Protein AF-0000000080393305 (afdb_homodimer)

Radius of gyration: 31.27 Å; Cα contacts (8 Å, |Δi|>4): 1410; chains: 2; bounding box: 86×91×83 Å

Organism: NCBI:txid72520

Structure (mmCIF, N/CA/C/O backbone):
data_AF-0000000080393305-model_v1
#
loop_
_entity.id
_entity.type
_entity.pdbx_description
1 polymer 'NAD(P)(+) transhydrogenase (Si-specific)'
#
loop_
_atom_site.group_PDB
_atom_site.id
_atom_site.type_symbol
_atom_site.label_atom_id
_atom_site.label_alt_id
_atom_site.label_comp_id
_atom_site.label_asym_id
_atom_site.label_entity_id
_atom_site.label_seq_id
_atom_site.pdbx_PDB_ins_code
_atom_site.Cartn_x
_atom_site.Cartn_y
_atom_site.Cartn_z
_atom_site.occupancy
_atom_site.B_iso_or_equiv
_atom_site.auth_seq_id
_atom_site.auth_comp_id
_atom_site.auth_asym_id
_atom_site.auth_atom_id
_atom_site.pdbx_PDB_model_num
ATOM 1 N N . ALA A 1 1 ? -21.625 20.344 15.219 1 94.81 1 ALA A N 1
ATOM 2 C CA . ALA A 1 1 ? -20.609 21.328 14.844 1 94.81 1 ALA A CA 1
ATOM 3 C C . ALA A 1 1 ? -19.25 20.938 15.398 1 94.81 1 ALA A C 1
ATOM 5 O O . ALA A 1 1 ? -19.141 20.5 16.547 1 94.81 1 ALA A O 1
ATOM 6 N N . VAL A 1 2 ? -18.297 20.906 14.539 1 96.25 2 VAL A N 1
ATOM 7 C CA . VAL A 1 2 ? -16.906 20.688 14.945 1 96.25 2 VAL A CA 1
ATOM 8 C C . VAL A 1 2 ? -16.156 22.016 14.938 1 96.25 2 VAL A C 1
ATOM 10 O O . VAL A 1 2 ? -16.203 22.766 13.953 1 96.25 2 VAL A O 1
ATOM 13 N N . ILE A 1 3 ? -15.523 22.312 16.078 1 93 3 ILE A N 1
ATOM 14 C CA . ILE A 1 3 ? -14.781 23.562 16.203 1 93 3 ILE A CA 1
ATOM 15 C C . ILE A 1 3 ? -13.289 23.281 16.109 1 93 3 ILE A C 1
ATOM 17 O O . ILE A 1 3 ? -12.75 22.469 16.859 1 93 3 ILE A O 1
ATOM 21 N N . GLY A 1 4 ? -12.641 23.969 15.156 1 92.56 4 GLY A N 1
ATOM 22 C CA . GLY A 1 4 ? -11.219 23.797 14.898 1 92.56 4 GLY A CA 1
ATOM 23 C C . GLY A 1 4 ? -10.906 23.5 13.445 1 92.56 4 GLY A C 1
ATOM 24 O O . GLY A 1 4 ? -11.797 23.141 12.672 1 92.56 4 GLY A O 1
ATOM 25 N N . GLY A 1 5 ? -9.703 23.641 13.031 1 92.38 5 GLY A N 1
ATOM 26 C CA . GLY A 1 5 ? -9.328 23.453 11.641 1 92.38 5 GLY A CA 1
ATOM 27 C C . GLY A 1 5 ? -8.172 22.484 11.461 1 92.38 5 GLY A C 1
ATOM 28 O O . GLY A 1 5 ? -7.715 22.25 10.344 1 92.38 5 GLY A O 1
ATOM 29 N N . GLY A 1 6 ? -7.734 21.812 12.531 1 90.69 6 GLY A N 1
ATOM 30 C CA . GLY A 1 6 ? -6.609 20.891 12.477 1 90.69 6 GLY A CA 1
ATOM 31 C C . GLY A 1 6 ? -7.004 19.5 12.047 1 90.69 6 GLY A C 1
ATOM 32 O O . GLY A 1 6 ? -8.109 19.281 11.547 1 90.69 6 GLY A O 1
ATOM 33 N N . VAL A 1 7 ? -6.125 18.547 12.18 1 90.19 7 VAL A N 1
ATOM 34 C CA . VAL A 1 7 ? -6.285 17.172 11.711 1 90.19 7 VAL A CA 1
ATOM 35 C C . VAL A 1 7 ? -7.477 16.516 12.406 1 90.19 7 VAL A C 1
ATOM 37 O O . VAL A 1 7 ? -8.359 15.953 11.75 1 90.19 7 VAL A O 1
ATOM 40 N N . ILE A 1 8 ? -7.527 16.656 13.664 1 91.44 8 ILE A N 1
ATOM 41 C CA . ILE A 1 8 ? -8.586 16.016 14.453 1 91.44 8 ILE A CA 1
ATOM 42 C C . ILE A 1 8 ? -9.945 16.547 14.008 1 91.44 8 ILE A C 1
ATOM 44 O O . ILE A 1 8 ? -10.891 15.781 13.812 1 91.44 8 ILE A O 1
ATOM 48 N N . SER A 1 9 ? -10.039 17.875 13.836 1 95.31 9 SER A N 1
ATOM 49 C CA . SER A 1 9 ? -11.289 18.516 13.453 1 95.31 9 SER A CA 1
ATOM 50 C C . SER A 1 9 ? -11.797 17.984 12.117 1 95.31 9 SER A C 1
ATOM 52 O O . SER A 1 9 ? -12.961 17.578 12.008 1 95.31 9 SER A O 1
ATOM 54 N N . VAL A 1 10 ? -10.945 17.969 11.219 1 96.88 10 VAL A N 1
ATOM 55 C CA . VAL A 1 10 ? -11.359 17.609 9.867 1 96.88 10 VAL A CA 1
ATOM 56 C C . VAL A 1 10 ? -11.625 16.109 9.789 1 96.88 10 VAL A C 1
ATOM 58 O O . VAL A 1 10 ? -12.57 15.68 9.117 1 96.88 10 VAL A O 1
ATOM 61 N N . GLU A 1 11 ? -10.812 15.289 10.438 1 96.19 11 GLU A N 1
ATOM 62 C CA . GLU A 1 11 ? -11.078 13.859 10.492 1 96.19 11 GLU A CA 1
ATOM 63 C C . GLU A 1 11 ? -12.469 13.57 11.055 1 96.19 11 GLU A C 1
ATOM 65 O O . GLU A 1 11 ? -13.258 12.844 10.445 1 96.19 11 GLU A O 1
ATOM 70 N N . TYR A 1 12 ? -12.812 14.188 12.117 1 96.94 12 TYR A N 1
ATOM 71 C CA . TYR A 1 12 ? -14.094 13.906 12.75 1 96.94 12 TYR A CA 1
ATOM 72 C C . TYR A 1 12 ? -15.25 14.484 11.938 1 96.94 12 TYR A C 1
ATOM 74 O O . TYR A 1 12 ? -16.312 13.859 11.828 1 96.94 12 TYR A O 1
ATOM 82 N N . ALA A 1 13 ? -15.039 15.688 11.398 1 97.75 13 ALA A N 1
ATOM 83 C CA . ALA A 1 13 ? -16.078 16.266 10.547 1 97.75 13 ALA A CA 1
ATOM 84 C C . ALA A 1 13 ? -16.422 15.312 9.391 1 97.75 13 ALA A C 1
ATOM 86 O O . ALA A 1 13 ? -17.594 15.055 9.125 1 97.75 13 ALA A O 1
ATOM 87 N N . THR A 1 14 ? -15.43 14.766 8.797 1 97.44 14 THR A N 1
ATOM 88 C CA . THR A 1 14 ? -15.664 13.906 7.637 1 97.44 14 THR A CA 1
ATOM 89 C C . THR A 1 14 ? -16.234 12.555 8.07 1 97.44 14 THR A C 1
ATOM 91 O O . THR A 1 14 ? -17.047 11.969 7.363 1 97.44 14 THR A O 1
ATOM 94 N N . VAL A 1 15 ? -15.82 12.031 9.195 1 96 15 VAL A N 1
ATOM 95 C CA . VAL A 1 15 ? -16.344 10.766 9.711 1 96 15 VAL A CA 1
ATOM 96 C C . VAL A 1 15 ? -17.812 10.922 10.062 1 96 15 VAL A C 1
ATOM 98 O O . VAL A 1 15 ? -18.625 10.062 9.719 1 96 15 VAL A O 1
ATOM 101 N N . PHE A 1 16 ? -18.156 12.047 10.711 1 96.81 16 PHE A N 1
ATOM 102 C CA . PHE A 1 16 ? -19.547 12.297 11.07 1 96.81 16 PHE A CA 1
ATOM 103 C C . PHE A 1 16 ? -20.422 12.391 9.82 1 96.81 16 PHE A C 1
ATOM 105 O O . PHE A 1 16 ? -21.5 11.805 9.773 1 96.81 16 PHE A O 1
ATOM 112 N N . ALA A 1 17 ? -19.953 13.07 8.852 1 96.62 17 ALA A N 1
ATOM 113 C CA . ALA A 1 17 ? -20.703 13.18 7.605 1 96.62 17 ALA A CA 1
ATOM 114 C C . ALA A 1 17 ? -20.875 11.82 6.945 1 96.62 17 ALA A C 1
ATOM 116 O O . ALA A 1 17 ? -21.953 11.492 6.441 1 96.62 17 ALA A O 1
ATOM 117 N N . ALA A 1 18 ? -19.859 11.047 6.945 1 94.06 18 ALA A N 1
ATOM 118 C CA . ALA A 1 18 ? -19.906 9.719 6.348 1 94.06 18 ALA A CA 1
ATOM 119 C C . ALA A 1 18 ? -20.922 8.828 7.062 1 94.06 18 ALA A C 1
ATOM 121 O O . ALA A 1 18 ? -21.484 7.914 6.461 1 94.06 18 ALA A O 1
ATOM 122 N N . MET A 1 19 ? -21.141 9.164 8.289 1 95.25 19 MET A N 1
ATOM 123 C CA . MET A 1 19 ? -22.125 8.422 9.078 1 95.25 19 MET A CA 1
ATOM 124 C C . MET A 1 19 ? -23.531 8.969 8.836 1 95.25 19 MET A C 1
ATOM 126 O O . MET A 1 19 ? -24.5 8.469 9.406 1 95.25 19 MET A O 1
ATOM 130 N N . GLY A 1 20 ? -23.578 10.016 8.086 1 94.88 20 GLY A N 1
ATOM 131 C CA . GLY A 1 20 ? -24.859 10.562 7.703 1 94.88 20 GLY A CA 1
ATOM 132 C C . GLY A 1 20 ? -25.328 11.703 8.594 1 94.88 20 GLY A C 1
ATOM 133 O O . GLY A 1 20 ? -26.484 12.109 8.539 1 94.88 20 GLY A O 1
ATOM 134 N N . LEU A 1 21 ? -24.469 12.266 9.367 1 95.25 21 LEU A N 1
ATOM 135 C CA . LEU A 1 21 ? -24.828 13.359 10.266 1 95.25 21 LEU A CA 1
ATOM 136 C C . LEU A 1 21 ? -24.594 14.711 9.594 1 95.25 21 LEU A C 1
ATOM 138 O O . LEU A 1 21 ? -23.531 14.945 9.016 1 95.25 21 LEU A O 1
ATOM 142 N N . PRO A 1 22 ? -25.609 15.477 9.656 1 94.69 22 PRO A N 1
ATOM 143 C CA . PRO A 1 22 ? -25.312 16.844 9.234 1 94.69 22 PRO A CA 1
ATOM 144 C C . PRO A 1 22 ? -24.188 17.484 10.039 1 94.69 22 PRO A C 1
ATOM 146 O O . PRO A 1 22 ? -24.234 17.484 11.273 1 94.69 22 PRO A O 1
ATOM 149 N N . THR A 1 23 ? -23.172 17.938 9.367 1 96.94 23 THR A N 1
ATOM 150 C CA . THR A 1 23 ? -21.969 18.359 10.062 1 96.94 23 THR A CA 1
ATOM 151 C C . THR A 1 23 ? -21.5 19.719 9.555 1 96.94 23 THR A C 1
ATOM 153 O O . THR A 1 23 ? -21.5 19.969 8.344 1 96.94 23 THR A O 1
ATOM 156 N N . SER A 1 24 ? -21.203 20.656 10.5 1 96.06 24 SER A N 1
ATOM 157 C CA . SER A 1 24 ? -20.562 21.938 10.211 1 96.06 24 SER A CA 1
ATOM 158 C C . SER A 1 24 ? -19.188 22.016 10.859 1 96.06 24 SER A C 1
ATOM 160 O O . SER A 1 24 ? -19 21.594 11.992 1 96.06 24 SER A O 1
ATOM 162 N N . LEU A 1 25 ? -18.281 22.5 10.102 1 96.75 25 LEU A N 1
ATOM 163 C CA . LEU A 1 25 ? -16.938 22.766 10.625 1 96.75 25 LEU A CA 1
ATOM 164 C C . LEU A 1 25 ? -16.703 24.266 10.797 1 96.75 25 LEU A C 1
ATOM 166 O O . LEU A 1 25 ? -16.812 25.031 9.844 1 96.75 25 LEU A O 1
ATOM 170 N N . LEU A 1 26 ? -16.453 24.656 12 1 93.38 26 LEU A N 1
ATOM 171 C CA . LEU A 1 26 ? -16.188 26.062 12.32 1 93.38 26 LEU A CA 1
ATOM 172 C C . LEU A 1 26 ? -14.688 26.312 12.469 1 93.38 26 LEU A C 1
ATOM 174 O O . LEU A 1 26 ? -14.062 25.844 13.43 1 93.38 26 LEU A O 1
ATOM 178 N N . CYS A 1 27 ? -14.117 26.984 11.469 1 91.12 27 CYS A N 1
ATOM 179 C CA . CYS A 1 27 ? -12.688 27.297 11.547 1 91.12 27 CYS A CA 1
ATOM 180 C C . CYS A 1 27 ? -12.352 28.516 10.688 1 91.12 27 CYS A C 1
ATOM 182 O O . CYS A 1 27 ? -12.914 28.688 9.609 1 91.12 27 CYS A O 1
ATOM 184 N N . ARG A 1 28 ? -11.414 29.281 11.242 1 85.69 28 ARG A N 1
ATOM 185 C CA . ARG A 1 28 ? -10.898 30.375 10.422 1 85.69 28 ARG A CA 1
ATOM 186 C C . ARG A 1 28 ? -10.227 29.828 9.156 1 85.69 28 ARG A C 1
ATOM 188 O O . ARG A 1 28 ? -9.68 28.734 9.156 1 85.69 28 ARG A O 1
ATOM 195 N N . GLU A 1 29 ? -10.227 30.594 8.125 1 85.25 29 GLU A N 1
ATOM 196 C CA . GLU A 1 29 ? -9.688 30.156 6.84 1 85.25 29 GLU A CA 1
ATOM 197 C C . GLU A 1 29 ? -8.219 29.781 6.957 1 85.25 29 GLU A C 1
ATOM 199 O O . GLU A 1 29 ? -7.805 28.734 6.461 1 85.25 29 GLU A O 1
ATOM 204 N N . GLU A 1 30 ? -7.469 30.547 7.66 1 84.19 30 GLU A N 1
ATOM 205 C CA . GLU A 1 30 ? -6.027 30.328 7.77 1 84.19 30 GLU A CA 1
ATOM 206 C C . GLU A 1 30 ? -5.707 29.125 8.656 1 84.19 30 GLU A C 1
ATOM 208 O O . GLU A 1 30 ? -4.59 28.609 8.633 1 84.19 30 GLU A O 1
ATOM 213 N N . ALA A 1 31 ? -6.711 28.719 9.383 1 84.5 31 ALA A N 1
ATOM 214 C CA . ALA A 1 31 ? -6.48 27.641 10.352 1 84.5 31 ALA A CA 1
ATOM 215 C C . ALA A 1 31 ? -6.82 26.281 9.758 1 84.5 31 ALA A C 1
ATOM 217 O O . ALA A 1 31 ? -6.52 25.25 10.352 1 84.5 31 ALA A O 1
ATOM 218 N N . PHE A 1 32 ? -7.418 26.359 8.539 1 92.12 32 PHE A N 1
ATOM 219 C CA . PHE A 1 32 ? -7.84 25.109 7.93 1 92.12 32 PHE A CA 1
ATOM 220 C C . PHE A 1 32 ? -6.637 24.328 7.41 1 92.12 32 PHE A C 1
ATOM 222 O O . PHE A 1 32 ? -6.07 24.672 6.371 1 92.12 32 PHE A O 1
ATOM 229 N N . LEU A 1 33 ? -6.254 23.266 8.039 1 91.19 33 LEU A N 1
ATOM 230 C CA . LEU A 1 33 ? -5.145 22.375 7.715 1 91.19 33 LEU A CA 1
ATOM 231 C C . LEU A 1 33 ? -3.969 23.156 7.133 1 91.19 33 LEU A C 1
ATOM 233 O O . LEU A 1 33 ? -3.512 22.859 6.027 1 91.19 33 LEU A O 1
ATOM 237 N N . PRO A 1 34 ? -3.408 24.047 7.914 1 83.56 34 PRO A N 1
ATOM 238 C CA . PRO A 1 34 ? -2.434 25 7.391 1 83.56 34 PRO A CA 1
ATOM 239 C C . PRO A 1 34 ? -1.123 24.344 6.969 1 83.56 34 PRO A C 1
ATOM 241 O O . PRO A 1 34 ? -0.329 24.953 6.242 1 83.56 34 PRO A O 1
ATOM 244 N N . PHE A 1 35 ? -0.877 23.141 7.34 1 80.44 35 PHE A N 1
ATOM 245 C CA . PHE A 1 35 ? 0.386 22.469 7.047 1 80.44 35 PHE A CA 1
ATOM 246 C C . PHE A 1 35 ? 0.307 21.719 5.723 1 80.44 35 PHE A C 1
ATOM 248 O O . PHE A 1 35 ? 1.325 21.25 5.207 1 80.44 35 PHE A O 1
ATOM 255 N N . LEU A 1 36 ? -0.852 21.562 5.18 1 89.62 36 LEU A N 1
ATOM 256 C CA . LEU A 1 36 ? -1.011 20.859 3.914 1 89.62 36 LEU A CA 1
ATOM 257 C C . LEU A 1 36 ? -0.785 21.797 2.732 1 89.62 36 LEU A C 1
ATOM 259 O O . LEU A 1 36 ? -1.15 22.969 2.791 1 89.62 36 LEU A O 1
ATOM 263 N N . PRO A 1 37 ? -0.258 21.203 1.65 1 89.19 37 PRO A N 1
ATOM 264 C CA . PRO A 1 37 ? -0.242 21.984 0.412 1 89.19 37 PRO A CA 1
ATOM 265 C C . PRO A 1 37 ? -1.63 22.469 0.005 1 89.19 37 PRO A C 1
ATOM 267 O O . PRO A 1 37 ? -2.623 21.766 0.217 1 89.19 37 PRO A O 1
ATOM 270 N N . THR A 1 38 ? -1.628 23.609 -0.646 1 93.12 38 THR A N 1
ATOM 271 C CA . THR A 1 38 ? -2.879 24.25 -1.021 1 93.12 38 THR A CA 1
ATOM 272 C C . THR A 1 38 ? -3.732 23.328 -1.884 1 93.12 38 THR A C 1
ATOM 274 O O . THR A 1 38 ? -4.957 23.297 -1.746 1 93.12 38 THR A O 1
ATOM 277 N N . GLU A 1 39 ? -3.104 22.656 -2.713 1 94.12 39 GLU A N 1
ATOM 278 C CA . GLU A 1 39 ? -3.832 21.75 -3.598 1 94.12 39 GLU A CA 1
ATOM 279 C C . GLU A 1 39 ? -4.578 20.688 -2.803 1 94.12 39 GLU A C 1
ATOM 281 O O . GLU A 1 39 ? -5.695 20.297 -3.158 1 94.12 39 GLU A O 1
ATOM 286 N N . LEU A 1 40 ? -4.023 20.188 -1.8 1 95.88 40 LEU A N 1
ATOM 287 C CA . LEU A 1 40 ? -4.66 19.172 -0.965 1 95.88 40 LEU A CA 1
ATOM 288 C C . LEU A 1 40 ? -5.773 19.781 -0.122 1 95.88 40 LEU A C 1
ATOM 290 O O . LEU A 1 40 ? -6.82 19.156 0.079 1 95.88 40 LEU A O 1
ATOM 294 N N . GLN A 1 41 ? -5.539 21 0.384 1 94.88 41 GLN A N 1
ATOM 295 C CA . GLN A 1 41 ? -6.586 21.734 1.096 1 94.88 41 GLN A CA 1
ATOM 296 C C . GLN A 1 41 ? -7.828 21.891 0.228 1 94.88 41 GLN A C 1
ATOM 298 O O . GLN A 1 41 ? -8.945 21.609 0.672 1 94.88 41 GLN A O 1
ATOM 303 N N . THR A 1 42 ? -7.562 22.312 -0.957 1 95.19 42 THR A N 1
ATOM 304 C CA . THR A 1 42 ? -8.648 22.547 -1.898 1 95.19 42 THR A CA 1
ATOM 305 C C . THR A 1 42 ? -9.391 21.25 -2.213 1 95.19 42 THR A C 1
ATOM 307 O O . THR A 1 42 ? -10.625 21.234 -2.254 1 95.19 42 THR A O 1
ATOM 310 N N . ALA A 1 43 ? -8.641 20.203 -2.406 1 95 43 ALA A N 1
ATOM 311 C CA . ALA A 1 43 ? -9.234 18.922 -2.746 1 95 43 ALA A CA 1
ATOM 312 C C . ALA A 1 43 ? -10.133 18.422 -1.62 1 95 43 ALA A C 1
ATOM 314 O O . ALA A 1 43 ? -11.258 17.969 -1.866 1 95 43 ALA A O 1
ATOM 315 N N . ILE A 1 44 ? -9.688 18.5 -0.404 1 95.69 44 ILE A N 1
ATOM 316 C CA . ILE A 1 44 ? -10.461 17.953 0.708 1 95.69 44 ILE A CA 1
ATOM 317 C C . ILE A 1 44 ? -11.672 18.859 0.968 1 95.69 44 ILE A C 1
ATOM 319 O O . ILE A 1 44 ? -12.75 18.359 1.331 1 95.69 44 ILE A O 1
ATOM 323 N N . LYS A 1 45 ? -11.539 20.172 0.815 1 94.75 45 LYS A N 1
ATOM 324 C CA . LYS A 1 45 ? -12.68 21.062 0.959 1 94.75 45 LYS A CA 1
ATOM 325 C C . LYS A 1 45 ? -13.773 20.734 -0.053 1 94.75 45 LYS A C 1
ATOM 327 O O . LYS A 1 45 ? -14.961 20.734 0.285 1 94.75 45 LYS A O 1
ATOM 332 N N . ALA A 1 46 ? -13.336 20.516 -1.271 1 94.69 46 ALA A N 1
ATOM 333 C CA . ALA A 1 46 ? -14.289 20.156 -2.316 1 94.69 46 ALA A CA 1
ATOM 334 C C . ALA A 1 46 ? -15.023 18.859 -1.965 1 94.69 46 ALA A C 1
ATOM 336 O O . ALA A 1 46 ? -16.234 18.75 -2.156 1 94.69 46 ALA A O 1
ATOM 337 N N . ASP A 1 47 ? -14.281 17.922 -1.501 1 94.12 47 ASP A N 1
ATOM 338 C CA . ASP A 1 47 ? -14.883 16.656 -1.1 1 94.12 47 ASP A CA 1
ATOM 339 C C . ASP A 1 47 ? -15.852 16.859 0.07 1 94.12 47 ASP A C 1
ATOM 341 O O . ASP A 1 47 ? -16.906 16.234 0.115 1 94.12 47 ASP A O 1
ATOM 345 N N . MET A 1 48 ? -15.461 17.641 1.034 1 95.81 48 MET A N 1
ATOM 346 C CA . MET A 1 48 ? -16.312 17.953 2.176 1 95.81 48 MET A CA 1
ATOM 347 C C . MET A 1 48 ? -17.625 18.594 1.719 1 95.81 48 MET A C 1
ATOM 349 O O . MET A 1 48 ? -18.703 18.203 2.168 1 95.81 48 MET A O 1
ATOM 353 N N . ALA A 1 49 ? -17.516 19.484 0.798 1 94.06 49 ALA A N 1
ATOM 354 C CA . ALA A 1 49 ? -18.703 20.125 0.25 1 94.06 49 ALA A CA 1
ATOM 355 C C . ALA A 1 49 ? -19.609 19.109 -0.44 1 94.06 49 ALA A C 1
ATOM 357 O O . ALA A 1 49 ? -20.828 19.109 -0.23 1 94.06 49 ALA A O 1
ATOM 358 N N . ARG A 1 50 ? -19.047 18.234 -1.171 1 92.31 50 ARG A N 1
ATOM 359 C CA . ARG A 1 50 ? -19.797 17.203 -1.891 1 92.31 50 ARG A CA 1
ATOM 360 C C . ARG A 1 50 ? -20.5 16.266 -0.922 1 92.31 50 ARG A C 1
ATOM 362 O O . ARG A 1 50 ? -21.562 15.727 -1.236 1 92.31 50 ARG A O 1
ATOM 369 N N . ASN A 1 51 ? -19.922 16.156 0.237 1 92.38 51 ASN A N 1
ATOM 370 C CA . ASN A 1 51 ? -20.484 15.234 1.225 1 92.38 51 ASN A CA 1
ATOM 371 C C . ASN A 1 51 ? -21.344 15.969 2.25 1 92.38 51 ASN A C 1
ATOM 373 O O . ASN A 1 51 ? -21.656 15.414 3.309 1 92.38 51 ASN A O 1
ATOM 377 N N . GLY A 1 52 ? -21.531 17.234 1.986 1 92.5 52 GLY A N 1
ATOM 378 C CA . GLY A 1 52 ? -22.516 17.984 2.754 1 92.5 52 GLY A CA 1
ATOM 379 C C . GLY A 1 52 ? -21.938 18.656 3.979 1 92.5 52 GLY A C 1
ATOM 380 O O . GLY A 1 52 ? -22.672 19.078 4.875 1 92.5 52 GLY A O 1
ATOM 381 N N . ILE A 1 53 ? -20.703 18.703 4.145 1 96.31 53 ILE A N 1
ATOM 382 C CA . ILE A 1 53 ? -20.078 19.406 5.262 1 96.31 53 ILE A CA 1
ATOM 383 C C . ILE A 1 53 ? -19.969 20.891 4.941 1 96.31 53 ILE A C 1
ATOM 385 O O . ILE A 1 53 ? -19.406 21.266 3.912 1 96.31 53 ILE A O 1
ATOM 389 N N . GLU A 1 54 ? -20.469 21.672 5.773 1 92.25 54 GLU A N 1
ATOM 390 C CA . GLU A 1 54 ? -20.312 23.109 5.621 1 92.25 54 GLU A CA 1
ATOM 391 C C . GLU A 1 54 ? -19.141 23.641 6.438 1 92.25 54 GLU A C 1
ATOM 393 O O . GLU A 1 54 ? -19.094 23.438 7.656 1 92.25 54 GLU A O 1
ATOM 398 N N . VAL A 1 55 ? -18.281 24.266 5.766 1 93.69 55 VAL A N 1
ATOM 399 C CA . VAL A 1 55 ? -17.172 24.906 6.449 1 93.69 55 VAL A CA 1
ATOM 400 C C . VAL A 1 55 ? -17.453 26.391 6.629 1 93.69 55 VAL A C 1
ATOM 402 O O . VAL A 1 55 ? -17.609 27.125 5.652 1 93.69 55 VAL A O 1
ATOM 405 N N . ILE A 1 56 ? -17.484 26.812 7.859 1 90.81 56 ILE A N 1
ATOM 406 C CA . ILE A 1 56 ? -17.781 28.203 8.188 1 90.81 56 ILE A CA 1
ATOM 407 C C . ILE A 1 56 ? -16.516 28.906 8.688 1 90.81 56 ILE A C 1
ATOM 409 O O . ILE A 1 56 ? -16 28.562 9.758 1 90.81 56 ILE A O 1
ATOM 413 N N . HIS A 1 57 ? -16.078 29.844 7.938 1 89.69 57 HIS A N 1
ATOM 414 C CA . HIS A 1 57 ? -14.836 30.516 8.25 1 89.69 57 HIS A CA 1
ATOM 415 C C . HIS A 1 57 ? -15.094 31.797 9.062 1 89.69 57 HIS A C 1
ATOM 417 O O . HIS A 1 57 ? -14.164 32.375 9.641 1 89.69 57 HIS A O 1
ATOM 423 N N . ASN A 1 58 ? -16.312 32.188 9.125 1 83.31 58 ASN A N 1
ATOM 424 C CA . ASN A 1 58 ? -16.656 33.406 9.867 1 83.31 58 ASN A CA 1
ATOM 425 C C . ASN A 1 58 ? -16.438 33.219 11.367 1 83.31 58 ASN A C 1
ATOM 427 O O . ASN A 1 58 ? -16.734 32.156 11.922 1 83.31 58 ASN A O 1
ATOM 431 N N . PRO A 1 59 ? -16 34.25 11.953 1 82.69 59 PRO A N 1
ATOM 432 C CA . PRO A 1 59 ? -15.789 34.156 13.398 1 82.69 59 PRO A CA 1
ATOM 433 C C . PRO A 1 59 ? -17.109 34.031 14.172 1 82.69 59 PRO A C 1
ATOM 435 O O . PRO A 1 59 ? -18.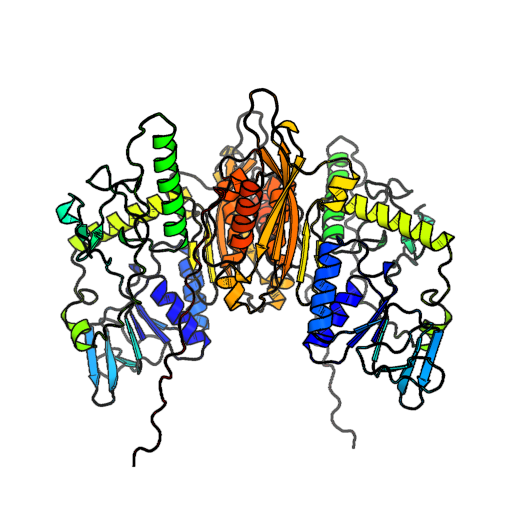094 34.656 13.812 1 82.69 59 PRO A O 1
ATOM 438 N N . VAL A 1 60 ? -17.125 33.281 15.211 1 81.94 60 VAL A N 1
ATOM 439 C CA . VAL A 1 60 ? -18.266 33.156 16.109 1 81.94 60 VAL A CA 1
ATOM 440 C C . VAL A 1 60 ? -18.328 34.406 17.016 1 81.94 60 VAL A C 1
ATOM 442 O O . VAL A 1 60 ? -17.391 34.688 17.75 1 81.94 60 VAL A O 1
ATOM 445 N N . SER A 1 61 ? -19.438 35.094 16.859 1 79.88 61 SER A N 1
ATOM 446 C CA . SER A 1 61 ? -19.609 36.281 17.672 1 79.88 61 SER A CA 1
ATOM 447 C C . SER A 1 61 ? -20.219 35.938 19.031 1 79.88 61 SER A C 1
ATOM 449 O O . SER A 1 61 ? -19.906 36.594 20.031 1 79.88 61 SER A O 1
ATOM 451 N N . ARG A 1 62 ? -21.109 35 19.016 1 81.38 62 ARG A N 1
ATOM 452 C CA . ARG A 1 62 ? -21.797 34.594 20.234 1 81.38 62 ARG A CA 1
ATOM 453 C C . ARG A 1 62 ? -22.266 33.125 20.141 1 81.38 62 ARG A C 1
ATOM 455 O O . ARG A 1 62 ? -22.547 32.625 19.062 1 81.38 62 ARG A O 1
ATOM 462 N N . PHE A 1 63 ? -22.141 32.406 21.25 1 85.56 63 PHE A N 1
ATOM 463 C CA . PHE A 1 63 ? -22.781 31.109 21.312 1 85.56 63 PHE A CA 1
ATOM 464 C C . PHE A 1 63 ? -23.547 30.953 22.625 1 85.56 63 PHE A C 1
ATOM 466 O O . PHE A 1 63 ? -23.203 31.547 23.641 1 85.56 63 PHE A O 1
ATOM 473 N N . GLU A 1 64 ? -24.703 30.266 22.609 1 86.38 64 GLU A N 1
ATOM 474 C CA . GLU A 1 64 ? -25.531 30.016 23.781 1 86.38 64 GLU A CA 1
ATOM 475 C C . GLU A 1 64 ? -26.094 28.609 23.766 1 86.38 64 GLU A C 1
ATOM 477 O O . GLU A 1 64 ? -26.328 28.031 22.688 1 86.38 64 GLU A O 1
ATOM 482 N N . VAL A 1 65 ? -26.094 28.031 24.922 1 87.75 65 VAL A N 1
ATOM 483 C CA . VAL A 1 65 ? -26.781 26.75 25.078 1 87.75 65 VAL A CA 1
ATOM 484 C C . VAL A 1 65 ? -28.219 27 25.516 1 87.75 65 VAL A C 1
ATOM 486 O O . VAL A 1 65 ? -28.469 27.516 26.609 1 87.75 65 VAL A O 1
ATOM 489 N N . GLY A 1 66 ? -29.078 26.531 24.703 1 85.94 66 GLY A N 1
ATOM 490 C CA . GLY A 1 66 ? -30.484 26.719 25 1 85.94 66 GLY A CA 1
ATOM 491 C C . GLY A 1 66 ? -31.016 25.734 26.031 1 85.94 66 GLY A C 1
ATOM 492 O O . GLY A 1 66 ? -30.359 24.734 26.328 1 85.94 66 GLY A O 1
ATOM 493 N N . GLU A 1 67 ? -32.219 26.047 26.5 1 89.5 67 GLU A N 1
ATOM 494 C CA . GLU A 1 67 ? -32.906 25.141 27.422 1 89.5 67 GLU A CA 1
ATOM 495 C C . GLU A 1 67 ? -33.188 23.797 26.781 1 89.5 67 GLU A C 1
ATOM 497 O O . GLU A 1 67 ? -33.25 22.766 27.469 1 89.5 67 GLU A O 1
ATOM 502 N N . ASP A 1 68 ? -33.25 23.859 25.531 1 90.12 68 ASP A N 1
ATOM 503 C CA . ASP A 1 68 ? -33.5 22.641 24.766 1 90.12 68 ASP A CA 1
ATOM 504 C C . ASP A 1 68 ? -32.219 21.828 24.562 1 90.12 68 ASP A C 1
ATOM 506 O O . ASP A 1 68 ? -32.219 20.828 23.859 1 90.12 68 ASP A O 1
ATOM 510 N N . LYS A 1 69 ? -31.172 22.203 25.109 1 90.19 69 LYS A N 1
ATOM 511 C CA . LYS A 1 69 ? -29.875 21.547 25.062 1 90.19 69 LYS A CA 1
ATOM 512 C C . LYS A 1 69 ? -29.234 21.703 23.688 1 90.19 69 LYS A C 1
ATOM 514 O O . LYS A 1 69 ? -28.234 21.031 23.375 1 90.19 69 LYS A O 1
ATOM 519 N N . MET A 1 70 ? -29.891 22.609 22.969 1 91.94 70 MET A N 1
ATOM 520 C CA . MET A 1 70 ? -29.281 22.938 21.672 1 91.94 70 MET A CA 1
ATOM 521 C C . MET A 1 70 ? -28.281 24.078 21.828 1 91.94 70 MET A C 1
ATOM 523 O O . MET A 1 70 ? -28.469 24.969 22.656 1 91.94 70 MET A O 1
ATOM 527 N N . VAL A 1 71 ? -27.234 23.969 21.047 1 91.81 71 VAL A N 1
ATOM 528 C CA . VAL A 1 71 ? -26.234 25.047 21.016 1 91.81 71 VAL A CA 1
ATOM 529 C C . VAL A 1 71 ? -26.484 25.953 19.812 1 91.81 71 VAL A C 1
ATOM 531 O O . VAL A 1 71 ? -26.656 25.469 18.688 1 91.81 71 VAL A O 1
ATOM 534 N N . ARG A 1 72 ? -26.531 27.25 20.125 1 90.31 72 ARG A N 1
ATOM 535 C CA . ARG A 1 72 ? -26.766 28.234 19.062 1 90.31 72 ARG A CA 1
ATOM 536 C C . ARG A 1 72 ? -25.547 29.125 18.875 1 90.31 72 ARG A C 1
ATOM 538 O O . ARG A 1 72 ? -25.016 29.688 19.844 1 90.31 72 ARG A O 1
ATOM 545 N N . PHE A 1 73 ? -25.094 29.156 17.594 1 88.94 73 PHE A N 1
ATOM 546 C CA . PHE A 1 73 ? -23.969 30 17.234 1 88.94 73 PHE A CA 1
ATOM 547 C C . PHE A 1 73 ? -24.422 31.188 16.391 1 88.94 73 PHE A C 1
ATOM 549 O O . PHE A 1 73 ? -25.281 31.047 15.523 1 88.94 73 PHE A O 1
ATOM 556 N N . GLU A 1 74 ? -23.812 32.344 16.766 1 85.12 74 GLU A N 1
ATOM 557 C CA . GLU A 1 74 ? -23.953 33.531 15.93 1 85.12 74 GLU A CA 1
ATOM 558 C C . GLU A 1 74 ? -22.625 33.938 15.305 1 85.12 74 GLU A C 1
ATOM 560 O O . GLU A 1 74 ? -21.578 33.812 15.953 1 85.12 74 GLU A O 1
ATOM 565 N N . PHE A 1 75 ? -22.672 34.344 14 1 85.69 75 PHE A N 1
ATOM 566 C CA . PHE A 1 75 ? -21.438 34.625 13.273 1 85.69 75 PHE A CA 1
ATOM 567 C C . PHE A 1 75 ? -21.391 36.094 12.867 1 85.69 75 PHE A C 1
ATOM 569 O O . PHE A 1 75 ? -22.422 36.719 12.625 1 85.69 75 PHE A O 1
ATOM 576 N N . GLU A 1 76 ? -20.094 36.562 12.867 1 76.88 76 GLU A N 1
ATOM 577 C CA . GLU A 1 76 ? -19.875 37.906 12.344 1 76.88 76 GLU A CA 1
ATOM 578 C C . GLU A 1 76 ? -19.906 37.906 10.82 1 76.88 76 GLU A C 1
ATOM 580 O O . GLU A 1 76 ? -19.344 37 10.18 1 76.88 76 GLU A O 1
ATOM 585 N N . GLY A 1 77 ? -20.375 39 10.109 1 64 77 GLY A N 1
ATOM 586 C CA . GLY A 1 77 ? -20.25 39.25 8.688 1 64 77 GLY A CA 1
ATOM 587 C C . GLY A 1 77 ? -20.938 38.219 7.824 1 64 77 GLY A C 1
ATOM 588 O O . GLY A 1 77 ? -20.719 38.156 6.613 1 64 77 GLY A O 1
ATOM 589 N N . LEU A 1 78 ? -21.156 37.094 8.25 1 55 78 LEU A N 1
ATOM 590 C CA . LEU A 1 78 ? -21.703 36.062 7.355 1 55 78 LEU A CA 1
ATOM 591 C C . LEU A 1 78 ? -22.969 36.562 6.668 1 55 78 LEU A C 1
ATOM 593 O O . LEU A 1 78 ? -23.953 36.938 7.332 1 55 78 LEU A O 1
ATOM 597 N N . ARG A 1 79 ? -22.766 37.5 5.723 1 42.88 79 ARG A N 1
ATOM 598 C CA . ARG A 1 79 ? -23.938 37.844 4.91 1 42.88 79 ARG A CA 1
ATOM 599 C C . ARG A 1 79 ? -24.562 36.594 4.301 1 42.88 79 ARG A C 1
ATOM 601 O O . ARG A 1 79 ? -23.875 35.562 4.133 1 42.88 79 ARG A O 1
ATOM 608 N N . GLY A 1 80 ? -25.891 36.406 4.254 1 40.84 80 GLY A N 1
ATOM 609 C CA . GLY A 1 80 ? -26.797 35.344 3.838 1 40.84 80 GLY A CA 1
ATOM 610 C C . GLY A 1 80 ? -26.375 34.688 2.537 1 40.84 80 GLY A C 1
ATOM 611 O O . GLY A 1 80 ? -27.188 34.062 1.858 1 40.84 80 GLY A O 1
ATOM 612 N N . GLY A 1 81 ? -25.328 34.844 1.965 1 36 81 GLY A N 1
ATOM 613 C CA . GLY A 1 81 ? -25.469 34.25 0.645 1 36 81 GLY A CA 1
ATOM 614 C C . GLY A 1 81 ? -25.938 32.812 0.686 1 36 81 GLY A C 1
ATOM 615 O O . GLY A 1 81 ? -26.25 32.281 1.755 1 36 81 GLY A O 1
ATOM 616 N N . GLU A 1 82 ? -25.375 31.906 -0.246 1 36.5 82 GLU A N 1
ATOM 617 C CA . GLU A 1 82 ? -25.906 30.719 -0.916 1 36.5 82 GLU A CA 1
ATOM 618 C C . GLU A 1 82 ? -26.203 29.609 0.083 1 36.5 82 GLU A C 1
ATOM 620 O O . GLU A 1 82 ? -27.109 28.797 -0.124 1 36.5 82 GLU A O 1
ATOM 625 N N . GLY A 1 83 ? -25.188 28.859 0.575 1 37.56 83 GLY A N 1
ATOM 626 C CA . GLY A 1 83 ? -25.344 27.438 0.768 1 37.56 83 GLY A CA 1
ATOM 627 C C . GLY A 1 83 ? -26.234 27.094 1.951 1 37.56 83 GLY A C 1
ATOM 628 O O . GLY A 1 83 ? -27.453 27.219 1.881 1 37.56 83 GLY A O 1
ATOM 629 N N . GLY A 1 84 ? -25.734 26.406 3.078 1 42.31 84 GLY A N 1
ATOM 630 C CA . GLY A 1 84 ? -26.484 25.547 3.967 1 42.31 84 GLY A CA 1
ATOM 631 C C . GLY A 1 84 ? -27.516 26.281 4.797 1 42.31 84 GLY A C 1
ATOM 632 O O . GLY A 1 84 ? -27.609 27.516 4.73 1 42.31 84 GLY A O 1
ATOM 633 N N . PRO A 1 85 ? -28.469 25.562 5.516 1 42.53 85 PRO A N 1
ATOM 634 C CA . PRO A 1 85 ? -29.656 26.062 6.211 1 42.53 85 PRO A CA 1
ATOM 635 C C . PRO A 1 85 ? -29.344 27.219 7.16 1 42.53 85 PRO A C 1
ATOM 637 O O . PRO A 1 85 ? -29.953 27.344 8.219 1 42.53 85 PRO A O 1
ATOM 640 N N . VAL A 1 86 ? -28.359 28 6.84 1 46.44 86 VAL A N 1
ATOM 641 C CA . VAL A 1 86 ? -28.219 29.156 7.73 1 46.44 86 VAL A CA 1
ATOM 642 C C . VAL A 1 86 ? -29.406 30.078 7.566 1 46.44 86 VAL A C 1
ATOM 644 O O . VAL A 1 86 ? -29.734 30.484 6.449 1 46.44 86 VAL A O 1
ATOM 647 N N . GLU A 1 87 ? -30.453 29.828 8.359 1 46.41 87 GLU A N 1
ATOM 648 C CA . GLU A 1 87 ? -31.594 30.75 8.352 1 46.41 87 GLU A CA 1
ATOM 649 C C . GLU A 1 87 ? -31.141 32.188 8.609 1 46.41 87 GLU A C 1
ATOM 651 O O . GLU A 1 87 ? -30.297 32.438 9.469 1 46.41 87 GLU A O 1
ATOM 656 N N . GLU A 1 88 ? -31.125 32.938 7.582 1 45.19 88 GLU A N 1
ATOM 657 C CA . GLU A 1 88 ? -30.938 34.375 7.766 1 45.19 88 GLU A CA 1
ATOM 658 C C . GLU A 1 88 ? -31.969 34.938 8.727 1 45.19 88 GLU A C 1
ATOM 660 O O . GLU A 1 88 ? -33.156 34.688 8.594 1 45.19 88 GLU A O 1
ATOM 665 N N . ASP A 1 89 ? -31.688 34.906 9.945 1 43.19 89 ASP A N 1
ATOM 666 C CA . ASP A 1 89 ? -32.688 35.688 10.68 1 43.19 89 ASP A CA 1
ATOM 667 C C . ASP A 1 89 ? -32.75 37.125 10.164 1 43.19 89 ASP A C 1
ATOM 669 O O . ASP A 1 89 ? -31.891 37.531 9.383 1 43.19 89 ASP A O 1
ATOM 673 N N . ASP A 1 90 ? -33.719 37.875 10.594 1 44.28 90 ASP A N 1
ATOM 674 C CA . ASP A 1 90 ? -34.031 39.25 10.203 1 44.28 90 ASP A CA 1
ATOM 675 C C . ASP A 1 90 ? -32.75 40.062 10.078 1 44.28 90 ASP A C 1
ATOM 677 O O . ASP A 1 90 ? -32.625 40.938 9.195 1 44.28 90 ASP A O 1
ATOM 681 N N . GLY A 1 91 ? -31.859 40.312 11.102 1 45 91 GLY A N 1
ATOM 682 C CA . GLY A 1 91 ? -30.797 41.281 11.141 1 45 91 GLY A CA 1
ATOM 683 C C . GLY A 1 91 ? -29.531 40.844 10.438 1 45 91 GLY A C 1
ATOM 684 O O . GLY A 1 91 ? -28.484 41.469 10.594 1 45 91 GLY A O 1
ATOM 685 N N . GLY A 1 92 ? -29.5 39.875 9.555 1 47.28 92 GLY A N 1
ATOM 686 C CA . GLY A 1 92 ? -28.391 39.438 8.727 1 47.28 92 GLY A CA 1
ATOM 687 C C . GLY A 1 92 ? -27.484 38.438 9.406 1 47.28 92 GLY A C 1
ATOM 688 O O . GLY A 1 92 ? -26.391 38.125 8.906 1 47.28 92 GLY A O 1
ATOM 689 N N . ARG A 1 93 ? -27.656 38.219 10.656 1 53 93 ARG A N 1
ATOM 690 C CA . ARG A 1 93 ? -26.766 37.312 11.391 1 53 93 ARG A CA 1
ATOM 691 C C . ARG A 1 93 ? -27.141 35.844 11.148 1 53 93 ARG A C 1
ATOM 693 O O . ARG A 1 93 ? -28.328 35.5 11.211 1 53 93 ARG A O 1
ATOM 700 N N . ARG A 1 94 ? -26.266 35.031 10.562 1 64.44 94 ARG A N 1
ATOM 701 C CA . ARG A 1 94 ? -26.453 33.594 10.375 1 64.44 94 ARG A CA 1
ATOM 702 C C . ARG A 1 94 ? -26.297 32.844 11.695 1 64.44 94 ARG A C 1
ATOM 704 O O . ARG A 1 94 ? -25.406 33.156 12.484 1 64.44 94 ARG A O 1
ATOM 711 N N . GLN A 1 95 ? -27.406 32.25 12.039 1 79.62 95 GLN A N 1
ATOM 712 C CA . GLN A 1 95 ? -27.391 31.406 13.242 1 79.62 95 GLN A CA 1
ATOM 713 C C . GLN A 1 95 ? -27.281 29.922 12.883 1 79.62 95 GLN A C 1
ATOM 715 O O . GLN A 1 95 ? -27.766 29.5 11.836 1 79.62 95 GLN A O 1
ATOM 720 N N . LEU A 1 96 ? -26.453 29.25 13.609 1 88.5 96 LEU A N 1
ATOM 721 C CA . LEU A 1 96 ? -26.328 27.797 13.523 1 88.5 96 LEU A CA 1
ATOM 722 C C . LEU A 1 96 ? -26.781 27.141 14.828 1 88.5 96 LEU A C 1
ATOM 724 O O . LEU A 1 96 ? -26.328 27.531 15.906 1 88.5 96 LEU A O 1
ATOM 728 N N . GLU A 1 97 ? -27.797 26.25 14.688 1 90.94 97 GLU A N 1
ATOM 729 C CA . GLU A 1 97 ? -28.25 25.469 15.836 1 90.94 97 GLU A CA 1
ATOM 730 C C . GLU A 1 97 ? -27.844 24.016 15.711 1 90.94 97 GLU A C 1
ATOM 732 O O . GLU A 1 97 ? -28.062 23.375 14.672 1 90.94 97 GLU A O 1
ATOM 737 N N . VAL A 1 98 ? -27.188 23.531 16.719 1 93.75 98 VAL A N 1
ATOM 738 C CA . VAL A 1 98 ? -26.688 22.156 16.641 1 93.75 98 VAL A CA 1
ATOM 739 C C . VAL A 1 98 ? -26.984 21.422 17.938 1 93.75 98 VAL A C 1
ATOM 741 O O . VAL A 1 98 ? -27.156 22.047 18.984 1 93.75 98 VAL A O 1
ATOM 744 N N . GLY A 1 99 ? -26.984 20.109 17.797 1 92.62 99 GLY A N 1
ATOM 745 C CA . GLY A 1 99 ? -27.234 19.266 18.953 1 92.62 99 GLY A CA 1
ATOM 746 C C . GLY A 1 99 ? -25.969 18.766 19.609 1 92.62 99 GLY A C 1
ATOM 747 O O . GLY A 1 99 ? -26 18.312 20.766 1 92.62 99 GLY A O 1
ATOM 748 N N . LEU A 1 100 ? -24.906 18.734 18.969 1 93.62 100 LEU A N 1
ATOM 749 C CA . LEU A 1 100 ? -23.609 18.266 19.469 1 93.62 100 LEU A CA 1
ATOM 750 C C . LEU A 1 100 ? -22.484 19.188 19 1 93.62 100 LEU A C 1
ATOM 752 O O . LEU A 1 100 ? -22.469 19.609 17.844 1 93.62 100 LEU A O 1
ATOM 756 N N . VAL A 1 101 ? -21.641 19.547 20 1 93 101 VAL A N 1
ATOM 757 C CA . VAL A 1 101 ? -20.469 20.328 19.672 1 93 101 VAL A CA 1
ATOM 758 C C . VAL A 1 101 ? -19.203 19.562 20.062 1 93 101 VAL A C 1
ATOM 760 O O . VAL A 1 101 ? -19.078 19.109 21.203 1 93 101 VAL A O 1
ATOM 763 N N . LEU A 1 102 ? -18.344 19.281 19.047 1 93.38 102 LEU A N 1
ATOM 764 C CA . LEU A 1 102 ? -17 18.766 19.312 1 93.38 102 LEU A CA 1
ATOM 765 C C . LEU A 1 102 ? -15.969 19.891 19.25 1 93.38 102 LEU A C 1
ATOM 767 O O . LEU A 1 102 ? -15.75 20.484 18.203 1 93.38 102 LEU A O 1
ATOM 771 N N . TYR A 1 103 ? -15.375 20.156 20.391 1 90.31 103 TYR A N 1
ATOM 772 C CA . TYR A 1 103 ? -14.312 21.156 20.453 1 90.31 103 TYR A CA 1
ATOM 773 C C . TYR A 1 103 ? -12.945 20.5 20.25 1 90.31 103 TYR A C 1
ATOM 775 O O . TYR A 1 103 ? -12.531 19.656 21.062 1 90.31 103 TYR A O 1
ATOM 783 N N . SER A 1 104 ? -12.281 20.859 19.141 1 89.44 104 SER A N 1
ATOM 784 C CA . SER A 1 104 ? -10.961 20.344 18.812 1 89.44 104 SER A CA 1
ATOM 785 C C . SER A 1 104 ? -9.992 21.469 18.469 1 89.44 104 SER A C 1
ATOM 787 O O . SER A 1 104 ? -9.32 21.422 17.438 1 89.44 104 SER A O 1
ATOM 789 N N . GLY A 1 105 ? -9.836 22.469 19.359 1 79.31 105 GLY A N 1
ATOM 790 C CA . GLY A 1 105 ? -9.047 23.656 19.125 1 79.31 105 GLY A CA 1
ATOM 791 C C . GLY A 1 105 ? -7.586 23.5 19.484 1 79.31 105 GLY A C 1
ATOM 792 O O . GLY A 1 105 ? -6.82 24.469 19.438 1 79.31 105 GLY A O 1
ATOM 793 N N . GLY A 1 106 ? -7.168 22.359 19.891 1 76.44 106 GLY A N 1
ATOM 794 C CA . GLY A 1 106 ? -5.766 22.172 20.234 1 76.44 106 GLY A CA 1
ATOM 795 C C . GLY A 1 106 ? -5.559 21.234 21.406 1 76.44 106 GLY A C 1
ATOM 796 O O . GLY A 1 106 ? -6.527 20.766 22 1 76.44 106 GLY A O 1
ATOM 797 N N . ARG A 1 107 ? -4.266 20.844 21.609 1 77.25 107 ARG A N 1
ATOM 798 C CA . ARG A 1 107 ? -3.881 19.953 22.703 1 77.25 107 ARG A CA 1
ATOM 799 C C . ARG A 1 107 ? -2.82 20.609 23.578 1 77.25 107 ARG A C 1
ATOM 801 O O . ARG A 1 107 ? -1.922 21.281 23.094 1 77.25 107 ARG A O 1
ATOM 808 N N . ASP A 1 108 ? -3.07 20.516 24.844 1 81.81 108 ASP A N 1
ATOM 809 C CA . ASP A 1 108 ? -2.037 20.891 25.812 1 81.81 108 ASP A CA 1
ATOM 810 C C . ASP A 1 108 ? -1.196 19.672 26.219 1 81.81 108 ASP A C 1
ATOM 812 O O . ASP A 1 108 ? -1.723 18.578 26.375 1 81.81 108 ASP A O 1
ATOM 816 N N . ALA A 1 109 ? 0.107 19.938 26.281 1 86.06 109 ALA A N 1
ATOM 817 C CA . ALA A 1 109 ? 0.973 18.844 26.719 1 86.06 109 ALA A CA 1
ATOM 818 C C . ALA A 1 109 ? 0.743 18.516 28.203 1 86.06 109 ALA A C 1
ATOM 820 O O . ALA A 1 109 ? 0.497 19.422 29.016 1 86.06 109 ALA A O 1
ATOM 821 N N . ASN A 1 110 ? 0.825 17.234 28.531 1 84.31 110 ASN A N 1
ATOM 822 C CA . ASN A 1 110 ? 0.661 16.766 29.906 1 84.31 110 ASN A CA 1
ATOM 823 C C . ASN A 1 110 ? 1.991 16.75 30.656 1 84.31 110 ASN A C 1
ATOM 825 O O . ASN A 1 110 ? 2.461 15.695 31.078 1 84.31 110 ASN A O 1
ATOM 829 N N . SER A 1 111 ? 2.539 17.875 30.875 1 87.19 111 SER A N 1
ATOM 830 C CA . SER A 1 111 ? 3.859 17.953 31.484 1 87.19 111 SER A CA 1
ATOM 831 C C . SER A 1 111 ? 3.766 18.391 32.938 1 87.19 111 SER A C 1
ATOM 833 O O . SER A 1 111 ? 4.781 18.5 33.625 1 87.19 111 SER A O 1
ATOM 835 N N . GLU A 1 112 ? 2.561 18.406 33.375 1 82.62 112 GLU A N 1
ATOM 836 C CA . GLU A 1 112 ? 2.408 18.859 34.75 1 82.62 112 GLU A CA 1
ATOM 837 C C . GLU A 1 112 ? 2.754 17.734 35.719 1 82.62 112 GLU A C 1
ATOM 839 O O . GLU A 1 112 ? 2.48 16.562 35.469 1 82.62 112 GLU A O 1
ATOM 844 N N . LYS A 1 113 ? 3.475 17.953 36.719 1 80.94 113 LYS A N 1
ATOM 845 C CA . LYS A 1 113 ? 3.727 17.109 37.875 1 80.94 113 LYS A CA 1
ATOM 846 C C . LYS A 1 113 ? 4.773 16.031 37.562 1 80.94 113 LYS A C 1
ATOM 848 O O . LYS A 1 113 ? 4.844 15.008 38.219 1 80.94 113 LYS A O 1
ATOM 853 N N . ILE A 1 114 ? 5.48 16.203 36.438 1 83.62 114 ILE A N 1
ATOM 854 C CA . ILE A 1 114 ? 6.484 15.188 36.156 1 83.62 114 ILE A CA 1
ATOM 855 C C . ILE A 1 114 ? 7.855 15.68 36.625 1 83.62 114 ILE A C 1
ATOM 857 O O . ILE A 1 114 ? 8.859 14.969 36.469 1 83.62 114 ILE A O 1
ATOM 861 N N . GLY A 1 115 ? 7.918 16.859 37.281 1 86.19 115 GLY A N 1
ATOM 862 C CA . GLY A 1 115 ? 9.133 17.328 37.906 1 86.19 115 GLY A CA 1
ATOM 863 C C . GLY A 1 115 ? 10.117 17.953 36.938 1 86.19 115 GLY A C 1
ATOM 864 O O . GLY A 1 115 ? 11.336 17.859 37.156 1 86.19 115 GLY A O 1
ATOM 865 N N . CYS A 1 116 ? 9.602 18.516 35.938 1 90.44 116 CYS A N 1
ATOM 866 C CA . CYS A 1 116 ? 10.477 19.109 34.938 1 90.44 116 CYS A CA 1
ATOM 867 C C . CYS A 1 116 ? 11.328 20.219 35.531 1 90.44 116 CYS A C 1
ATOM 869 O O . CYS A 1 116 ? 12.539 20.266 35.312 1 90.44 116 CYS A O 1
ATOM 871 N N . GLU A 1 117 ? 10.75 20.984 36.375 1 87.62 117 GLU A N 1
ATOM 872 C CA . GLU A 1 117 ? 11.453 22.094 37 1 87.62 117 GLU A CA 1
ATOM 873 C C . GLU A 1 117 ? 12.555 21.609 37.938 1 87.62 117 GLU A C 1
ATOM 875 O O . GLU A 1 117 ? 13.633 22.219 38 1 87.62 117 GLU A O 1
ATOM 880 N N . GLU A 1 118 ? 12.297 20.531 38.5 1 91.62 118 GLU A N 1
ATOM 881 C CA . GLU A 1 118 ? 13.234 19.984 39.469 1 91.62 118 GLU A CA 1
ATOM 882 C C . GLU A 1 118 ? 14.523 19.516 38.812 1 91.62 118 GLU A C 1
ATOM 884 O O . GLU A 1 118 ? 15.57 19.438 39.438 1 91.62 118 GLU A O 1
ATOM 889 N N . VAL A 1 119 ? 14.398 19.234 37.625 1 92.62 119 VAL A N 1
ATOM 890 C CA . VAL A 1 119 ? 15.586 18.672 36.969 1 92.62 119 VAL A CA 1
ATOM 891 C C . VAL A 1 119 ? 16.094 19.625 35.906 1 92.62 119 VAL A C 1
ATOM 893 O O . VAL A 1 119 ? 16.875 19.234 35.031 1 92.62 119 VAL A O 1
ATOM 896 N N . GLY A 1 120 ? 15.578 20.859 35.875 1 92.5 120 GLY A N 1
ATOM 897 C CA . GLY A 1 120 ? 16.109 21.859 34.969 1 92.5 120 GLY A CA 1
ATOM 898 C C . GLY A 1 120 ? 15.562 21.734 33.562 1 92.5 120 GLY A C 1
ATOM 899 O O . GLY A 1 120 ? 16.25 22.062 32.594 1 92.5 120 GLY A O 1
ATOM 900 N N . VAL A 1 121 ? 14.359 21.188 33.375 1 93.75 121 VAL A N 1
ATOM 901 C CA . VAL A 1 121 ? 13.695 21.062 32.094 1 93.75 121 VAL A CA 1
ATOM 902 C C . VAL A 1 121 ? 12.68 22.203 31.906 1 93.75 121 VAL A C 1
ATOM 904 O O . VAL A 1 121 ? 11.789 22.375 32.75 1 93.75 121 VAL A O 1
ATOM 907 N N . GLU A 1 122 ? 12.883 22.92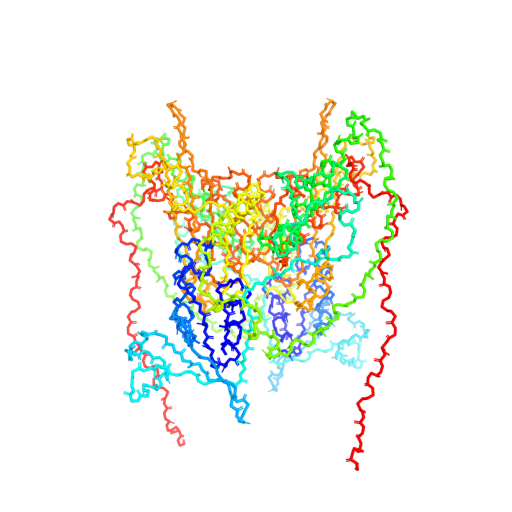2 30.891 1 92.31 122 GLU A N 1
ATOM 908 C CA . GLU A 1 122 ? 12.008 24.062 30.625 1 92.31 122 GLU A CA 1
ATOM 909 C C . GLU A 1 122 ? 10.695 23.609 29.984 1 92.31 122 GLU A C 1
ATOM 911 O O . GLU A 1 122 ? 10.695 22.812 29.047 1 92.31 122 GLU A O 1
ATOM 916 N N . VAL A 1 123 ? 9.602 24.125 30.547 1 91.12 123 VAL A N 1
ATOM 917 C CA . VAL A 1 123 ? 8.266 23.875 30 1 91.12 123 VAL A CA 1
ATOM 918 C C . VAL A 1 123 ? 7.711 25.188 29.422 1 91.12 123 VAL A C 1
ATOM 920 O O . VAL A 1 123 ? 7.625 26.188 30.125 1 91.12 123 VAL A O 1
ATOM 923 N N . GLY A 1 124 ? 7.387 25.141 28.188 1 84.12 124 GLY A N 1
ATOM 924 C CA . GLY A 1 124 ? 6.906 26.328 27.5 1 84.12 124 GLY A CA 1
ATOM 925 C C . GLY A 1 124 ? 5.398 26.469 27.547 1 84.12 124 GLY A C 1
ATOM 926 O O . GLY A 1 124 ? 4.746 25.953 28.453 1 84.12 124 GLY A O 1
ATOM 927 N N . LYS A 1 125 ? 4.938 27.219 26.594 1 80.44 125 LYS A N 1
ATOM 928 C CA . LYS A 1 125 ? 3.502 27.469 26.5 1 80.44 125 LYS A CA 1
ATOM 929 C C . LYS A 1 125 ? 2.734 26.172 26.281 1 80.44 125 LYS A C 1
ATOM 931 O O . LYS A 1 125 ? 3.234 25.25 25.625 1 80.44 125 LYS A O 1
ATOM 936 N N . TYR A 1 126 ? 1.528 26.125 26.859 1 83.94 126 TYR A N 1
ATOM 937 C CA . TYR A 1 126 ? 0.612 24.984 26.719 1 83.94 126 TYR A CA 1
ATOM 938 C C . TYR A 1 126 ? 1.22 23.719 27.312 1 83.94 126 TYR A C 1
ATOM 940 O O . TYR A 1 126 ? 0.89 22.609 26.891 1 83.94 126 TYR A O 1
ATOM 948 N N . GLY A 1 127 ? 2.32 23.953 28.078 1 87.56 127 GLY A N 1
ATOM 949 C CA . GLY A 1 127 ? 2.908 22.812 28.781 1 87.56 127 GLY A CA 1
ATOM 950 C C . GLY A 1 127 ? 3.92 22.062 27.938 1 87.56 127 GLY A C 1
ATOM 951 O O . GLY A 1 127 ? 4.355 20.969 28.328 1 87.56 127 GLY A O 1
ATOM 952 N N . ARG A 1 128 ? 4.273 22.594 26.875 1 88.62 128 ARG A N 1
ATOM 953 C CA . ARG A 1 128 ? 5.16 21.891 25.953 1 88.62 128 ARG A CA 1
ATOM 954 C C . ARG A 1 128 ? 6.609 21.969 26.422 1 88.62 128 ARG A C 1
ATOM 956 O O . ARG A 1 128 ? 7.102 23.047 26.766 1 88.62 128 ARG A O 1
ATOM 963 N N . ILE A 1 129 ? 7.254 20.828 26.406 1 90.94 129 ILE A N 1
ATOM 964 C CA . ILE A 1 129 ? 8.656 20.797 26.812 1 90.94 129 ILE A CA 1
ATOM 965 C C . ILE A 1 129 ? 9.531 21.359 25.703 1 90.94 129 ILE A C 1
ATOM 967 O O . ILE A 1 129 ? 9.391 20.953 24.531 1 90.94 129 ILE A O 1
ATOM 971 N N . VAL A 1 130 ? 10.383 22.266 26.078 1 88.69 130 VAL A N 1
ATOM 972 C CA . VAL A 1 130 ? 11.266 22.891 25.094 1 88.69 130 VAL A CA 1
ATOM 973 C C . VAL A 1 130 ? 12.453 21.984 24.812 1 88.69 130 VAL A C 1
ATOM 975 O O . VAL A 1 130 ? 13.141 21.547 25.734 1 88.69 130 VAL A O 1
ATOM 978 N N . VAL A 1 131 ? 12.656 21.688 23.5 1 88.88 131 VAL A N 1
ATOM 979 C CA . VAL A 1 131 ? 13.766 20.828 23.094 1 88.88 131 VAL A CA 1
ATOM 980 C C . VAL A 1 131 ? 14.523 21.469 21.938 1 88.88 131 VAL A C 1
ATOM 982 O O . VAL A 1 131 ? 14.008 22.391 21.281 1 88.88 131 VAL A O 1
ATOM 985 N N . ASP A 1 132 ? 15.719 21.062 21.734 1 82.38 132 ASP A N 1
ATOM 986 C CA . ASP A 1 132 ? 16.484 21.5 20.578 1 82.38 132 ASP A CA 1
ATOM 987 C C . ASP A 1 132 ? 16.234 20.594 19.375 1 82.38 132 ASP A C 1
ATOM 989 O O . ASP A 1 132 ? 15.305 19.781 19.375 1 82.38 132 ASP A O 1
ATOM 993 N N . LYS A 1 133 ? 17.016 20.703 18.312 1 77 133 LYS A N 1
ATOM 994 C CA . LYS A 1 133 ? 16.828 19.969 17.047 1 77 133 LYS A CA 1
ATOM 995 C C . LYS A 1 133 ? 17.062 18.484 17.234 1 77 133 LYS A C 1
ATOM 997 O O . LYS A 1 133 ? 16.641 17.672 16.406 1 77 133 LYS A O 1
ATOM 1002 N N . ASP A 1 134 ? 17.734 18.156 18.297 1 80.38 134 ASP A N 1
ATOM 1003 C CA . ASP A 1 134 ? 18.016 16.766 18.578 1 80.38 134 ASP A CA 1
ATOM 1004 C C . ASP A 1 134 ? 17.156 16.219 19.703 1 80.38 134 ASP A C 1
ATOM 1006 O O . ASP A 1 134 ? 17.453 15.172 20.281 1 80.38 134 ASP A O 1
ATOM 1010 N N . PHE A 1 135 ? 16.141 17 20.125 1 88.19 135 PHE A N 1
ATOM 1011 C CA . PHE A 1 135 ? 15.141 16.609 21.109 1 88.19 135 PHE A CA 1
ATOM 1012 C C . PHE A 1 135 ? 15.711 16.641 22.516 1 88.19 135 PHE A C 1
ATOM 1014 O O . PHE A 1 135 ? 15.195 15.961 23.406 1 88.19 135 PHE A O 1
ATOM 1021 N N . ARG A 1 136 ? 16.797 17.328 22.625 1 89.06 136 ARG A N 1
ATOM 1022 C CA . ARG A 1 136 ? 17.406 17.5 23.938 1 89.06 136 ARG A CA 1
ATOM 1023 C C . ARG A 1 136 ? 16.812 18.719 24.656 1 89.06 136 ARG A C 1
ATOM 1025 O O . ARG A 1 136 ? 16.609 19.766 24.047 1 89.06 136 ARG A O 1
ATOM 1032 N N . THR A 1 137 ? 16.609 18.516 26 1 92.62 137 THR A N 1
ATOM 1033 C CA . THR A 1 137 ? 16.094 19.609 26.797 1 92.62 137 THR A CA 1
ATOM 1034 C C . THR A 1 137 ? 17.234 20.484 27.312 1 92.62 137 THR A C 1
ATOM 1036 O O . THR A 1 137 ? 18.391 20.281 26.953 1 92.62 137 THR A O 1
ATOM 1039 N N . GLY A 1 138 ? 16.812 21.516 28.125 1 90.62 138 GLY A N 1
ATOM 1040 C CA . GLY A 1 138 ? 17.812 22.328 28.781 1 90.62 138 GLY A CA 1
ATOM 1041 C C . GLY A 1 138 ? 18.719 21.531 29.703 1 90.62 138 GLY A C 1
ATOM 1042 O O . GLY A 1 138 ? 19.844 21.938 29.984 1 90.62 138 GLY A O 1
ATOM 1043 N N . ASN A 1 139 ? 18.234 20.438 30.234 1 93.62 139 ASN A N 1
ATOM 1044 C CA . ASN A 1 139 ? 19.047 19.453 30.922 1 93.62 139 ASN A CA 1
ATOM 1045 C C . ASN A 1 139 ? 19.688 18.469 29.938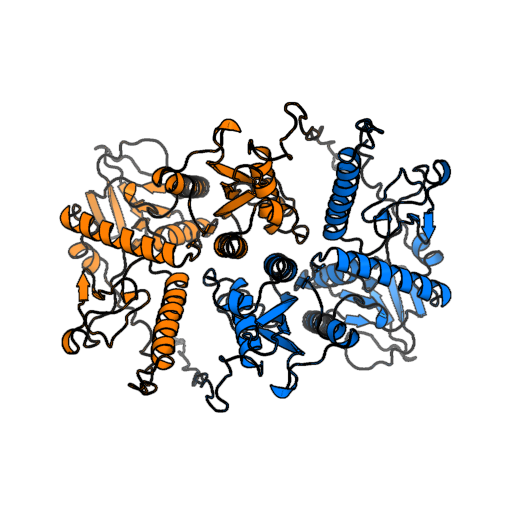 1 93.62 139 ASN A C 1
ATOM 1047 O O . ASN A 1 139 ? 18.984 17.656 29.328 1 93.62 139 ASN A O 1
ATOM 1051 N N . PRO A 1 140 ? 20.922 18.453 29.828 1 89.81 140 PRO A N 1
ATOM 1052 C CA . PRO A 1 140 ? 21.594 17.641 28.812 1 89.81 140 PRO A CA 1
ATOM 1053 C C . PRO A 1 140 ? 21.375 16.156 29 1 89.81 140 PRO A C 1
ATOM 1055 O O . PRO A 1 140 ? 21.609 15.367 28.078 1 89.81 140 PRO A O 1
ATOM 1058 N N . ARG A 1 141 ? 20.859 15.781 30.094 1 90 141 ARG A N 1
ATOM 1059 C CA . ARG A 1 141 ? 20.656 14.359 30.375 1 90 141 ARG A CA 1
ATOM 1060 C C . ARG A 1 141 ? 19.219 13.945 30.078 1 90 141 ARG A C 1
ATOM 1062 O O . ARG A 1 141 ? 18.875 12.758 30.172 1 90 141 ARG A O 1
ATOM 1069 N N . VAL A 1 142 ? 18.406 14.914 29.703 1 92.31 142 VAL A N 1
ATOM 1070 C CA . VAL A 1 142 ? 16.984 14.617 29.531 1 92.31 142 VAL A CA 1
ATOM 1071 C C . VAL A 1 142 ? 16.562 14.945 28.109 1 92.31 142 VAL A C 1
ATOM 1073 O O . VAL A 1 142 ? 16.844 16.031 27.594 1 92.31 142 VAL A O 1
ATOM 1076 N N . PHE A 1 143 ? 15.922 13.938 27.469 1 91.5 143 PHE A N 1
ATOM 1077 C CA . PHE A 1 143 ? 15.305 14.109 26.156 1 91.5 143 PHE A CA 1
ATOM 1078 C C . PHE A 1 143 ? 13.789 14.086 26.266 1 91.5 143 PHE A C 1
ATOM 1080 O O . PHE A 1 143 ? 13.234 13.531 27.219 1 91.5 143 PHE A O 1
ATOM 1087 N N . ALA A 1 144 ? 13.18 14.812 25.422 1 91.06 144 ALA A N 1
ATOM 1088 C CA . ALA A 1 144 ? 11.727 14.727 25.281 1 91.06 144 ALA A CA 1
ATOM 1089 C C . ALA A 1 144 ? 11.312 14.523 23.828 1 91.06 144 ALA A C 1
ATOM 1091 O O . ALA A 1 144 ? 11.898 15.117 22.922 1 91.06 144 ALA A O 1
ATOM 1092 N N . ILE A 1 145 ? 10.312 13.602 23.609 1 87 145 ILE A N 1
ATOM 1093 C CA . ILE A 1 145 ? 9.859 13.258 22.266 1 87 145 ILE A CA 1
ATOM 1094 C C . ILE A 1 145 ? 8.344 13.133 22.25 1 87 145 ILE A C 1
ATOM 1096 O O . ILE A 1 145 ? 7.703 13.039 23.297 1 87 145 ILE A O 1
ATOM 1100 N N . GLY A 1 146 ? 7.758 13.195 21 1 84.12 146 GLY A N 1
ATOM 1101 C CA . GLY A 1 146 ? 6.332 12.984 20.828 1 84.12 146 GLY A CA 1
ATOM 1102 C C . GLY A 1 146 ? 5.5 14.219 21.094 1 84.12 146 GLY A C 1
ATOM 1103 O O . GLY A 1 146 ? 5.938 15.344 20.828 1 84.12 146 GLY A O 1
ATOM 1104 N N . ASP A 1 147 ? 4.402 14 21.656 1 83.75 147 ASP A N 1
ATOM 1105 C CA . ASP A 1 147 ? 3.4 15.055 21.734 1 83.75 147 ASP A CA 1
ATOM 1106 C C . ASP A 1 147 ? 3.756 16.062 22.828 1 83.75 147 ASP A C 1
ATOM 1108 O O . ASP A 1 147 ? 3.27 17.188 22.812 1 83.75 147 ASP A O 1
ATOM 1112 N N . VAL A 1 148 ? 4.574 15.68 23.688 1 88.88 148 VAL A N 1
ATOM 1113 C CA . VAL A 1 148 ? 4.871 16.547 24.828 1 88.88 148 VAL A CA 1
ATOM 1114 C C . VAL A 1 148 ? 5.676 17.75 24.359 1 88.88 148 VAL A C 1
ATOM 1116 O O . VAL A 1 148 ? 5.734 18.781 25.047 1 88.88 148 VAL A O 1
ATOM 1119 N N . ILE A 1 149 ? 6.285 17.656 23.203 1 86.38 149 ILE A N 1
ATOM 1120 C CA . ILE A 1 149 ? 7.098 18.766 22.734 1 86.38 149 ILE A CA 1
ATOM 1121 C C . ILE A 1 149 ? 6.277 19.641 21.797 1 86.38 149 ILE A C 1
ATOM 1123 O O . ILE A 1 149 ? 6.77 20.656 21.281 1 86.38 149 ILE A O 1
ATOM 1127 N N . GLY A 1 150 ? 4.984 19.219 21.578 1 78.12 150 GLY A N 1
ATOM 1128 C CA . GLY A 1 150 ? 4.125 20.047 20.734 1 78.12 150 GLY A CA 1
ATOM 1129 C C . GLY A 1 150 ? 3.9 19.438 19.359 1 78.12 150 GLY A C 1
ATOM 1130 O O . GLY A 1 150 ? 3.969 18.219 19.188 1 78.12 150 GLY A O 1
ATOM 1131 N N . PRO A 1 151 ? 3.492 20.375 18.359 1 73.69 151 PRO A N 1
ATOM 1132 C CA . PRO A 1 151 ? 3.244 19.891 17 1 73.69 151 PRO A CA 1
ATOM 1133 C C . PRO A 1 151 ? 4.473 19.25 16.375 1 73.69 151 PRO A C 1
ATOM 1135 O O . PRO A 1 151 ? 5.605 19.547 16.766 1 73.69 151 PRO A O 1
ATOM 1138 N N . PRO A 1 152 ? 4.16 18.188 15.523 1 71.31 152 PRO A N 1
ATOM 1139 C CA . PRO A 1 152 ? 2.908 18 14.789 1 71.31 152 PRO A CA 1
ATOM 1140 C C . PRO A 1 152 ? 1.941 17.062 15.5 1 71.31 152 PRO A C 1
ATOM 1142 O O . PRO A 1 152 ? 0.78 16.938 15.102 1 71.31 152 PRO A O 1
ATOM 1145 N N . GLY A 1 153 ? 2.395 16.484 16.578 1 76.12 153 GLY A N 1
ATOM 1146 C CA . GLY A 1 153 ? 1.498 15.625 17.344 1 76.12 153 GLY A CA 1
ATOM 1147 C C . GLY A 1 153 ? 1.036 14.406 16.578 1 76.12 153 GLY A C 1
ATOM 1148 O O . GLY A 1 153 ? -0.145 14.055 16.609 1 76.12 153 GLY A O 1
ATOM 1149 N N . LEU A 1 154 ? 1.827 13.875 15.773 1 74.19 154 LEU A N 1
ATOM 1150 C CA . LEU A 1 154 ? 1.535 12.695 14.969 1 74.19 154 LEU A CA 1
ATOM 1151 C C . LEU A 1 154 ? 2.297 11.477 15.484 1 74.19 154 LEU A C 1
ATOM 1153 O O . LEU A 1 154 ? 3.449 11.594 15.906 1 74.19 154 LEU A O 1
ATOM 1157 N N . ALA A 1 155 ? 1.597 10.375 15.398 1 75.19 155 ALA A N 1
ATOM 1158 C CA . ALA A 1 155 ? 2.213 9.133 15.852 1 75.19 155 ALA A CA 1
ATOM 1159 C C . ALA A 1 155 ? 3.486 8.828 15.07 1 75.19 155 ALA A C 1
ATOM 1161 O O . ALA A 1 155 ? 4.473 8.344 15.633 1 75.19 155 ALA A O 1
ATOM 1162 N N . SER A 1 156 ? 3.438 9.086 13.758 1 72.81 156 SER A N 1
ATOM 1163 C CA . SER A 1 156 ? 4.613 8.844 12.922 1 72.81 156 SER A CA 1
ATOM 1164 C C . SER A 1 156 ? 5.801 9.68 13.391 1 72.81 156 SER A C 1
ATOM 1166 O O . SER A 1 156 ? 6.934 9.195 13.414 1 72.81 156 SER A O 1
ATOM 1168 N N . PHE A 1 157 ? 5.59 10.883 13.836 1 76.31 157 PHE A N 1
ATOM 1169 C CA . PHE A 1 157 ? 6.633 11.766 14.359 1 76.31 157 PHE A CA 1
ATOM 1170 C C . PHE A 1 157 ? 7.168 11.242 15.688 1 76.31 157 PHE A C 1
ATOM 1172 O O . PHE A 1 157 ? 8.375 11.266 15.922 1 76.31 157 PHE A O 1
ATOM 1179 N N . ALA A 1 158 ? 6.238 10.891 16.5 1 79.75 158 ALA A N 1
ATOM 1180 C CA . ALA A 1 158 ? 6.652 10.367 17.797 1 79.75 158 ALA A CA 1
ATOM 1181 C C . ALA A 1 158 ? 7.543 9.141 17.641 1 79.75 158 ALA A C 1
ATOM 1183 O O . ALA A 1 158 ? 8.578 9.023 18.297 1 79.75 158 ALA A O 1
ATOM 1184 N N . GLN A 1 159 ? 7.148 8.32 16.734 1 74.75 159 GLN A N 1
ATOM 1185 C CA . GLN A 1 159 ? 7.93 7.117 16.469 1 74.75 159 GLN A CA 1
ATOM 1186 C C . GLN A 1 159 ? 9.312 7.457 15.922 1 74.75 159 GLN A C 1
ATOM 1188 O O . GLN A 1 159 ? 10.312 6.887 16.359 1 74.75 159 GLN A O 1
ATOM 1193 N N . GLN A 1 160 ? 9.336 8.32 15.031 1 74.69 160 GLN A N 1
ATOM 1194 C CA . GLN A 1 160 ? 10.609 8.688 14.414 1 74.69 160 GLN A CA 1
ATOM 1195 C C . GLN A 1 160 ? 11.508 9.422 15.406 1 74.69 160 GLN A C 1
ATOM 1197 O O . GLN A 1 160 ? 12.727 9.227 15.406 1 74.69 160 GLN A O 1
ATOM 1202 N N . SER A 1 161 ? 10.922 10.289 16.172 1 79.69 161 SER A N 1
ATOM 1203 C CA . SER A 1 161 ? 11.711 10.992 17.188 1 79.69 161 SER A CA 1
ATOM 1204 C C . SER A 1 161 ? 12.336 10.008 18.172 1 79.69 161 SER A C 1
ATOM 1206 O O . SER A 1 161 ? 13.469 10.211 18.625 1 79.69 161 SER A O 1
ATOM 1208 N N . ALA A 1 162 ? 11.594 8.961 18.469 1 80.69 162 ALA A N 1
ATOM 1209 C CA . ALA A 1 162 ? 12.117 7.926 19.359 1 80.69 162 ALA A CA 1
ATOM 1210 C C . ALA A 1 162 ? 13.328 7.238 18.734 1 80.69 162 ALA A C 1
ATOM 1212 O O . ALA A 1 162 ? 14.32 6.98 19.422 1 80.69 162 ALA A O 1
ATOM 1213 N N . ARG A 1 163 ? 13.203 7.012 17.531 1 72.38 163 ARG A N 1
ATOM 1214 C CA . ARG A 1 163 ? 14.312 6.379 16.828 1 72.38 163 ARG A CA 1
ATOM 1215 C C . ARG A 1 163 ? 15.547 7.273 16.844 1 72.38 163 ARG A C 1
ATOM 1217 O O . ARG A 1 163 ? 16.656 6.801 17.094 1 72.38 163 ARG A O 1
ATOM 1224 N N . VAL A 1 164 ? 15.367 8.516 16.547 1 74.38 164 VAL A N 1
ATOM 1225 C CA . VAL A 1 164 ? 16.469 9.477 16.484 1 74.38 164 VAL A CA 1
ATOM 1226 C C . VAL A 1 164 ? 17.141 9.555 17.859 1 74.38 164 VAL A C 1
ATOM 1228 O O . VAL A 1 164 ? 18.375 9.484 17.953 1 74.38 164 VAL A O 1
ATOM 1231 N N . VAL A 1 165 ? 16.375 9.664 18.844 1 82.25 165 VAL A N 1
ATOM 1232 C CA . VAL A 1 165 ? 16.922 9.836 20.188 1 82.25 165 VAL A CA 1
ATOM 1233 C C . VAL A 1 165 ? 17.625 8.547 20.625 1 82.25 165 VAL A C 1
ATOM 1235 O O . VAL A 1 165 ? 18.672 8.586 21.266 1 82.25 165 VAL A O 1
ATOM 1238 N N . THR A 1 166 ? 17.016 7.391 20.281 1 78.31 166 THR A N 1
ATOM 1239 C CA . THR A 1 166 ? 17.641 6.109 20.609 1 78.31 166 THR A CA 1
ATOM 1240 C C . THR A 1 166 ? 19 5.984 19.938 1 78.31 166 THR A C 1
ATOM 1242 O O . THR A 1 166 ? 19.969 5.527 20.562 1 78.31 166 THR A O 1
ATOM 1245 N N . ASP A 1 167 ? 19.078 6.387 18.734 1 71.81 167 ASP A N 1
ATOM 1246 C CA . ASP A 1 167 ? 20.344 6.352 18.016 1 71.81 167 ASP A CA 1
ATOM 1247 C C . ASP A 1 167 ? 21.375 7.254 18.688 1 71.81 167 ASP A C 1
ATOM 1249 O O . ASP A 1 167 ? 22.562 6.891 18.781 1 71.81 167 ASP A O 1
ATOM 1253 N N . LEU A 1 168 ? 20.938 8.414 19.047 1 74.88 168 LEU A N 1
ATOM 1254 C CA . LEU A 1 168 ? 21.828 9.359 19.703 1 74.88 168 LEU A CA 1
ATOM 1255 C C . LEU A 1 168 ? 22.344 8.797 21.031 1 74.88 168 LEU A C 1
ATOM 1257 O O . LEU A 1 168 ? 23.516 8.938 21.344 1 74.88 168 LEU A O 1
ATOM 1261 N N . LEU A 1 169 ? 21.469 8.141 21.703 1 77.5 169 LEU A N 1
ATOM 1262 C CA . LEU A 1 169 ? 21.812 7.586 23 1 77.5 169 LEU A CA 1
ATOM 1263 C C . LEU A 1 169 ? 22.797 6.426 22.859 1 77.5 169 LEU A C 1
ATOM 1265 O O . LEU A 1 169 ? 23.734 6.297 23.656 1 77.5 169 LEU A O 1
ATOM 1269 N N . PHE A 1 170 ? 22.609 5.656 21.828 1 71.25 170 PHE A N 1
ATOM 1270 C CA . PHE A 1 170 ? 23.469 4.496 21.641 1 71.25 170 PHE A CA 1
ATOM 1271 C C . PHE A 1 170 ? 24.781 4.898 21 1 71.25 170 PHE A C 1
ATOM 1273 O O . PHE A 1 170 ? 25.812 4.273 21.25 1 71.25 170 PHE A O 1
ATOM 1280 N N . ARG A 1 171 ? 24.75 5.727 20.078 1 60.78 171 ARG A N 1
ATOM 1281 C CA . ARG A 1 171 ? 26 6.219 19.5 1 60.78 171 ARG A CA 1
ATOM 1282 C C . ARG A 1 171 ? 26.875 6.859 20.578 1 60.78 171 ARG A C 1
ATOM 1284 O O . ARG A 1 171 ? 28.094 6.68 20.578 1 60.78 171 ARG A O 1
ATOM 1291 N N . GLU A 1 172 ? 26.281 7.574 21.328 1 55.88 172 GLU A N 1
ATOM 1292 C CA . GLU A 1 172 ? 27.016 8.195 22.422 1 55.88 172 GLU A CA 1
ATOM 1293 C C . GLU A 1 172 ? 27.594 7.148 23.359 1 55.88 172 GLU A C 1
ATOM 1295 O O . GLU A 1 172 ? 28.688 7.32 23.891 1 55.88 172 GLU A O 1
ATOM 1300 N N . GLU A 1 173 ? 26.906 6.035 23.469 1 50.84 173 GLU A N 1
ATOM 1301 C CA . GLU A 1 173 ? 27.422 4.938 24.297 1 50.84 173 GLU A CA 1
ATOM 1302 C C . GLU A 1 173 ? 28.594 4.254 23.609 1 50.84 173 GLU A C 1
ATOM 1304 O O . GLU A 1 173 ? 29.562 3.877 24.281 1 50.84 173 GLU A O 1
ATOM 1309 N N . ARG A 1 174 ? 28.422 4.035 22.297 1 47.59 174 ARG A N 1
ATOM 1310 C CA . ARG A 1 174 ? 29.531 3.402 21.594 1 47.59 174 ARG A CA 1
ATOM 1311 C C . ARG A 1 174 ? 30.781 4.285 21.625 1 47.59 174 ARG A C 1
ATOM 1313 O O . ARG A 1 174 ? 31.906 3.781 21.672 1 47.59 174 ARG A O 1
ATOM 1320 N N . GLU A 1 175 ? 30.625 5.484 21.219 1 47.19 175 GLU A N 1
ATOM 1321 C CA . GLU A 1 175 ? 31.812 6.344 21.203 1 47.19 175 GLU A CA 1
ATOM 1322 C C . GLU A 1 175 ? 32.344 6.566 22.609 1 47.19 175 GLU A C 1
ATOM 1324 O O . GLU A 1 175 ? 33.406 7.172 22.781 1 47.19 175 GLU A O 1
ATOM 1329 N N . GLY A 1 176 ? 32.375 5.836 23.594 1 41.25 176 GLY A N 1
ATOM 1330 C CA . GLY A 1 176 ? 33.031 5.809 24.891 1 41.25 176 GLY A CA 1
ATOM 1331 C C . GLY A 1 176 ? 32.156 6.379 26.016 1 41.25 176 GLY A C 1
ATOM 1332 O O . GLY A 1 176 ? 32.625 6.543 27.141 1 41.25 176 GLY A O 1
ATOM 1333 N N . ARG A 1 177 ? 31.297 7.391 25.828 1 33.53 177 ARG A N 1
ATOM 1334 C CA . ARG A 1 177 ? 30.828 7.938 27.094 1 33.53 177 ARG A CA 1
ATOM 1335 C C . ARG A 1 177 ? 30 6.914 27.859 1 33.53 177 ARG A C 1
ATOM 1337 O O . ARG A 1 177 ? 28.984 6.43 27.359 1 33.53 177 ARG A O 1
ATOM 1344 N N . GLY A 1 178 ? 30.562 5.945 28.484 1 34.72 178 GLY A N 1
ATOM 1345 C CA . GLY A 1 178 ? 30.234 4.875 29.406 1 34.72 178 GLY A CA 1
ATOM 1346 C C . GLY A 1 178 ? 29 5.152 30.234 1 34.72 178 GLY A C 1
ATOM 1347 O O . GLY A 1 178 ? 28.75 4.461 31.219 1 34.72 178 GLY A O 1
ATOM 1348 N N . ARG A 1 179 ? 28.609 6.488 30.391 1 32.5 179 ARG A N 1
ATOM 1349 C CA . ARG A 1 179 ? 28 6.641 31.703 1 32.5 179 ARG A CA 1
ATOM 1350 C C . ARG A 1 179 ? 26.812 5.703 31.875 1 32.5 179 ARG A C 1
ATOM 1352 O O . ARG A 1 179 ? 26.719 4.957 32.844 1 32.5 179 ARG A O 1
ATOM 1359 N N . GLY A 1 180 ? 25.547 6.285 31.688 1 30.7 180 GLY A N 1
ATOM 1360 C CA . GLY A 1 180 ? 24.391 6.039 32.531 1 30.7 180 GLY A CA 1
ATOM 1361 C C . GLY A 1 180 ? 23.609 4.801 32.125 1 30.7 180 GLY A C 1
ATOM 1362 O O . GLY A 1 180 ? 23.312 4.602 30.953 1 30.7 180 GLY A O 1
ATOM 1363 N N . GLY A 1 181 ? 24.094 3.604 32.562 1 33.88 181 GLY A N 1
ATOM 1364 C CA . GLY A 1 181 ? 23.234 2.449 32.75 1 33.88 181 GLY A CA 1
ATOM 1365 C C . GLY A 1 181 ? 21.812 2.822 33.094 1 33.88 181 GLY A C 1
ATOM 1366 O O . GLY A 1 181 ? 21.531 3.256 34.219 1 33.88 181 GLY A O 1
ATOM 1367 N N . GLY A 1 182 ? 21.172 3.598 32.406 1 31.81 182 GLY A N 1
ATOM 1368 C CA . GLY A 1 182 ? 19.844 3.992 32.844 1 31.81 182 GLY A CA 1
ATOM 1369 C C . GLY A 1 182 ? 18.984 2.816 33.281 1 31.81 182 GLY A C 1
ATOM 1370 O O . GLY A 1 182 ? 19.031 1.755 32.656 1 31.81 182 GLY A O 1
ATOM 1371 N N . GLU A 1 183 ? 18.781 2.689 34.562 1 29.5 183 GLU A N 1
ATOM 1372 C CA . GLU A 1 183 ? 17.828 1.791 35.219 1 29.5 183 GLU A CA 1
ATOM 1373 C C . GLU A 1 183 ? 16.531 1.684 34.406 1 29.5 183 GLU A C 1
ATOM 1375 O O . GLU A 1 183 ? 16.094 2.66 33.812 1 29.5 183 GLU A O 1
ATOM 1380 N N . LYS A 1 184 ? 16.266 0.539 34 1 33 184 LYS A N 1
ATOM 1381 C CA . LYS A 1 184 ? 14.961 0.208 33.469 1 33 184 LYS A CA 1
ATOM 1382 C C . LYS A 1 184 ? 13.844 0.918 34.219 1 33 184 LYS A C 1
ATOM 1384 O O . LYS A 1 184 ? 13.633 0.647 35.406 1 33 184 LYS A O 1
ATOM 1389 N N . GLY A 1 185 ? 13.812 2.158 34.156 1 29.45 185 GLY A N 1
ATOM 1390 C CA . GLY A 1 185 ? 12.656 2.734 34.844 1 29.45 185 GLY A CA 1
ATOM 1391 C C . GLY A 1 185 ? 11.375 1.968 34.594 1 29.45 185 GLY A C 1
ATOM 1392 O O . GLY A 1 185 ? 11.211 1.345 33.531 1 29.45 185 GLY A O 1
ATOM 1393 N N . GLU A 1 186 ? 10.867 1.429 35.688 1 29.52 186 GLU A N 1
ATOM 1394 C CA . GLU A 1 186 ? 9.523 0.864 35.688 1 29.52 186 GLU A CA 1
ATOM 1395 C C . GLU A 1 186 ? 8.531 1.788 34.969 1 29.52 186 GLU A C 1
ATOM 1397 O O . GLU A 1 186 ? 8.336 2.932 35.375 1 29.52 186 GLU A O 1
ATOM 1402 N N . GLY A 1 187 ? 8.703 1.805 33.781 1 28.72 187 GLY A N 1
ATOM 1403 C CA . GLY A 1 187 ? 7.633 2.553 33.156 1 28.72 187 GLY A CA 1
ATOM 1404 C C . GLY A 1 187 ? 6.27 2.273 33.75 1 28.72 187 GLY A C 1
ATOM 1405 O O . GLY A 1 187 ? 5.84 1.12 33.812 1 28.72 187 GLY A O 1
ATOM 1406 N N . ARG A 1 188 ? 6.012 2.891 34.875 1 26.83 188 ARG A N 1
ATOM 1407 C CA . ARG A 1 188 ? 4.656 2.768 35.406 1 26.83 188 ARG A CA 1
ATOM 1408 C C . ARG A 1 188 ? 3.623 3.062 34.312 1 26.83 188 ARG A C 1
ATOM 1410 O O . ARG A 1 188 ? 3.715 4.078 33.625 1 26.83 188 ARG A O 1
ATOM 1417 N N . ARG A 1 189 ? 3.035 2.174 33.938 1 29.28 189 ARG A N 1
ATOM 1418 C CA . ARG A 1 189 ? 1.851 2.354 33.125 1 29.28 189 ARG A CA 1
ATOM 1419 C C . ARG A 1 189 ? 0.851 3.295 33.781 1 29.28 189 ARG A C 1
ATOM 1421 O O . ARG A 1 189 ? 0.311 2.986 34.844 1 29.28 189 ARG A O 1
ATOM 1428 N N . GLY A 1 190 ? 1.141 4.52 33.844 1 27.17 190 GLY A N 1
ATOM 1429 C CA . GLY A 1 190 ? 0.102 5.355 34.438 1 27.17 190 GLY A CA 1
ATOM 1430 C C . GLY A 1 190 ? -1.283 5.043 33.906 1 27.17 190 GLY A C 1
ATOM 1431 O O . GLY A 1 190 ? -1.423 4.445 32.812 1 27.17 190 GLY A O 1
ATOM 1432 N N . GLY A 1 191 ? -2.213 4.992 34.844 1 26.84 191 GLY A N 1
ATOM 1433 C CA . GLY A 1 191 ? -3.641 4.793 34.656 1 26.84 191 GLY A CA 1
ATOM 1434 C C . GLY A 1 191 ? -4.195 5.547 33.438 1 26.84 191 GLY A C 1
ATOM 1435 O O . GLY A 1 191 ? -3.59 6.516 33 1 26.84 191 GLY A O 1
ATOM 1436 N N . LEU A 1 192 ? -5.027 4.836 32.781 1 29.27 192 LEU A N 1
ATOM 1437 C CA . LEU A 1 192 ? -5.852 5.34 31.688 1 29.27 192 LEU A CA 1
ATOM 1438 C C . LEU A 1 192 ? -6.297 6.773 31.953 1 29.27 192 LEU A C 1
ATOM 1440 O O . LEU A 1 192 ? -6.352 7.203 33.094 1 29.27 192 LEU A O 1
ATOM 1444 N N . MET A 1 193 ? -6.375 7.5 30.922 1 31.95 193 MET A N 1
ATOM 1445 C CA . MET A 1 193 ? -6.859 8.867 30.781 1 31.95 193 MET A CA 1
ATOM 1446 C C . MET A 1 193 ? -8.102 9.102 31.625 1 31.95 193 MET A C 1
ATOM 1448 O O . MET A 1 193 ? -9.062 8.328 31.547 1 31.95 193 MET A O 1
ATOM 1452 N N . GLY A 1 194 ? -7.902 9.461 32.812 1 28.42 194 GLY A N 1
ATOM 1453 C CA . GLY A 1 194 ? -9.055 10.031 33.469 1 28.42 194 GLY A CA 1
ATOM 1454 C C . GLY A 1 194 ? -9.852 10.977 32.594 1 28.42 194 GLY A C 1
ATOM 1455 O O . GLY A 1 194 ? -9.281 11.742 31.812 1 28.42 194 GLY A O 1
ATOM 1456 N N . GLN A 1 195 ? -10.969 10.5 32.062 1 30.72 195 GLN A N 1
ATOM 1457 C CA . GLN A 1 195 ? -11.922 11.336 31.344 1 30.72 195 GLN A CA 1
ATOM 1458 C C . GLN A 1 195 ? -12.344 12.531 32.188 1 30.72 195 GLN A C 1
ATOM 1460 O O . GLN A 1 195 ? -13 12.367 33.219 1 30.72 195 GLN A O 1
ATOM 1465 N N . ALA A 1 196 ? -11.516 13.422 32.438 1 32.31 196 ALA A N 1
ATOM 1466 C CA . ALA A 1 196 ? -12.086 14.617 33.062 1 32.31 196 ALA A CA 1
ATOM 1467 C C . ALA A 1 196 ? -13.219 15.188 32.219 1 32.31 196 ALA A C 1
ATOM 1469 O O . ALA A 1 196 ? -13.07 15.359 31 1 32.31 196 ALA A O 1
ATOM 1470 N N . GLU A 1 197 ? -14.422 14.953 32.625 1 32.94 197 GLU A N 1
ATOM 1471 C CA . GLU A 1 197 ? -15.586 15.609 32.062 1 32.94 197 GLU A CA 1
ATOM 1472 C C . GLU A 1 197 ? -15.414 17.125 32.062 1 32.94 197 GLU A C 1
ATOM 1474 O O . GLU A 1 197 ? -15.172 17.734 33.094 1 32.94 197 GLU A O 1
ATOM 1479 N N . VAL A 1 198 ? -14.867 17.719 31.172 1 35.94 198 VAL A N 1
ATOM 1480 C CA . VAL A 1 198 ? -14.852 19.172 31.031 1 35.94 198 VAL A CA 1
ATOM 1481 C C . VAL A 1 198 ? -16.234 19.672 30.625 1 35.94 198 VAL A C 1
ATOM 1483 O O . VAL A 1 198 ? -16.859 19.109 29.719 1 35.94 198 VAL A O 1
ATOM 1486 N N . THR A 1 199 ? -16.891 20.281 31.562 1 36.25 199 THR A N 1
ATOM 1487 C CA . THR A 1 199 ? -18.188 20.875 31.25 1 36.25 199 THR A CA 1
ATOM 1488 C C . THR A 1 199 ? -18.047 21.984 30.219 1 36.25 199 THR A C 1
ATOM 1490 O O . THR A 1 199 ? -16.953 22.516 30.016 1 36.25 199 THR A O 1
ATOM 1493 N N . LEU A 1 200 ? -19.062 22.172 29.453 1 38 200 LEU A N 1
ATOM 1494 C CA . LEU A 1 200 ? -19.125 23.234 28.469 1 38 200 LEU A CA 1
ATOM 1495 C C . LEU A 1 200 ? -18.75 24.578 29.094 1 38 200 LEU A C 1
ATOM 1497 O O . LEU A 1 200 ? -18.109 25.422 28.453 1 38 200 LEU A O 1
ATOM 1501 N N . GLU A 1 201 ? -19.297 24.828 30.266 1 39.69 201 GLU A N 1
ATOM 1502 C CA . GLU A 1 201 ? -19.031 26.078 30.984 1 39.69 201 GLU A CA 1
ATOM 1503 C C . GLU A 1 201 ? -17.531 26.25 31.234 1 39.69 201 GLU A C 1
ATOM 1505 O O . GLU A 1 201 ? -17.016 27.359 31.172 1 39.69 201 GLU A O 1
ATOM 1510 N N . ASP A 1 202 ? -16.953 25.234 31.609 1 40.28 202 ASP A N 1
ATOM 1511 C CA . ASP A 1 202 ? -15.516 25.281 31.859 1 40.28 202 ASP A CA 1
ATOM 1512 C C . ASP A 1 202 ? -14.734 25.609 30.594 1 40.28 202 ASP A C 1
ATOM 1514 O O . ASP A 1 202 ? -13.703 26.281 30.641 1 40.28 202 ASP A O 1
ATOM 1518 N N . TRP A 1 203 ? -15.266 25.156 29.562 1 39.31 203 TRP A N 1
ATOM 1519 C CA . TRP A 1 203 ? -14.656 25.328 28.25 1 39.31 203 TRP A CA 1
ATOM 1520 C C . TRP A 1 203 ? -14.836 26.766 27.75 1 39.31 203 TRP A C 1
ATOM 1522 O O . TRP A 1 203 ? -13.898 27.359 27.203 1 39.31 203 TRP A O 1
ATOM 1532 N N . ALA A 1 204 ? -16.047 27.312 27.812 1 37.97 204 ALA A N 1
ATOM 1533 C CA . ALA A 1 204 ? -16.375 28.625 27.281 1 37.97 204 ALA A CA 1
ATOM 1534 C C . ALA A 1 204 ? -15.516 29.719 27.906 1 37.97 204 ALA A C 1
ATOM 1536 O O . ALA A 1 204 ? -15.203 30.719 27.25 1 37.97 204 ALA A O 1
ATOM 1537 N N . GLY A 1 205 ? -15.336 29.688 29.172 1 35.94 205 GLY A N 1
ATOM 1538 C CA . GLY A 1 205 ? -14.688 30.797 29.844 1 35.94 205 GLY A CA 1
ATOM 1539 C C . GLY A 1 205 ? -13.203 30.875 29.562 1 35.94 205 GLY A C 1
ATOM 1540 O O . GLY A 1 205 ? -12.594 31.953 29.703 1 35.94 205 GLY A O 1
ATOM 1541 N N . GLY A 1 206 ? -12.422 29.797 29.594 1 35.62 206 GLY A N 1
ATOM 1542 C CA . GLY A 1 206 ? -10.969 29.906 29.641 1 35.62 206 GLY A CA 1
ATOM 1543 C C . GLY A 1 206 ? -10.32 29.859 28.266 1 35.62 206 GLY A C 1
ATOM 1544 O O . GLY A 1 206 ? -9.133 30.156 28.125 1 35.62 206 GLY A O 1
ATOM 1545 N N . ASP A 1 207 ? -10.836 29.078 27.359 1 41.19 207 ASP A N 1
ATOM 1546 C CA . ASP A 1 207 ? -10.031 28.812 26.172 1 41.19 207 ASP A CA 1
ATOM 1547 C C . ASP A 1 207 ? -10.141 29.938 25.156 1 41.19 207 ASP A C 1
ATOM 1549 O O . ASP A 1 207 ? -11.234 30.453 24.906 1 41.19 207 ASP A O 1
ATOM 1553 N N . ASP A 1 208 ? -9.109 30.688 24.906 1 43.19 208 ASP A N 1
ATOM 1554 C CA . ASP A 1 208 ? -8.766 31.75 23.984 1 43.19 208 ASP A CA 1
ATOM 1555 C C . ASP A 1 208 ? -9.164 31.391 22.547 1 43.19 208 ASP A C 1
ATOM 1557 O O . ASP A 1 208 ? -8.789 32.094 21.609 1 43.19 208 ASP A O 1
ATOM 1561 N N . PHE A 1 209 ? -9.773 30.312 22.375 1 42.66 209 PHE A N 1
ATOM 1562 C CA . PHE A 1 209 ? -10.008 29.984 20.984 1 42.66 209 PHE A CA 1
ATOM 1563 C C . PHE A 1 209 ? -10.844 31.062 20.297 1 42.66 209 PHE A C 1
ATOM 1565 O O . PHE A 1 209 ? -10.602 31.391 19.141 1 42.66 209 PHE A O 1
ATOM 1572 N N . PHE A 1 210 ? -11.898 31.562 21.062 1 40.59 210 PHE A N 1
ATOM 1573 C CA . PHE A 1 210 ? -12.773 32.562 20.453 1 40.59 210 PHE A CA 1
ATOM 1574 C C . PHE A 1 210 ? -12.234 33.969 20.688 1 40.59 210 PHE A C 1
ATOM 1576 O O . PHE A 1 210 ? -12.859 34.938 20.281 1 40.59 210 PHE A O 1
ATOM 1583 N N . ALA A 1 211 ? -11.172 33.906 21.547 1 44.31 211 ALA A N 1
ATOM 1584 C CA . ALA A 1 211 ? -10.609 35.25 21.812 1 44.31 211 ALA A CA 1
ATOM 1585 C C . ALA A 1 211 ? -9.844 35.781 20.594 1 44.31 211 ALA A C 1
ATOM 1587 O O . ALA A 1 211 ? -9.375 35 19.766 1 44.31 211 ALA A O 1
ATOM 1588 N N . ALA A 1 212 ? -9.898 36.969 20.422 1 43.78 212 ALA A N 1
ATOM 1589 C CA . ALA A 1 212 ? -9.117 37.656 19.391 1 43.78 212 ALA A CA 1
ATOM 1590 C C . ALA A 1 212 ? -7.656 37.219 19.422 1 43.78 212 ALA A C 1
ATOM 1592 O O . ALA A 1 212 ? -7.082 37.031 20.5 1 43.78 212 ALA A O 1
ATOM 1593 N N . PRO A 1 213 ? -7.211 36.625 18.359 1 48.06 213 PRO A N 1
ATOM 1594 C CA . PRO A 1 213 ? -5.812 36.219 18.297 1 48.06 213 PRO A CA 1
ATOM 1595 C C . PRO A 1 213 ? -4.859 37.25 18.906 1 48.06 213 PRO A C 1
ATOM 1597 O O . PRO A 1 213 ? -4.996 38.438 18.656 1 48.06 213 PRO A O 1
ATOM 1600 N N . ASP A 1 214 ? -4.312 36.969 20.047 1 47.84 214 ASP A N 1
ATOM 1601 C CA . ASP A 1 214 ? -3.18 37.781 20.5 1 47.84 214 ASP A CA 1
ATOM 1602 C C . ASP A 1 214 ? -2.006 37.656 19.531 1 47.84 214 ASP A C 1
ATOM 1604 O O . ASP A 1 214 ? -1.54 36.531 19.234 1 47.84 214 ASP A O 1
ATOM 1608 N N . ALA A 1 215 ? -1.819 38.75 18.781 1 50.91 215 ALA A N 1
ATOM 1609 C CA . ALA A 1 215 ? -0.778 38.812 17.766 1 50.91 215 ALA A CA 1
ATOM 1610 C C . ALA A 1 215 ? 0.503 38.125 18.234 1 50.91 215 ALA A C 1
ATOM 1612 O O . ALA A 1 215 ? 1.169 37.438 17.453 1 50.91 215 ALA A O 1
ATOM 1613 N N . ASN A 1 216 ? 0.828 38.281 19.438 1 52.53 216 ASN A N 1
ATOM 1614 C CA . ASN A 1 216 ? 2.053 37.719 19.969 1 52.53 216 ASN A CA 1
ATOM 1615 C C . ASN A 1 216 ? 1.943 36.188 20.062 1 52.53 216 ASN A C 1
ATOM 1617 O O . ASN A 1 216 ? 2.904 35.469 19.781 1 52.53 216 ASN A O 1
ATOM 1621 N N . ALA A 1 217 ? 0.744 35.781 20.406 1 56.81 217 ALA A N 1
ATOM 1622 C CA . ALA A 1 217 ? 0.506 34.344 20.531 1 56.81 217 ALA A CA 1
ATOM 1623 C C . ALA A 1 217 ? 0.522 33.656 19.156 1 56.81 217 ALA A C 1
ATOM 1625 O O . ALA A 1 217 ? 1.063 32.562 19.016 1 56.81 217 ALA A O 1
ATOM 1626 N N . GLU A 1 218 ? 0.111 34.406 18.234 1 60.66 218 GLU A N 1
ATOM 1627 C CA . GLU A 1 218 ? 0.076 33.875 16.875 1 60.66 218 GLU A CA 1
ATOM 1628 C C . GLU A 1 218 ? 1.485 33.688 16.312 1 60.66 218 GLU A C 1
ATOM 1630 O O . GLU A 1 218 ? 1.768 32.719 15.648 1 60.66 218 GLU A O 1
ATOM 1635 N N . GLU A 1 219 ? 2.338 34.688 16.656 1 63.69 219 GLU A N 1
ATOM 1636 C CA . GLU A 1 219 ? 3.713 34.594 16.172 1 63.69 219 GLU A CA 1
ATOM 1637 C C . GLU A 1 219 ? 4.445 33.406 16.781 1 63.69 219 GLU A C 1
ATOM 1639 O O . GLU A 1 219 ? 5.195 32.719 16.094 1 63.69 219 GLU A O 1
ATOM 1644 N N . GLU A 1 220 ? 4.203 33.281 18.062 1 64.62 220 GLU A N 1
ATOM 1645 C CA . GLU A 1 220 ? 4.859 32.156 18.734 1 64.62 220 GLU A CA 1
ATOM 1646 C C . GLU A 1 220 ? 4.336 30.828 18.234 1 64.62 220 GLU A C 1
ATOM 1648 O O . GLU A 1 220 ? 5.102 29.875 18.078 1 64.62 220 GLU A O 1
ATOM 1653 N N . GLU A 1 221 ? 3.082 30.828 17.953 1 65.25 221 GLU A N 1
ATOM 1654 C CA . GLU A 1 221 ? 2.473 29.609 17.438 1 65.25 221 GLU A CA 1
ATOM 1655 C C . GLU A 1 221 ? 2.984 29.297 16.031 1 65.25 221 GLU A C 1
ATOM 1657 O O . GLU A 1 221 ? 3.215 28.141 15.688 1 65.25 221 GLU A O 1
ATOM 1662 N N . GLU A 1 222 ? 3.141 30.359 15.352 1 66.75 222 GLU A N 1
ATOM 1663 C CA . GLU A 1 222 ? 3.656 30.203 13.992 1 66.75 222 GLU A CA 1
ATOM 1664 C C . GLU A 1 222 ? 5.09 29.672 14.008 1 66.75 222 GLU A C 1
ATOM 1666 O O . GLU A 1 222 ? 5.445 28.797 13.211 1 66.75 222 GLU A O 1
ATOM 1671 N N . LYS A 1 223 ? 5.859 30.234 14.93 1 68.25 223 LYS A N 1
ATOM 1672 C CA . LYS A 1 223 ? 7.246 29.797 15.047 1 68.25 223 LYS A CA 1
ATOM 1673 C C . LYS A 1 223 ? 7.324 28.328 15.461 1 68.25 223 LYS A C 1
ATOM 1675 O O . LYS A 1 223 ? 8.172 27.594 14.961 1 68.25 223 LYS A O 1
ATOM 1680 N N . GLU A 1 224 ? 6.438 28.016 16.312 1 69.19 224 GLU A N 1
ATOM 1681 C CA . GLU A 1 224 ? 6.398 26.625 16.781 1 69.19 224 GLU A CA 1
ATOM 1682 C C . GLU A 1 224 ? 5.973 25.688 15.656 1 69.19 224 GLU A C 1
ATOM 1684 O O . GLU A 1 224 ? 6.523 24.594 15.516 1 69.19 224 GLU A O 1
ATOM 1689 N N . ARG A 1 225 ? 5.066 26.156 14.93 1 65.38 225 ARG A N 1
ATOM 1690 C CA . ARG A 1 225 ? 4.598 25.375 13.789 1 65.38 225 ARG A CA 1
ATOM 1691 C C . ARG A 1 225 ? 5.711 25.188 12.766 1 65.38 225 ARG A C 1
ATOM 1693 O O . ARG A 1 225 ? 5.891 24.078 12.242 1 65.38 225 ARG A O 1
ATOM 1700 N N . GLU A 1 226 ? 6.398 26.188 12.555 1 67.75 226 GLU A N 1
ATOM 1701 C CA . GLU A 1 226 ? 7.496 26.125 11.594 1 67.75 226 GLU A CA 1
ATOM 1702 C C . GLU A 1 226 ? 8.578 25.156 12.062 1 67.75 226 GLU A C 1
ATOM 1704 O O . GLU A 1 226 ? 9.133 24.406 11.266 1 67.75 226 GLU A O 1
ATOM 1709 N N . ARG A 1 227 ? 8.844 25.297 13.297 1 68.75 227 ARG A N 1
ATOM 1710 C CA . ARG A 1 227 ? 9.852 24.391 13.859 1 68.75 227 ARG A CA 1
ATOM 1711 C C . ARG A 1 227 ? 9.414 22.938 13.734 1 68.75 227 ARG A C 1
ATOM 1713 O O . ARG A 1 227 ? 10.211 22.078 13.352 1 68.75 227 ARG A O 1
ATOM 1720 N N . SER A 1 228 ? 8.203 22.719 14.078 1 64.94 228 SER A N 1
ATOM 1721 C CA . SER A 1 228 ? 7.664 21.359 14.008 1 64.94 228 SER A CA 1
ATOM 1722 C C . SER A 1 228 ? 7.695 20.828 12.586 1 64.94 228 SER A C 1
ATOM 1724 O O . SER A 1 228 ? 8.047 19.672 12.359 1 64.94 228 SER A O 1
ATOM 1726 N N . LEU A 1 229 ? 7.305 21.672 11.734 1 64.5 229 LEU A N 1
ATOM 1727 C CA . LEU A 1 229 ? 7.324 21.297 10.32 1 64.5 229 LEU A CA 1
ATOM 1728 C C . LEU A 1 229 ? 8.742 21 9.859 1 64.5 229 LEU A C 1
ATOM 1730 O O . LEU A 1 229 ? 8.969 20.078 9.07 1 64.5 229 LEU A O 1
ATOM 1734 N N . ALA A 1 230 ? 9.641 21.812 10.406 1 66 230 ALA A N 1
ATOM 1735 C CA . ALA A 1 230 ? 11.039 21.609 10.047 1 66 230 ALA A CA 1
ATOM 1736 C C . ALA A 1 230 ? 11.547 20.266 10.547 1 66 230 ALA A C 1
ATOM 1738 O O . ALA A 1 230 ? 12.305 19.578 9.844 1 66 230 ALA A O 1
ATOM 1739 N N . LEU A 1 231 ? 11.086 19.953 11.727 1 67 231 LEU A N 1
ATOM 1740 C CA . LEU A 1 231 ? 11.492 18.672 12.289 1 67 231 LEU A CA 1
ATOM 1741 C C . LEU A 1 231 ? 10.891 17.516 11.508 1 67 231 LEU A C 1
ATOM 1743 O O . LEU A 1 231 ? 11.562 16.5 11.266 1 67 231 LEU A O 1
ATOM 1747 N N . LEU A 1 232 ? 9.625 17.656 11.078 1 64.62 232 LEU A N 1
ATOM 1748 C CA . LEU A 1 232 ? 8.953 16.641 10.273 1 64.62 232 LEU A CA 1
ATOM 1749 C C . LEU A 1 232 ? 9.68 16.422 8.953 1 64.62 232 LEU A C 1
ATOM 1751 O O . LEU A 1 232 ? 9.875 15.289 8.516 1 64.62 232 LEU A O 1
ATOM 1755 N N . LYS A 1 233 ? 9.969 17.516 8.438 1 64.88 233 LYS A N 1
ATOM 1756 C CA . LYS A 1 233 ? 10.656 17.484 7.148 1 64.88 233 LYS A CA 1
ATOM 1757 C C . LYS A 1 233 ? 12.039 16.859 7.285 1 64.88 233 LYS A C 1
ATOM 1759 O O . LYS A 1 233 ? 12.461 16.078 6.422 1 64.88 233 LYS A O 1
ATOM 1764 N N . ARG A 1 234 ? 12.617 17.188 8.383 1 67.88 234 ARG A N 1
ATOM 1765 C CA . ARG A 1 234 ? 13.938 16.625 8.625 1 67.88 234 ARG A CA 1
ATOM 1766 C C . ARG A 1 234 ? 13.859 15.102 8.766 1 67.88 234 ARG A C 1
ATOM 1768 O O . ARG A 1 234 ? 14.742 14.391 8.289 1 67.88 234 ARG A O 1
ATOM 1775 N N . MET A 1 235 ? 12.766 14.742 9.289 1 70.81 235 MET A N 1
ATOM 1776 C CA . MET A 1 235 ? 12.617 13.312 9.531 1 70.81 235 MET A CA 1
ATOM 1777 C C . MET A 1 235 ? 11.992 12.617 8.32 1 70.81 235 MET A C 1
ATOM 1779 O O . MET A 1 235 ? 11.867 11.391 8.305 1 70.81 235 MET A O 1
ATOM 1783 N N . GLU A 1 236 ? 11.617 13.367 7.309 1 75.88 236 GLU A N 1
ATOM 1784 C CA . GLU A 1 236 ? 11.023 12.875 6.07 1 75.88 236 GLU A CA 1
ATOM 1785 C C . GLU A 1 236 ? 9.844 11.961 6.352 1 75.88 236 GLU A C 1
ATOM 1787 O O . GLU A 1 236 ? 9.617 10.984 5.629 1 75.88 236 GLU A O 1
ATOM 1792 N N . ALA A 1 237 ? 9.195 12.219 7.457 1 80.38 237 ALA A N 1
ATOM 1793 C CA . ALA A 1 237 ? 8.055 11.383 7.824 1 80.38 237 ALA A CA 1
ATOM 1794 C C . ALA A 1 237 ? 6.832 11.711 6.969 1 80.38 237 ALA A C 1
ATOM 1796 O O . ALA A 1 237 ? 6.543 12.883 6.715 1 80.38 237 ALA A O 1
ATOM 1797 N N . PRO A 1 238 ? 6.16 10.641 6.504 1 88.81 238 PRO A N 1
ATOM 1798 C CA . PRO A 1 238 ? 4.938 10.922 5.75 1 88.81 238 PRO A CA 1
ATOM 1799 C C . PRO A 1 238 ? 3.814 11.469 6.633 1 88.81 238 PRO A C 1
ATOM 1801 O O . PRO A 1 238 ? 3.721 11.109 7.809 1 88.81 238 PRO A O 1
ATOM 1804 N N . LEU A 1 239 ? 3.029 12.336 6.086 1 87.69 239 LEU A N 1
ATOM 1805 C CA . LEU A 1 239 ? 1.818 12.852 6.715 1 87.69 239 LEU A CA 1
ATOM 1806 C C . LEU A 1 239 ? 0.593 12.062 6.262 1 87.69 239 LEU A C 1
ATOM 1808 O O . LEU A 1 239 ? 0.386 11.859 5.066 1 87.69 239 LEU A O 1
ATOM 1812 N N . THR A 1 240 ? -0.133 11.555 7.25 1 91.81 240 THR A N 1
ATOM 1813 C CA . THR A 1 240 ? -1.335 10.789 6.934 1 91.81 240 THR A CA 1
ATOM 1814 C C . THR A 1 240 ? -2.541 11.344 7.688 1 91.81 240 THR A C 1
ATOM 1816 O O . THR A 1 240 ? -2.479 11.555 8.898 1 91.81 240 THR A O 1
ATOM 1819 N N . LEU A 1 241 ? -3.588 11.688 7.02 1 93.56 241 LEU A N 1
ATOM 1820 C CA . LEU A 1 241 ? -4.867 12.07 7.602 1 93.56 241 LEU A CA 1
ATOM 1821 C C . LEU A 1 241 ? -5.934 11.016 7.316 1 93.56 241 LEU A C 1
ATOM 1823 O O . LEU A 1 241 ? -6.113 10.602 6.168 1 93.56 241 LEU A O 1
ATOM 1827 N N . TRP A 1 242 ? -6.605 10.609 8.297 1 93.94 242 TRP A N 1
ATOM 1828 C CA . TRP A 1 242 ? -7.625 9.57 8.172 1 93.94 242 TRP A CA 1
ATOM 1829 C C . TRP A 1 242 ? -9 10.195 7.914 1 93.94 242 TRP A C 1
ATOM 1831 O O . TRP A 1 242 ? -9.992 9.773 8.5 1 93.94 242 TRP A O 1
ATOM 1841 N N . THR A 1 243 ? -8.984 11.297 7.152 1 96.19 243 THR A N 1
ATOM 1842 C CA . THR A 1 243 ? -10.227 11.883 6.664 1 96.19 243 THR A CA 1
ATOM 1843 C C . THR A 1 243 ? -10.922 10.945 5.684 1 96.19 243 THR A C 1
ATOM 1845 O O . THR A 1 243 ? -10.367 9.906 5.309 1 96.19 243 THR A O 1
ATOM 1848 N N . VAL A 1 244 ? -12.18 11.328 5.32 1 94.19 244 VAL A N 1
ATOM 1849 C CA . VAL A 1 244 ? -12.93 10.625 4.281 1 94.19 244 VAL A CA 1
ATOM 1850 C C . VAL A 1 244 ? -13.203 11.57 3.113 1 94.19 244 VAL A C 1
ATOM 1852 O O . VAL A 1 244 ? -14.07 12.445 3.201 1 94.19 244 VAL A O 1
ATOM 1855 N N . PRO A 1 245 ? -12.453 11.414 2.008 1 94.81 245 PRO A N 1
ATOM 1856 C CA . PRO A 1 245 ? -11.406 10.414 1.759 1 94.81 245 PRO A CA 1
ATOM 1857 C C . PRO A 1 245 ? -10.109 10.734 2.494 1 94.81 245 PRO A C 1
ATOM 1859 O O . PRO A 1 245 ? -9.961 11.812 3.068 1 94.81 245 PRO A O 1
ATOM 1862 N N . GLU A 1 246 ? -9.211 9.773 2.459 1 96 246 GLU A N 1
ATOM 1863 C CA . GLU A 1 246 ? -7.906 9.922 3.104 1 96 246 GLU A CA 1
ATOM 1864 C C . GLU A 1 246 ? -7.008 10.883 2.328 1 96 246 GLU A C 1
ATOM 1866 O O . GLU A 1 246 ? -7.188 11.07 1.123 1 96 246 GLU A O 1
ATOM 1871 N N . ILE A 1 247 ? -6.105 11.484 3.055 1 96.5 247 ILE A N 1
ATOM 1872 C CA . ILE A 1 247 ? -5.074 12.344 2.49 1 96.5 247 ILE A CA 1
ATOM 1873 C C . ILE A 1 247 ? -3.707 11.938 3.031 1 96.5 247 ILE A C 1
ATOM 1875 O O . ILE A 1 247 ? -3.559 11.672 4.227 1 96.5 247 ILE A O 1
ATOM 1879 N N . ALA A 1 248 ? -2.775 11.898 2.105 1 95.88 248 ALA A N 1
ATOM 1880 C CA . ALA A 1 248 ? -1.419 11.578 2.539 1 95.88 248 ALA A CA 1
ATOM 1881 C C . ALA A 1 248 ? -0.381 12.312 1.699 1 95.88 248 ALA A C 1
ATOM 1883 O O . ALA A 1 248 ? -0.625 12.625 0.53 1 95.88 248 ALA A O 1
ATOM 1884 N N . SER A 1 249 ? 0.725 12.594 2.33 1 93.5 249 SER A N 1
ATOM 1885 C CA . SER A 1 249 ? 1.786 13.32 1.646 1 93.5 249 SER A CA 1
ATOM 1886 C C . SER A 1 249 ? 3.16 12.93 2.174 1 93.5 249 SER A C 1
ATOM 1888 O O . SER A 1 249 ? 3.303 12.578 3.348 1 93.5 249 SER A O 1
ATOM 1890 N N . SER A 1 250 ? 4.062 12.93 1.314 1 93.06 250 SER A N 1
ATOM 1891 C CA . SER A 1 250 ? 5.465 12.711 1.659 1 93.06 250 SER A CA 1
ATOM 1892 C C . SER A 1 250 ? 6.387 13.578 0.814 1 93.06 250 SER A C 1
ATOM 1894 O O . SER A 1 250 ? 6.172 13.734 -0.39 1 93.06 250 SER A O 1
ATOM 1896 N N . GLY A 1 251 ? 7.352 14.219 1.521 1 91.38 251 GLY A N 1
ATOM 1897 C CA . GLY A 1 251 ? 8.32 15.023 0.802 1 91.38 251 GLY A CA 1
ATOM 1898 C C . GLY A 1 251 ? 7.848 16.438 0.543 1 91.38 251 GLY A C 1
ATOM 1899 O O . GLY A 1 251 ? 7.031 16.969 1.295 1 91.38 251 GLY A O 1
ATOM 1900 N N . MET A 1 252 ? 8.375 17.047 -0.523 1 91.31 252 MET A N 1
ATOM 1901 C CA . MET A 1 252 ? 8.164 18.469 -0.784 1 91.31 252 MET A CA 1
ATOM 1902 C C . MET A 1 252 ? 6.988 18.688 -1.73 1 91.31 252 MET A C 1
ATOM 1904 O O . MET A 1 252 ? 6.793 17.906 -2.668 1 91.31 252 MET A O 1
ATOM 1908 N N . SER A 1 253 ? 6.285 19.734 -1.465 1 92.94 253 SER A N 1
ATOM 1909 C CA . SER A 1 253 ? 5.273 20.172 -2.418 1 92.94 253 SER A CA 1
ATOM 1910 C C . SER A 1 253 ? 5.879 21.062 -3.496 1 92.94 253 SER A C 1
ATOM 1912 O O . SER A 1 253 ? 7.008 21.547 -3.354 1 92.94 253 SER A O 1
ATOM 1914 N N . THR A 1 254 ? 5.078 21.234 -4.566 1 94.06 254 THR A N 1
ATOM 1915 C CA . THR A 1 254 ? 5.52 22.156 -5.605 1 94.06 254 THR A CA 1
ATOM 1916 C C . THR A 1 254 ? 5.703 23.562 -5.035 1 94.06 254 THR A C 1
ATOM 1918 O O . THR A 1 254 ? 6.688 24.234 -5.344 1 94.06 254 THR A O 1
ATOM 1921 N N . GLU A 1 255 ? 4.816 23.984 -4.18 1 92.88 255 GLU A N 1
ATOM 1922 C CA . GLU A 1 255 ? 4.875 25.297 -3.539 1 92.88 255 GLU A CA 1
ATOM 1923 C C . GLU A 1 255 ? 6.141 25.453 -2.703 1 92.88 255 GLU A C 1
ATOM 1925 O O . GLU A 1 255 ? 6.812 26.484 -2.762 1 92.88 255 GLU A O 1
ATOM 1930 N N . GLU A 1 256 ? 6.441 24.469 -1.995 1 88.19 256 GLU A N 1
ATOM 1931 C CA . GLU A 1 256 ? 7.637 24.484 -1.159 1 88.19 256 GLU A CA 1
ATOM 1932 C C . GLU A 1 256 ? 8.898 24.547 -2.01 1 88.19 256 GLU A C 1
ATOM 1934 O O . GLU A 1 256 ? 9.836 25.281 -1.69 1 88.19 256 GLU A O 1
ATOM 1939 N N . ALA A 1 257 ? 8.922 23.766 -3.074 1 91.5 257 ALA A N 1
ATOM 1940 C CA . ALA A 1 257 ? 10.078 23.75 -3.967 1 91.5 257 ALA A CA 1
ATOM 1941 C C . ALA A 1 257 ? 10.305 25.125 -4.594 1 91.5 257 ALA A C 1
ATOM 1943 O O . ALA A 1 257 ? 11.43 25.625 -4.633 1 91.5 257 ALA A O 1
ATOM 1944 N N . LEU A 1 258 ? 9.281 25.703 -4.996 1 92.25 258 LEU A N 1
ATOM 1945 C CA . LEU A 1 258 ? 9.359 27.031 -5.609 1 92.25 258 LEU A CA 1
ATOM 1946 C C . LEU A 1 258 ? 9.805 28.078 -4.594 1 92.25 258 LEU A C 1
ATOM 1948 O O . LEU A 1 258 ? 10.617 28.938 -4.906 1 92.25 258 LEU A O 1
ATOM 1952 N N . ALA A 1 259 ? 9.305 27.969 -3.43 1 89.75 259 ALA A N 1
ATOM 1953 C CA . ALA A 1 259 ? 9.672 28.891 -2.357 1 89.75 259 ALA A CA 1
ATOM 1954 C C . ALA A 1 259 ? 11.156 28.781 -2.012 1 89.75 259 ALA A C 1
ATOM 1956 O O . ALA A 1 259 ? 11.773 29.734 -1.552 1 89.75 259 ALA A O 1
ATOM 1957 N N . ARG A 1 260 ? 11.695 27.625 -2.305 1 88.62 260 ARG A N 1
ATOM 1958 C CA . ARG A 1 260 ? 13.109 27.391 -2.018 1 88.62 260 ARG A CA 1
ATOM 1959 C C . ARG A 1 260 ? 13.984 27.797 -3.193 1 88.62 260 ARG A C 1
ATOM 1961 O O . ARG A 1 260 ? 15.188 27.516 -3.207 1 88.62 260 ARG A O 1
ATOM 1968 N N . GLY A 1 261 ? 13.391 28.328 -4.238 1 90.12 261 GLY A N 1
ATOM 1969 C CA . GLY A 1 261 ? 14.148 28.906 -5.34 1 90.12 261 GLY A CA 1
ATOM 1970 C C . GLY A 1 261 ? 14.227 28 -6.551 1 90.12 261 GLY A C 1
ATOM 1971 O O . GLY A 1 261 ? 14.898 28.328 -7.531 1 90.12 261 GLY A O 1
ATOM 1972 N N . GLU A 1 262 ? 13.609 26.906 -6.473 1 91.12 262 GLU A N 1
ATOM 1973 C CA . GLU A 1 262 ? 13.594 26.031 -7.641 1 91.12 262 GLU A CA 1
ATOM 1974 C C . GLU A 1 262 ? 12.609 26.531 -8.695 1 91.12 262 GLU A C 1
ATOM 1976 O O . GLU A 1 262 ? 11.695 27.297 -8.383 1 91.12 262 GLU A O 1
ATOM 1981 N N . ARG A 1 263 ? 12.859 26.141 -9.969 1 92.31 263 ARG A N 1
ATOM 1982 C CA . ARG A 1 263 ? 11.984 26.562 -11.062 1 92.31 263 ARG A CA 1
ATOM 1983 C C . ARG A 1 263 ? 11.336 25.359 -11.734 1 92.31 263 ARG A C 1
ATOM 1985 O O . ARG A 1 263 ? 11.836 24.234 -11.625 1 92.31 263 ARG A O 1
ATOM 1992 N N . LEU A 1 264 ? 10.227 25.609 -12.289 1 91.88 264 LEU A N 1
ATOM 1993 C CA . LEU A 1 264 ? 9.609 24.578 -13.109 1 91.88 264 LEU A CA 1
ATOM 1994 C C . LEU A 1 264 ? 10.461 24.266 -14.336 1 91.88 264 LEU A C 1
ATOM 1996 O O . LEU A 1 264 ? 11.031 25.188 -14.938 1 91.88 264 LEU A O 1
ATOM 2000 N N . ALA A 1 265 ? 10.516 23 -14.648 1 88.62 265 ALA A N 1
ATOM 2001 C CA . ALA A 1 265 ? 11.219 22.609 -15.867 1 88.62 265 ALA A CA 1
ATOM 2002 C C . ALA A 1 265 ? 10.359 22.859 -17.094 1 88.62 265 ALA A C 1
ATOM 2004 O O . ALA A 1 265 ? 9.508 22.047 -17.453 1 88.62 265 ALA A O 1
ATOM 2005 N N . GLU A 1 266 ? 10.648 23.938 -17.797 1 80.12 266 GLU A N 1
ATOM 2006 C CA . GLU A 1 266 ? 9.805 24.328 -18.922 1 80.12 266 GLU A CA 1
ATOM 2007 C C . GLU A 1 266 ? 10.516 24.109 -20.25 1 80.12 266 GLU A C 1
ATOM 2009 O O . GLU A 1 266 ? 9.883 23.781 -21.25 1 80.12 266 GLU A O 1
ATOM 2014 N N . THR A 1 267 ? 11.797 24.297 -20.25 1 75.44 267 THR A N 1
ATOM 2015 C CA . THR A 1 267 ? 12.555 24.172 -21.5 1 75.44 267 THR A CA 1
ATOM 2016 C C . THR A 1 267 ? 13.859 23.422 -21.266 1 75.44 267 THR A C 1
ATOM 2018 O O . THR A 1 267 ? 14.336 23.328 -20.125 1 75.44 267 THR A O 1
ATOM 2021 N N . GLU A 1 268 ? 14.336 22.812 -22.328 1 76.06 268 GLU A N 1
ATOM 2022 C CA . GLU A 1 268 ? 15.594 22.078 -22.266 1 76.06 268 GLU A CA 1
ATOM 2023 C C . GLU A 1 268 ? 16.75 23.031 -21.922 1 76.06 268 GLU A C 1
ATOM 2025 O O . GLU A 1 268 ? 17.75 22.609 -21.312 1 76.06 268 GLU A O 1
ATOM 2030 N N . GLU A 1 269 ? 16.578 24.203 -22.25 1 74.88 269 GLU A N 1
ATOM 2031 C CA . GLU A 1 269 ? 17.656 25.188 -22.062 1 74.88 269 GLU A CA 1
ATOM 2032 C C . GLU A 1 269 ? 17.891 25.469 -20.594 1 74.88 269 GLU A C 1
ATOM 2034 O O . GLU A 1 269 ? 18.984 25.906 -20.203 1 74.88 269 GLU A O 1
ATOM 2039 N N . GLN A 1 270 ? 16.969 25.234 -19.734 1 75.19 270 GLN A N 1
ATOM 2040 C CA . GLN A 1 270 ? 17.047 25.531 -18.312 1 75.19 270 GLN A CA 1
ATOM 2041 C C . GLN A 1 270 ? 18.016 24.594 -17.609 1 75.19 270 GLN A C 1
ATOM 2043 O O . GLN A 1 270 ? 18.531 24.922 -16.531 1 75.19 270 GLN A O 1
ATOM 2048 N N . GLY A 1 271 ? 18.453 23.469 -18.141 1 75.69 271 GLY A N 1
ATOM 2049 C CA . GLY A 1 271 ? 19.391 22.516 -17.562 1 75.69 271 GLY A CA 1
ATOM 2050 C C . GLY A 1 271 ? 18.812 21.75 -16.391 1 75.69 271 GLY A C 1
ATOM 2051 O O . GLY A 1 271 ? 19.516 20.969 -15.75 1 75.69 271 GLY A O 1
ATOM 2052 N N . GLY A 1 272 ? 17.594 22.219 -15.953 1 85.62 272 GLY A N 1
ATOM 2053 C CA . GLY A 1 272 ? 16.984 21.5 -14.844 1 85.62 272 GLY A CA 1
ATOM 2054 C C . GLY A 1 272 ? 15.695 22.156 -14.352 1 85.62 272 GLY A C 1
ATOM 2055 O O . GLY A 1 272 ? 15.117 22.984 -15.039 1 85.62 272 GLY A O 1
ATOM 2056 N N . GLY A 1 273 ? 15.18 21.641 -13.227 1 92.75 273 GLY A N 1
ATOM 2057 C CA . GLY A 1 273 ? 13.953 22.172 -12.648 1 92.75 273 GLY A CA 1
ATOM 2058 C C . GLY A 1 273 ? 13.023 21.094 -12.125 1 92.75 273 GLY A C 1
ATOM 2059 O O . GLY A 1 273 ? 13.352 19.922 -12.156 1 92.75 273 GLY A O 1
ATOM 2060 N N . ILE A 1 274 ? 11.828 21.609 -11.703 1 95.44 274 ILE A N 1
ATOM 2061 C CA . ILE A 1 274 ? 10.836 20.719 -11.117 1 95.44 274 ILE A CA 1
ATOM 2062 C C . ILE A 1 274 ? 9.828 20.297 -12.188 1 95.44 274 ILE A C 1
ATOM 2064 O O . ILE A 1 274 ? 9.422 21.109 -13.023 1 95.44 274 ILE A O 1
ATOM 2068 N N . VAL A 1 275 ? 9.531 19.016 -12.188 1 94.94 275 VAL A N 1
ATOM 2069 C CA . VAL A 1 275 ? 8.453 18.469 -13 1 94.94 275 VAL A CA 1
ATOM 2070 C C . VAL A 1 275 ? 7.461 17.734 -12.102 1 94.94 275 VAL A C 1
ATOM 2072 O O . VAL A 1 275 ? 7.809 17.297 -11 1 94.94 275 VAL A O 1
ATOM 2075 N N . PHE A 1 276 ? 6.215 17.688 -12.516 1 96.31 276 PHE A N 1
ATOM 2076 C CA . PHE A 1 276 ? 5.254 16.906 -11.75 1 96.31 276 PHE A CA 1
ATOM 2077 C C . PHE A 1 276 ? 4.266 16.219 -12.68 1 96.31 276 PHE A C 1
ATOM 2079 O O . PHE A 1 276 ? 4.129 16.594 -13.844 1 96.31 276 PHE A O 1
ATOM 2086 N N . GLY A 1 277 ? 3.717 15.07 -12.242 1 96.44 277 GLY A N 1
ATOM 2087 C CA . GLY A 1 277 ? 2.713 14.289 -12.945 1 96.44 277 GLY A CA 1
ATOM 2088 C C . GLY A 1 277 ? 1.558 13.859 -12.062 1 96.44 277 GLY A C 1
ATOM 2089 O O . GLY A 1 277 ? 1.682 13.852 -10.836 1 96.44 277 GLY A O 1
ATOM 2090 N N . TYR A 1 278 ? 0.446 13.562 -12.766 1 96.62 278 TYR A N 1
ATOM 2091 C CA . TYR A 1 278 ? -0.763 13.156 -12.055 1 96.62 278 TYR A CA 1
ATOM 2092 C C . TYR A 1 278 ? -1.235 11.789 -12.531 1 96.62 278 TYR A C 1
ATOM 2094 O O . TYR A 1 278 ? -0.992 11.406 -13.672 1 96.62 278 TYR A O 1
ATOM 2102 N N . ALA A 1 279 ? -1.797 11.055 -11.625 1 96.19 279 ALA A N 1
ATOM 2103 C CA . ALA A 1 279 ? -2.645 9.898 -11.914 1 96.19 279 ALA A CA 1
ATOM 2104 C C . ALA A 1 279 ? -3.971 9.992 -11.172 1 96.19 279 ALA A C 1
ATOM 2106 O O . ALA A 1 279 ? -4 10.312 -9.977 1 96.19 279 ALA A O 1
ATOM 2107 N N . PHE A 1 280 ? -5.012 9.773 -11.859 1 95.38 280 PHE A N 1
ATOM 2108 C CA . PHE A 1 280 ? -6.336 9.812 -11.242 1 95.38 280 PHE A CA 1
ATOM 2109 C C . PHE A 1 280 ? -6.863 8.398 -11.008 1 95.38 280 PHE A C 1
ATOM 2111 O O . PHE A 1 280 ? -6.594 7.492 -11.797 1 95.38 280 PHE A O 1
ATOM 2118 N N . PHE A 1 281 ? -7.586 8.242 -9.906 1 94.12 281 PHE A N 1
ATOM 2119 C CA . PHE A 1 281 ? -8.141 6.938 -9.57 1 94.12 281 PHE A CA 1
ATOM 2120 C C . PHE A 1 281 ? -9.023 6.414 -10.703 1 94.12 281 PHE A C 1
ATOM 2122 O O . PHE A 1 281 ? -8.969 5.227 -11.031 1 94.12 281 PHE A O 1
ATOM 2129 N N . LYS A 1 282 ? -9.742 7.227 -11.336 1 90.44 282 LYS A N 1
ATOM 2130 C CA . LYS A 1 282 ? -10.68 6.848 -12.391 1 90.44 282 LYS A CA 1
ATOM 2131 C C . LYS A 1 282 ? -9.945 6.266 -13.602 1 90.44 282 LYS A C 1
ATOM 2133 O O . LYS A 1 282 ? -10.547 5.609 -14.445 1 90.44 282 LYS A O 1
ATOM 2138 N N . ASP A 1 283 ? -8.641 6.531 -13.656 1 86.12 283 ASP A N 1
ATOM 2139 C CA . ASP A 1 283 ? -7.859 6.062 -14.797 1 86.12 283 ASP A CA 1
ATOM 2140 C C . ASP A 1 283 ? -7.488 4.59 -14.641 1 86.12 283 ASP A C 1
ATOM 2142 O O . ASP A 1 283 ? -7.02 3.955 -15.586 1 86.12 283 ASP A O 1
ATOM 2146 N N . LEU A 1 284 ? -7.656 4.051 -13.461 1 87.19 284 LEU A N 1
ATOM 2147 C CA . LEU A 1 284 ? -7.336 2.658 -13.18 1 87.19 284 LEU A CA 1
ATOM 2148 C C . LEU A 1 284 ? -8.602 1.843 -12.945 1 87.19 284 LEU A C 1
ATOM 2150 O O . LEU A 1 284 ? -9.57 2.338 -12.359 1 87.19 284 LEU A O 1
ATOM 2154 N N . ALA A 1 285 ? -8.508 0.605 -13.367 1 82.38 285 ALA A N 1
ATOM 2155 C CA . ALA A 1 285 ? -9.641 -0.291 -13.125 1 82.38 285 ALA A CA 1
ATOM 2156 C C . ALA A 1 285 ? -9.945 -0.382 -11.633 1 82.38 285 ALA A C 1
ATOM 2158 O O . ALA A 1 285 ? -11.102 -0.276 -11.219 1 82.38 285 ALA A O 1
ATOM 2159 N N . ARG A 1 286 ? -8.992 -0.524 -10.852 1 85.81 286 ARG A N 1
ATOM 2160 C CA . ARG A 1 286 ? -9.172 -0.629 -9.406 1 85.81 286 ARG A CA 1
ATOM 2161 C C . ARG A 1 286 ? -9.773 0.653 -8.836 1 85.81 286 ARG A C 1
ATOM 2163 O O . ARG A 1 286 ? -10.562 0.608 -7.895 1 85.81 286 ARG A O 1
ATOM 2170 N N . GLY A 1 287 ? -9.242 1.729 -9.305 1 86.06 287 GLY A N 1
ATOM 2171 C CA . GLY A 1 287 ? -9.805 3.002 -8.875 1 86.06 287 GLY A CA 1
ATOM 2172 C C . GLY A 1 287 ? -11.281 3.137 -9.18 1 86.06 287 GLY A C 1
ATOM 2173 O O . GLY A 1 287 ? -12.055 3.607 -8.344 1 86.06 287 GLY A O 1
ATOM 2174 N N . ARG A 1 288 ? -11.648 2.668 -10.305 1 82 288 ARG A N 1
ATOM 2175 C CA . ARG A 1 288 ? -13.055 2.717 -10.695 1 82 288 ARG A CA 1
ATOM 2176 C C . ARG A 1 288 ? -13.906 1.805 -9.82 1 82 288 ARG A C 1
ATOM 2178 O O . ARG A 1 288 ? -15.016 2.166 -9.438 1 82 288 ARG A O 1
ATOM 2185 N N . LEU A 1 289 ? -13.375 0.69 -9.477 1 80.94 289 LEU A N 1
ATOM 2186 C CA . LEU A 1 289 ? -14.086 -0.275 -8.641 1 80.94 289 LEU A CA 1
ATOM 2187 C C . LEU A 1 289 ? -14.258 0.252 -7.223 1 80.94 289 LEU A C 1
ATOM 2189 O O . LEU A 1 289 ? -15.211 -0.117 -6.531 1 80.94 289 LEU A O 1
ATOM 2193 N N . SER A 1 290 ? -13.383 1.075 -6.777 1 79.44 290 SER A N 1
ATOM 2194 C CA . SER A 1 290 ? -13.469 1.645 -5.434 1 79.44 290 SER A CA 1
ATOM 2195 C C . SER A 1 290 ? -14.602 2.652 -5.328 1 79.44 290 SER A C 1
ATOM 2197 O O . SER A 1 290 ? -15.047 2.982 -4.227 1 79.44 290 SER A O 1
ATOM 2199 N N . GLY A 1 291 ? -14.961 3.215 -6.461 1 79.62 291 GLY A N 1
ATOM 2200 C CA . GLY A 1 291 ? -16 4.223 -6.477 1 79.62 291 GLY A CA 1
ATOM 2201 C C . GLY A 1 291 ? -15.492 5.625 -6.234 1 79.62 291 GLY A C 1
ATOM 2202 O O . GLY A 1 291 ? -16.25 6.594 -6.301 1 79.62 291 GLY A O 1
ATOM 2203 N N . ASP A 1 292 ? -14.281 5.707 -5.781 1 77.75 292 ASP A N 1
ATOM 2204 C CA . ASP A 1 292 ? -13.68 7.016 -5.547 1 77.75 292 ASP A CA 1
ATOM 2205 C C . ASP A 1 292 ? -13.148 7.621 -6.848 1 77.75 292 ASP A C 1
ATOM 2207 O O . ASP A 1 292 ? -11.945 7.605 -7.102 1 77.75 292 ASP A O 1
ATOM 2211 N N . LEU A 1 293 ? -13.891 8.344 -7.492 1 80.44 293 LEU A N 1
ATOM 2212 C CA . LEU A 1 293 ? -13.547 8.781 -8.844 1 80.44 293 LEU A CA 1
ATOM 2213 C C . LEU A 1 293 ? -12.75 10.086 -8.805 1 80.44 293 LEU A C 1
ATOM 2215 O O . LEU A 1 293 ? -12.102 10.445 -9.789 1 80.44 293 LEU A O 1
ATOM 2219 N N . ASN A 1 294 ? -12.75 10.742 -7.699 1 87.5 294 ASN A N 1
ATOM 2220 C CA . ASN A 1 294 ? -12.094 12.047 -7.641 1 87.5 294 ASN A CA 1
ATOM 2221 C C . ASN A 1 294 ? -10.688 11.938 -7.047 1 87.5 294 ASN A C 1
ATOM 2223 O O . ASN A 1 294 ? -9.945 12.922 -7.023 1 87.5 294 ASN A O 1
ATOM 2227 N N . GLY A 1 295 ? -10.32 10.82 -6.625 1 94.31 295 GLY A N 1
ATOM 2228 C CA . GLY A 1 295 ? -9 10.641 -6.035 1 94.31 295 GLY A CA 1
ATOM 2229 C C . GLY A 1 295 ? -7.875 10.812 -7.031 1 94.31 295 GLY A C 1
ATOM 2230 O O . GLY A 1 295 ? -8.055 10.594 -8.234 1 94.31 295 GLY A O 1
ATOM 2231 N N . PHE A 1 296 ? -6.719 11.266 -6.5 1 97.25 296 PHE A N 1
ATOM 2232 C CA . PHE A 1 296 ? -5.57 11.398 -7.387 1 97.25 296 PHE A CA 1
ATOM 2233 C C . PHE A 1 296 ? -4.266 11.219 -6.617 1 97.25 296 PHE A C 1
ATOM 2235 O O . PHE A 1 296 ? -4.254 11.273 -5.387 1 97.25 296 PHE A O 1
ATOM 2242 N N . LEU A 1 297 ? -3.26 10.898 -7.336 1 98.12 297 LEU A N 1
ATOM 2243 C CA . LEU A 1 297 ? -1.873 10.883 -6.887 1 98.12 297 LEU A CA 1
ATOM 2244 C C . LEU A 1 297 ? -1.021 11.844 -7.707 1 98.12 297 LEU A C 1
ATOM 2246 O O . LEU A 1 297 ? -1.083 11.836 -8.938 1 98.12 297 LEU A O 1
ATOM 2250 N N . LYS A 1 298 ? -0.315 12.734 -7.023 1 98.31 298 LYS A N 1
ATOM 2251 C CA . LYS A 1 298 ? 0.632 13.656 -7.652 1 98.31 298 LYS A CA 1
ATOM 2252 C C . LYS A 1 298 ? 2.068 13.312 -7.266 1 98.31 298 LYS A C 1
ATOM 2254 O O . LYS A 1 298 ? 2.373 13.125 -6.086 1 98.31 298 LYS A O 1
ATOM 2259 N N . ILE A 1 299 ? 2.898 13.203 -8.25 1 98.31 299 ILE A N 1
ATOM 2260 C CA . ILE A 1 299 ? 4.316 12.945 -8.016 1 98.31 299 ILE A CA 1
ATOM 2261 C C . ILE A 1 299 ? 5.141 14.141 -8.492 1 98.31 299 ILE A C 1
ATOM 2263 O O . ILE A 1 299 ? 4.84 14.734 -9.523 1 98.31 299 ILE A O 1
ATOM 2267 N N . ILE A 1 300 ? 6.09 14.578 -7.707 1 97.69 300 ILE A N 1
ATOM 2268 C CA . ILE A 1 300 ? 6.953 15.719 -7.988 1 97.69 300 ILE A CA 1
ATOM 2269 C C . ILE A 1 300 ? 8.406 15.258 -8.062 1 97.69 300 ILE A C 1
ATOM 2271 O O . ILE A 1 300 ? 8.867 14.5 -7.207 1 97.69 300 ILE A O 1
ATOM 2275 N N . ALA A 1 301 ? 9.133 15.68 -9.102 1 97.25 301 ALA A N 1
ATOM 2276 C CA . ALA A 1 301 ? 10.523 15.266 -9.273 1 97.25 301 ALA A CA 1
ATOM 2277 C C . ALA A 1 301 ? 11.398 16.438 -9.703 1 97.25 301 ALA A C 1
ATOM 2279 O O . ALA A 1 301 ? 10.898 17.406 -10.281 1 97.25 301 ALA A O 1
ATOM 2280 N N . ARG A 1 302 ? 12.625 16.375 -9.336 1 95.44 302 ARG A N 1
ATOM 2281 C CA . ARG A 1 302 ? 13.648 17.328 -9.734 1 95.44 302 ARG A CA 1
ATOM 2282 C C . ARG A 1 302 ? 14.5 16.781 -10.875 1 95.44 302 ARG A C 1
ATOM 2284 O O . ARG A 1 302 ? 15.125 15.727 -10.734 1 95.44 302 ARG A O 1
ATOM 2291 N N . ALA A 1 303 ? 14.445 17.484 -12.008 1 93.06 303 ALA A N 1
ATOM 2292 C CA . ALA A 1 303 ? 15.312 17.125 -13.117 1 93.06 303 ALA A CA 1
ATOM 2293 C C . ALA A 1 303 ? 16.75 17.594 -12.875 1 93.06 303 ALA A C 1
ATOM 2295 O O . ALA A 1 303 ? 16.984 18.781 -12.664 1 93.06 303 ALA A O 1
ATOM 2296 N N . GLU A 1 304 ? 17.578 16.625 -12.852 1 85.88 304 GLU A N 1
ATOM 2297 C CA . GLU A 1 304 ? 18.984 16.938 -12.602 1 85.88 304 GLU A CA 1
ATOM 2298 C C . GLU A 1 304 ? 19.891 16.219 -13.602 1 85.88 304 GLU A C 1
ATOM 2300 O O . GLU A 1 304 ? 19.609 15.102 -14.016 1 85.88 304 GLU A O 1
ATOM 2305 N N . GLY A 1 305 ? 20.781 16.906 -14.273 1 74.75 305 GLY A N 1
ATOM 2306 C CA . GLY A 1 305 ? 21.766 16.359 -15.188 1 74.75 305 GLY A CA 1
ATOM 2307 C C . GLY A 1 305 ? 22.812 17.375 -15.625 1 74.75 305 GLY A C 1
ATOM 2308 O O . GLY A 1 305 ? 22.578 18.578 -15.539 1 74.75 305 GLY A O 1
ATOM 2309 N N . GLY A 1 306 ? 24.109 17.125 -15.422 1 59.81 306 GLY A N 1
ATOM 2310 C CA . GLY A 1 306 ? 25.156 18.016 -15.867 1 59.81 306 GLY A CA 1
ATOM 2311 C C . GLY A 1 306 ? 25.609 17.75 -17.281 1 59.81 306 GLY A C 1
ATOM 2312 O O . GLY A 1 306 ? 25.016 16.938 -17.984 1 59.81 306 GLY A O 1
ATOM 2313 N N . SER A 1 307 ? 26.594 18.703 -17.719 1 57.41 307 SER A N 1
ATOM 2314 C CA . SER A 1 307 ? 27.281 18.594 -19 1 57.41 307 SER A CA 1
ATOM 2315 C C . SER A 1 307 ? 27.812 17.188 -19.234 1 57.41 307 SER A C 1
ATOM 2317 O O . SER A 1 307 ? 28.672 16.719 -18.5 1 57.41 307 SER A O 1
ATOM 2319 N N . GLY A 1 308 ? 27.156 16.312 -20.156 1 61.44 308 GLY A N 1
ATOM 2320 C CA . GLY A 1 308 ? 27.625 15.031 -20.641 1 61.44 308 GLY A CA 1
ATOM 2321 C C . GLY A 1 308 ? 26.938 13.852 -19.984 1 61.44 308 GLY A C 1
ATOM 2322 O O . GLY A 1 308 ? 27.203 12.695 -20.328 1 61.44 308 GLY A O 1
ATOM 2323 N N . GLN A 1 309 ? 26.109 14.234 -18.875 1 63.28 309 GLN A N 1
ATOM 2324 C CA . GLN A 1 309 ? 25.484 13.102 -18.203 1 63.28 309 GLN A CA 1
ATOM 2325 C C . GLN A 1 309 ? 23.984 13.039 -18.516 1 63.28 309 GLN A C 1
ATOM 2327 O O . GLN A 1 309 ? 23.359 14.07 -18.781 1 63.28 309 GLN A O 1
ATOM 2332 N N . LYS A 1 310 ? 23.438 11.867 -18.594 1 74.06 310 LYS A N 1
ATOM 2333 C CA . LYS A 1 310 ? 22.016 11.617 -18.828 1 74.06 310 LYS A CA 1
ATOM 2334 C C . LYS A 1 310 ? 21.156 12.211 -17.719 1 74.06 310 LYS A C 1
ATOM 2336 O O . LYS A 1 310 ? 21.469 12.07 -16.547 1 74.06 310 LYS A O 1
ATOM 2341 N N . MET A 1 311 ? 20.156 13.109 -18.109 1 82.69 311 MET A N 1
ATOM 2342 C CA . MET A 1 311 ? 19.219 13.734 -17.188 1 82.69 311 MET A CA 1
ATOM 2343 C C . MET A 1 311 ? 18.422 12.68 -16.422 1 82.69 311 MET A C 1
ATOM 2345 O O . MET A 1 311 ? 18.031 11.656 -16.984 1 82.69 311 MET A O 1
ATOM 2349 N N . ARG A 1 312 ? 18.344 12.883 -15.094 1 90.38 312 ARG A N 1
ATOM 2350 C CA . ARG A 1 312 ? 17.547 12.047 -14.203 1 90.38 312 ARG A CA 1
ATOM 2351 C C . ARG A 1 312 ? 16.547 12.875 -13.414 1 90.38 312 ARG A C 1
ATOM 2353 O O . ARG A 1 312 ? 16.75 14.07 -13.195 1 90.38 312 ARG A O 1
ATOM 2360 N N . HIS A 1 313 ? 15.469 12.32 -13.133 1 95.31 313 HIS A N 1
ATOM 2361 C CA . HIS A 1 313 ? 14.391 12.992 -12.414 1 95.31 313 HIS A CA 1
ATOM 2362 C C . HIS A 1 313 ? 14.203 12.398 -11.016 1 95.3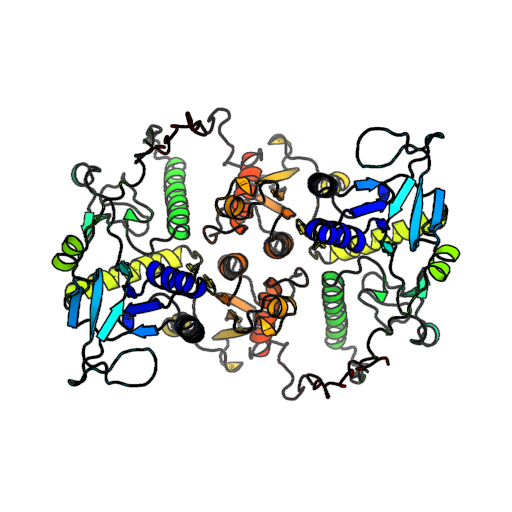1 313 HIS A C 1
ATOM 2364 O O . HIS A 1 313 ? 13.43 11.453 -10.844 1 95.31 313 HIS A O 1
ATOM 2370 N N . THR A 1 314 ? 14.828 13.016 -10.047 1 96.25 314 THR A N 1
ATOM 2371 C CA . THR A 1 314 ? 14.789 12.516 -8.68 1 96.25 314 THR A CA 1
ATOM 2372 C C . THR A 1 314 ? 13.477 12.891 -8.008 1 96.25 314 THR A C 1
ATOM 2374 O O . THR A 1 314 ? 13.094 14.062 -7.977 1 96.25 314 THR A O 1
ATOM 2377 N N . ILE A 1 315 ? 12.781 11.883 -7.473 1 97.12 315 ILE A N 1
ATOM 2378 C CA . ILE A 1 315 ? 11.492 12.102 -6.836 1 97.12 315 ILE A CA 1
ATOM 2379 C C . ILE A 1 315 ? 11.688 12.836 -5.512 1 97.12 315 ILE A C 1
ATOM 2381 O O . ILE A 1 315 ? 12.461 12.398 -4.66 1 97.12 315 ILE A O 1
ATOM 2385 N N . ILE A 1 316 ? 10.906 13.969 -5.309 1 96 316 ILE A N 1
ATOM 2386 C CA . ILE A 1 316 ? 11.141 14.773 -4.113 1 96 316 ILE A CA 1
ATOM 2387 C C . ILE A 1 316 ? 9.836 14.93 -3.334 1 96 316 ILE A C 1
ATOM 2389 O O . ILE A 1 316 ? 9.828 15.445 -2.213 1 96 316 ILE A O 1
ATOM 2393 N N . GLY A 1 317 ? 8.695 14.508 -3.889 1 96.44 317 GLY A N 1
ATOM 2394 C CA . GLY A 1 317 ? 7.43 14.625 -3.186 1 96.44 317 GLY A CA 1
ATOM 2395 C C . GLY A 1 317 ? 6.328 13.781 -3.799 1 96.44 317 GLY A C 1
ATOM 2396 O O . GLY A 1 317 ? 6.32 13.547 -5.008 1 96.44 317 GLY A O 1
ATOM 2397 N N . VAL A 1 318 ? 5.418 13.312 -3 1 97.88 318 VAL A N 1
ATOM 2398 C CA . VAL A 1 318 ? 4.234 12.57 -3.414 1 97.88 318 VAL A CA 1
ATOM 2399 C C . VAL A 1 318 ? 3.031 13.008 -2.582 1 97.88 318 VAL A C 1
ATOM 2401 O O . VAL A 1 318 ? 3.131 13.148 -1.361 1 97.88 318 VAL A O 1
ATOM 2404 N N . HIS A 1 319 ? 1.918 13.312 -3.252 1 98.12 319 HIS A N 1
ATOM 2405 C CA . HIS A 1 319 ? 0.655 13.648 -2.605 1 98.12 319 HIS A CA 1
ATOM 2406 C C . HIS A 1 319 ? -0.474 12.75 -3.1 1 98.12 319 HIS A C 1
ATOM 2408 O O . HIS A 1 319 ? -0.565 12.461 -4.293 1 98.12 319 HIS A O 1
ATOM 2414 N N . ILE A 1 320 ? -1.286 12.273 -2.172 1 97.94 320 ILE A N 1
ATOM 2415 C CA . ILE A 1 320 ? -2.381 11.383 -2.541 1 97.94 320 ILE A CA 1
ATOM 2416 C C . ILE A 1 320 ? -3.66 11.812 -1.829 1 97.94 320 ILE A C 1
ATOM 2418 O O . ILE A 1 320 ? -3.648 12.078 -0.625 1 97.94 320 ILE A O 1
ATOM 2422 N N . VAL A 1 321 ? -4.73 11.945 -2.531 1 97.31 321 VAL A N 1
ATOM 2423 C CA . VAL A 1 321 ? -6.086 12.086 -2.008 1 97.31 321 VAL A CA 1
ATOM 2424 C C . VAL A 1 321 ? -6.965 10.953 -2.545 1 97.31 321 VAL A C 1
ATOM 2426 O O . VAL A 1 321 ? -7.059 10.758 -3.758 1 97.31 321 VAL A O 1
ATOM 2429 N N . GLY A 1 322 ? -7.508 10.203 -1.655 1 95.38 322 GLY A N 1
ATOM 2430 C CA . GLY A 1 322 ? -8.375 9.125 -2.104 1 95.38 322 GLY A CA 1
ATOM 2431 C C . GLY A 1 322 ? -8.383 7.934 -1.165 1 95.38 322 GLY A C 1
ATOM 2432 O O . GLY A 1 322 ? -7.672 7.922 -0.16 1 95.38 322 GLY A O 1
ATOM 2433 N N . ASP A 1 323 ? -9.18 6.988 -1.558 1 91.81 323 ASP A N 1
ATOM 2434 C CA . ASP A 1 323 ? -9.297 5.758 -0.779 1 91.81 323 ASP A CA 1
ATOM 2435 C C . ASP A 1 323 ? -7.957 5.023 -0.717 1 91.81 323 ASP A C 1
ATOM 2437 O O . ASP A 1 323 ? -7.32 4.797 -1.748 1 91.81 323 ASP A O 1
ATOM 2441 N N . GLY A 1 324 ? -7.516 4.738 0.574 1 93.62 324 GLY A N 1
ATOM 2442 C CA . GLY A 1 324 ? -6.289 3.977 0.729 1 93.62 324 GLY A CA 1
ATOM 2443 C C . GLY A 1 324 ? -5.039 4.828 0.629 1 93.62 324 GLY A C 1
ATOM 2444 O O . GLY A 1 324 ? -3.926 4.305 0.566 1 93.62 324 GLY A O 1
ATOM 2445 N N . ALA A 1 325 ? -5.188 6.168 0.661 1 96.5 325 ALA A N 1
ATOM 2446 C CA . ALA A 1 325 ? -4.055 7.078 0.513 1 96.5 325 ALA A CA 1
ATOM 2447 C C . ALA A 1 325 ? -3.012 6.84 1.601 1 96.5 325 ALA A C 1
ATOM 2449 O O . ALA A 1 325 ? -1.808 6.898 1.337 1 96.5 325 ALA A O 1
ATOM 2450 N N . ASN A 1 326 ? -3.473 6.562 2.795 1 94.81 326 ASN A N 1
ATOM 2451 C CA . ASN A 1 326 ? -2.555 6.41 3.92 1 94.81 326 ASN A CA 1
ATOM 2452 C C . ASN A 1 326 ? -1.673 5.176 3.758 1 94.81 326 ASN A C 1
ATOM 2454 O O . ASN A 1 326 ? -0.501 5.191 4.137 1 94.81 326 ASN A O 1
ATOM 2458 N N . GLU A 1 327 ? -2.172 4.125 3.176 1 95 327 GLU A N 1
ATOM 2459 C CA . GLU A 1 327 ? -1.37 2.941 2.873 1 95 327 GLU A CA 1
ATOM 2460 C C . GLU A 1 327 ? -0.467 3.18 1.667 1 95 327 GLU A C 1
ATOM 2462 O O . GLU A 1 327 ? 0.712 2.82 1.688 1 95 327 GLU A O 1
ATOM 2467 N N . LEU A 1 328 ? -1.026 3.828 0.692 1 96.75 328 LEU A N 1
ATOM 2468 C CA . LEU A 1 328 ? -0.344 4.035 -0.581 1 96.75 328 LEU A CA 1
ATOM 2469 C C . LEU A 1 328 ? 0.872 4.938 -0.405 1 96.75 328 LEU A C 1
ATOM 2471 O O . LEU A 1 328 ? 1.855 4.812 -1.138 1 96.75 328 LEU A O 1
ATOM 2475 N N . ILE A 1 329 ? 0.826 5.789 0.561 1 97.06 329 ILE A N 1
ATOM 2476 C CA . ILE A 1 329 ? 1.84 6.832 0.665 1 97.06 329 ILE A CA 1
ATOM 2477 C C . ILE A 1 329 ? 3.162 6.223 1.123 1 97.06 329 ILE A C 1
ATOM 2479 O O . ILE A 1 329 ? 4.219 6.84 0.978 1 97.06 329 ILE A O 1
ATOM 2483 N N . GLN A 1 330 ? 3.107 5.059 1.733 1 95.44 330 GLN A N 1
ATOM 2484 C CA . GLN A 1 330 ? 4.348 4.445 2.193 1 95.44 330 GLN A CA 1
ATOM 2485 C C . GLN A 1 330 ? 5.316 4.227 1.034 1 95.44 330 GLN A C 1
ATOM 2487 O O . GLN A 1 330 ? 6.523 4.406 1.186 1 95.44 330 GLN A O 1
ATOM 2492 N N . LEU A 1 331 ? 4.777 3.789 -0.077 1 95.94 331 LEU A N 1
ATOM 2493 C CA . LEU A 1 331 ? 5.621 3.672 -1.261 1 95.94 331 LEU A CA 1
ATOM 2494 C C . LEU A 1 331 ? 6.25 5.016 -1.617 1 95.94 331 LEU A C 1
ATOM 2496 O O . LEU A 1 331 ? 7.441 5.09 -1.915 1 95.94 331 LEU A O 1
ATOM 2500 N N . GLY A 1 332 ? 5.461 6.055 -1.58 1 96.31 332 GLY A N 1
ATOM 2501 C CA . GLY A 1 332 ? 5.969 7.395 -1.833 1 96.31 332 GLY A CA 1
ATOM 2502 C C . GLY A 1 332 ? 7.066 7.805 -0.871 1 96.31 332 GLY A C 1
ATOM 2503 O O . GLY A 1 332 ? 8.07 8.391 -1.28 1 96.31 332 GLY A O 1
ATOM 2504 N N . SER A 1 333 ? 6.777 7.52 0.371 1 92.5 333 SER A N 1
ATOM 2505 C CA . SER A 1 333 ? 7.781 7.82 1.388 1 92.5 333 SER A CA 1
ATOM 2506 C C . SER A 1 333 ? 9.109 7.133 1.073 1 92.5 333 SER A C 1
ATOM 2508 O O . SER A 1 333 ? 10.172 7.75 1.172 1 92.5 333 SER A O 1
ATOM 2510 N N . MET A 1 334 ? 9.062 5.941 0.643 1 92.12 334 MET A N 1
ATOM 2511 C CA . MET A 1 334 ? 10.273 5.207 0.291 1 92.12 334 MET A CA 1
ATOM 2512 C C . MET A 1 334 ? 10.961 5.836 -0.919 1 92.12 334 MET A C 1
ATOM 2514 O O . MET A 1 334 ? 12.188 5.961 -0.948 1 92.12 334 MET A O 1
ATOM 2518 N N . LEU A 1 335 ? 10.195 6.152 -1.893 1 94.88 335 LEU A N 1
ATOM 2519 C CA . LEU A 1 335 ? 10.75 6.727 -3.113 1 94.88 335 LEU A CA 1
ATOM 2520 C C . LEU A 1 335 ? 11.484 8.031 -2.816 1 94.88 335 LEU A C 1
ATOM 2522 O O . LEU A 1 335 ? 12.57 8.266 -3.342 1 94.88 335 LEU A O 1
ATOM 2526 N N . VAL A 1 336 ? 10.883 8.828 -1.967 1 93.38 336 VAL A N 1
ATOM 2527 C CA . VAL A 1 336 ? 11.469 10.117 -1.61 1 93.38 336 VAL A CA 1
ATOM 2528 C C . VAL A 1 336 ? 12.734 9.898 -0.784 1 93.38 336 VAL A C 1
ATOM 2530 O O . VAL A 1 336 ? 13.781 10.477 -1.078 1 93.38 336 VAL A O 1
ATOM 2533 N N . HIS A 1 337 ? 12.664 9.047 0.16 1 88.06 337 HIS A N 1
ATOM 2534 C CA . HIS A 1 337 ? 13.766 8.82 1.089 1 88.06 337 HIS A CA 1
ATOM 2535 C C . HIS A 1 337 ? 14.953 8.164 0.386 1 88.06 337 HIS A C 1
ATOM 2537 O O . HIS A 1 337 ? 16.109 8.453 0.709 1 88.06 337 HIS A O 1
ATOM 2543 N N . SER A 1 338 ? 14.703 7.316 -0.567 1 89.5 338 SER A N 1
ATOM 2544 C CA . SER A 1 338 ? 15.773 6.609 -1.268 1 89.5 338 SER A CA 1
ATOM 2545 C C . SER A 1 338 ? 16.266 7.41 -2.467 1 89.5 338 SER A C 1
ATOM 2547 O O . SER A 1 338 ? 17.141 6.949 -3.209 1 89.5 338 SER A O 1
ATOM 2549 N N . HIS A 1 339 ? 15.734 8.555 -2.736 1 92 339 HIS A N 1
ATOM 2550 C CA . HIS A 1 339 ? 16.094 9.398 -3.871 1 92 339 HIS A CA 1
ATOM 2551 C C . HIS A 1 339 ? 15.945 8.641 -5.188 1 92 339 HIS A C 1
ATOM 2553 O O . HIS A 1 339 ? 16.828 8.695 -6.039 1 92 339 HIS A O 1
ATOM 2559 N N . SER A 1 340 ? 14.867 7.887 -5.254 1 93.19 340 SER A N 1
ATOM 2560 C CA . SER A 1 340 ? 14.57 7.168 -6.488 1 93.19 340 SER A CA 1
ATOM 2561 C C . SER A 1 340 ? 14.188 8.133 -7.609 1 93.19 340 SER A C 1
ATOM 2563 O O . SER A 1 340 ? 13.789 9.266 -7.348 1 93.19 340 SER A O 1
ATOM 2565 N N . THR A 1 341 ? 14.336 7.668 -8.859 1 94.38 341 THR A N 1
ATOM 2566 C CA . THR A 1 341 ? 14.031 8.523 -10 1 94.38 341 THR A CA 1
ATOM 2567 C C . THR A 1 341 ? 12.742 8.07 -10.688 1 94.38 341 THR A C 1
ATOM 2569 O O . THR A 1 341 ? 12.312 6.926 -10.516 1 94.38 341 THR A O 1
ATOM 2572 N N . LEU A 1 342 ? 12.18 8.984 -11.453 1 94.88 342 LEU A N 1
ATOM 2573 C CA . LEU A 1 342 ? 11.008 8.633 -12.258 1 94.88 342 LEU A CA 1
ATOM 2574 C C . LEU A 1 342 ? 11.336 7.512 -13.234 1 94.88 342 LEU A C 1
ATOM 2576 O O . LEU A 1 342 ? 10.508 6.629 -13.477 1 94.88 342 LEU A O 1
ATOM 2580 N N . GLU A 1 343 ? 12.531 7.516 -13.828 1 87.88 343 GLU A N 1
ATOM 2581 C CA . GLU A 1 343 ? 12.969 6.496 -14.781 1 87.88 343 GLU A CA 1
ATOM 2582 C C . GLU A 1 343 ? 12.992 5.113 -14.133 1 87.88 343 GLU A C 1
ATOM 2584 O O . GLU A 1 343 ? 12.539 4.137 -14.734 1 87.88 343 GLU A O 1
ATOM 2589 N N . GLU A 1 344 ? 13.492 5.09 -12.922 1 88.25 344 GLU A N 1
ATOM 2590 C CA . GLU A 1 344 ? 13.523 3.83 -12.188 1 88.25 344 GLU A CA 1
ATOM 2591 C C . GLU A 1 344 ? 12.109 3.346 -11.867 1 88.25 344 GLU A C 1
ATOM 2593 O O . GLU A 1 344 ? 11.812 2.158 -12.008 1 88.25 344 GLU A O 1
ATOM 2598 N N . LEU A 1 345 ? 11.281 4.277 -11.414 1 92.25 345 LEU A N 1
ATOM 2599 C CA . LEU A 1 345 ? 9.914 3.941 -11.047 1 92.25 345 LEU A CA 1
ATOM 2600 C C . LEU A 1 345 ? 9.141 3.414 -12.25 1 92.25 345 LEU A C 1
ATOM 2602 O O . LEU A 1 345 ? 8.383 2.449 -12.141 1 92.25 345 LEU A O 1
ATOM 2606 N N . SER A 1 346 ? 9.336 4.023 -13.352 1 85 346 SER A N 1
ATOM 2607 C CA . SER A 1 346 ? 8.617 3.641 -14.562 1 85 346 SER A CA 1
ATOM 2608 C C . SER A 1 346 ? 9.031 2.252 -15.039 1 85 346 SER A C 1
ATOM 2610 O O . SER A 1 346 ? 8.297 1.595 -15.773 1 85 346 SER A O 1
ATOM 2612 N N . ASN A 1 347 ? 10.195 1.778 -14.609 1 79 347 ASN A N 1
ATOM 2613 C CA . ASN A 1 347 ? 10.695 0.471 -15.016 1 79 347 ASN A CA 1
ATOM 2614 C C . ASN A 1 347 ? 10.484 -0.576 -13.93 1 79 347 ASN A C 1
ATOM 2616 O O . ASN A 1 347 ? 10.891 -1.729 -14.086 1 79 347 ASN A O 1
ATOM 2620 N N . MET A 1 348 ? 9.875 -0.141 -12.93 1 83.69 348 MET A N 1
ATOM 2621 C CA . MET A 1 348 ? 9.625 -1.047 -11.82 1 83.69 348 MET A CA 1
ATOM 2622 C C . MET A 1 348 ? 8.43 -1.95 -12.117 1 83.69 348 MET A C 1
ATOM 2624 O O . MET A 1 348 ? 7.43 -1.501 -12.68 1 83.69 348 MET A O 1
ATOM 2628 N N . PRO A 1 349 ? 8.555 -3.244 -11.766 1 82.69 349 PRO A N 1
ATOM 2629 C CA . PRO A 1 349 ? 7.375 -4.109 -11.891 1 82.69 349 PRO A CA 1
ATOM 2630 C C . PRO A 1 349 ? 6.289 -3.783 -10.875 1 82.69 349 PRO A C 1
ATOM 2632 O O . PRO A 1 349 ? 6.578 -3.611 -9.688 1 82.69 349 PRO A O 1
ATOM 2635 N N . PHE A 1 350 ? 5.129 -3.623 -11.312 1 87.31 350 PHE A N 1
ATOM 2636 C CA . PHE A 1 350 ? 4.016 -3.305 -10.43 1 87.31 350 PHE A CA 1
ATOM 2637 C C . PHE A 1 350 ? 3.047 -4.477 -10.336 1 87.31 350 PHE A C 1
ATOM 2639 O O . PHE A 1 350 ? 2.867 -5.219 -11.305 1 87.31 350 PHE A O 1
ATOM 2646 N N . ALA A 1 351 ? 2.527 -4.617 -9.156 1 86.88 351 ALA A N 1
ATOM 2647 C CA . ALA A 1 351 ? 1.421 -5.555 -8.977 1 86.88 351 ALA A CA 1
ATOM 2648 C C . ALA A 1 351 ? 0.197 -5.117 -9.781 1 86.88 351 ALA A C 1
ATOM 2650 O O . ALA A 1 351 ? -0.2 -3.949 -9.727 1 86.88 351 ALA A O 1
ATOM 2651 N N . ALA A 1 352 ? -0.375 -6.047 -10.484 1 82 352 ALA A N 1
ATOM 2652 C CA . ALA A 1 352 ? -1.474 -5.719 -11.391 1 82 352 ALA A CA 1
ATOM 2653 C C . ALA A 1 352 ? -2.758 -5.441 -10.609 1 82 352 ALA A C 1
ATOM 2655 O O . ALA A 1 352 ? -3.006 -6.055 -9.57 1 82 352 ALA A O 1
ATOM 2656 N N . VAL A 1 353 ? -3.51 -4.527 -11.18 1 86.38 353 VAL A N 1
ATOM 2657 C CA . VAL A 1 353 ? -4.859 -4.195 -10.734 1 86.38 353 VAL A CA 1
ATOM 2658 C C . VAL A 1 353 ? -4.816 -3.66 -9.305 1 86.38 353 VAL A C 1
ATOM 2660 O O . VAL A 1 353 ? -5.594 -4.094 -8.453 1 86.38 353 VAL A O 1
ATOM 2663 N N . THR A 1 354 ? -3.83 -2.984 -8.961 1 91.5 354 THR A N 1
ATOM 2664 C CA . THR A 1 354 ? -3.713 -2.336 -7.66 1 91.5 354 THR A CA 1
ATOM 2665 C C . THR A 1 354 ? -3.713 -0.817 -7.812 1 91.5 354 THR A C 1
ATOM 2667 O O . THR A 1 354 ? -3.461 -0.297 -8.898 1 91.5 354 THR A O 1
ATOM 2670 N N . LEU A 1 355 ? -3.996 -0.13 -6.754 1 94.31 355 LEU A N 1
ATOM 2671 C CA . LEU A 1 355 ? -3.936 1.327 -6.746 1 94.31 355 LEU A CA 1
ATOM 2672 C C . LEU A 1 355 ? -2.488 1.811 -6.785 1 94.31 355 LEU A C 1
ATOM 2674 O O . LEU A 1 355 ? -2.225 2.959 -7.145 1 94.31 355 LEU A O 1
ATOM 2678 N N . SER A 1 356 ? -1.559 0.948 -6.453 1 95.06 356 SER A N 1
ATOM 2679 C CA . SER A 1 356 ? -0.142 1.294 -6.512 1 95.06 356 SER A CA 1
ATOM 2680 C C . SER A 1 356 ? 0.281 1.646 -7.934 1 95.06 356 SER A C 1
ATOM 2682 O O . SER A 1 356 ? 1.272 2.352 -8.133 1 95.06 356 SER A O 1
ATOM 2684 N N . CYS A 1 357 ? -0.483 1.182 -8.914 1 92.75 357 CYS A N 1
ATOM 2685 C CA . CYS A 1 357 ? -0.191 1.492 -10.305 1 92.75 357 CYS A CA 1
ATOM 2686 C C . CYS A 1 357 ? -0.342 2.984 -10.578 1 92.75 357 CYS A C 1
ATOM 2688 O O . CYS A 1 357 ? 0.144 3.488 -11.594 1 92.75 357 CYS A O 1
ATOM 2690 N N . LEU A 1 358 ? -1.024 3.703 -9.664 1 95.69 358 LEU A N 1
ATOM 2691 C CA . LEU A 1 358 ? -1.105 5.156 -9.773 1 95.69 358 LEU A CA 1
ATOM 2692 C C . LEU A 1 358 ? 0.286 5.773 -9.844 1 95.69 358 LEU A C 1
ATOM 2694 O O . LEU A 1 358 ? 0.488 6.777 -10.531 1 95.69 358 LEU A O 1
ATOM 2698 N N . TYR A 1 359 ? 1.201 5.184 -9.148 1 96.88 359 TYR A N 1
ATOM 2699 C CA . TYR A 1 359 ? 2.568 5.691 -9.133 1 96.88 359 TYR A CA 1
ATOM 2700 C C . TYR A 1 359 ? 3.193 5.617 -10.523 1 96.88 359 TYR A C 1
ATOM 2702 O O . TYR A 1 359 ? 3.865 6.555 -10.961 1 96.88 359 TYR A O 1
ATOM 2710 N N . GLN A 1 360 ? 3.014 4.512 -11.156 1 91.62 360 GLN A N 1
ATOM 2711 C CA . GLN A 1 360 ? 3.555 4.348 -12.508 1 91.62 360 GLN A CA 1
ATOM 2712 C C . GLN A 1 360 ? 2.932 5.348 -13.469 1 91.62 360 GLN A C 1
ATOM 2714 O O . GLN A 1 360 ? 3.639 5.973 -14.266 1 91.62 360 GLN A O 1
ATOM 2719 N N . VAL A 1 361 ? 1.624 5.477 -13.422 1 92.25 361 VAL A N 1
ATOM 2720 C CA . VAL A 1 361 ? 0.898 6.387 -14.305 1 92.25 361 VAL A CA 1
ATOM 2721 C C . VAL A 1 361 ? 1.365 7.82 -14.062 1 92.25 361 VAL A C 1
ATOM 2723 O O . VAL A 1 361 ? 1.635 8.555 -15.016 1 92.25 361 VAL A O 1
ATOM 2726 N N . ALA A 1 362 ? 1.463 8.227 -12.797 1 96.62 362 ALA A N 1
ATOM 2727 C CA . ALA A 1 362 ? 1.901 9.578 -12.461 1 96.62 362 ALA A CA 1
ATOM 2728 C C . ALA A 1 362 ? 3.336 9.82 -12.922 1 96.62 362 ALA A C 1
ATOM 2730 O O . ALA A 1 362 ? 3.666 10.906 -13.398 1 96.62 362 ALA A O 1
ATOM 2731 N N . SER A 1 363 ? 4.176 8.852 -12.711 1 95.44 363 SER A N 1
ATOM 2732 C CA . SER A 1 363 ? 5.562 8.945 -13.156 1 95.44 363 SER A CA 1
ATOM 2733 C C . SER A 1 363 ? 5.652 9.148 -14.664 1 95.44 363 SER A C 1
ATOM 2735 O O . SER A 1 363 ? 6.371 10.031 -15.141 1 95.44 363 SER A O 1
ATOM 2737 N N . ASP A 1 364 ? 4.953 8.312 -15.43 1 90.12 364 ASP A N 1
ATOM 2738 C CA . ASP A 1 364 ? 4.941 8.43 -16.891 1 90.12 364 ASP A CA 1
ATOM 2739 C C . ASP A 1 364 ? 4.422 9.797 -17.328 1 90.12 364 ASP A C 1
ATOM 2741 O O . ASP A 1 364 ? 4.949 10.398 -18.266 1 90.12 364 ASP A O 1
ATOM 2745 N N . ASP A 1 365 ? 3.373 10.258 -16.672 1 93.5 365 ASP A N 1
ATOM 2746 C CA . ASP A 1 365 ? 2.838 11.578 -16.969 1 93.5 365 ASP A CA 1
ATOM 2747 C C . ASP A 1 365 ? 3.896 12.656 -16.75 1 93.5 365 ASP A C 1
ATOM 2749 O O . ASP A 1 365 ? 4.07 13.539 -17.609 1 93.5 365 ASP A O 1
ATOM 2753 N N . ALA A 1 366 ? 4.625 12.609 -15.648 1 94.94 366 ALA A N 1
ATOM 2754 C CA . ALA A 1 366 ? 5.668 13.586 -15.344 1 94.94 366 ALA A CA 1
ATOM 2755 C C . ALA A 1 366 ? 6.777 13.555 -16.391 1 94.94 366 ALA A C 1
ATOM 2757 O O . ALA A 1 366 ? 7.25 14.602 -16.844 1 94.94 366 ALA A O 1
ATOM 2758 N N . LEU A 1 367 ? 7.191 12.367 -16.75 1 90.25 367 LEU A N 1
ATOM 2759 C CA . LEU A 1 367 ? 8.258 12.219 -17.734 1 90.25 367 LEU A CA 1
ATOM 2760 C C . LEU A 1 367 ? 7.82 12.75 -19.094 1 90.25 367 LEU A C 1
ATOM 2762 O O . LEU A 1 367 ? 8.609 13.359 -19.812 1 90.25 367 LEU A O 1
ATOM 2766 N N . CYS A 1 368 ? 6.59 12.508 -19.438 1 85.88 368 CYS A N 1
ATOM 2767 C CA . CYS A 1 368 ? 6.059 12.992 -20.703 1 85.88 368 CYS A CA 1
ATOM 2768 C C . CYS A 1 368 ? 6.035 14.516 -20.734 1 85.88 368 CYS A C 1
ATOM 2770 O O . CYS A 1 368 ? 6.18 15.117 -21.812 1 85.88 368 CYS A O 1
ATOM 2772 N N . ARG A 1 369 ? 5.918 15.164 -19.641 1 85.31 369 ARG A N 1
ATOM 2773 C CA . ARG A 1 369 ? 5.84 16.609 -19.547 1 85.31 369 ARG A CA 1
ATOM 2774 C C . ARG A 1 369 ? 7.23 17.234 -19.438 1 85.31 369 ARG A C 1
ATOM 2776 O O . ARG A 1 369 ? 7.395 18.438 -19.625 1 85.31 369 ARG A O 1
ATOM 2783 N N . SER A 1 370 ? 8.164 16.422 -19.172 1 84.38 370 SER A N 1
ATOM 2784 C CA . SER A 1 370 ? 9.516 16.938 -18.969 1 84.38 370 SER A CA 1
ATOM 2785 C C . SER A 1 370 ? 10.211 17.234 -20.281 1 84.38 370 SER A C 1
ATOM 2787 O O . SER A 1 370 ? 10.242 16.391 -21.188 1 84.38 370 SER A O 1
ATOM 2789 N N . PRO A 1 371 ? 10.789 18.375 -20.359 1 78.06 371 PRO A N 1
ATOM 2790 C CA . PRO A 1 371 ? 11.547 18.688 -21.578 1 78.06 371 PRO A CA 1
ATOM 2791 C C . PRO A 1 371 ? 12.828 17.875 -21.688 1 78.06 371 PRO A C 1
ATOM 2793 O O . PRO A 1 371 ? 13.508 17.922 -22.719 1 78.06 371 PRO A O 1
ATOM 2796 N N . PHE A 1 372 ? 13.141 17.125 -20.703 1 75 372 PHE A N 1
ATOM 2797 C CA . PHE A 1 372 ? 14.414 16.422 -20.672 1 75 372 PHE A CA 1
ATOM 2798 C C . PHE A 1 372 ? 14.203 14.922 -20.906 1 75 372 PHE A C 1
ATOM 2800 O O . PHE A 1 372 ? 15.164 14.148 -20.906 1 75 372 PHE A O 1
ATOM 2807 N N . SER A 1 373 ? 12.922 14.57 -21.062 1 72.81 373 SER A N 1
ATOM 2808 C CA . SER A 1 373 ? 12.602 13.148 -21.172 1 72.81 373 SER A CA 1
ATOM 2809 C C . SER A 1 373 ? 12.414 12.734 -22.625 1 72.81 373 SER A C 1
ATOM 2811 O O . SER A 1 373 ? 11.883 13.5 -23.422 1 72.81 373 SER A O 1
ATOM 2813 N N . SER A 1 374 ? 12.852 11.508 -22.922 1 64.62 374 SER A N 1
ATOM 2814 C CA . SER A 1 374 ? 12.641 10.953 -24.266 1 64.62 374 SER A CA 1
ATOM 2815 C C . SER A 1 374 ? 11.219 10.445 -24.438 1 64.62 374 SER A C 1
ATOM 2817 O O . SER A 1 374 ? 10.789 10.141 -25.547 1 64.62 374 SER A O 1
ATOM 2819 N N . MET A 1 375 ? 10.477 10.211 -23.391 1 58.66 375 MET A N 1
ATOM 2820 C CA . MET A 1 375 ? 9.094 9.75 -23.438 1 58.66 375 MET A CA 1
ATOM 2821 C C . MET A 1 375 ? 8.156 10.883 -23.859 1 58.66 375 MET A C 1
ATOM 2823 O O . MET A 1 375 ? 6.938 10.75 -23.75 1 58.66 375 MET A O 1
ATOM 2827 N N . ARG A 1 376 ? 8.625 11.898 -24.281 1 54.53 376 ARG A N 1
ATOM 2828 C CA . ARG A 1 376 ? 7.793 13.055 -24.594 1 54.53 376 ARG A CA 1
ATOM 2829 C C . ARG A 1 376 ? 6.746 12.703 -25.641 1 54.53 376 ARG A C 1
ATOM 2831 O O . ARG A 1 376 ? 7.023 11.938 -26.578 1 54.53 376 ARG A O 1
ATOM 2838 N N . LYS A 1 377 ? 5.301 12.727 -25.203 1 49.25 377 LYS A N 1
ATOM 2839 C CA . LYS A 1 377 ? 4.172 12.578 -26.109 1 49.25 377 LYS A CA 1
ATOM 2840 C C . LYS A 1 377 ? 4.441 13.273 -27.453 1 49.25 377 LYS A C 1
ATOM 2842 O O . LYS A 1 377 ? 4.926 14.406 -27.469 1 49.25 377 LYS A O 1
ATOM 2847 N N . PRO A 1 378 ? 4.477 12.469 -28.5 1 39.38 378 PRO A N 1
ATOM 2848 C CA . PRO A 1 378 ? 4.391 13.328 -29.688 1 39.38 378 PRO A CA 1
ATOM 2849 C C . PRO A 1 378 ? 3.268 14.359 -29.594 1 39.38 378 PRO A C 1
ATOM 2851 O O . PRO A 1 378 ? 2.293 14.148 -28.859 1 39.38 378 PRO A O 1
ATOM 2854 N N . ALA A 1 379 ? 3.451 15.703 -30.016 1 33.25 379 ALA A N 1
ATOM 2855 C CA . ALA A 1 379 ? 2.422 16.734 -30.047 1 33.25 379 ALA A CA 1
ATOM 2856 C C . ALA A 1 379 ? 1.048 16.141 -30.328 1 33.25 379 ALA A C 1
ATOM 2858 O O . ALA A 1 379 ? 0.046 16.562 -29.75 1 33.25 379 ALA A O 1
ATOM 2859 N N . ASP A 1 380 ? 0.673 15.398 -31.484 1 29.22 380 ASP A N 1
ATOM 2860 C CA . ASP A 1 380 ? -0.591 15.117 -32.156 1 29.22 380 ASP A CA 1
ATOM 2861 C C . ASP A 1 380 ? -1.182 13.789 -31.688 1 29.22 380 ASP A C 1
ATOM 2863 O O . ASP A 1 380 ? -2.117 13.266 -32.312 1 29.22 380 ASP A O 1
ATOM 2867 N N . VAL A 1 381 ? -0.608 12.953 -31.172 1 28.36 381 VAL A N 1
ATOM 2868 C CA . VAL A 1 381 ? -1.344 11.688 -31.125 1 28.36 381 VAL A CA 1
ATOM 2869 C C . VAL A 1 381 ? -2.459 11.789 -30.094 1 28.36 381 VAL A C 1
ATOM 2871 O O . VAL A 1 381 ? -2.193 11.883 -28.891 1 28.36 381 VAL A O 1
ATOM 2874 N N . ALA A 1 382 ? -3.643 12.266 -30.438 1 25.08 382 ALA A N 1
ATOM 2875 C CA . ALA A 1 382 ? -4.957 12.234 -29.797 1 25.08 382 ALA A CA 1
ATOM 2876 C C . ALA A 1 382 ? -5.289 10.828 -29.312 1 25.08 382 ALA A C 1
ATOM 2878 O O . ALA A 1 382 ? -5.301 9.875 -30.078 1 25.08 382 ALA A O 1
ATOM 2879 N N . VAL A 1 383 ? -4.852 10.398 -28.266 1 27.25 383 VAL A N 1
ATOM 2880 C CA . VAL A 1 383 ? -5.398 9.148 -27.75 1 27.25 383 VAL A CA 1
ATOM 2881 C C . VAL A 1 383 ? -6.914 9.125 -27.938 1 27.25 383 VAL A C 1
ATOM 2883 O O . VAL A 1 383 ? -7.629 9.984 -27.422 1 27.25 383 VAL A O 1
ATOM 2886 N N . GLY A 1 384 ? -7.398 8.719 -29.094 1 24.17 384 GLY A N 1
ATOM 2887 C CA . GLY A 1 384 ? -8.805 8.461 -29.375 1 24.17 384 GLY A CA 1
ATOM 2888 C C . GLY A 1 384 ? -9.461 7.598 -28.312 1 24.17 384 GLY A C 1
ATOM 2889 O O . GLY A 1 384 ? -9.133 6.418 -28.172 1 24.17 384 GLY A O 1
ATOM 2890 N N . VAL A 1 385 ? -9.688 8.094 -27.234 1 25.56 385 VAL A N 1
ATOM 2891 C CA . VAL A 1 385 ? -10.711 7.523 -26.359 1 25.56 385 VAL A CA 1
ATOM 2892 C C . VAL A 1 385 ? -11.961 7.211 -27.188 1 25.56 385 VAL A C 1
ATOM 2894 O O . VAL A 1 385 ? -12.523 8.094 -27.828 1 25.56 385 VAL A O 1
ATOM 2897 N N . GLY A 1 386 ? -12.062 6.035 -27.844 1 24.81 386 GLY A N 1
ATOM 2898 C CA . GLY A 1 386 ? -13.328 5.68 -28.453 1 24.81 386 GLY A CA 1
ATOM 2899 C C . GLY A 1 386 ? -14.531 6.109 -27.641 1 24.81 386 GLY A C 1
ATOM 2900 O O . GLY A 1 386 ? -14.547 5.965 -26.422 1 24.81 386 GLY A O 1
ATOM 2901 N N . GLU A 1 387 ? -15.258 7.008 -28.094 1 22.2 387 GLU A N 1
ATOM 2902 C CA . GLU A 1 387 ? -16.609 7.426 -27.75 1 22.2 387 GLU A CA 1
ATOM 2903 C C . GLU A 1 387 ? -17.562 6.234 -27.703 1 22.2 387 GLU A C 1
ATOM 2905 O O . GLU A 1 387 ? -17.688 5.488 -28.672 1 22.2 387 GLU A O 1
ATOM 2910 N N . ARG A 1 388 ? -17.812 5.582 -26.547 1 24.23 388 ARG A N 1
ATOM 2911 C CA . ARG A 1 388 ? -19 4.742 -26.438 1 24.23 388 ARG A CA 1
ATOM 2912 C C . ARG A 1 388 ? -20.188 5.391 -27.141 1 24.23 388 ARG A C 1
ATOM 2914 O O . ARG A 1 388 ? -20.531 6.539 -26.859 1 24.23 388 ARG A O 1
ATOM 2921 N N . THR A 1 389 ? -20.5 5.086 -28.312 1 23.38 389 THR A N 1
ATOM 2922 C CA . THR A 1 389 ? -21.812 5.258 -28.938 1 23.38 389 THR A CA 1
ATOM 2923 C C . THR A 1 389 ? -22.922 4.859 -27.969 1 23.38 389 THR A C 1
ATOM 2925 O O . THR A 1 389 ? -22.672 4.199 -26.953 1 23.38 389 THR A O 1
ATOM 2928 N N . GLY A 1 390 ? -24.297 5.023 -28.359 1 20.91 390 GLY A N 1
ATOM 2929 C CA . GLY A 1 390 ? -25.641 5.051 -27.797 1 20.91 390 GLY A CA 1
ATOM 2930 C C . GLY A 1 390 ? -26 3.795 -27.031 1 20.91 390 GLY A C 1
ATOM 2931 O O . GLY A 1 390 ? -25.312 2.771 -27.156 1 20.91 390 GLY A O 1
ATOM 2932 N N . ALA A 1 391 ? -27 3.982 -26.016 1 22.69 391 ALA A N 1
ATOM 2933 C CA . ALA A 1 391 ? -27.906 3.244 -25.156 1 22.69 391 ALA A CA 1
ATOM 2934 C C . ALA A 1 391 ? -28.609 2.127 -25.922 1 22.69 391 ALA A C 1
ATOM 2936 O O . ALA A 1 391 ? -29.469 2.389 -26.766 1 22.69 391 ALA A O 1
ATOM 2937 N N . GLY A 1 392 ? -28.078 1.288 -26.594 1 21.97 392 GLY A N 1
ATOM 2938 C CA . GLY A 1 392 ? -29.094 0.322 -27 1 21.97 392 GLY A CA 1
ATOM 2939 C C . GLY A 1 392 ? -29.906 -0.199 -25.844 1 21.97 392 GLY A C 1
ATOM 2940 O O . GLY A 1 392 ? -29.359 -0.616 -24.828 1 21.97 392 GLY A O 1
ATOM 2941 N N . ARG A 1 393 ? -31.219 0.353 -25.641 1 22.05 393 ARG A N 1
ATOM 2942 C CA . ARG A 1 393 ? -32.406 0.086 -24.828 1 22.05 393 ARG A CA 1
ATOM 2943 C C . ARG A 1 393 ? -32.688 -1.408 -24.781 1 22.05 393 ARG A C 1
ATOM 2945 O O . ARG A 1 393 ? -33.031 -2.018 -25.797 1 22.05 393 ARG A O 1
ATOM 2952 N N . VAL A 1 394 ? -31.953 -2.18 -24.219 1 20.23 394 VAL A N 1
ATOM 2953 C CA . VAL A 1 394 ? -32.625 -3.467 -24.031 1 20.23 394 VAL A CA 1
ATOM 2954 C C . VAL A 1 394 ? -33.938 -3.266 -23.266 1 20.23 394 VAL A C 1
ATOM 2956 O O . VAL A 1 394 ? -33.938 -2.793 -22.125 1 20.23 394 VAL A O 1
ATOM 2959 N N . ARG A 1 395 ? -35 -2.934 -24.016 1 20.16 395 ARG A N 1
ATOM 2960 C CA . ARG A 1 395 ? -36.406 -3.006 -23.641 1 20.16 395 ARG A CA 1
ATOM 2961 C C . ARG A 1 395 ? -36.719 -4.312 -22.906 1 20.16 395 ARG A C 1
ATOM 2963 O O . ARG A 1 395 ? -36.469 -5.398 -23.453 1 20.16 395 ARG A O 1
ATOM 2970 N N . THR A 1 396 ? -36.5 -4.277 -21.625 1 19.81 396 THR A N 1
ATOM 2971 C CA . THR A 1 396 ? -37.188 -5.254 -20.781 1 19.81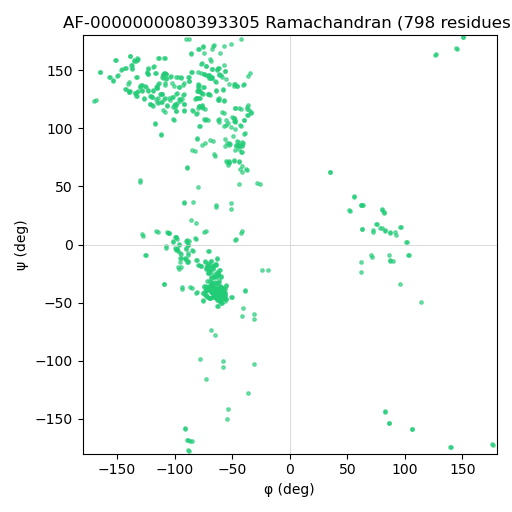 396 THR A CA 1
ATOM 2972 C C . THR A 1 396 ? -38.656 -5.348 -21.172 1 19.81 396 THR A C 1
ATOM 2974 O O . THR A 1 396 ? -39.312 -4.324 -21.375 1 19.81 396 THR A O 1
ATOM 2977 N N . GLY A 1 397 ? -39 -6.223 -22.109 1 18.95 397 GLY A N 1
ATOM 2978 C CA . GLY A 1 397 ? -40.344 -6.656 -22.375 1 18.95 397 GLY A CA 1
ATOM 2979 C C . GLY A 1 397 ? -41.219 -6.723 -21.141 1 18.95 397 GLY A C 1
ATOM 2980 O O . GLY A 1 397 ? -40.719 -7.055 -20.062 1 18.95 397 GLY A O 1
ATOM 2981 N N . ALA A 1 398 ? -42.281 -5.895 -20.984 1 20.73 398 ALA A N 1
ATOM 2982 C CA . ALA A 1 398 ? -43.531 -5.887 -20.219 1 20.73 398 ALA A CA 1
ATOM 2983 C C . ALA A 1 398 ? -44.062 -7.301 -20.016 1 20.73 398 ALA A C 1
ATOM 2985 O O . ALA A 1 398 ? -44.188 -7.773 -18.891 1 20.73 398 ALA A O 1
ATOM 2986 N N . GLY A 1 399 ? -45.188 -7.648 -20.891 1 17.61 399 GLY A N 1
ATOM 2987 C CA . GLY A 1 399 ? -46.438 -8.383 -20.734 1 17.61 399 GLY A CA 1
ATOM 2988 C C . GLY A 1 399 ? -46.281 -9.875 -20.891 1 17.61 399 GLY A C 1
ATOM 2989 O O . GLY A 1 399 ? -47.156 -10.547 -21.438 1 17.61 399 GLY A O 1
ATOM 2990 N N . ALA A 1 400 ? -45.406 -10.75 -20.594 1 18.28 400 ALA A N 1
ATOM 2991 C CA . ALA A 1 400 ? -46.188 -11.977 -20.531 1 18.28 400 ALA A CA 1
ATOM 2992 C C . ALA A 1 400 ? -47.25 -11.883 -19.438 1 18.28 400 ALA A C 1
ATOM 2994 O O . ALA A 1 400 ? -46.969 -11.516 -18.297 1 18.28 400 ALA A O 1
ATOM 2995 N N . ASP A 1 401 ? -48.5 -11.695 -19.906 1 17.22 401 ASP A N 1
ATOM 2996 C CA . ASP A 1 401 ? -49.656 -12.57 -19.688 1 17.22 401 ASP A CA 1
ATOM 2997 C C . ASP A 1 401 ? -49.25 -14.039 -19.734 1 17.22 401 ASP A C 1
ATOM 2999 O O . ASP A 1 401 ? -48.406 -14.422 -20.547 1 17.22 401 ASP A O 1
ATOM 3003 N N . ALA B 1 1 ? -19.141 -26.781 -6.637 1 94.75 1 ALA B N 1
ATOM 3004 C CA . ALA B 1 1 ? -17.828 -27.406 -6.762 1 94.75 1 ALA B CA 1
ATOM 3005 C C . ALA B 1 1 ? -16.969 -26.672 -7.789 1 94.75 1 ALA B C 1
ATOM 3007 O O . ALA B 1 1 ? -17.453 -26.312 -8.859 1 94.75 1 ALA B O 1
ATOM 3008 N N . VAL B 1 2 ? -15.812 -26.312 -7.379 1 96.12 2 VAL B N 1
ATOM 3009 C CA . VAL B 1 2 ? -14.82 -25.734 -8.289 1 96.12 2 VAL B CA 1
ATOM 3010 C C . VAL B 1 2 ? -13.789 -26.797 -8.664 1 96.12 2 VAL B C 1
ATOM 3012 O O . VAL B 1 2 ? -13.219 -27.453 -7.793 1 96.12 2 VAL B O 1
ATOM 3015 N N . ILE B 1 3 ? -13.609 -26.953 -9.977 1 93 3 ILE B N 1
ATOM 3016 C CA . ILE B 1 3 ? -12.656 -27.953 -10.461 1 93 3 ILE B CA 1
ATOM 3017 C C . ILE B 1 3 ? -11.391 -27.25 -10.953 1 93 3 ILE B C 1
ATOM 3019 O O . ILE B 1 3 ? -11.453 -26.359 -11.805 1 93 3 ILE B O 1
ATOM 3023 N N . GLY B 1 4 ? -10.25 -27.688 -10.398 1 92.5 4 GLY B N 1
ATOM 3024 C CA . GLY B 1 4 ? -8.961 -27.094 -10.719 1 92.5 4 GLY B CA 1
ATOM 3025 C C . GLY B 1 4 ? -8.188 -26.641 -9.5 1 92.5 4 GLY B C 1
ATOM 3026 O O . GLY B 1 4 ? -8.758 -26.5 -8.414 1 92.5 4 GLY B O 1
ATOM 3027 N N . GLY B 1 5 ? -6.938 -26.406 -9.602 1 92.31 5 GLY B N 1
ATOM 3028 C CA . GLY B 1 5 ? -6.109 -26.031 -8.469 1 92.31 5 GLY B CA 1
ATOM 3029 C C . GLY B 1 5 ? -5.297 -24.781 -8.711 1 92.31 5 GLY B C 1
ATOM 3030 O O . GLY B 1 5 ? -4.504 -24.359 -7.863 1 92.31 5 GLY B O 1
ATOM 3031 N N . GLY B 1 6 ? -5.547 -24.062 -9.828 1 90.44 6 GLY B N 1
ATOM 3032 C CA . GLY B 1 6 ? -4.805 -22.859 -10.172 1 90.44 6 GLY B CA 1
ATOM 3033 C C . GLY B 1 6 ? -5.371 -21.609 -9.539 1 90.44 6 GLY B C 1
ATOM 3034 O O . GLY B 1 6 ? -6.191 -21.688 -8.625 1 90.44 6 GLY B O 1
ATOM 3035 N N . VAL B 1 7 ? -4.926 -20.469 -9.945 1 90.06 7 VAL B N 1
ATOM 3036 C CA . VAL B 1 7 ? -5.262 -19.172 -9.367 1 90.06 7 VAL B CA 1
ATOM 3037 C C . VAL B 1 7 ? -6.766 -18.922 -9.492 1 90.06 7 VAL B C 1
ATOM 3039 O O . VAL B 1 7 ? -7.426 -18.594 -8.5 1 90.06 7 VAL B O 1
ATOM 3042 N N . ILE B 1 8 ? -7.281 -19.125 -10.625 1 91.25 8 ILE B N 1
ATOM 3043 C CA . ILE B 1 8 ? -8.695 -18.875 -10.883 1 91.25 8 ILE B CA 1
ATOM 3044 C C . ILE B 1 8 ? -9.547 -19.75 -9.969 1 91.25 8 ILE B C 1
ATOM 3046 O O . ILE B 1 8 ? -10.516 -19.266 -9.367 1 91.25 8 ILE B O 1
ATOM 3050 N N . SER B 1 9 ? -9.188 -21.016 -9.844 1 95.25 9 SER B N 1
ATOM 3051 C CA . SER B 1 9 ? -9.945 -21.969 -9.039 1 95.25 9 SER B CA 1
ATOM 3052 C C . SER B 1 9 ? -10.008 -21.531 -7.578 1 95.25 9 SER B C 1
ATOM 3054 O O . SER B 1 9 ? -11.086 -21.453 -6.988 1 95.25 9 SER B O 1
ATOM 3056 N N . VAL B 1 10 ? -8.914 -21.219 -7.105 1 96.81 10 VAL B N 1
ATOM 3057 C CA . VAL B 1 10 ? -8.828 -20.906 -5.684 1 96.81 10 VAL B CA 1
ATOM 3058 C C . VAL B 1 10 ? -9.461 -19.547 -5.41 1 96.81 10 VAL B C 1
ATOM 3060 O O . VAL B 1 10 ? -10.133 -19.359 -4.398 1 96.81 10 VAL B O 1
ATOM 3063 N N . GLU B 1 11 ? -9.242 -18.578 -6.277 1 96.12 11 GLU B N 1
ATOM 3064 C CA . GLU B 1 11 ? -9.898 -17.281 -6.133 1 96.12 11 GLU B CA 1
ATOM 3065 C C . GLU B 1 11 ? -11.414 -17.438 -6.074 1 96.12 11 GLU B C 1
ATOM 3067 O O . GLU B 1 11 ? -12.062 -16.922 -5.156 1 96.12 11 GLU B O 1
ATOM 3072 N N . TYR B 1 12 ? -11.961 -18.188 -6.938 1 96.81 12 TYR B N 1
ATOM 3073 C CA . TYR B 1 12 ? -13.414 -18.312 -6.992 1 96.81 12 TYR B CA 1
ATOM 3074 C C . TYR B 1 12 ? -13.938 -19.141 -5.824 1 96.81 12 TYR B C 1
ATOM 3076 O O . TYR B 1 12 ? -14.992 -18.844 -5.266 1 96.81 12 TYR B O 1
ATOM 3084 N N . ALA B 1 13 ? -13.195 -20.203 -5.488 1 97.69 13 ALA B N 1
ATOM 3085 C CA . ALA B 1 13 ? -13.602 -21 -4.328 1 97.69 13 ALA B CA 1
ATOM 3086 C C . ALA B 1 13 ? -13.703 -20.125 -3.08 1 97.69 13 ALA B C 1
ATOM 3088 O O . ALA B 1 13 ? -14.695 -20.188 -2.35 1 97.69 13 ALA B O 1
ATOM 3089 N N . THR B 1 14 ? -12.766 -19.281 -2.896 1 97.38 14 THR B N 1
ATOM 3090 C CA . THR B 1 14 ? -12.742 -18.453 -1.695 1 97.38 14 THR B CA 1
ATOM 3091 C C . THR B 1 14 ? -13.797 -17.359 -1.781 1 97.38 14 THR B C 1
ATOM 3093 O O . THR B 1 14 ? -14.391 -16.984 -0.771 1 97.38 14 THR B O 1
ATOM 3096 N N . VAL B 1 15 ? -14.031 -16.797 -2.943 1 95.81 15 VAL B N 1
ATOM 3097 C CA . VAL B 1 15 ? -15.047 -15.773 -3.135 1 95.81 15 VAL B CA 1
ATOM 3098 C C . VAL B 1 15 ? -16.438 -16.359 -2.869 1 95.81 15 VAL B C 1
ATOM 3100 O O . VAL B 1 15 ? -17.25 -15.75 -2.178 1 95.81 15 VAL B O 1
ATOM 3103 N N . PHE B 1 16 ? -16.672 -17.594 -3.387 1 96.75 16 PHE B N 1
ATOM 3104 C CA . PHE B 1 16 ? -17.953 -18.25 -3.172 1 96.75 16 PHE B CA 1
ATOM 3105 C C . PHE B 1 16 ? -18.203 -18.5 -1.689 1 96.75 16 PHE B C 1
ATOM 3107 O O . PHE B 1 16 ? -19.281 -18.234 -1.177 1 96.75 16 PHE B O 1
ATOM 3114 N N . ALA B 1 17 ? -17.203 -18.953 -1.035 1 96.5 17 ALA B N 1
ATOM 3115 C CA . ALA B 1 17 ? -17.328 -19.188 0.4 1 96.5 17 ALA B CA 1
ATOM 3116 C C . ALA B 1 17 ? -17.609 -17.891 1.153 1 96.5 17 ALA B C 1
ATOM 3118 O O . ALA B 1 17 ? -18.438 -17.859 2.064 1 96.5 17 ALA B O 1
ATOM 3119 N N . ALA B 1 18 ? -16.938 -16.875 0.793 1 94 18 ALA B N 1
ATOM 3120 C CA . ALA B 1 18 ? -17.109 -15.578 1.434 1 94 18 ALA B CA 1
ATOM 3121 C C . ALA B 1 18 ? -18.531 -15.055 1.241 1 94 18 ALA B C 1
ATOM 3123 O O . ALA B 1 18 ? -19.031 -14.297 2.074 1 94 18 ALA B O 1
ATOM 3124 N N . MET B 1 19 ? -19.109 -15.508 0.188 1 95.12 19 MET B N 1
ATOM 3125 C CA . MET B 1 19 ? -20.5 -15.133 -0.089 1 95.12 19 MET B CA 1
ATOM 3126 C C . MET B 1 19 ? -21.469 -16.031 0.662 1 95.12 19 MET B C 1
ATOM 3128 O O . MET B 1 19 ? -22.688 -15.859 0.557 1 95.12 19 MET B O 1
ATOM 3132 N N . GLY B 1 20 ? -20.922 -17 1.297 1 94.75 20 GLY B N 1
ATOM 3133 C CA . GLY B 1 20 ? -21.734 -17.859 2.133 1 94.75 20 GLY B CA 1
ATOM 3134 C C . GLY B 1 20 ? -22.172 -19.141 1.433 1 94.75 20 GLY B C 1
ATOM 3135 O O . GLY B 1 20 ? -23.047 -19.859 1.92 1 94.75 20 GLY B O 1
ATOM 3136 N N . LEU B 1 21 ? -21.578 -19.469 0.355 1 95.06 21 LEU B N 1
ATOM 3137 C CA . LEU B 1 21 ? -21.938 -20.672 -0.387 1 95.06 21 LEU B CA 1
ATOM 3138 C C . LEU B 1 21 ? -21.078 -21.859 0.053 1 95.06 21 LEU B C 1
ATOM 3140 O O . LEU B 1 21 ? -19.859 -21.766 0.143 1 95.06 21 LEU B O 1
ATOM 3144 N N . PRO B 1 22 ? -21.781 -22.906 0.355 1 94.56 22 PRO B N 1
ATOM 3145 C CA . PRO B 1 22 ? -20.969 -24.109 0.541 1 94.56 22 PRO B CA 1
ATOM 3146 C C . PRO B 1 22 ? -20.125 -24.453 -0.691 1 94.56 22 PRO B C 1
ATOM 3148 O O . PRO B 1 22 ? -20.672 -24.531 -1.801 1 94.56 22 PRO B O 1
ATOM 3151 N N . THR B 1 23 ? -18.844 -24.547 -0.508 1 96.88 23 THR B N 1
ATOM 3152 C CA . THR B 1 23 ? -17.953 -24.656 -1.656 1 96.88 23 THR B CA 1
ATOM 3153 C C . THR B 1 23 ? -16.953 -25.797 -1.462 1 96.88 23 THR B C 1
ATOM 3155 O O . THR B 1 23 ? -16.391 -25.953 -0.377 1 96.88 23 THR B O 1
ATOM 3158 N N . SER B 1 24 ? -16.797 -26.656 -2.502 1 95.94 24 SER B N 1
ATOM 3159 C CA . SER B 1 24 ? -15.766 -27.688 -2.564 1 95.94 24 SER B CA 1
ATOM 3160 C C . SER B 1 24 ? -14.797 -27.422 -3.713 1 95.94 24 SER B C 1
ATOM 3162 O O . SER B 1 24 ? -15.211 -27.031 -4.805 1 95.94 24 SER B O 1
ATOM 3164 N N . LEU B 1 25 ? -13.562 -27.578 -3.41 1 96.69 25 LEU B N 1
ATOM 3165 C CA . LEU B 1 25 ? -12.531 -27.469 -4.441 1 96.69 25 LEU B CA 1
ATOM 3166 C C . LEU B 1 25 ? -11.977 -28.859 -4.785 1 96.69 25 LEU B C 1
ATOM 3168 O O . LEU B 1 25 ? -11.469 -29.562 -3.908 1 96.69 25 LEU B O 1
ATOM 3172 N N . LEU B 1 26 ? -12.117 -29.219 -6.023 1 93.31 26 LEU B N 1
ATOM 3173 C CA . LEU B 1 26 ? -11.625 -30.516 -6.504 1 93.31 26 LEU B CA 1
ATOM 3174 C C . LEU B 1 26 ? -10.305 -30.328 -7.254 1 93.31 26 LEU B C 1
ATOM 3176 O O . LEU B 1 26 ? -10.281 -29.781 -8.352 1 93.31 26 LEU B O 1
ATOM 3180 N N . CYS B 1 27 ? -9.211 -30.766 -6.625 1 91.06 27 CYS B N 1
ATOM 3181 C CA . CYS B 1 27 ? -7.914 -30.672 -7.289 1 91.06 27 CYS B CA 1
ATOM 3182 C C . CYS B 1 27 ? -6.93 -31.688 -6.715 1 91.06 27 CYS B C 1
ATOM 3184 O O . CYS B 1 27 ? -6.941 -31.953 -5.512 1 91.06 27 CYS B O 1
ATOM 3186 N N . ARG B 1 28 ? -6.105 -32.188 -7.633 1 85.5 28 ARG B N 1
ATOM 3187 C CA . ARG B 1 28 ? -5.016 -33.031 -7.152 1 85.5 28 ARG B CA 1
ATOM 3188 C C . ARG B 1 28 ? -4.082 -32.25 -6.234 1 85.5 28 ARG B C 1
ATOM 3190 O O . ARG B 1 28 ? -3.92 -31.031 -6.391 1 85.5 28 ARG B O 1
ATOM 3197 N N . GLU B 1 29 ? -3.461 -32.906 -5.336 1 85.25 29 GLU B N 1
ATOM 3198 C CA . GLU B 1 29 ? -2.604 -32.25 -4.352 1 85.25 29 GLU B CA 1
ATOM 3199 C C . GLU B 1 29 ? -1.477 -31.484 -5.023 1 85.25 29 GLU B C 1
ATOM 3201 O O . GLU B 1 29 ? -1.216 -30.328 -4.676 1 85.25 29 GLU B O 1
ATOM 3206 N N . GLU B 1 30 ? -0.877 -32.031 -6.016 1 84.19 30 GLU B N 1
ATOM 3207 C CA . GLU B 1 30 ? 0.275 -31.438 -6.684 1 84.19 30 GLU B CA 1
ATOM 3208 C C . GLU B 1 30 ? -0.144 -30.266 -7.547 1 84.19 30 GLU B C 1
ATOM 3210 O O . GLU B 1 30 ? 0.694 -29.453 -7.945 1 84.19 30 GLU B O 1
ATOM 3215 N N . ALA B 1 31 ? -1.436 -30.188 -7.777 1 84.25 31 ALA B N 1
ATOM 3216 C CA . ALA B 1 31 ? -1.929 -29.156 -8.695 1 84.25 31 ALA B CA 1
ATOM 3217 C C . ALA B 1 31 ? -2.373 -27.922 -7.93 1 84.25 31 ALA B C 1
ATOM 3219 O O . ALA B 1 31 ? -2.646 -26.875 -8.531 1 84.25 31 ALA B O 1
ATOM 3220 N N . PHE B 1 32 ? -2.371 -28.078 -6.574 1 92.25 32 PHE B N 1
ATOM 3221 C CA . PHE B 1 32 ? -2.85 -26.953 -5.773 1 92.25 32 PHE B CA 1
ATOM 3222 C C . PHE B 1 32 ? -1.814 -25.844 -5.734 1 92.25 32 PHE B C 1
ATOM 3224 O O . PHE B 1 32 ? -0.805 -25.953 -5.035 1 92.25 32 PHE B O 1
ATOM 3231 N N . LEU B 1 33 ? -2.041 -24.75 -6.395 1 91.12 33 LEU B N 1
ATOM 3232 C CA . LEU B 1 33 ? -1.2 -23.562 -6.488 1 91.12 33 LEU B CA 1
ATOM 3233 C C . LEU B 1 33 ? 0.277 -23.938 -6.473 1 91.12 33 LEU B C 1
ATOM 3235 O O . LEU B 1 33 ? 1.036 -23.469 -5.625 1 91.12 33 LEU B O 1
ATOM 3239 N N . PRO B 1 34 ? 0.709 -24.688 -7.469 1 83.38 34 PRO B N 1
ATOM 3240 C CA . PRO B 1 34 ? 2.039 -25.312 -7.434 1 83.38 34 PRO B CA 1
ATOM 3241 C C . PRO B 1 34 ? 3.164 -24.281 -7.527 1 83.38 34 PRO B C 1
ATOM 3243 O O . PRO B 1 34 ? 4.316 -24.594 -7.215 1 83.38 34 PRO B O 1
ATOM 3246 N N . PHE B 1 35 ? 2.887 -23.078 -7.891 1 80.06 35 PHE B N 1
ATOM 3247 C CA . PHE B 1 35 ? 3.916 -22.062 -8.086 1 80.06 35 PHE B CA 1
ATOM 3248 C C . PHE B 1 35 ? 4.16 -21.281 -6.797 1 80.06 35 PHE B C 1
ATOM 3250 O O . PHE B 1 35 ? 5.125 -20.516 -6.699 1 80.06 35 PHE B O 1
ATOM 3257 N N . LEU B 1 36 ? 3.318 -21.438 -5.828 1 89.44 36 LEU B N 1
ATOM 3258 C CA . LEU B 1 36 ? 3.482 -20.719 -4.566 1 89.44 36 LEU B CA 1
ATOM 3259 C C . LEU B 1 36 ? 4.418 -21.484 -3.633 1 89.44 36 LEU B C 1
ATOM 3261 O O . LEU B 1 36 ? 4.41 -22.719 -3.607 1 89.44 36 LEU B O 1
ATOM 3265 N N . PRO B 1 37 ? 5.145 -20.688 -2.826 1 88.88 37 PRO B N 1
ATOM 3266 C CA . PRO B 1 37 ? 5.875 -21.359 -1.746 1 88.88 37 PRO B CA 1
ATOM 3267 C C . PRO B 1 37 ? 4.969 -22.188 -0.849 1 88.88 37 PRO B C 1
ATOM 3269 O O . PRO B 1 37 ? 3.818 -21.812 -0.606 1 88.88 37 PRO B O 1
ATOM 3272 N N . THR B 1 38 ? 5.559 -23.25 -0.318 1 93.06 38 THR B N 1
ATOM 3273 C CA . THR B 1 38 ? 4.805 -24.203 0.486 1 93.06 38 THR B CA 1
ATOM 3274 C C . THR B 1 38 ? 4.145 -23.5 1.673 1 93.06 38 THR B C 1
ATOM 3276 O O . THR B 1 38 ? 3.01 -23.828 2.033 1 93.06 38 THR B O 1
ATOM 3279 N N . GLU B 1 39 ? 4.828 -22.625 2.219 1 94.06 39 GLU B N 1
ATOM 3280 C CA . GLU B 1 39 ? 4.289 -21.906 3.375 1 94.06 39 GLU B CA 1
ATOM 3281 C C . GLU B 1 39 ? 3.018 -21.156 3.012 1 94.06 39 GLU B C 1
ATOM 3283 O O . GLU B 1 39 ? 2.078 -21.078 3.807 1 94.06 39 GLU B O 1
ATOM 3288 N N . LEU B 1 40 ? 2.957 -20.578 1.9 1 95.81 40 LEU B N 1
ATOM 3289 C CA . LEU B 1 40 ? 1.78 -19.844 1.454 1 95.81 40 LEU B CA 1
ATOM 3290 C C . LEU B 1 40 ? 0.646 -20.797 1.092 1 95.81 40 LEU B C 1
ATOM 3292 O O . LEU B 1 40 ? -0.522 -20.5 1.365 1 95.81 40 LEU B O 1
ATOM 3296 N N . GLN B 1 41 ? 0.999 -21.922 0.465 1 94.81 41 GLN B N 1
ATOM 3297 C CA . GLN B 1 41 ? 0.008 -22.953 0.19 1 94.81 41 GLN B CA 1
ATOM 3298 C C . GLN B 1 41 ? -0.684 -23.422 1.472 1 94.81 41 GLN B C 1
ATOM 3300 O O . GLN B 1 41 ? -1.913 -23.484 1.529 1 94.81 41 GLN B O 1
ATOM 3305 N N . THR B 1 42 ? 0.137 -23.656 2.428 1 95.12 42 THR B N 1
ATOM 3306 C CA . THR B 1 42 ? -0.363 -24.141 3.709 1 95.12 42 THR B CA 1
ATOM 3307 C C . THR B 1 42 ? -1.252 -23.094 4.371 1 95.12 42 THR B C 1
ATOM 3309 O O . THR B 1 42 ? -2.314 -23.422 4.902 1 95.12 42 THR B O 1
ATOM 3312 N N . ALA B 1 43 ? -0.816 -21.875 4.305 1 94.94 43 ALA B N 1
ATOM 3313 C CA . ALA B 1 43 ? -1.567 -20.781 4.934 1 94.94 43 ALA B CA 1
ATOM 3314 C C . ALA B 1 43 ? -2.943 -20.625 4.293 1 94.94 43 ALA B C 1
ATOM 3316 O O . ALA B 1 43 ? -3.951 -20.5 4.992 1 94.94 43 ALA B O 1
ATOM 3317 N N . ILE B 1 44 ? -3.014 -20.656 2.998 1 95.62 44 ILE B N 1
ATOM 3318 C CA . ILE B 1 44 ? -4.289 -20.438 2.324 1 95.62 44 ILE B CA 1
ATOM 3319 C C . ILE B 1 44 ? -5.191 -21.641 2.516 1 95.62 44 ILE B C 1
ATOM 3321 O O . ILE B 1 44 ? -6.414 -21.5 2.643 1 95.62 44 ILE B O 1
ATOM 3325 N N . LYS B 1 45 ? -4.648 -22.859 2.525 1 94.69 45 LYS B N 1
ATOM 3326 C CA . LYS B 1 45 ? -5.445 -24.047 2.797 1 94.69 45 LYS B CA 1
ATOM 3327 C C . LYS B 1 45 ? -6.086 -23.984 4.18 1 94.69 45 LYS B C 1
ATOM 3329 O O . LYS B 1 45 ? -7.258 -24.328 4.344 1 94.69 45 LYS B O 1
ATOM 3334 N N . ALA B 1 46 ? -5.285 -23.562 5.133 1 94.62 46 ALA B N 1
ATOM 3335 C CA . ALA B 1 46 ? -5.801 -23.422 6.488 1 94.62 46 ALA B CA 1
ATOM 3336 C C . ALA B 1 46 ? -6.949 -22.422 6.539 1 94.62 46 ALA B C 1
ATOM 3338 O O . ALA B 1 46 ? -7.961 -22.656 7.195 1 94.62 46 ALA B O 1
ATOM 3339 N N . ASP B 1 47 ? -6.754 -21.344 5.867 1 94.06 47 ASP B N 1
ATOM 3340 C CA . ASP B 1 47 ? -7.801 -20.328 5.82 1 94.06 47 ASP B CA 1
ATOM 3341 C C . ASP B 1 47 ? -9.047 -20.859 5.121 1 94.06 47 ASP B C 1
ATOM 3343 O O . ASP B 1 47 ? -10.172 -20.578 5.543 1 94.06 47 ASP B O 1
ATOM 3347 N N . MET B 1 48 ? -8.875 -21.562 4.039 1 95.75 48 MET B N 1
ATOM 3348 C CA . MET B 1 48 ? -9.984 -22.172 3.316 1 95.75 48 MET B CA 1
ATOM 3349 C C . MET B 1 48 ? -10.758 -23.125 4.219 1 95.75 48 MET B C 1
ATOM 3351 O O . MET B 1 48 ? -11.992 -23.078 4.262 1 95.75 48 MET B O 1
ATOM 3355 N N . ALA B 1 49 ? -10.055 -23.891 4.977 1 94 49 ALA B N 1
ATOM 3356 C CA . ALA B 1 49 ? -10.688 -24.812 5.91 1 94 49 ALA B CA 1
ATOM 3357 C C . ALA B 1 49 ? -11.484 -24.062 6.969 1 94 49 ALA B C 1
ATOM 3359 O O . ALA B 1 49 ? -12.633 -24.422 7.262 1 94 49 ALA B O 1
ATOM 3360 N N . ARG B 1 50 ? -10.938 -23 7.453 1 92.19 50 ARG B N 1
ATOM 3361 C CA . ARG B 1 50 ? -11.594 -22.203 8.477 1 92.19 50 ARG B CA 1
ATOM 3362 C C . ARG B 1 50 ? -12.867 -21.547 7.93 1 92.19 50 ARG B C 1
ATOM 3364 O O . ARG B 1 50 ? -13.82 -21.328 8.672 1 92.19 50 ARG B O 1
ATOM 3371 N N . ASN B 1 51 ? -12.859 -21.359 6.645 1 92.12 51 ASN B N 1
ATOM 3372 C CA . ASN B 1 51 ? -14 -20.688 6.02 1 92.12 51 ASN B CA 1
ATOM 3373 C C . ASN B 1 51 ? -14.953 -21.703 5.383 1 92.12 51 ASN B C 1
ATOM 3375 O O . ASN B 1 51 ? -15.805 -21.328 4.57 1 92.12 51 ASN B O 1
ATOM 3379 N N . GLY B 1 52 ? -14.656 -22.953 5.621 1 92.38 52 GLY B N 1
ATOM 3380 C CA . GLY B 1 52 ? -15.617 -23.984 5.273 1 92.38 52 GLY B CA 1
ATOM 3381 C C . GLY B 1 52 ? -15.406 -24.562 3.881 1 92.38 52 GLY B C 1
ATOM 3382 O O . GLY B 1 52 ? -16.281 -25.219 3.332 1 92.38 52 GLY B O 1
ATOM 3383 N N . ILE B 1 53 ? -14.391 -24.25 3.223 1 96.19 53 ILE B N 1
ATOM 3384 C CA . ILE B 1 53 ? -14.094 -24.812 1.91 1 96.19 53 ILE B CA 1
ATOM 3385 C C . ILE B 1 53 ? -13.438 -26.188 2.072 1 96.19 53 ILE B C 1
ATOM 3387 O O . ILE B 1 53 ? -12.43 -26.312 2.77 1 96.19 53 ILE B O 1
ATOM 3391 N N . GLU B 1 54 ? -13.977 -27.109 1.459 1 92.19 54 GLU B N 1
ATOM 3392 C CA . GLU B 1 54 ? -13.375 -28.438 1.451 1 92.19 54 GLU B CA 1
ATOM 3393 C C . GLU B 1 54 ? -12.531 -28.656 0.203 1 92.19 54 GLU B C 1
ATOM 3395 O O . GLU B 1 54 ? -13.016 -28.531 -0.92 1 92.19 54 GLU B O 1
ATOM 3400 N N . VAL B 1 55 ? -11.344 -29 0.44 1 93.56 55 VAL B N 1
ATOM 3401 C CA . VAL B 1 55 ? -10.453 -29.328 -0.671 1 93.56 55 VAL B CA 1
ATOM 3402 C C . VAL B 1 55 ? -10.352 -30.844 -0.814 1 93.56 55 VAL B C 1
ATOM 3404 O O . VAL B 1 55 ? -9.891 -31.531 0.101 1 93.56 55 VAL B O 1
ATOM 3407 N N . ILE B 1 56 ? -10.742 -31.328 -1.949 1 90.62 56 ILE B N 1
ATOM 3408 C CA . ILE B 1 56 ? -10.742 -32.781 -2.209 1 90.62 56 ILE B CA 1
ATOM 3409 C C . ILE B 1 56 ? -9.648 -33.094 -3.219 1 90.62 56 ILE B C 1
ATOM 3411 O O . ILE B 1 56 ? -9.719 -32.688 -4.383 1 90.62 56 ILE B O 1
ATOM 3415 N N . HIS B 1 57 ? -8.703 -33.844 -2.76 1 89.56 57 HIS B N 1
ATOM 3416 C CA . HIS B 1 57 ? -7.547 -34.156 -3.59 1 89.56 57 HIS B CA 1
ATOM 3417 C C . HIS B 1 57 ? -7.738 -35.5 -4.305 1 89.56 57 HIS B C 1
ATOM 3419 O O . HIS B 1 57 ? -7 -35.812 -5.242 1 89.56 57 HIS B O 1
ATOM 3425 N N . ASN B 1 58 ? -8.695 -36.219 -3.912 1 83.25 58 ASN B N 1
ATOM 3426 C CA . ASN B 1 58 ? -8.953 -37.531 -4.523 1 83.25 58 ASN B CA 1
ATOM 3427 C C . ASN B 1 58 ? -9.406 -37.375 -5.973 1 83.25 58 ASN B C 1
ATOM 3429 O O . ASN B 1 58 ? -10.195 -36.5 -6.297 1 83.25 58 ASN B O 1
ATOM 3433 N N . PRO B 1 59 ? -8.977 -38.281 -6.738 1 82.38 59 PRO B N 1
ATOM 3434 C CA . PRO B 1 59 ? -9.406 -38.219 -8.141 1 82.38 59 PRO B CA 1
ATOM 3435 C C . PRO B 1 59 ? -10.891 -38.531 -8.312 1 82.38 59 PRO B C 1
ATOM 3437 O O . PRO B 1 59 ? -11.43 -39.406 -7.617 1 82.38 59 PRO B O 1
ATOM 3440 N N . VAL B 1 60 ? -11.531 -37.875 -9.203 1 81.75 60 VAL B N 1
ATOM 3441 C CA . VAL B 1 60 ? -12.922 -38.125 -9.562 1 81.75 60 VAL B CA 1
ATOM 3442 C C . VAL B 1 60 ? -12.992 -39.406 -10.422 1 81.75 60 VAL B C 1
ATOM 3444 O O . VAL B 1 60 ? -12.391 -39.469 -11.5 1 81.75 60 VAL B O 1
ATOM 3447 N N . SER B 1 61 ? -13.688 -40.375 -9.875 1 79.69 61 SER B N 1
ATOM 3448 C CA . SER B 1 61 ? -13.82 -41.625 -10.625 1 79.69 61 SER B CA 1
ATOM 3449 C C . SER B 1 61 ? -14.984 -41.531 -11.602 1 79.69 61 SER B C 1
ATOM 3451 O O . SER B 1 61 ? -14.93 -42.156 -12.68 1 79.69 61 SER B O 1
ATOM 3453 N N . ARG B 1 62 ? -16.047 -40.875 -11.18 1 81.19 62 ARG B N 1
ATOM 3454 C CA . ARG B 1 62 ? -17.25 -40.781 -12 1 81.19 62 ARG B CA 1
ATOM 3455 C C . ARG B 1 62 ? -18.031 -39.5 -11.648 1 81.19 62 ARG B C 1
ATOM 3457 O O . ARG B 1 62 ? -17.984 -39.031 -10.508 1 81.19 62 ARG B O 1
ATOM 3464 N N . PHE B 1 63 ? -18.578 -38.875 -12.664 1 85.44 63 PHE B N 1
ATOM 3465 C CA . PHE B 1 63 ? -19.531 -37.781 -12.391 1 85.44 63 PHE B CA 1
ATOM 3466 C C . PHE B 1 63 ? -20.766 -37.938 -13.266 1 85.44 63 PHE B C 1
ATOM 3468 O O . PHE B 1 63 ? -20.703 -38.5 -14.367 1 85.44 63 PHE B O 1
ATOM 3475 N N . GLU B 1 64 ? -21.953 -37.594 -12.75 1 86.25 64 GLU B N 1
ATOM 3476 C CA . GLU B 1 64 ? -23.219 -37.688 -13.469 1 86.25 64 GLU B CA 1
ATOM 3477 C C . GLU B 1 64 ? -24.109 -36.469 -13.141 1 86.25 64 GLU B C 1
ATOM 3479 O O . GLU B 1 64 ? -24.047 -35.938 -12.039 1 86.25 64 GLU B O 1
ATOM 3484 N N . VAL B 1 65 ? -24.719 -36 -14.18 1 87.62 65 VAL B N 1
ATOM 3485 C CA . VAL B 1 65 ? -25.75 -34.969 -13.969 1 87.62 65 VAL B CA 1
ATOM 3486 C C . VAL B 1 65 ? -27.109 -35.656 -13.812 1 87.62 65 VAL B C 1
ATOM 3488 O O . VAL B 1 65 ? -27.609 -36.281 -14.742 1 87.62 65 VAL B O 1
ATOM 3491 N N . GLY B 1 66 ? -27.672 -35.406 -12.688 1 85.88 66 GLY B N 1
ATOM 3492 C CA . GLY B 1 66 ? -28.969 -36 -12.422 1 85.88 66 GLY B CA 1
ATOM 3493 C C . GLY B 1 66 ? -30.109 -35.281 -13.086 1 85.88 66 GLY B C 1
ATOM 3494 O O . GLY B 1 66 ? -29.953 -34.156 -13.57 1 85.88 66 GLY B O 1
ATOM 3495 N N . GLU B 1 67 ? -31.266 -35.938 -13.055 1 89.56 67 GLU B N 1
ATOM 3496 C CA . GLU B 1 67 ? -32.469 -35.312 -13.586 1 89.56 67 GLU B CA 1
ATOM 3497 C C . GLU B 1 67 ? -32.844 -34.062 -12.797 1 89.56 67 GLU B C 1
ATOM 3499 O O . GLU B 1 67 ? -33.5 -33.156 -13.336 1 89.56 67 GLU B O 1
ATOM 3504 N N . ASP B 1 68 ? -32.375 -34.094 -11.633 1 90.25 68 ASP B N 1
ATOM 3505 C CA . ASP B 1 68 ? -32.656 -32.938 -10.758 1 90.25 68 ASP B CA 1
ATOM 3506 C C . ASP B 1 68 ? -31.688 -31.797 -11.039 1 90.25 68 ASP B C 1
ATOM 3508 O O . ASP B 1 68 ? -31.688 -30.781 -10.336 1 90.25 68 ASP B O 1
ATOM 3512 N N . LYS B 1 69 ? -30.875 -31.875 -11.984 1 90 69 LYS B N 1
ATOM 3513 C CA . LYS B 1 69 ? -29.906 -30.875 -12.422 1 90 69 LYS B CA 1
ATOM 3514 C C . LYS B 1 69 ? -28.75 -30.766 -11.43 1 90 69 LYS B C 1
ATOM 3516 O O . LYS B 1 69 ? -27.953 -29.828 -11.5 1 90 69 LYS B O 1
ATOM 3521 N N . MET B 1 70 ? -28.797 -31.766 -10.547 1 91.81 70 MET B N 1
ATOM 3522 C CA . MET B 1 70 ? -27.656 -31.828 -9.633 1 91.81 70 MET B CA 1
ATOM 3523 C C . MET B 1 70 ? -26.516 -32.656 -10.234 1 91.81 70 MET B C 1
ATOM 3525 O O . MET B 1 70 ? -26.75 -33.594 -10.969 1 91.81 70 MET B O 1
ATOM 3529 N N . VAL B 1 71 ? -25.312 -32.188 -9.93 1 91.75 71 VAL B N 1
ATOM 3530 C CA . VAL B 1 71 ? -24.141 -32.938 -10.367 1 91.75 71 VAL B CA 1
ATOM 3531 C C . VAL B 1 71 ? -23.609 -33.812 -9.219 1 91.75 71 VAL B C 1
ATOM 3533 O O . VAL B 1 71 ? -23.453 -33.312 -8.094 1 91.75 71 VAL B O 1
ATOM 3536 N N . ARG B 1 72 ? -23.406 -35.062 -9.57 1 90.19 72 ARG B N 1
ATOM 3537 C CA . ARG B 1 72 ? -22.906 -36 -8.57 1 90.19 72 ARG B CA 1
ATOM 3538 C C . ARG B 1 72 ? -21.516 -36.531 -8.938 1 90.19 72 ARG B C 1
ATOM 3540 O O . ARG B 1 72 ? -21.297 -37 -10.055 1 90.19 72 ARG B O 1
ATOM 3547 N N . PHE B 1 73 ? -20.609 -36.344 -7.945 1 88.94 73 PHE B N 1
ATOM 3548 C CA . PHE B 1 73 ? -19.234 -36.812 -8.125 1 88.94 73 PHE B CA 1
ATOM 3549 C C . PHE B 1 73 ? -18.969 -38.031 -7.242 1 88.94 73 PHE B C 1
ATOM 3551 O O . PHE B 1 73 ? -19.406 -38.062 -6.094 1 88.94 73 PHE B O 1
ATOM 3558 N N . GLU B 1 74 ? -18.25 -38.969 -7.883 1 85.06 74 GLU B N 1
ATOM 3559 C CA . GLU B 1 74 ? -17.703 -40.094 -7.133 1 85.06 74 GLU B CA 1
ATOM 3560 C C . GLU B 1 74 ? -16.188 -40.062 -7.121 1 85.06 74 GLU B C 1
ATOM 3562 O O . GLU B 1 74 ? -15.555 -39.719 -8.117 1 85.06 74 GLU B O 1
ATOM 3567 N N . PHE B 1 75 ? -15.602 -40.375 -5.914 1 85.5 75 PHE B N 1
ATOM 3568 C CA . PHE B 1 75 ? -14.164 -40.25 -5.758 1 85.5 75 PHE B CA 1
ATOM 3569 C C . PHE B 1 75 ? -13.539 -41.625 -5.48 1 85.5 75 PHE B C 1
ATOM 3571 O O . PHE B 1 75 ? -14.172 -42.5 -4.879 1 85.5 75 PHE B O 1
ATOM 3578 N N . GLU B 1 76 ? -12.281 -41.719 -6.012 1 76.81 76 GLU B N 1
ATOM 3579 C CA . GLU B 1 76 ? -11.508 -42.906 -5.676 1 76.81 76 GLU B CA 1
ATOM 3580 C C . GLU B 1 76 ? -10.883 -42.781 -4.289 1 76.81 76 GLU B C 1
ATOM 3582 O O . GLU B 1 76 ? -10.391 -41.719 -3.914 1 76.81 76 GLU B O 1
ATOM 3587 N N . GLY B 1 77 ? -10.703 -43.938 -3.51 1 64.38 77 GLY B N 1
ATOM 3588 C CA . GLY B 1 77 ? -9.922 -44.031 -2.285 1 64.38 77 GLY B CA 1
ATOM 3589 C C . GLY B 1 77 ? -10.438 -43.156 -1.173 1 64.38 77 GLY B C 1
ATOM 3590 O O . GLY B 1 77 ? -9.742 -42.906 -0.178 1 64.38 77 GLY B O 1
ATOM 3591 N N . LEU B 1 78 ? -11.242 -42.25 -1.349 1 54.91 78 LEU B N 1
ATOM 3592 C CA . LEU B 1 78 ? -11.633 -41.344 -0.263 1 54.91 78 LEU B CA 1
ATOM 3593 C C . LEU B 1 78 ? -12.156 -42.125 0.929 1 54.91 78 LEU B C 1
ATOM 3595 O O . LEU B 1 78 ? -13.141 -42.875 0.809 1 54.91 78 LEU B O 1
ATOM 3599 N N . ARG B 1 79 ? -11.273 -42.812 1.642 1 43.03 79 ARG B N 1
ATOM 3600 C CA . ARG B 1 79 ? -11.766 -43.344 2.906 1 43.03 79 ARG B CA 1
ATOM 3601 C C . ARG B 1 79 ? -12.492 -42.281 3.711 1 43.03 79 ARG B C 1
ATOM 3603 O O . ARG B 1 79 ? -12.234 -41.062 3.543 1 43.03 79 ARG B O 1
ATOM 3610 N N . GLY B 1 80 ? -13.672 -42.531 4.34 1 40.62 80 GLY B N 1
ATOM 3611 C CA . GLY B 1 80 ? -14.625 -41.75 5.105 1 40.62 80 GLY B CA 1
ATOM 3612 C C . GLY B 1 80 ? -13.969 -40.781 6.074 1 40.62 80 GLY B C 1
ATOM 3613 O O . GLY B 1 80 ? -14.586 -40.375 7.047 1 40.62 80 GLY B O 1
ATOM 3614 N N . GLY B 1 81 ? -12.812 -40.5 6.086 1 35.84 81 GLY B N 1
ATOM 3615 C CA . GLY B 1 81 ? -12.586 -39.75 7.312 1 35.84 81 GLY B CA 1
ATOM 3616 C C . GLY B 1 81 ? -13.5 -38.562 7.461 1 35.84 81 GLY B C 1
ATOM 3617 O O . GLY B 1 81 ? -14.383 -38.344 6.629 1 35.84 81 GLY B O 1
ATOM 3618 N N . GLU B 1 82 ? -13.008 -37.438 8.188 1 37.31 82 GLU B N 1
ATOM 3619 C CA . GLU B 1 82 ? -13.641 -36.469 9.062 1 37.31 82 GLU B CA 1
ATOM 3620 C C . GLU B 1 82 ? -14.594 -35.562 8.281 1 37.31 82 GLU B C 1
ATOM 3622 O O . GLU B 1 82 ? -15.57 -35.062 8.836 1 37.31 82 GLU B O 1
ATOM 3627 N N . GLY B 1 83 ? -14.125 -34.594 7.449 1 37.19 83 GLY B N 1
ATOM 3628 C CA . GLY B 1 83 ? -14.781 -33.312 7.449 1 37.19 83 GLY B CA 1
ATOM 3629 C C . GLY B 1 83 ? -16.094 -33.312 6.676 1 37.19 83 GLY B C 1
ATOM 3630 O O . GLY B 1 83 ? -17.156 -33.031 7.242 1 37.19 83 GLY B O 1
ATOM 3631 N N . GLY B 1 84 ? -16.172 -32.844 5.348 1 42.56 84 GLY B N 1
ATOM 3632 C CA . GLY B 1 84 ? -17.406 -32.312 4.785 1 42.56 84 GLY B CA 1
ATOM 3633 C C . GLY B 1 84 ? -18.438 -33.375 4.469 1 42.56 84 GLY B C 1
ATOM 3634 O O . GLY B 1 84 ? -18.172 -34.562 4.625 1 42.56 84 GLY B O 1
ATOM 3635 N N . PRO B 1 85 ? -19.766 -33 4.234 1 44.47 85 PRO B N 1
ATOM 3636 C CA . PRO B 1 85 ? -20.922 -33.875 4.07 1 44.47 85 PRO B CA 1
ATOM 3637 C C . PRO B 1 85 ? -20.688 -34.969 3.027 1 44.47 85 PRO B C 1
ATOM 3639 O O . PRO B 1 85 ? -21.125 -34.844 1.88 1 44.47 85 PRO B O 1
ATOM 3642 N N . VAL B 1 86 ? -19.516 -35.469 2.938 1 47.91 86 VAL B N 1
ATOM 3643 C CA . VAL B 1 86 ? -19.391 -36.625 2.047 1 47.91 86 VAL B CA 1
ATOM 3644 C C . VAL B 1 86 ? -20.125 -37.844 2.641 1 47.91 86 VAL B C 1
ATOM 3646 O O . VAL B 1 86 ? -19.922 -38.188 3.807 1 47.91 86 VAL B O 1
ATOM 3649 N N . GLU B 1 87 ? -21.391 -37.938 2.287 1 48.31 87 GLU B N 1
ATOM 3650 C CA . GLU B 1 87 ? -22.141 -39.125 2.713 1 48.31 87 GLU B CA 1
ATOM 3651 C C . GLU B 1 87 ? -21.453 -40.406 2.26 1 48.31 87 GLU B C 1
ATOM 3653 O O . GLU B 1 87 ? -20.984 -40.5 1.122 1 48.31 87 GLU B O 1
ATOM 3658 N N . GLU B 1 88 ? -20.891 -41.031 3.213 1 47 88 GLU B N 1
ATOM 3659 C CA . GLU B 1 88 ? -20.391 -42.375 2.92 1 47 88 GLU B CA 1
ATOM 3660 C C . GLU B 1 88 ? -21.5 -43.281 2.367 1 47 88 GLU B C 1
ATOM 3662 O O . GLU B 1 88 ? -22.609 -43.312 2.906 1 47 88 GLU B O 1
ATOM 3667 N N . ASP B 1 89 ? -21.625 -43.281 1.13 1 45.28 89 ASP B N 1
ATOM 3668 C CA . ASP B 1 89 ? -22.547 -44.375 0.773 1 45.28 89 ASP B CA 1
ATOM 3669 C C . ASP B 1 89 ? -22 -45.719 1.221 1 45.28 89 ASP B C 1
ATOM 3671 O O . ASP B 1 89 ? -20.828 -45.844 1.604 1 45.28 89 ASP B O 1
ATOM 3675 N N . ASP B 1 90 ? -22.844 -46.719 1.236 1 45.41 90 ASP B N 1
ATOM 3676 C CA . ASP B 1 90 ? -22.594 -48.094 1.696 1 45.41 90 ASP B CA 1
ATOM 3677 C C . ASP B 1 90 ? -21.219 -48.594 1.255 1 45.41 90 ASP B C 1
ATOM 3679 O O . ASP B 1 90 ? -20.594 -49.406 1.936 1 45.41 90 ASP B O 1
ATOM 3683 N N . GLY B 1 91 ? -20.797 -48.594 -0.09 1 45.28 91 GLY B N 1
ATOM 3684 C CA . GLY B 1 91 ? -19.641 -49.281 -0.631 1 45.28 91 GLY B CA 1
ATOM 3685 C C . GLY B 1 91 ? -18.359 -48.469 -0.519 1 45.28 91 GLY B C 1
ATOM 3686 O O . GLY B 1 91 ? -17.375 -48.781 -1.192 1 45.28 91 GLY B O 1
ATOM 3687 N N . GLY B 1 92 ? -18.188 -47.469 0.35 1 48.12 92 GLY B N 1
ATOM 3688 C CA . GLY B 1 92 ? -16.969 -46.75 0.635 1 48.12 92 GLY B CA 1
ATOM 3689 C C . GLY B 1 92 ? -16.781 -45.531 -0.259 1 48.12 92 GLY B C 1
ATOM 3690 O O . GLY B 1 92 ? -15.719 -44.906 -0.251 1 48.12 92 GLY B O 1
ATOM 3691 N N . ARG B 1 93 ? -17.531 -45.438 -1.312 1 52.41 93 ARG B N 1
ATOM 3692 C CA . ARG B 1 93 ? -17.344 -44.344 -2.256 1 52.41 93 ARG B CA 1
ATOM 3693 C C . ARG B 1 93 ? -17.984 -43.062 -1.74 1 52.41 93 ARG B C 1
ATOM 3695 O O . ARG B 1 93 ? -19.125 -43.094 -1.261 1 52.41 93 ARG B O 1
ATOM 3702 N N . ARG B 1 94 ? -17.234 -41.969 -1.511 1 65.12 94 ARG B N 1
ATOM 3703 C CA . ARG B 1 94 ? -17.734 -40.656 -1.118 1 65.12 94 ARG B CA 1
ATOM 3704 C C . ARG B 1 94 ? -18.297 -39.906 -2.32 1 65.12 94 ARG B C 1
ATOM 3706 O O . ARG B 1 94 ? -17.688 -39.906 -3.396 1 65.12 94 ARG B O 1
ATOM 3713 N N . GLN B 1 95 ? -19.562 -39.625 -2.174 1 79.31 95 GLN B N 1
ATOM 3714 C CA . GLN B 1 95 ? -20.234 -38.875 -3.229 1 79.31 95 GLN B CA 1
ATOM 3715 C C . GLN B 1 95 ? -20.406 -37.406 -2.842 1 79.31 95 GLN B C 1
ATOM 3717 O O . GLN B 1 95 ? -20.5 -37.094 -1.656 1 79.31 95 GLN B O 1
ATOM 3722 N N . LEU B 1 96 ? -20.188 -36.562 -3.773 1 88.38 96 LEU B N 1
ATOM 3723 C CA . LEU B 1 96 ? -20.453 -35.156 -3.654 1 88.38 96 LEU B CA 1
ATOM 3724 C C . LEU B 1 96 ? -21.547 -34.719 -4.625 1 88.38 96 LEU B C 1
ATOM 3726 O O . LEU B 1 96 ? -21.484 -35.031 -5.816 1 88.38 96 LEU B O 1
ATOM 3730 N N . GLU B 1 97 ? -22.625 -34.125 -4.039 1 90.75 97 GLU B N 1
ATOM 3731 C CA . GLU B 1 97 ? -23.719 -33.594 -4.855 1 90.75 97 GLU B CA 1
ATOM 3732 C C . GLU B 1 97 ? -23.719 -32.062 -4.82 1 90.75 97 GLU B C 1
ATOM 3734 O O . GLU B 1 97 ? -23.656 -31.453 -3.746 1 90.75 97 GLU B O 1
ATOM 3739 N N . VAL B 1 98 ? -23.688 -31.484 -5.965 1 93.56 98 VAL B N 1
ATOM 3740 C CA . VAL B 1 98 ? -23.594 -30.031 -6.012 1 93.56 98 VAL B CA 1
ATOM 3741 C C . VAL B 1 98 ? -24.578 -29.484 -7.043 1 93.56 98 VAL B C 1
ATOM 3743 O O . VAL B 1 98 ? -24.969 -30.188 -7.969 1 93.56 98 VAL B O 1
ATOM 3746 N N . GLY B 1 99 ? -24.891 -28.219 -6.828 1 92.31 99 GLY B N 1
ATOM 3747 C CA . GLY B 1 99 ? -25.812 -27.562 -7.738 1 92.31 99 GLY B CA 1
ATOM 3748 C C . GLY B 1 99 ? -25.125 -26.75 -8.812 1 92.31 99 GLY B C 1
ATOM 3749 O O . GLY B 1 99 ? -25.719 -26.422 -9.836 1 92.31 99 GLY B O 1
ATOM 3750 N N . LEU B 1 100 ? -23.953 -26.391 -8.664 1 93.44 100 LEU B N 1
ATOM 3751 C CA . LEU B 1 100 ? -23.156 -25.609 -9.602 1 93.44 100 LEU B CA 1
ATOM 3752 C C . LEU B 1 100 ? -21.719 -26.141 -9.672 1 93.44 100 LEU B C 1
ATOM 3754 O O . LEU B 1 100 ? -21.125 -26.484 -8.641 1 93.44 100 LEU B O 1
ATOM 3758 N N . VAL B 1 101 ? -21.281 -26.312 -10.945 1 92.88 101 VAL B N 1
ATOM 3759 C CA . VAL B 1 101 ? -19.906 -26.719 -11.164 1 92.88 101 VAL B CA 1
ATOM 3760 C C . VAL B 1 101 ? -19.172 -25.641 -11.977 1 92.88 101 VAL B C 1
ATOM 3762 O O . VAL B 1 101 ? -19.641 -25.234 -13.047 1 92.88 101 VAL B O 1
ATOM 3765 N N . LEU B 1 102 ? -18.094 -25.062 -11.367 1 93.19 102 LEU B N 1
ATOM 3766 C CA . LEU B 1 102 ? -17.188 -24.203 -12.125 1 93.19 102 LEU B CA 1
ATOM 3767 C C . LEU B 1 102 ? -15.953 -24.969 -12.555 1 93.19 102 LEU B C 1
ATOM 3769 O O . LEU B 1 102 ? -15.172 -25.422 -11.711 1 93.19 102 LEU B O 1
ATOM 3773 N N . TYR B 1 103 ? -15.812 -25.125 -13.852 1 90.31 103 TYR B N 1
ATOM 3774 C CA . TYR B 1 103 ? -14.625 -25.781 -14.383 1 90.31 103 TYR B CA 1
ATOM 3775 C C . TYR B 1 103 ? -13.539 -24.766 -14.711 1 90.31 103 TYR B C 1
ATOM 3777 O O . TYR B 1 103 ? -13.742 -23.891 -15.562 1 90.31 103 TYR B O 1
ATOM 3785 N N . SER B 1 104 ? -12.414 -24.859 -13.984 1 89.31 104 SER B N 1
ATOM 3786 C CA . SER B 1 104 ? -11.273 -23.969 -14.18 1 89.31 104 SER B CA 1
ATOM 3787 C C . SER B 1 104 ? -9.969 -24.75 -14.312 1 89.31 104 SER B C 1
ATOM 3789 O O . SER B 1 104 ? -8.984 -24.453 -13.641 1 89.31 104 SER B O 1
ATOM 3791 N N . GLY B 1 105 ? -9.906 -25.688 -15.258 1 79.31 105 GLY B N 1
ATOM 3792 C CA . GLY B 1 105 ? -8.781 -26.594 -15.43 1 79.31 105 GLY B CA 1
ATOM 3793 C C . GLY B 1 105 ? -7.707 -26.047 -16.344 1 79.31 105 GLY B C 1
ATOM 3794 O O . GLY B 1 105 ? -6.734 -26.734 -16.656 1 79.31 105 GLY B O 1
ATOM 3795 N N . GLY B 1 106 ? -7.836 -24.859 -16.812 1 76.31 106 GLY B N 1
ATOM 3796 C CA . GLY B 1 106 ? -6.809 -24.312 -17.688 1 76.31 106 GLY B CA 1
ATOM 3797 C C . GLY B 1 106 ? -7.371 -23.406 -18.766 1 76.31 106 GLY B C 1
ATOM 3798 O O . GLY B 1 106 ? -8.586 -23.234 -18.875 1 76.31 106 GLY B O 1
ATOM 3799 N N . ARG B 1 107 ? -6.434 -22.672 -19.453 1 77.06 107 ARG B N 1
ATOM 3800 C CA . ARG B 1 107 ? -6.789 -21.766 -20.547 1 77.06 107 ARG B CA 1
ATOM 3801 C C . ARG B 1 107 ? -6.043 -22.141 -21.828 1 77.06 107 ARG B C 1
ATOM 3803 O O . ARG B 1 107 ? -4.867 -22.516 -21.781 1 77.06 107 ARG B O 1
ATOM 3810 N N . ASP B 1 108 ? -6.789 -22.203 -22.875 1 81.75 108 ASP B N 1
ATOM 3811 C CA . ASP B 1 108 ? -6.176 -22.312 -24.188 1 81.75 108 ASP B CA 1
ATOM 3812 C C . ASP B 1 108 ? -5.949 -20.938 -24.812 1 81.75 108 ASP B C 1
ATOM 3814 O O . ASP B 1 108 ? -6.781 -20.047 -24.672 1 81.75 108 ASP B O 1
ATOM 3818 N N . ALA B 1 109 ? -4.773 -20.828 -25.438 1 85.94 109 ALA B N 1
ATOM 3819 C CA . ALA B 1 109 ? -4.508 -19.562 -26.109 1 85.94 109 ALA B CA 1
ATOM 3820 C C . ALA B 1 109 ? -5.395 -19.391 -27.344 1 85.94 109 ALA B C 1
ATOM 3822 O O . ALA B 1 109 ? -5.676 -20.375 -28.047 1 85.94 109 ALA B O 1
ATOM 3823 N N . ASN B 1 110 ? -5.836 -18.156 -27.594 1 84.31 110 ASN B N 1
ATOM 3824 C CA . ASN B 1 110 ? -6.66 -17.844 -28.75 1 84.31 110 ASN B CA 1
ATOM 3825 C C . ASN B 1 110 ? -5.809 -17.484 -29.969 1 84.31 110 ASN B C 1
ATOM 3827 O O . ASN B 1 110 ? -5.859 -16.344 -30.453 1 84.31 110 ASN B O 1
ATOM 3831 N N . SER B 1 111 ? -5.105 -18.406 -30.453 1 87.38 111 SER B N 1
ATOM 3832 C CA . SER B 1 111 ? -4.184 -18.141 -31.562 1 87.38 111 SER B CA 1
ATOM 3833 C C . SER B 1 111 ? -4.723 -18.672 -32.875 1 87.38 111 SER B C 1
ATOM 3835 O O . SER B 1 111 ? -4.082 -18.531 -33.906 1 87.38 111 SER B O 1
ATOM 3837 N N . GLU B 1 112 ? -5.938 -19.047 -32.781 1 82.81 112 GLU B N 1
ATOM 3838 C CA . GLU B 1 112 ? -6.5 -19.609 -34.031 1 82.81 112 GLU B CA 1
ATOM 3839 C C . GLU B 1 112 ? -6.91 -18.5 -35 1 82.81 112 GLU B C 1
ATOM 3841 O O . GLU B 1 112 ? -7.379 -17.438 -34.562 1 82.81 112 GLU B O 1
ATOM 3846 N N . LYS B 1 113 ? -6.633 -18.594 -36.188 1 81.19 113 LYS B N 1
ATOM 3847 C CA . LYS B 1 113 ? -7.121 -17.766 -37.281 1 81.19 113 LYS B CA 1
ATOM 3848 C C . LYS B 1 113 ? -6.402 -16.438 -37.344 1 81.19 113 LYS B C 1
ATOM 3850 O O . LYS B 1 113 ? -6.922 -15.461 -37.906 1 81.19 113 LYS B O 1
ATOM 3855 N N . ILE B 1 114 ? -5.281 -16.328 -36.625 1 83.81 114 ILE B N 1
ATOM 3856 C CA . ILE B 1 114 ? -4.594 -15.039 -36.719 1 83.81 114 ILE B CA 1
ATOM 3857 C C . ILE B 1 114 ? -3.445 -15.133 -37.719 1 83.81 114 ILE B C 1
ATOM 3859 O O . ILE B 1 114 ? -2.717 -14.164 -37.938 1 83.81 114 ILE B O 1
ATOM 3863 N N . GLY B 1 115 ? -3.309 -16.281 -38.438 1 86.19 115 GLY B N 1
ATOM 3864 C CA . GLY B 1 115 ? -2.377 -16.422 -39.531 1 86.19 115 GLY B CA 1
ATOM 3865 C C . GLY B 1 115 ? -0.953 -16.688 -39.094 1 86.19 115 GLY B C 1
ATOM 3866 O O . GLY B 1 115 ? -0.001 -16.266 -39.75 1 86.19 115 GLY B O 1
ATOM 3867 N N . CYS B 1 116 ? -0.822 -17.312 -38 1 90.31 116 CYS B N 1
ATOM 3868 C CA . CYS B 1 116 ? 0.511 -17.578 -37.469 1 90.31 116 CYS B CA 1
ATOM 3869 C C . CYS B 1 116 ? 1.317 -18.438 -38.438 1 90.31 116 CYS B C 1
ATOM 3871 O O . CYS B 1 116 ? 2.477 -18.125 -38.719 1 90.31 116 CYS B O 1
ATOM 3873 N N . GLU B 1 117 ? 0.685 -19.375 -39.031 1 87.62 117 GLU B N 1
ATOM 3874 C CA . GLU B 1 117 ? 1.365 -20.281 -39.938 1 87.62 117 GLU B CA 1
ATOM 3875 C C . GLU B 1 117 ? 1.813 -19.547 -41.219 1 87.62 117 GLU B C 1
ATOM 3877 O O . GLU B 1 117 ? 2.893 -19.812 -41.75 1 87.62 117 GLU B O 1
ATOM 3882 N N . GLU B 1 118 ? 1.048 -18.625 -41.562 1 91.56 118 GLU B N 1
ATOM 3883 C CA . GLU B 1 118 ? 1.313 -17.891 -42.781 1 91.56 118 GLU B CA 1
ATOM 3884 C C . GLU B 1 118 ? 2.564 -17.031 -42.656 1 91.56 118 GLU B C 1
ATOM 3886 O O . GLU B 1 118 ? 3.199 -16.703 -43.656 1 91.56 118 GLU B O 1
ATOM 3891 N N . VAL B 1 119 ? 2.877 -16.734 -41.5 1 92.62 119 VAL B N 1
ATOM 3892 C CA . VAL B 1 119 ? 4.008 -15.828 -41.344 1 92.62 119 VAL B CA 1
ATOM 3893 C C . VAL B 1 119 ? 5.152 -16.531 -40.625 1 92.62 119 VAL B C 1
ATOM 3895 O O . VAL B 1 119 ? 6.074 -15.883 -40.125 1 92.62 119 VAL B O 1
ATOM 3898 N N . GLY B 1 120 ? 5.055 -17.859 -40.469 1 92.5 120 GLY B N 1
ATOM 3899 C CA . GLY B 1 120 ? 6.168 -18.625 -39.938 1 92.5 120 GLY B CA 1
ATOM 3900 C C . GLY B 1 120 ? 6.23 -18.562 -38.406 1 92.5 120 GLY B C 1
ATOM 3901 O O . GLY B 1 120 ? 7.316 -18.625 -37.812 1 92.5 120 GLY B O 1
ATOM 3902 N N . VAL B 1 121 ? 5.109 -18.375 -37.75 1 93.75 121 VAL B N 1
ATOM 3903 C CA . VAL B 1 121 ? 5.02 -18.375 -36.281 1 93.75 121 VAL B CA 1
ATOM 3904 C C . VAL B 1 121 ? 4.523 -19.719 -35.781 1 93.75 121 VAL B C 1
ATOM 3906 O O . VAL B 1 121 ? 3.459 -20.188 -36.219 1 93.75 121 VAL B O 1
ATOM 3909 N N . GLU B 1 122 ? 5.316 -20.312 -35 1 92.25 122 GLU B N 1
ATOM 3910 C CA . GLU B 1 122 ? 4.992 -21.625 -34.469 1 92.25 122 GLU B CA 1
ATOM 3911 C C . GLU B 1 122 ? 3.977 -21.547 -33.344 1 92.25 122 GLU B C 1
ATOM 3913 O O . GLU B 1 122 ? 4.129 -20.719 -32.438 1 92.25 122 GLU B O 1
ATOM 3918 N N . VAL B 1 123 ? 2.936 -22.359 -33.438 1 91.12 123 VAL B N 1
ATOM 3919 C CA . VAL B 1 123 ? 1.931 -22.484 -32.375 1 91.12 123 VAL B CA 1
ATOM 3920 C C . VAL B 1 123 ? 2.045 -23.859 -31.719 1 91.12 123 VAL B C 1
ATOM 3922 O O . VAL B 1 123 ? 1.975 -24.891 -32.375 1 91.12 123 VAL B O 1
ATOM 3925 N N . GLY B 1 124 ? 2.248 -23.844 -30.438 1 83.94 124 GLY B N 1
ATOM 3926 C CA . GLY B 1 124 ? 2.445 -25.078 -29.688 1 83.94 124 GLY B CA 1
ATOM 3927 C C . GLY B 1 124 ? 1.156 -25.656 -29.141 1 83.94 124 GLY B C 1
ATOM 3928 O O . GLY B 1 124 ? 0.076 -25.391 -29.672 1 83.94 124 GLY B O 1
ATOM 3929 N N . LYS B 1 125 ? 1.355 -26.453 -28.141 1 80.44 125 LYS B N 1
ATOM 3930 C CA . LYS B 1 125 ? 0.215 -27.094 -27.5 1 80.44 125 LYS B CA 1
ATOM 3931 C C . LYS B 1 125 ? -0.731 -26.047 -26.906 1 80.44 125 LYS B C 1
ATOM 3933 O O . LYS B 1 125 ? -0.293 -24.984 -26.453 1 80.44 125 LYS B O 1
ATOM 3938 N N . TYR B 1 126 ? -2.031 -26.375 -26.938 1 83.56 126 TYR B N 1
ATOM 3939 C CA . TYR B 1 126 ? -3.092 -25.547 -26.375 1 83.56 126 TYR B CA 1
ATOM 3940 C C . TYR B 1 126 ? -3.164 -24.203 -27.078 1 83.56 126 TYR B C 1
ATOM 3942 O O . TYR B 1 126 ? -3.59 -23.203 -26.469 1 83.56 126 TYR B O 1
ATOM 3950 N N . GLY B 1 127 ? -2.451 -24.156 -28.234 1 87.5 127 GLY B N 1
ATOM 3951 C CA . GLY B 1 127 ? -2.547 -22.938 -29.031 1 87.5 127 GLY B CA 1
ATOM 3952 C C . GLY B 1 127 ? -1.543 -21.875 -28.625 1 87.5 127 GLY B C 1
ATOM 3953 O O . GLY B 1 127 ? -1.628 -20.734 -29.078 1 87.5 127 GLY B O 1
ATOM 3954 N N . ARG B 1 128 ? -0.654 -22.219 -27.812 1 88.38 128 ARG B N 1
ATOM 3955 C CA . ARG B 1 128 ? 0.293 -21.25 -27.281 1 88.38 128 ARG B CA 1
ATOM 3956 C C . ARG B 1 128 ? 1.385 -20.938 -28.312 1 88.38 128 ARG B C 1
ATOM 3958 O O . ARG B 1 128 ? 1.98 -21.844 -28.891 1 88.38 128 ARG B O 1
ATOM 3965 N N . ILE B 1 129 ? 1.622 -19.656 -28.5 1 90.81 129 ILE B N 1
ATOM 3966 C CA . ILE B 1 129 ? 2.668 -19.25 -29.422 1 90.81 129 ILE B CA 1
ATOM 3967 C C . ILE B 1 129 ? 4.039 -19.469 -28.797 1 90.81 129 ILE B C 1
ATOM 3969 O O . ILE B 1 129 ? 4.273 -19.062 -27.656 1 90.81 129 ILE B O 1
ATOM 3973 N N . VAL B 1 130 ? 4.887 -20.125 -29.547 1 88.44 130 VAL B N 1
ATOM 3974 C CA . VAL B 1 130 ? 6.223 -20.422 -29.047 1 88.44 130 VAL B CA 1
ATOM 3975 C C . VAL B 1 130 ? 7.117 -19.188 -29.203 1 88.44 130 VAL B C 1
ATOM 3977 O O . VAL B 1 130 ? 7.219 -18.625 -30.297 1 88.44 130 VAL B O 1
ATOM 3980 N N . VAL B 1 131 ? 7.734 -18.781 -28.062 1 88.69 131 VAL B N 1
ATOM 3981 C CA . VAL B 1 131 ? 8.625 -17.609 -28.094 1 88.69 131 VAL B CA 1
ATOM 3982 C C . VAL B 1 131 ? 9.93 -17.953 -27.375 1 88.69 131 VAL B C 1
ATOM 3984 O O . VAL B 1 131 ? 10 -18.938 -26.641 1 88.69 131 VAL B O 1
ATOM 3987 N N . ASP B 1 132 ? 10.938 -17.203 -27.641 1 81.69 132 ASP B N 1
ATOM 3988 C CA . ASP B 1 132 ? 12.195 -17.344 -26.922 1 81.69 132 ASP B CA 1
ATOM 3989 C C . ASP B 1 132 ? 12.211 -16.469 -25.672 1 81.69 132 ASP B C 1
ATOM 3991 O O . ASP B 1 132 ? 11.164 -15.969 -25.25 1 81.69 132 ASP B O 1
ATOM 3995 N N . LYS B 1 133 ? 13.352 -16.281 -25.016 1 76.44 133 LYS B N 1
ATOM 3996 C CA . LYS B 1 133 ? 13.484 -15.57 -23.75 1 76.44 133 LYS B CA 1
ATOM 3997 C C . LYS B 1 133 ? 13.195 -14.086 -23.922 1 76.44 133 LYS B C 1
ATOM 3999 O O . LYS B 1 133 ? 12.938 -13.383 -22.938 1 76.44 133 LYS B O 1
ATOM 4004 N N . ASP B 1 134 ? 13.25 -13.641 -25.125 1 79.88 134 ASP B N 1
ATOM 4005 C CA . ASP B 1 134 ? 13 -12.227 -25.406 1 79.88 134 ASP B CA 1
ATOM 4006 C C . ASP B 1 134 ? 11.633 -12.031 -26.062 1 79.88 134 ASP B C 1
ATOM 4008 O O . ASP B 1 134 ? 11.359 -10.977 -26.641 1 79.88 134 ASP B O 1
ATOM 4012 N N . PHE B 1 135 ? 10.805 -13.102 -26.078 1 87.88 135 PHE B N 1
ATOM 4013 C CA . PHE B 1 135 ? 9.422 -13.07 -26.547 1 87.88 135 PHE B CA 1
ATOM 4014 C C . PHE B 1 135 ? 9.359 -13.016 -28.062 1 87.88 135 PHE B C 1
ATOM 4016 O O . PHE B 1 135 ? 8.359 -12.57 -28.625 1 87.88 135 PHE B O 1
ATOM 4023 N N . ARG B 1 136 ? 10.461 -13.375 -28.641 1 88.75 136 ARG B N 1
ATOM 4024 C CA . ARG B 1 136 ? 10.5 -13.438 -30.109 1 88.75 136 ARG B CA 1
ATOM 4025 C C . ARG B 1 136 ? 10.039 -14.805 -30.609 1 88.75 136 ARG B C 1
ATOM 4027 O O . ARG B 1 136 ? 10.406 -15.836 -30.031 1 88.75 136 ARG B O 1
ATOM 4034 N N . THR B 1 137 ? 9.273 -14.742 -31.734 1 92.5 137 THR B N 1
ATOM 4035 C CA . THR B 1 137 ? 8.805 -15.984 -32.312 1 92.5 137 THR B CA 1
ATOM 4036 C C . THR B 1 137 ? 9.836 -16.531 -33.312 1 92.5 137 THR B C 1
ATOM 4038 O O . THR B 1 137 ? 10.938 -15.992 -33.438 1 92.5 137 THR B O 1
ATOM 4041 N N . GLY B 1 138 ? 9.438 -17.688 -33.969 1 90.5 138 GLY B N 1
ATOM 4042 C CA . GLY B 1 138 ? 10.281 -18.203 -35.031 1 90.5 138 GLY B CA 1
ATOM 4043 C C . GLY B 1 138 ? 10.461 -17.234 -36.156 1 90.5 138 GLY B C 1
ATOM 4044 O O . GLY B 1 138 ? 11.445 -17.328 -36.906 1 90.5 138 GLY B O 1
ATOM 4045 N N . ASN B 1 139 ? 9.508 -16.359 -36.375 1 93.69 139 ASN B N 1
ATOM 4046 C CA . ASN B 1 139 ? 9.656 -15.227 -37.281 1 93.69 139 ASN B CA 1
ATOM 4047 C C . ASN B 1 139 ? 10.32 -14.047 -36.562 1 93.69 139 ASN B C 1
ATOM 4049 O O . ASN B 1 139 ? 9.734 -13.438 -35.688 1 93.69 139 ASN B O 1
ATOM 4053 N N . PRO B 1 140 ? 11.453 -13.672 -36.969 1 89.75 140 PRO B N 1
ATOM 4054 C CA . PRO B 1 140 ? 12.219 -12.641 -36.25 1 89.75 140 PRO B CA 1
ATOM 4055 C C . PRO B 1 140 ? 11.516 -11.289 -36.219 1 89.75 140 PRO B C 1
ATOM 4057 O O . PRO B 1 140 ? 11.875 -10.414 -35.438 1 89.75 140 PRO B O 1
ATOM 4060 N N . ARG B 1 141 ? 10.523 -11.141 -37 1 90 141 ARG B N 1
ATOM 4061 C CA . ARG B 1 141 ? 9.836 -9.859 -37.062 1 90 141 ARG B CA 1
ATOM 4062 C C . ARG B 1 141 ? 8.586 -9.852 -36.188 1 90 141 ARG B C 1
ATOM 4064 O O . ARG B 1 141 ? 7.922 -8.82 -36.062 1 90 141 ARG B O 1
ATOM 4071 N N . VAL B 1 142 ? 8.297 -10.992 -35.594 1 92.31 142 VAL B N 1
ATOM 4072 C CA . VAL B 1 142 ? 7.051 -11.109 -34.844 1 92.31 142 VAL B CA 1
ATOM 4073 C C . VAL B 1 142 ? 7.355 -11.461 -33.406 1 92.31 142 VAL B C 1
ATOM 4075 O O . VAL B 1 142 ? 8.109 -12.391 -33.125 1 92.31 142 VAL B O 1
ATOM 4078 N N . PHE B 1 143 ? 6.781 -10.648 -32.5 1 91.38 143 PHE B N 1
ATOM 4079 C CA . PHE B 1 143 ? 6.82 -10.906 -31.062 1 91.38 143 PHE B CA 1
ATOM 4080 C C . PHE B 1 143 ? 5.449 -11.328 -30.547 1 91.38 143 PHE B C 1
ATOM 4082 O O . PHE B 1 143 ? 4.43 -11.008 -31.156 1 91.38 143 PHE B O 1
ATOM 4089 N N . ALA B 1 144 ? 5.473 -12.148 -29.578 1 91 144 ALA B N 1
ATOM 4090 C CA . ALA B 1 144 ? 4.238 -12.477 -28.875 1 91 144 ALA B CA 1
ATOM 4091 C C . ALA B 1 144 ? 4.402 -12.32 -27.359 1 91 144 ALA B C 1
ATOM 4093 O O . ALA B 1 144 ? 5.445 -12.672 -26.812 1 91 144 ALA B O 1
ATOM 4094 N N . ILE B 1 145 ? 3.367 -11.711 -26.703 1 86.88 145 ILE B N 1
ATOM 4095 C CA . ILE B 1 145 ? 3.426 -11.438 -25.266 1 86.88 145 ILE B CA 1
ATOM 4096 C C . ILE B 1 145 ? 2.07 -11.742 -24.625 1 86.88 145 ILE B C 1
ATOM 4098 O O . ILE B 1 145 ? 1.066 -11.891 -25.328 1 86.88 145 ILE B O 1
ATOM 4102 N N . GLY B 1 146 ? 2.094 -11.891 -23.266 1 83.69 146 GLY B N 1
ATOM 4103 C CA . GLY B 1 146 ? 0.857 -12.086 -22.516 1 83.69 146 GLY B CA 1
ATOM 4104 C C . GLY B 1 146 ? 0.379 -13.523 -22.516 1 83.69 146 GLY B C 1
ATOM 4105 O O . GLY B 1 146 ? 1.189 -14.453 -22.516 1 83.69 146 GLY B O 1
ATOM 4106 N N . ASP B 1 147 ? -0.865 -13.664 -22.562 1 83.69 147 ASP B N 1
ATOM 4107 C CA . ASP B 1 147 ? -1.468 -14.969 -22.297 1 83.69 147 ASP B CA 1
ATOM 4108 C C . ASP B 1 147 ? -1.317 -15.891 -23.516 1 83.69 147 ASP B C 1
ATOM 4110 O O . ASP B 1 147 ? -1.415 -17.109 -23.391 1 83.69 147 ASP B O 1
ATOM 4114 N N . VAL B 1 148 ? -1.075 -15.336 -24.594 1 88.88 148 VAL B N 1
ATOM 4115 C CA . VAL B 1 148 ? -1.027 -16.141 -25.812 1 88.88 148 VAL B CA 1
ATOM 4116 C C . VAL B 1 148 ? 0.205 -17.047 -25.781 1 88.88 148 VAL B C 1
ATOM 4118 O O . VAL B 1 148 ? 0.266 -18.031 -26.516 1 88.88 148 VAL B O 1
ATOM 4121 N N . ILE B 1 149 ? 1.173 -16.703 -24.969 1 86.12 149 ILE B N 1
ATOM 4122 C CA . ILE B 1 149 ? 2.385 -17.516 -24.953 1 86.12 149 ILE B CA 1
ATOM 4123 C C . ILE B 1 149 ? 2.301 -18.531 -23.812 1 86.12 149 ILE B C 1
ATOM 4125 O O . ILE B 1 149 ? 3.219 -19.328 -23.609 1 86.12 149 ILE B O 1
ATOM 4129 N N . GLY B 1 150 ? 1.146 -18.484 -23.062 1 77.94 150 GLY B N 1
ATOM 4130 C CA . GLY B 1 150 ? 0.974 -19.469 -22 1 77.94 150 GLY B CA 1
ATOM 4131 C C . GLY B 1 150 ? 1.166 -18.875 -20.609 1 77.94 150 GLY B C 1
ATOM 4132 O O . GLY B 1 150 ? 0.955 -17.672 -20.406 1 77.94 150 GLY B O 1
ATOM 4133 N N . PRO B 1 151 ? 1.475 -19.828 -19.594 1 73.31 151 PRO B N 1
ATOM 4134 C CA . PRO B 1 151 ? 1.674 -19.375 -18.219 1 73.31 151 PRO B CA 1
ATOM 4135 C C . PRO B 1 151 ? 2.811 -18.359 -18.094 1 73.31 151 PRO B C 1
ATOM 4137 O O . PRO B 1 151 ? 3.727 -18.344 -18.922 1 73.31 151 PRO B O 1
ATOM 4140 N N . PRO B 1 152 ? 2.57 -17.375 -17.141 1 71.19 152 PRO B N 1
ATOM 4141 C CA . PRO B 1 152 ? 1.725 -17.516 -15.945 1 71.19 152 PRO B CA 1
ATOM 4142 C C . PRO B 1 152 ? 0.333 -16.906 -16.141 1 71.19 152 PRO B C 1
ATOM 4144 O O . PRO B 1 152 ? -0.548 -17.094 -15.297 1 71.19 152 PRO B O 1
ATOM 4147 N N . GLY B 1 153 ? 0.13 -16.312 -17.281 1 76 153 GLY B N 1
ATOM 4148 C CA . GLY B 1 153 ? -1.198 -15.789 -17.562 1 76 153 GLY B CA 1
ATOM 4149 C C . GLY B 1 153 ? -1.636 -14.703 -16.594 1 76 153 GLY B C 1
ATOM 4150 O O . GLY B 1 153 ? -2.777 -14.703 -16.141 1 76 153 GLY B O 1
ATOM 4151 N N . LEU B 1 154 ? -0.777 -13.922 -16.141 1 74 154 LEU B N 1
ATOM 4152 C CA . LEU B 1 154 ? -1.039 -12.828 -15.211 1 74 154 LEU B CA 1
ATOM 4153 C C . LEU B 1 154 ? -0.925 -11.484 -15.906 1 74 154 LEU B C 1
ATOM 4155 O O . LEU B 1 154 ? -0.055 -11.289 -16.766 1 74 154 LEU B O 1
ATOM 4159 N N . ALA B 1 155 ? -1.821 -10.617 -15.484 1 75.06 155 ALA B N 1
ATOM 4160 C CA . ALA B 1 155 ? -1.819 -9.273 -16.078 1 75.06 155 ALA B CA 1
ATOM 4161 C C . ALA B 1 155 ? -0.48 -8.578 -15.844 1 75.06 155 ALA B C 1
ATOM 4163 O O . ALA B 1 155 ? 0.013 -7.867 -16.719 1 75.06 155 ALA B O 1
ATOM 4164 N N . SER B 1 156 ? 0.079 -8.766 -14.641 1 72.81 156 SER B N 1
ATOM 4165 C CA . SER B 1 156 ? 1.369 -8.156 -14.336 1 72.81 156 SER B CA 1
ATOM 4166 C C . SER B 1 156 ? 2.451 -8.641 -15.297 1 72.81 156 SER B C 1
ATOM 4168 O O . SER B 1 156 ? 3.293 -7.859 -15.734 1 72.81 156 SER B O 1
ATOM 4170 N N . PHE B 1 157 ? 2.428 -9.875 -15.703 1 76.38 157 PHE B N 1
ATOM 4171 C CA . PHE B 1 157 ? 3.377 -10.445 -16.641 1 76.38 157 PHE B CA 1
ATOM 4172 C C . PHE B 1 157 ? 3.162 -9.875 -18.047 1 76.38 157 PHE B C 1
ATOM 4174 O O . PHE B 1 157 ? 4.125 -9.57 -18.75 1 76.38 157 PHE B O 1
ATOM 4181 N N . ALA B 1 158 ? 1.929 -9.852 -18.391 1 79.69 158 ALA B N 1
ATOM 4182 C CA . ALA B 1 158 ? 1.619 -9.305 -19.703 1 79.69 158 ALA B CA 1
ATOM 4183 C C . ALA B 1 158 ? 2.111 -7.867 -19.844 1 79.69 158 ALA B C 1
ATOM 4185 O O . ALA B 1 158 ? 2.711 -7.5 -20.844 1 79.69 158 ALA B O 1
ATOM 4186 N N . GLN B 1 159 ? 1.903 -7.148 -18.797 1 74.62 159 GLN B N 1
ATOM 4187 C CA . GLN B 1 159 ? 2.344 -5.754 -18.797 1 74.62 159 GLN B CA 1
ATOM 4188 C C . GLN B 1 159 ? 3.863 -5.66 -18.875 1 74.62 159 GLN B C 1
ATOM 4190 O O . GLN B 1 159 ? 4.402 -4.855 -19.641 1 74.62 159 GLN B O 1
ATOM 4195 N N . GLN B 1 160 ? 4.492 -6.422 -18.125 1 74.62 160 GLN B N 1
ATOM 4196 C CA . GLN B 1 160 ? 5.949 -6.383 -18.094 1 74.62 160 GLN B CA 1
ATOM 4197 C C . GLN B 1 160 ? 6.543 -6.879 -19.406 1 74.62 160 GLN B C 1
ATOM 4199 O O . GLN B 1 160 ? 7.543 -6.344 -19.891 1 74.62 160 GLN B O 1
ATOM 4204 N N . SER B 1 161 ? 5.969 -7.926 -19.938 1 79.31 161 SER B N 1
ATOM 4205 C CA . SER B 1 161 ? 6.449 -8.43 -21.219 1 79.31 161 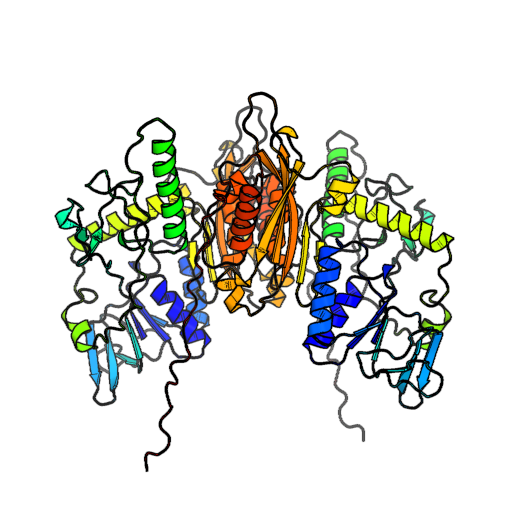SER B CA 1
ATOM 4206 C C . SER B 1 161 ? 6.316 -7.371 -22.312 1 79.31 161 SER B C 1
ATOM 4208 O O . SER B 1 161 ? 7.176 -7.266 -23.188 1 79.31 161 SER B O 1
ATOM 4210 N N . ALA B 1 162 ? 5.246 -6.598 -22.219 1 80.44 162 ALA B N 1
ATOM 4211 C CA . ALA B 1 162 ? 5.055 -5.508 -23.172 1 80.44 162 ALA B CA 1
ATOM 4212 C C . ALA B 1 162 ? 6.168 -4.469 -23.047 1 80.44 162 ALA B C 1
ATOM 4214 O O . ALA B 1 162 ? 6.68 -3.977 -24.047 1 80.44 162 ALA B O 1
ATOM 4215 N N . ARG B 1 163 ? 6.477 -4.215 -21.875 1 72.25 163 ARG B N 1
ATOM 4216 C CA . ARG B 1 163 ? 7.547 -3.252 -21.641 1 72.25 163 ARG B CA 1
ATOM 4217 C C . ARG B 1 163 ? 8.867 -3.758 -22.219 1 72.25 163 ARG B C 1
ATOM 4219 O O . ARG B 1 163 ? 9.602 -3.008 -22.859 1 72.25 163 ARG B O 1
ATOM 4226 N N . VAL B 1 164 ? 9.18 -4.988 -21.938 1 74.12 164 VAL B N 1
ATOM 4227 C CA . VAL B 1 164 ? 10.43 -5.59 -22.391 1 74.12 164 VAL B CA 1
ATOM 4228 C C . VAL B 1 164 ? 10.492 -5.555 -23.922 1 74.12 164 VAL B C 1
ATOM 4230 O O . VAL B 1 164 ? 11.5 -5.141 -24.484 1 74.12 164 VAL B O 1
ATOM 4233 N N . VAL B 1 165 ? 9.453 -5.938 -24.531 1 82.06 165 VAL B N 1
ATOM 4234 C CA . VAL B 1 165 ? 9.438 -6.016 -25.984 1 82.06 165 VAL B CA 1
ATOM 4235 C C . VAL B 1 165 ? 9.508 -4.613 -26.578 1 82.06 165 VAL B C 1
ATOM 4237 O O . VAL B 1 165 ? 10.18 -4.391 -27.594 1 82.06 165 VAL B O 1
ATOM 4240 N N . THR B 1 166 ? 8.789 -3.652 -25.953 1 78.06 166 THR B N 1
ATOM 4241 C CA . THR B 1 166 ? 8.828 -2.27 -26.406 1 78.06 166 THR B CA 1
ATOM 4242 C C . THR B 1 166 ? 10.258 -1.722 -26.344 1 78.06 166 THR B C 1
ATOM 4244 O O . THR B 1 166 ? 10.711 -1.051 -27.266 1 78.06 166 THR B O 1
ATOM 4247 N N . ASP B 1 167 ? 10.922 -2.018 -25.312 1 71.62 167 ASP B N 1
ATOM 4248 C CA . ASP B 1 167 ? 12.312 -1.584 -25.156 1 71.62 167 ASP B CA 1
ATOM 4249 C C . ASP B 1 167 ? 13.203 -2.193 -26.234 1 71.62 167 ASP B C 1
ATOM 4251 O O . ASP B 1 167 ? 14.078 -1.519 -26.766 1 71.62 167 ASP B O 1
ATOM 4255 N N . LEU B 1 168 ? 12.992 -3.451 -26.453 1 74.62 168 LEU B N 1
ATOM 4256 C CA . LEU B 1 168 ? 13.766 -4.148 -27.484 1 74.62 168 LEU B CA 1
ATOM 4257 C C . LEU B 1 168 ? 13.516 -3.539 -28.859 1 74.62 168 LEU B C 1
ATOM 4259 O O . LEU B 1 168 ? 14.453 -3.357 -29.641 1 74.62 168 LEU B O 1
ATOM 4263 N N . LEU B 1 169 ? 12.305 -3.188 -29.078 1 77.25 169 LEU B N 1
ATOM 4264 C CA . LEU B 1 169 ? 11.922 -2.633 -30.375 1 77.25 169 LEU B CA 1
ATOM 4265 C C . LEU B 1 169 ? 12.508 -1.237 -30.562 1 77.25 169 LEU B C 1
ATOM 4267 O O . LEU B 1 169 ? 12.969 -0.894 -31.656 1 77.25 169 LEU B O 1
ATOM 4271 N N . PHE B 1 170 ? 12.531 -0.494 -29.484 1 70.62 170 PHE B N 1
ATOM 4272 C CA . PHE B 1 170 ? 13.031 0.874 -29.578 1 70.62 170 PHE B CA 1
ATOM 4273 C C . PHE B 1 170 ? 14.555 0.903 -29.547 1 70.62 170 PHE B C 1
ATOM 4275 O O . PHE B 1 170 ? 15.172 1.781 -30.156 1 70.62 170 PHE B O 1
ATOM 4282 N N . ARG B 1 171 ? 15.125 0.137 -28.75 1 60.38 171 ARG B N 1
ATOM 4283 C CA . ARG B 1 171 ? 16.578 0.052 -28.766 1 60.38 171 ARG B CA 1
ATOM 4284 C C . ARG B 1 171 ? 17.094 -0.374 -30.125 1 60.38 171 ARG B C 1
ATOM 4286 O O . ARG B 1 171 ? 18.109 0.142 -30.609 1 60.38 171 ARG B O 1
ATOM 4293 N N . GLU B 1 172 ? 16.469 -1.262 -30.609 1 54.72 172 GLU B N 1
ATOM 4294 C CA . GLU B 1 172 ? 16.828 -1.712 -31.953 1 54.72 172 GLU B CA 1
ATOM 4295 C C . GLU B 1 172 ? 16.672 -0.591 -32.969 1 54.72 172 GLU B C 1
ATOM 4297 O O . GLU B 1 172 ? 17.469 -0.473 -33.906 1 54.72 172 GLU B O 1
ATOM 4302 N N . GLU B 1 173 ? 15.703 0.28 -32.719 1 50.31 173 GLU B N 1
ATOM 4303 C CA . GLU B 1 173 ? 15.516 1.43 -33.594 1 50.31 173 GLU B CA 1
ATOM 4304 C C . GLU B 1 173 ? 16.625 2.459 -33.406 1 50.31 173 GLU B C 1
ATOM 4306 O O . GLU B 1 173 ? 17.094 3.061 -34.375 1 50.31 173 GLU B O 1
ATOM 4311 N N . ARG B 1 174 ? 16.938 2.721 -32.094 1 47.06 174 ARG B N 1
ATOM 4312 C CA . ARG B 1 174 ? 18 3.682 -31.859 1 47.06 174 ARG B CA 1
ATOM 4313 C C . ARG B 1 174 ? 19.328 3.188 -32.438 1 47.06 174 ARG B C 1
ATOM 4315 O O . ARG B 1 174 ? 20.141 3.986 -32.906 1 47.06 174 ARG B O 1
ATOM 4322 N N . GLU B 1 175 ? 19.734 2.004 -32.094 1 45.75 175 GLU B N 1
ATOM 4323 C CA . GLU B 1 175 ? 21.016 1.521 -32.594 1 45.75 175 GLU B CA 1
ATOM 4324 C C . GLU B 1 175 ? 20.984 1.378 -34.094 1 45.75 175 GLU B C 1
ATOM 4326 O O . GLU B 1 175 ? 22.031 1.153 -34.719 1 45.75 175 GLU B O 1
ATOM 4331 N N . GLY B 1 176 ? 20.5 1.852 -35.062 1 40.19 176 GLY B N 1
ATOM 4332 C CA . GLY B 1 176 ? 20.562 1.962 -36.5 1 40.19 176 GLY B CA 1
ATOM 4333 C C . GLY B 1 176 ? 19.359 1.346 -37.188 1 40.19 176 GLY B C 1
ATOM 4334 O O . GLY B 1 176 ? 19.297 1.319 -38.438 1 40.19 176 GLY B O 1
ATOM 4335 N N . ARG B 1 177 ? 18.875 -0.001 -36.875 1 33.28 177 ARG B N 1
ATOM 4336 C CA . ARG B 1 177 ? 18.125 -0.665 -37.938 1 33.28 177 ARG B CA 1
ATOM 4337 C C . ARG B 1 177 ? 16.797 0.049 -38.219 1 33.28 177 ARG B C 1
ATOM 4339 O O . ARG B 1 177 ? 15.992 0.224 -37.281 1 33.28 177 ARG B O 1
ATOM 4346 N N . GLY B 1 178 ? 16.766 1.121 -38.906 1 34.62 178 GLY B N 1
ATOM 4347 C CA . GLY B 1 178 ? 15.797 2 -39.562 1 34.62 178 GLY B CA 1
ATOM 4348 C C . GLY B 1 178 ? 14.461 1.329 -39.812 1 34.62 178 GLY B C 1
ATOM 4349 O O . GLY B 1 178 ? 13.633 1.85 -40.562 1 34.62 178 GLY B O 1
ATOM 4350 N N . ARG B 1 179 ? 14.438 -0.071 -39.844 1 32.25 179 ARG B N 1
ATOM 4351 C CA . ARG B 1 179 ? 13.406 -0.467 -40.812 1 32.25 179 ARG B CA 1
ATOM 4352 C C . ARG B 1 179 ? 12.055 0.109 -40.406 1 32.25 179 ARG B C 1
ATOM 4354 O O . ARG B 1 179 ? 11.406 0.788 -41.219 1 32.25 179 ARG B O 1
ATOM 4361 N N . GLY B 1 180 ? 11.172 -0.812 -39.875 1 30.38 180 GLY B N 1
ATOM 4362 C CA . GLY B 1 180 ? 9.75 -0.908 -40.156 1 30.38 180 GLY B CA 1
ATOM 4363 C C . GLY B 1 180 ? 8.906 0.049 -39.344 1 30.38 180 GLY B C 1
ATOM 4364 O O . GLY B 1 180 ? 9.086 0.155 -38.125 1 30.38 180 GLY B O 1
ATOM 4365 N N . GLY B 1 181 ? 8.844 1.339 -39.781 1 33.69 181 GLY B N 1
ATOM 4366 C CA . GLY B 1 181 ? 7.695 2.188 -39.5 1 33.69 181 GLY B CA 1
ATOM 4367 C C . GLY B 1 181 ? 6.414 1.406 -39.281 1 33.69 181 GLY B C 1
ATOM 4368 O O . GLY B 1 181 ? 5.805 0.928 -40.25 1 33.69 181 GLY B O 1
ATOM 4369 N N . GLY B 1 182 ? 6.363 0.466 -38.469 1 31.69 182 GLY B N 1
ATOM 4370 C CA . GLY B 1 182 ? 5.129 -0.301 -38.406 1 31.69 182 GLY B CA 1
ATOM 4371 C C . GLY B 1 182 ? 3.889 0.569 -38.312 1 31.69 182 GLY B C 1
ATOM 4372 O O . GLY B 1 182 ? 3.9 1.607 -37.656 1 31.69 182 GLY B O 1
ATOM 4373 N N . GLU B 1 183 ? 3.121 0.592 -39.406 1 29.41 183 GLU B N 1
ATOM 4374 C CA . GLU B 1 183 ? 1.787 1.172 -39.531 1 29.41 183 GLU B CA 1
ATOM 4375 C C . GLU B 1 183 ? 0.972 0.971 -38.25 1 29.41 183 GLU B C 1
ATOM 4377 O O . GLU B 1 183 ? 1.112 -0.049 -37.562 1 29.41 183 GLU B O 1
ATOM 4382 N N . LYS B 1 184 ? 0.598 2.02 -37.719 1 32.44 184 LYS B N 1
ATOM 4383 C CA . LYS B 1 184 ? -0.411 2.002 -36.656 1 32.44 184 LYS B CA 1
ATOM 4384 C C . LYS B 1 184 ? -1.489 0.961 -36.938 1 32.44 184 LYS B C 1
ATOM 4386 O O . LYS B 1 184 ? -2.238 1.086 -37.906 1 32.44 184 LYS B O 1
ATOM 4391 N N . GLY B 1 185 ? -1.14 -0.228 -36.938 1 29.34 185 GLY B N 1
ATOM 4392 C CA . GLY B 1 185 ? -2.242 -1.155 -37.156 1 29.34 185 GLY B CA 1
ATOM 4393 C C . GLY B 1 185 ? -3.479 -0.791 -36.344 1 29.34 185 GLY B C 1
ATOM 4394 O O . GLY B 1 185 ? -3.377 -0.185 -35.281 1 29.34 185 GLY B O 1
ATOM 4395 N N . GLU B 1 186 ? -4.527 -0.499 -37.094 1 29.31 186 GLU B N 1
ATOM 4396 C CA . GLU B 1 186 ? -5.867 -0.355 -36.531 1 29.31 186 GLU B CA 1
ATOM 4397 C C . GLU B 1 186 ? -6.164 -1.47 -35.531 1 29.31 186 GLU B C 1
ATOM 4399 O O . GLU B 1 186 ? -6.172 -2.648 -35.906 1 29.31 186 GLU B O 1
ATOM 4404 N N . GLY B 1 187 ? -5.551 -1.335 -34.531 1 28.59 187 GLY B N 1
ATOM 4405 C CA . GLY B 1 187 ? -6.008 -2.303 -33.562 1 28.59 187 GLY B CA 1
ATOM 4406 C C . GLY B 1 187 ? -7.516 -2.471 -33.531 1 28.59 187 GLY B C 1
ATOM 4407 O O . GLY B 1 187 ? -8.25 -1.496 -33.375 1 28.59 187 GLY B O 1
ATOM 4408 N N . ARG B 1 188 ? -8.008 -3.213 -34.469 1 26.91 188 ARG B N 1
ATOM 4409 C CA . ARG B 1 188 ? -9.43 -3.52 -34.406 1 26.91 188 ARG B CA 1
ATOM 4410 C C . ARG B 1 188 ? -9.789 -4.051 -33 1 26.91 188 ARG B C 1
ATOM 4412 O O . ARG B 1 188 ? -9.133 -4.957 -32.5 1 26.91 188 ARG B O 1
ATOM 4419 N N . ARG B 1 189 ? -10.406 -3.338 -32.375 1 28.94 189 ARG B N 1
ATOM 4420 C CA . ARG B 1 189 ? -11.031 -3.822 -31.141 1 28.94 189 ARG B CA 1
ATOM 4421 C C . ARG B 1 189 ? -11.891 -5.051 -31.406 1 28.94 189 ARG B C 1
ATOM 4423 O O . ARG B 1 189 ? -12.891 -4.965 -32.125 1 28.94 189 ARG B O 1
ATOM 4430 N N . GLY B 1 190 ? -11.312 -6.125 -31.672 1 27.03 190 GLY B N 1
ATOM 4431 C CA . GLY B 1 190 ? -12.203 -7.262 -31.844 1 27.03 190 GLY B CA 1
ATOM 4432 C C . GLY B 1 190 ? -13.266 -7.348 -30.766 1 27.03 190 GLY B C 1
ATOM 4433 O O . GLY B 1 190 ? -13.117 -6.766 -29.703 1 27.03 190 GLY B O 1
ATOM 4434 N N . GLY B 1 191 ? -14.477 -7.641 -31.25 1 26.95 191 GLY B N 1
ATOM 4435 C CA . GLY B 1 191 ? -15.688 -7.859 -30.484 1 26.95 191 GLY B CA 1
ATOM 4436 C C . GLY B 1 191 ? -15.453 -8.664 -29.219 1 26.95 191 GLY B C 1
ATOM 4437 O O . GLY B 1 191 ? -14.453 -9.383 -29.109 1 26.95 191 GLY B O 1
ATOM 4438 N N . LEU B 1 192 ? -16.094 -8.18 -28.203 1 28.94 192 LEU B N 1
ATOM 4439 C CA . LEU B 1 192 ? -16.203 -8.836 -26.906 1 28.94 192 LEU B CA 1
ATOM 4440 C C . LEU B 1 192 ? -16.281 -10.352 -27.062 1 28.94 192 LEU B C 1
ATOM 4442 O O . LEU B 1 192 ? -16.688 -10.844 -28.125 1 28.94 192 LEU B O 1
ATOM 4446 N N . MET B 1 193 ? -15.758 -11 -26.141 1 32.06 193 MET B N 1
ATOM 4447 C CA . MET B 1 193 ? -15.711 -12.438 -25.891 1 32.06 193 MET B CA 1
ATOM 4448 C C . MET B 1 193 ? -17.062 -13.086 -26.188 1 32.06 193 MET B C 1
ATOM 4450 O O . MET B 1 193 ? -18.094 -12.625 -25.688 1 32.06 193 MET B O 1
ATOM 4454 N N . GLY B 1 194 ? -17.234 -13.461 -27.359 1 28.38 194 GLY B N 1
ATOM 4455 C CA . GLY B 1 194 ? -18.344 -14.383 -27.547 1 28.38 194 GLY B CA 1
ATOM 4456 C C . GLY B 1 194 ? -18.422 -15.453 -26.484 1 28.38 194 GLY B C 1
ATOM 4457 O O . GLY B 1 194 ? -17.406 -15.953 -26.031 1 28.38 194 GLY B O 1
ATOM 4458 N N . GLN B 1 195 ? -19.344 -15.297 -25.531 1 30.48 195 GLN B N 1
ATOM 4459 C CA . GLN B 1 195 ? -19.672 -16.328 -24.562 1 30.48 195 GLN B CA 1
ATOM 4460 C C . GLN B 1 195 ? -20.016 -17.656 -25.25 1 30.48 195 GLN B C 1
ATOM 4462 O O . GLN B 1 195 ? -21.016 -17.75 -25.969 1 30.48 195 GLN B O 1
ATOM 4467 N N . ALA B 1 196 ? -19.094 -18.281 -25.797 1 32.22 196 ALA B N 1
ATOM 4468 C CA . ALA B 1 196 ? -19.469 -19.625 -26.234 1 32.22 196 ALA B CA 1
ATOM 4469 C C . ALA B 1 196 ? -20 -20.453 -25.078 1 32.22 196 ALA B C 1
ATOM 4471 O O . ALA B 1 196 ? -19.391 -20.516 -24.016 1 32.22 196 ALA B O 1
ATOM 4472 N N . GLU B 1 197 ? -21.281 -20.594 -25 1 32.75 197 GLU B N 1
ATOM 4473 C CA . GLU B 1 197 ? -21.906 -21.531 -24.094 1 32.75 197 GLU B CA 1
ATOM 4474 C C . GLU B 1 197 ? -21.328 -22.938 -24.266 1 32.75 197 GLU B C 1
ATOM 4476 O O . GLU B 1 197 ? -21.359 -23.484 -25.375 1 32.75 197 GLU B O 1
ATOM 4481 N N . VAL B 1 198 ? -20.344 -23.312 -23.703 1 35.5 198 VAL B N 1
ATOM 4482 C CA . VAL B 1 198 ? -19.875 -24.688 -23.688 1 35.5 198 VAL B CA 1
ATOM 4483 C C . VAL B 1 198 ? -20.766 -25.531 -22.797 1 35.5 198 VAL B C 1
ATOM 4485 O O . VAL B 1 198 ? -21.094 -25.125 -21.672 1 35.5 198 VAL B O 1
ATOM 4488 N N . THR B 1 199 ? -21.547 -26.375 -23.422 1 36.03 199 THR B N 1
ATOM 4489 C CA . THR B 1 199 ? -22.375 -27.297 -22.672 1 36.03 199 THR B CA 1
ATOM 4490 C C . THR B 1 199 ? -21.516 -28.266 -21.859 1 36.03 199 THR B C 1
ATOM 4492 O O . THR B 1 199 ? -20.328 -28.453 -22.156 1 36.03 199 THR B O 1
ATOM 4495 N N . LEU B 1 200 ? -22.047 -28.703 -20.766 1 37.53 200 LEU B N 1
ATOM 4496 C CA . LEU B 1 200 ? -21.391 -29.688 -19.906 1 37.53 200 LEU B CA 1
ATOM 4497 C C . LEU B 1 200 ? -20.938 -30.891 -20.719 1 37.53 200 LEU B C 1
ATOM 4499 O O . LEU B 1 200 ? -19.875 -31.469 -20.438 1 37.53 200 LEU B O 1
ATOM 4503 N N . GLU B 1 201 ? -21.812 -31.375 -21.594 1 39.69 201 GLU B N 1
ATOM 4504 C CA . GLU B 1 201 ? -21.5 -32.531 -22.438 1 39.69 201 GLU B CA 1
ATOM 4505 C C . GLU B 1 201 ? -20.266 -32.281 -23.281 1 39.69 201 GLU B C 1
ATOM 4507 O O . GLU B 1 201 ? -19.453 -33.188 -23.484 1 39.69 201 GLU B O 1
ATOM 4512 N N . ASP B 1 202 ? -20.188 -31.172 -23.797 1 39.72 202 ASP B N 1
ATOM 4513 C CA . ASP B 1 202 ? -19.031 -30.812 -24.609 1 39.72 202 ASP B CA 1
ATOM 4514 C C . ASP B 1 202 ? -17.75 -30.812 -23.781 1 39.72 202 ASP B C 1
ATOM 4516 O O . ASP B 1 202 ? -16.688 -31.156 -24.281 1 39.72 202 ASP B O 1
ATOM 4520 N N . TRP B 1 203 ? -17.922 -30.469 -22.594 1 39.06 203 TRP B N 1
ATOM 4521 C CA . TRP B 1 203 ? -16.812 -30.375 -21.641 1 39.06 203 TRP B CA 1
ATOM 4522 C C . TRP B 1 203 ? -16.359 -31.766 -21.203 1 39.06 203 TRP B C 1
ATOM 4524 O O . TRP B 1 203 ? -15.156 -32.031 -21.125 1 39.06 203 TRP B O 1
ATOM 4534 N N . ALA B 1 204 ? -17.281 -32.656 -20.828 1 37.75 204 ALA B N 1
ATOM 4535 C CA . ALA B 1 204 ? -16.969 -33.969 -20.281 1 37.75 204 ALA B CA 1
ATOM 4536 C C . ALA B 1 204 ? -16.156 -34.812 -21.266 1 37.75 204 ALA B C 1
ATOM 4538 O O . ALA B 1 204 ? -15.32 -35.625 -20.875 1 37.75 204 ALA B O 1
ATOM 4539 N N . GLY B 1 205 ? -16.531 -34.812 -22.5 1 35.97 205 GLY B N 1
ATOM 4540 C CA . GLY B 1 205 ? -15.922 -35.719 -23.438 1 35.97 205 GLY B CA 1
ATOM 4541 C C . GLY B 1 205 ? -14.492 -35.344 -23.812 1 35.97 205 GLY B C 1
ATOM 4542 O O . GLY B 1 205 ? -13.719 -36.188 -24.25 1 35.97 205 GLY B O 1
ATOM 4543 N N . GLY B 1 206 ? -14.133 -34.094 -24.078 1 35.44 206 GLY B N 1
ATOM 4544 C CA . GLY B 1 206 ? -12.867 -33.781 -24.719 1 35.44 206 GLY B CA 1
ATOM 4545 C C . GLY B 1 206 ? -11.758 -33.469 -23.734 1 35.44 206 GLY B C 1
ATOM 4546 O O . GLY B 1 206 ? -10.586 -33.406 -24.109 1 35.44 206 GLY B O 1
ATOM 4547 N N . ASP B 1 207 ? -12.047 -32.781 -22.641 1 40.84 207 ASP B N 1
ATOM 4548 C CA . ASP B 1 207 ? -10.938 -32.25 -21.859 1 40.84 207 ASP B CA 1
ATOM 4549 C C . ASP B 1 207 ? -10.32 -33.312 -20.953 1 40.84 207 ASP B C 1
ATOM 4551 O O . ASP B 1 207 ? -11.039 -34.094 -20.328 1 40.84 207 ASP B O 1
ATOM 4555 N N . ASP B 1 208 ? -9.109 -33.719 -21.188 1 42.72 208 ASP B N 1
ATOM 4556 C CA . ASP B 1 208 ? -8.141 -34.594 -20.547 1 42.72 208 ASP B CA 1
ATOM 4557 C C . ASP B 1 208 ? -8.039 -34.281 -19.047 1 42.72 208 ASP B C 1
ATOM 4559 O O . ASP B 1 208 ? -7.141 -34.781 -18.375 1 42.72 208 ASP B O 1
ATOM 4563 N N . PHE B 1 209 ? -8.82 -33.438 -18.578 1 42.22 209 PHE B N 1
ATOM 4564 C CA . PHE B 1 209 ? -8.578 -33.094 -17.188 1 42.22 209 PHE B CA 1
ATOM 4565 C C . PHE B 1 209 ? -8.727 -34.344 -16.297 1 42.22 209 PHE B C 1
ATOM 4567 O O . PHE B 1 209 ? -7.977 -34.5 -15.336 1 42.22 209 PHE B O 1
ATOM 4574 N N . PHE B 1 210 ? -9.789 -35.156 -16.609 1 40.12 210 PHE B N 1
ATOM 4575 C CA . PHE B 1 210 ? -10.023 -36.344 -15.789 1 40.12 210 PHE B CA 1
ATOM 4576 C C . PHE B 1 210 ? -9.242 -37.531 -16.312 1 40.12 210 PHE B C 1
ATOM 4578 O O . PHE B 1 210 ? -9.344 -38.625 -15.766 1 40.12 210 PHE B O 1
ATOM 4585 N N . ALA B 1 211 ? -8.672 -37.25 -17.516 1 43.62 211 ALA B N 1
ATOM 4586 C CA . ALA B 1 211 ? -7.902 -38.344 -18.078 1 43.62 211 ALA B CA 1
ATOM 4587 C C . ALA B 1 211 ? -6.602 -38.562 -17.297 1 43.62 211 ALA B C 1
ATOM 4589 O O . ALA B 1 211 ? -6.078 -37.625 -16.688 1 43.62 211 ALA B O 1
ATOM 4590 N N . ALA B 1 212 ? -6.223 -39.719 -17.188 1 43.25 212 ALA B N 1
ATOM 4591 C CA . ALA B 1 212 ? -4.93 -40.062 -16.609 1 43.25 212 ALA B CA 1
ATOM 4592 C C . ALA B 1 212 ? -3.811 -39.219 -17.203 1 43.25 212 ALA B C 1
ATOM 4594 O O . ALA B 1 212 ? -3.801 -38.938 -18.406 1 43.25 212 ALA B O 1
ATOM 4595 N N . PRO B 1 213 ? -3.18 -38.438 -16.375 1 47.38 213 PRO B N 1
ATOM 4596 C CA . PRO B 1 213 ? -2.07 -37.625 -16.875 1 47.38 213 PRO B CA 1
ATOM 4597 C C . PRO B 1 213 ? -1.191 -38.344 -17.875 1 47.38 213 PRO B C 1
ATOM 4599 O O . PRO B 1 213 ? -0.852 -39.531 -17.656 1 47.38 213 PRO B O 1
ATOM 4602 N N . ASP B 1 214 ? -1.268 -38 -19.125 1 47.72 214 ASP B N 1
ATOM 4603 C CA . ASP B 1 214 ? -0.224 -38.5 -20.031 1 47.72 214 ASP B CA 1
ATOM 4604 C C . ASP B 1 214 ? 1.149 -37.969 -19.594 1 47.72 214 ASP B C 1
ATOM 4606 O O . ASP B 1 214 ? 1.348 -36.781 -19.438 1 47.72 214 ASP B O 1
ATOM 4610 N N . ALA B 1 215 ? 1.902 -38.906 -19.062 1 51.12 215 ALA B N 1
ATOM 4611 C CA . ALA B 1 215 ? 3.24 -38.625 -18.547 1 51.12 215 ALA B CA 1
ATOM 4612 C C . ALA B 1 215 ? 3.975 -37.625 -19.438 1 51.12 215 ALA B C 1
ATOM 4614 O O . ALA B 1 215 ? 4.668 -36.75 -18.938 1 51.12 215 ALA B O 1
ATOM 4615 N N . ASN B 1 216 ? 3.82 -37.781 -20.688 1 52.69 216 ASN B N 1
ATOM 4616 C CA . ASN B 1 216 ? 4.508 -36.875 -21.609 1 52.69 216 ASN B CA 1
ATOM 4617 C C . ASN B 1 216 ? 3.934 -35.469 -21.562 1 52.69 216 ASN B C 1
ATOM 4619 O O . ASN B 1 216 ? 4.676 -34.5 -21.625 1 52.69 216 ASN B O 1
ATOM 4623 N N . ALA B 1 217 ? 2.652 -35.438 -21.359 1 56.75 217 ALA B N 1
ATOM 4624 C CA . ALA B 1 217 ? 1.983 -34.125 -21.297 1 56.75 217 ALA B CA 1
ATOM 4625 C C . ALA B 1 217 ? 2.346 -33.406 -20 1 56.75 217 ALA B C 1
ATOM 4627 O O . ALA B 1 217 ? 2.564 -32.188 -20.016 1 56.75 217 ALA B O 1
ATOM 4628 N N . GLU B 1 218 ? 2.562 -34.188 -19.031 1 60.25 218 GLU B N 1
ATOM 4629 C CA . GLU B 1 218 ? 2.916 -33.594 -17.75 1 60.25 218 GLU B CA 1
ATOM 4630 C C . GLU B 1 218 ? 4.312 -33 -17.781 1 60.25 218 GLU B C 1
ATOM 4632 O O . GLU B 1 218 ? 4.543 -31.922 -17.219 1 60.25 218 GLU B O 1
ATOM 4637 N N . GLU B 1 219 ? 5.203 -33.719 -18.484 1 63.16 219 GLU B N 1
ATOM 4638 C CA . GLU B 1 219 ? 6.574 -33.219 -18.562 1 63.16 219 GLU B CA 1
ATOM 4639 C C . GLU B 1 219 ? 6.637 -31.922 -19.344 1 63.16 219 GLU B C 1
ATOM 4641 O O . GLU B 1 219 ? 7.359 -31 -18.953 1 63.16 219 GLU B O 1
ATOM 4646 N N . GLU B 1 220 ? 5.883 -31.922 -20.422 1 64.44 220 GLU B N 1
ATOM 4647 C CA . GLU B 1 220 ? 5.875 -30.703 -21.234 1 64.44 220 GLU B CA 1
ATOM 4648 C C . GLU B 1 220 ? 5.238 -29.547 -20.469 1 64.44 220 GLU B C 1
ATOM 4650 O O . GLU B 1 220 ? 5.703 -28.406 -20.578 1 64.44 220 GLU B O 1
ATOM 4655 N N . GLU B 1 221 ? 4.246 -29.891 -19.734 1 64.81 221 GLU B N 1
ATOM 4656 C CA . GLU B 1 221 ? 3.576 -28.859 -18.938 1 64.81 221 GLU B CA 1
ATOM 4657 C C . GLU B 1 221 ? 4.484 -28.344 -17.828 1 64.81 221 GLU B C 1
ATOM 4659 O O . GLU B 1 221 ? 4.492 -27.141 -17.531 1 64.81 221 GLU B O 1
ATOM 4664 N N . GLU B 1 222 ? 5.18 -29.266 -17.328 1 66.19 222 GLU B N 1
ATOM 4665 C CA . GLU B 1 222 ? 6.117 -28.891 -16.281 1 66.19 222 GLU B CA 1
ATOM 4666 C C . GLU B 1 222 ? 7.223 -27.984 -16.812 1 66.19 222 GLU B C 1
ATOM 4668 O O . GLU B 1 222 ? 7.602 -27.016 -16.172 1 66.19 222 GLU B O 1
ATOM 4673 N N . LYS B 1 223 ? 7.688 -28.375 -17.984 1 67.25 223 LYS B N 1
ATOM 4674 C CA . LYS B 1 223 ? 8.734 -27.562 -18.609 1 67.25 223 LYS B CA 1
ATOM 4675 C C . LYS B 1 223 ? 8.227 -26.172 -18.938 1 67.25 223 LYS B C 1
ATOM 4677 O O . LYS B 1 223 ? 8.953 -25.188 -18.75 1 67.25 223 LYS B O 1
ATOM 4682 N N . GLU B 1 224 ? 7.035 -26.141 -19.359 1 68.5 224 GLU B N 1
ATOM 4683 C CA . GLU B 1 224 ? 6.434 -24.859 -19.672 1 68.5 224 GLU B CA 1
ATOM 4684 C C . GLU B 1 224 ? 6.234 -24.016 -18.422 1 68.5 224 GLU B C 1
ATOM 4686 O O . GLU B 1 224 ? 6.465 -22.797 -18.438 1 68.5 224 GLU B O 1
ATOM 4691 N N . ARG B 1 225 ? 5.855 -24.672 -17.438 1 65.25 225 ARG B N 1
ATOM 4692 C CA . ARG B 1 225 ? 5.668 -24 -16.156 1 65.25 225 ARG B CA 1
ATOM 4693 C C . ARG B 1 225 ? 6.988 -23.438 -15.633 1 65.25 225 ARG B C 1
ATOM 4695 O O . ARG B 1 225 ? 7.039 -22.312 -15.156 1 65.25 225 ARG B O 1
ATOM 4702 N N . GLU B 1 226 ? 7.949 -24.188 -15.773 1 67.06 226 GLU B N 1
ATOM 4703 C CA . GLU B 1 226 ? 9.266 -23.766 -15.312 1 67.06 226 GLU B CA 1
ATOM 4704 C C . GLU B 1 226 ? 9.766 -22.562 -16.109 1 67.06 226 GLU B C 1
ATOM 4706 O O . GLU B 1 226 ? 10.352 -21.641 -15.539 1 67.06 226 GLU B O 1
ATOM 4711 N N . ARG B 1 227 ? 9.555 -22.688 -17.359 1 68.12 227 ARG B N 1
ATOM 4712 C CA . ARG B 1 227 ? 9.969 -21.578 -18.203 1 68.12 227 ARG B CA 1
ATOM 4713 C C . ARG B 1 227 ? 9.227 -20.297 -17.844 1 68.12 227 ARG B C 1
ATOM 4715 O O . ARG B 1 227 ? 9.836 -19.234 -17.75 1 68.12 227 ARG B O 1
ATOM 4722 N N . SER B 1 228 ? 7.961 -20.438 -17.672 1 64.56 228 SER B N 1
ATOM 4723 C CA . SER B 1 228 ? 7.141 -19.297 -17.312 1 64.56 228 SER B CA 1
ATOM 4724 C C . SER B 1 228 ? 7.57 -18.688 -15.984 1 64.56 228 SER B C 1
ATOM 4726 O O . SER B 1 228 ? 7.652 -17.469 -15.852 1 64.56 228 SER B O 1
ATOM 4728 N N . LEU B 1 229 ? 7.797 -19.562 -15.109 1 64.38 229 LEU B N 1
ATOM 4729 C CA . LEU B 1 229 ? 8.25 -19.109 -13.797 1 64.38 229 LEU B CA 1
ATOM 4730 C C . LEU B 1 229 ? 9.602 -18.406 -13.898 1 64.38 229 LEU B C 1
ATOM 4732 O O . LEU B 1 229 ? 9.844 -17.422 -13.219 1 64.38 229 LEU B O 1
ATOM 4736 N N . ALA B 1 230 ? 10.398 -18.969 -14.797 1 65.69 230 ALA B N 1
ATOM 4737 C CA . ALA B 1 230 ? 11.711 -18.359 -15 1 65.69 230 ALA B CA 1
ATOM 4738 C C . ALA B 1 230 ? 11.594 -16.953 -15.57 1 65.69 230 ALA B C 1
ATOM 4740 O O . ALA B 1 230 ? 12.336 -16.062 -15.188 1 65.69 230 ALA B O 1
ATOM 4741 N N . LEU B 1 231 ? 10.648 -16.859 -16.453 1 66.12 231 LEU B N 1
ATOM 4742 C CA . LEU B 1 231 ? 10.43 -15.555 -17.062 1 66.12 231 LEU B CA 1
ATOM 4743 C C . LEU B 1 231 ? 9.883 -14.562 -16.031 1 66.12 231 LEU B C 1
ATOM 4745 O O . LEU B 1 231 ? 10.289 -13.398 -16.016 1 66.12 231 LEU B O 1
ATOM 4749 N N . LEU B 1 232 ? 8.969 -15.039 -15.164 1 64.25 232 LEU B N 1
ATOM 4750 C CA . LEU B 1 232 ? 8.422 -14.203 -14.102 1 64.25 232 LEU B CA 1
ATOM 4751 C C . LEU B 1 232 ? 9.516 -13.727 -13.156 1 64.25 232 LEU B C 1
ATOM 4753 O O . LEU B 1 232 ? 9.539 -12.555 -12.766 1 64.25 232 LEU B O 1
ATOM 4757 N N . LYS B 1 233 ? 10.266 -14.648 -12.859 1 64.69 233 LYS B N 1
ATOM 4758 C CA . LYS B 1 233 ? 11.375 -14.359 -11.945 1 64.69 233 LYS B CA 1
ATOM 4759 C C . LYS B 1 233 ? 12.359 -13.383 -12.578 1 64.69 233 LYS B C 1
ATOM 4761 O O . LYS B 1 233 ? 12.859 -12.477 -11.906 1 64.69 233 LYS B O 1
ATOM 4766 N N . ARG B 1 234 ? 12.523 -13.617 -13.836 1 67.56 234 ARG B N 1
ATOM 4767 C CA . ARG B 1 234 ? 13.43 -12.719 -14.547 1 67.56 234 ARG B CA 1
ATOM 4768 C C . ARG B 1 234 ? 12.891 -11.289 -14.562 1 67.56 234 ARG B C 1
ATOM 4770 O O . ARG B 1 234 ? 13.656 -10.336 -14.43 1 67.56 234 ARG B O 1
ATOM 4777 N N . MET B 1 235 ? 11.617 -11.273 -14.602 1 70.38 235 MET B N 1
ATOM 4778 C CA . MET B 1 235 ? 11 -9.945 -14.688 1 70.38 235 MET B CA 1
ATOM 4779 C C . MET B 1 235 ? 10.734 -9.383 -13.297 1 70.38 235 MET B C 1
ATOM 4781 O O . MET B 1 235 ? 10.273 -8.25 -13.156 1 70.38 235 MET B O 1
ATOM 4785 N N . GLU B 1 236 ? 11.016 -10.156 -12.258 1 75.81 236 GLU B N 1
ATOM 4786 C CA . GLU B 1 236 ? 10.844 -9.773 -10.859 1 75.81 236 GLU B CA 1
ATOM 4787 C C . GLU B 1 236 ? 9.438 -9.25 -10.594 1 75.81 236 GLU B C 1
ATOM 4789 O O . GLU B 1 236 ? 9.25 -8.328 -9.797 1 75.81 236 GLU B O 1
ATOM 4794 N N . ALA B 1 237 ? 8.516 -9.75 -11.383 1 80.38 237 ALA B N 1
ATOM 4795 C CA . ALA B 1 237 ? 7.137 -9.297 -11.219 1 80.38 237 ALA B CA 1
ATOM 4796 C C . ALA B 1 237 ? 6.508 -9.906 -9.969 1 80.38 237 ALA B C 1
ATOM 4798 O O . ALA B 1 237 ? 6.688 -11.094 -9.695 1 80.38 237 ALA B O 1
ATOM 4799 N N . PRO B 1 238 ? 5.797 -9.055 -9.203 1 88.81 238 PRO B N 1
ATOM 4800 C CA . PRO B 1 238 ? 5.113 -9.633 -8.039 1 88.81 238 PRO B CA 1
ATOM 4801 C C . PRO B 1 238 ? 3.932 -10.516 -8.43 1 88.81 238 PRO B C 1
ATOM 4803 O O . PRO B 1 238 ? 3.273 -10.266 -9.445 1 88.81 238 PRO B O 1
ATOM 4806 N N . LEU B 1 239 ? 3.719 -11.547 -7.672 1 87.62 239 LEU B N 1
ATOM 4807 C CA . LEU B 1 239 ? 2.559 -12.422 -7.789 1 87.62 239 LEU B CA 1
ATOM 4808 C C . LEU B 1 239 ? 1.447 -11.984 -6.84 1 87.62 239 LEU B C 1
ATOM 4810 O O . LEU B 1 239 ? 1.69 -11.773 -5.652 1 87.62 239 LEU B O 1
ATOM 4814 N N . THR B 1 240 ? 0.279 -11.773 -7.426 1 91.75 240 THR B N 1
ATOM 4815 C CA . THR B 1 240 ? -0.86 -11.367 -6.609 1 91.75 240 THR B CA 1
ATOM 4816 C C . THR B 1 240 ? -2.053 -12.289 -6.848 1 91.75 240 THR B C 1
ATOM 4818 O O . THR B 1 240 ? -2.414 -12.555 -7.992 1 91.75 240 THR B O 1
ATOM 4821 N N . LEU B 1 241 ? -2.605 -12.852 -5.828 1 93.5 241 LEU B N 1
ATOM 4822 C CA . LEU B 1 241 ? -3.842 -13.625 -5.871 1 93.5 241 LEU B CA 1
ATOM 4823 C C . LEU B 1 241 ? -4.957 -12.906 -5.117 1 93.5 241 LEU B C 1
ATOM 4825 O O . LEU B 1 241 ? -4.773 -12.492 -3.973 1 93.5 241 LEU B O 1
ATOM 4829 N N . TRP B 1 242 ? -6.043 -12.773 -5.734 1 93.81 242 TRP B N 1
ATOM 4830 C CA . TRP B 1 242 ? -7.18 -12.062 -5.148 1 93.81 242 TRP B CA 1
ATOM 4831 C C . TRP B 1 242 ? -8.094 -13.031 -4.398 1 93.81 242 TRP B C 1
ATOM 4833 O O . TRP B 1 242 ? -9.32 -12.961 -4.52 1 93.81 242 TRP B O 1
ATOM 4843 N N . THR B 1 243 ? -7.461 -14.023 -3.75 1 96.12 243 THR B N 1
ATOM 4844 C CA . THR B 1 243 ? -8.18 -14.906 -2.842 1 96.12 243 THR B CA 1
ATOM 4845 C C . THR B 1 243 ? -8.664 -14.148 -1.61 1 96.12 243 THR B C 1
ATOM 4847 O O . THR B 1 243 ? -8.32 -12.977 -1.426 1 96.12 243 THR B O 1
ATOM 4850 N N . VAL B 1 244 ? -9.508 -14.852 -0.806 1 94.06 244 VAL B N 1
ATOM 4851 C CA . VAL B 1 244 ? -9.938 -14.328 0.488 1 94.06 244 VAL B CA 1
ATOM 4852 C C . VAL B 1 244 ? -9.438 -15.242 1.604 1 94.06 244 VAL B C 1
ATOM 4854 O O . VAL B 1 244 ? -9.977 -16.328 1.812 1 94.06 244 VAL B O 1
ATOM 4857 N N . PRO B 1 245 ? -8.391 -14.805 2.326 1 94.75 245 PRO B N 1
ATOM 4858 C CA . PRO B 1 245 ? -7.664 -13.539 2.193 1 94.75 245 PRO B CA 1
ATOM 4859 C C . PRO B 1 245 ? -6.734 -13.516 0.98 1 94.75 245 PRO B C 1
ATOM 4861 O O . PRO B 1 245 ? -6.535 -14.547 0.333 1 94.75 245 PRO B O 1
ATOM 4864 N N . GLU B 1 246 ? -6.219 -12.344 0.708 1 95.94 246 GLU B N 1
ATOM 4865 C CA . GLU B 1 246 ? -5.301 -12.156 -0.414 1 95.94 246 GLU B CA 1
ATOM 4866 C C . GLU B 1 246 ? -3.938 -12.773 -0.123 1 95.94 246 GLU B C 1
ATOM 4868 O O . GLU B 1 246 ? -3.557 -12.93 1.039 1 95.94 246 GLU B O 1
ATOM 4873 N N . ILE B 1 247 ? -3.264 -13.141 -1.183 1 96.44 247 ILE B N 1
ATOM 4874 C CA . ILE B 1 247 ? -1.896 -13.641 -1.134 1 96.44 247 ILE B CA 1
ATOM 4875 C C . ILE B 1 247 ? -1.037 -12.898 -2.152 1 96.44 247 ILE B C 1
ATOM 4877 O O . ILE B 1 247 ? -1.463 -12.672 -3.289 1 96.44 247 ILE B O 1
ATOM 4881 N N . ALA B 1 248 ? 0.131 -12.539 -1.678 1 95.81 248 ALA B N 1
ATOM 4882 C CA . ALA B 1 248 ? 1.045 -11.867 -2.598 1 95.81 248 ALA B CA 1
ATOM 4883 C C . ALA B 1 248 ? 2.496 -12.234 -2.291 1 95.81 248 ALA B C 1
ATOM 4885 O O . ALA B 1 248 ? 2.84 -12.531 -1.146 1 95.81 248 ALA B O 1
ATOM 4886 N N . SER B 1 249 ? 3.293 -12.211 -3.328 1 93.5 249 SER B N 1
ATOM 4887 C CA . SER B 1 249 ? 4.699 -12.57 -3.174 1 93.5 249 SER B CA 1
ATOM 4888 C C . SER B 1 249 ? 5.57 -11.836 -4.184 1 93.5 249 SER B C 1
ATOM 4890 O O . SER B 1 249 ? 5.125 -11.539 -5.297 1 93.5 249 SER B O 1
ATOM 4892 N N . SER B 1 250 ? 6.695 -11.523 -3.762 1 93.06 250 SER B N 1
ATOM 4893 C CA . SER B 1 250 ? 7.719 -10.938 -4.625 1 93.06 250 SER B CA 1
ATOM 4894 C C . SER B 1 250 ? 9.109 -11.461 -4.27 1 93.06 250 SER B C 1
ATOM 4896 O O . SER B 1 250 ? 9.445 -11.602 -3.094 1 93.06 250 SER B O 1
ATOM 4898 N N . GLY B 1 251 ? 9.844 -11.844 -5.328 1 91.31 251 GLY B N 1
ATOM 4899 C CA . GLY B 1 251 ? 11.211 -12.297 -5.109 1 91.31 251 GLY B CA 1
ATOM 4900 C C . GLY B 1 251 ? 11.297 -13.773 -4.766 1 91.31 251 GLY B C 1
ATOM 4901 O O . GLY B 1 251 ? 10.438 -14.562 -5.16 1 91.31 251 GLY B O 1
ATOM 4902 N N . MET B 1 252 ? 12.344 -14.148 -4.043 1 91.31 252 MET B N 1
ATOM 4903 C CA . MET B 1 252 ? 12.664 -15.547 -3.807 1 91.31 252 MET B CA 1
ATOM 4904 C C . MET B 1 252 ? 12.078 -16.031 -2.48 1 91.31 252 MET B C 1
ATOM 4906 O O . MET B 1 252 ? 12.062 -15.281 -1.501 1 91.31 252 MET B O 1
ATOM 4910 N N . SER B 1 253 ? 11.664 -17.25 -2.504 1 92.94 253 SER B N 1
ATOM 4911 C CA . SER B 1 253 ? 11.289 -17.906 -1.254 1 92.94 253 SER B CA 1
ATOM 4912 C C . SER B 1 253 ? 12.508 -18.516 -0.565 1 92.94 253 SER B C 1
ATOM 4914 O O . SER B 1 253 ? 13.57 -18.656 -1.176 1 92.94 253 SER B O 1
ATOM 4916 N N . THR B 1 254 ? 12.281 -18.828 0.725 1 94.12 254 THR B N 1
ATOM 4917 C CA . THR B 1 254 ? 13.344 -19.531 1.439 1 94.12 254 THR B CA 1
ATOM 4918 C C . THR B 1 254 ? 13.68 -20.859 0.759 1 94.12 254 THR B C 1
ATOM 4920 O O . THR B 1 254 ? 14.852 -21.203 0.605 1 94.12 254 THR B O 1
ATOM 4923 N N . GLU B 1 255 ? 12.688 -21.578 0.309 1 92.88 255 GLU B N 1
ATOM 4924 C CA . GLU B 1 255 ? 12.852 -22.859 -0.382 1 92.88 255 GLU B CA 1
ATOM 4925 C C . GLU B 1 255 ? 13.664 -22.688 -1.664 1 92.88 255 GLU B C 1
ATOM 4927 O O . GLU B 1 255 ? 14.562 -23.484 -1.942 1 92.88 255 GLU B O 1
ATOM 4932 N N . GLU B 1 256 ? 13.359 -21.703 -2.367 1 88.12 256 GLU B N 1
ATOM 4933 C CA . GLU B 1 256 ? 14.07 -21.438 -3.611 1 88.12 256 GLU B CA 1
ATOM 4934 C C . GLU B 1 256 ? 15.531 -21.078 -3.344 1 88.12 256 GLU B C 1
ATOM 4936 O O . GLU B 1 256 ? 16.422 -21.547 -4.055 1 88.12 256 GLU B O 1
ATOM 4941 N N . ALA B 1 257 ? 15.758 -20.25 -2.332 1 91.44 257 ALA B N 1
ATOM 4942 C CA . ALA B 1 257 ? 17.125 -19.859 -1.979 1 91.44 257 ALA B CA 1
ATOM 4943 C C . ALA B 1 257 ? 17.953 -21.078 -1.577 1 91.44 257 ALA B C 1
ATOM 4945 O O . ALA B 1 257 ? 19.094 -21.234 -2.023 1 91.44 257 ALA B O 1
ATOM 4946 N N . LEU B 1 258 ? 17.391 -21.891 -0.825 1 92.19 258 LEU B N 1
ATOM 4947 C CA . LEU B 1 258 ? 18.078 -23.094 -0.376 1 92.19 258 LEU B CA 1
ATOM 4948 C C . LEU B 1 258 ? 18.359 -24.031 -1.547 1 92.19 258 LEU B C 1
ATOM 4950 O O . LEU B 1 258 ? 19.438 -24.609 -1.641 1 92.19 258 LEU B O 1
ATOM 4954 N N . ALA B 1 259 ? 17.438 -24.156 -2.406 1 89.62 259 ALA B N 1
ATOM 4955 C CA . ALA B 1 259 ? 17.578 -25 -3.588 1 89.62 259 ALA B CA 1
ATOM 4956 C C . ALA B 1 259 ? 18.703 -24.484 -4.488 1 89.62 259 ALA B C 1
ATOM 4958 O O . ALA B 1 259 ? 19.328 -25.266 -5.211 1 89.62 259 ALA B O 1
ATOM 4959 N N . ARG B 1 260 ? 18.969 -23.219 -4.375 1 88.56 260 ARG B N 1
ATOM 4960 C CA . ARG B 1 260 ? 20 -22.609 -5.188 1 88.56 260 ARG B CA 1
ATOM 4961 C C . ARG B 1 260 ? 21.359 -22.672 -4.492 1 88.56 260 ARG B C 1
ATOM 4963 O O . ARG B 1 260 ? 22.328 -22.078 -4.945 1 88.56 260 ARG B O 1
ATOM 4970 N N . GLY B 1 261 ? 21.406 -23.297 -3.328 1 90.06 261 GLY B N 1
ATOM 4971 C CA . GLY B 1 261 ? 22.672 -23.562 -2.66 1 90.06 261 GLY B CA 1
ATOM 4972 C C . GLY B 1 261 ? 22.969 -22.594 -1.53 1 90.06 261 GLY B C 1
ATOM 4973 O O . GLY B 1 261 ? 24.031 -22.656 -0.921 1 90.06 261 GLY B O 1
ATOM 4974 N N . GLU B 1 262 ? 22.094 -21.734 -1.299 1 91.19 262 GLU B N 1
ATOM 4975 C CA . GLU B 1 262 ? 22.297 -20.828 -0.173 1 91.19 262 GLU B CA 1
ATOM 4976 C C . GLU B 1 262 ? 22.016 -21.516 1.155 1 91.19 262 GLU B C 1
ATOM 4978 O O . GLU B 1 262 ? 21.312 -22.531 1.191 1 91.19 262 GLU B O 1
ATOM 4983 N N . ARG B 1 263 ? 22.625 -20.984 2.25 1 92.25 263 ARG B N 1
ATOM 4984 C CA . ARG B 1 263 ? 22.422 -21.562 3.576 1 92.25 263 ARG B CA 1
ATOM 4985 C C . ARG B 1 263 ? 21.781 -20.547 4.52 1 92.25 263 ARG B C 1
ATOM 4987 O O . ARG B 1 263 ? 21.844 -19.344 4.285 1 92.25 263 ARG B O 1
ATOM 4994 N N . LEU B 1 264 ? 21.094 -21.078 5.449 1 91.94 264 LEU B N 1
ATOM 4995 C CA . LEU B 1 264 ? 20.594 -20.219 6.508 1 91.94 264 LEU B CA 1
ATOM 4996 C C . LEU B 1 264 ? 21.734 -19.609 7.305 1 91.94 264 LEU B C 1
ATOM 4998 O O . LEU B 1 264 ? 22.734 -20.281 7.574 1 91.94 264 LEU B O 1
ATOM 5002 N N . ALA B 1 265 ? 21.562 -18.359 7.645 1 88.69 265 ALA B N 1
ATOM 5003 C CA . ALA B 1 265 ? 22.547 -17.703 8.5 1 88.69 265 ALA B CA 1
ATOM 5004 C C . ALA B 1 265 ? 22.359 -18.109 9.961 1 88.69 265 ALA B C 1
ATOM 5006 O O . ALA B 1 265 ? 21.531 -17.547 10.664 1 88.69 265 ALA B O 1
ATOM 5007 N N . GLU B 1 266 ? 23.188 -19 10.422 1 80.25 266 GLU B N 1
ATOM 5008 C CA . GLU B 1 266 ? 23.016 -19.547 11.766 1 80.25 266 GLU B CA 1
ATOM 5009 C C . GLU B 1 266 ? 24.094 -19.062 12.711 1 80.25 266 GLU B C 1
ATOM 5011 O O . GLU B 1 266 ? 23.859 -18.859 13.906 1 80.25 266 GLU B O 1
ATOM 5016 N N . THR B 1 267 ? 25.281 -18.875 12.195 1 75.56 267 THR B N 1
ATOM 5017 C CA . THR B 1 267 ? 26.406 -18.469 13.039 1 75.56 267 THR B CA 1
ATOM 5018 C C . THR B 1 267 ? 27.234 -17.391 12.352 1 75.56 267 THR B C 1
ATOM 5020 O O . THR B 1 267 ? 27.188 -17.234 11.125 1 75.56 267 THR B O 1
ATOM 5023 N N . GLU B 1 268 ? 27.906 -16.609 13.18 1 76.31 268 GLU B N 1
ATOM 5024 C CA . GLU B 1 268 ? 28.781 -15.57 12.648 1 76.31 268 GLU B CA 1
ATOM 5025 C C . GLU B 1 268 ? 29.922 -16.156 11.828 1 76.31 268 GLU B C 1
ATOM 5027 O O . GLU B 1 268 ? 30.422 -15.516 10.906 1 76.31 268 GLU B O 1
ATOM 5032 N N . GLU B 1 269 ? 30.219 -17.328 12.109 1 75.31 269 GLU B N 1
ATOM 5033 C CA . GLU B 1 269 ? 31.359 -17.969 11.461 1 75.31 269 GLU B CA 1
ATOM 5034 C C . GLU B 1 269 ? 31.062 -18.266 9.992 1 75.31 269 GLU B C 1
ATOM 5036 O O . GLU B 1 269 ? 31.984 -18.406 9.18 1 75.31 269 GLU B O 1
ATOM 5041 N N . GLN B 1 270 ? 29.859 -18.359 9.602 1 75.12 270 GLN B N 1
ATOM 5042 C CA . GLN B 1 270 ? 29.438 -18.719 8.25 1 75.12 270 GLN B CA 1
ATOM 5043 C C . GLN B 1 270 ? 29.75 -17.594 7.266 1 75.12 270 GLN B C 1
ATOM 5045 O O . GLN B 1 270 ? 29.859 -17.828 6.059 1 75.12 270 GLN B O 1
ATOM 5050 N N . GLY B 1 271 ? 30.016 -16.359 7.645 1 75.75 271 GLY B N 1
ATOM 5051 C CA . GLY B 1 271 ? 30.344 -15.211 6.801 1 75.75 271 GLY B CA 1
ATOM 5052 C C . GLY B 1 271 ? 29.141 -14.695 6.016 1 75.75 271 GLY B C 1
ATOM 5053 O O . GLY B 1 271 ? 29.281 -13.781 5.203 1 75.75 271 GLY B O 1
ATOM 5054 N N . GLY B 1 272 ? 28.047 -15.531 6.051 1 85.75 272 GLY B N 1
ATOM 5055 C CA . GLY B 1 272 ? 26.859 -15.086 5.328 1 85.75 272 GLY B CA 1
ATOM 5056 C C . GLY B 1 272 ? 25.734 -16.094 5.344 1 85.75 272 GLY B C 1
ATOM 5057 O O . GLY B 1 272 ? 25.734 -17.031 6.148 1 85.75 272 GLY B O 1
ATOM 5058 N N . GLY B 1 273 ? 24.672 -15.82 4.574 1 92.75 273 GLY B N 1
ATOM 5059 C CA . GLY B 1 273 ? 23.531 -16.719 4.496 1 92.75 273 GLY B CA 1
ATOM 5060 C C . GLY B 1 273 ? 22.203 -15.984 4.457 1 92.75 273 GLY B C 1
ATOM 5061 O O . GLY B 1 273 ? 22.172 -14.75 4.434 1 92.75 273 GLY B O 1
ATOM 5062 N N . ILE B 1 274 ? 21.141 -16.828 4.512 1 95.44 274 ILE B N 1
ATOM 5063 C CA . ILE B 1 274 ? 19.781 -16.281 4.426 1 95.44 274 ILE B CA 1
ATOM 5064 C C . ILE B 1 274 ? 19.219 -16.109 5.832 1 95.44 274 ILE B C 1
ATOM 5066 O O . ILE B 1 274 ? 19.422 -16.953 6.707 1 95.44 274 ILE B O 1
ATOM 5070 N N . VAL B 1 275 ? 18.609 -14.969 6.023 1 95 275 VAL B N 1
ATOM 5071 C CA . VAL B 1 275 ? 17.828 -14.703 7.234 1 95 275 VAL B CA 1
ATOM 5072 C C . VAL B 1 275 ? 16.391 -14.32 6.855 1 95 275 VAL B C 1
ATOM 5074 O O . VAL B 1 275 ? 16.141 -13.891 5.73 1 95 275 VAL B O 1
ATOM 5077 N N . PHE B 1 276 ? 15.461 -14.625 7.734 1 96.38 276 PHE B N 1
ATOM 5078 C CA . PHE B 1 276 ? 14.094 -14.195 7.469 1 96.38 276 PHE B CA 1
ATOM 5079 C C . PHE B 1 276 ? 13.398 -13.75 8.75 1 96.38 276 PHE B C 1
ATOM 5081 O O . PHE B 1 276 ? 13.852 -14.078 9.852 1 96.38 276 PHE B O 1
ATOM 5088 N N . GLY B 1 277 ? 12.43 -12.836 8.648 1 96.44 277 GLY B N 1
ATOM 5089 C CA . GLY B 1 277 ? 11.609 -12.336 9.742 1 96.44 277 GLY B CA 1
ATOM 5090 C C . GLY B 1 277 ? 10.125 -12.312 9.414 1 96.44 277 GLY B C 1
ATOM 5091 O O . GLY B 1 277 ? 9.742 -12.352 8.25 1 96.44 277 GLY B O 1
ATOM 5092 N N . TYR B 1 278 ? 9.352 -12.297 10.516 1 96.62 278 TYR B N 1
ATOM 5093 C CA . TYR B 1 278 ? 7.902 -12.297 10.375 1 96.62 278 TYR B CA 1
ATOM 5094 C C . TYR B 1 278 ? 7.289 -11.094 11.078 1 96.62 278 TYR B C 1
ATOM 5096 O O . TYR B 1 278 ? 7.852 -10.578 12.055 1 96.62 278 TYR B O 1
ATOM 5104 N N . ALA B 1 279 ? 6.23 -10.602 10.531 1 96.25 279 ALA B N 1
ATOM 5105 C CA . ALA B 1 279 ? 5.281 -9.719 11.203 1 96.25 279 ALA B CA 1
ATOM 5106 C C . ALA B 1 279 ? 3.852 -10.234 11.047 1 96.25 279 ALA B C 1
ATOM 5108 O O . ALA B 1 279 ? 3.443 -10.625 9.953 1 96.25 279 ALA B O 1
ATOM 5109 N N . PHE B 1 280 ? 3.158 -10.266 12.109 1 95.38 280 PHE B N 1
ATOM 5110 C CA . PHE B 1 280 ? 1.772 -10.719 12.078 1 95.38 280 PHE B CA 1
ATOM 5111 C C . PHE B 1 280 ? 0.815 -9.539 12.164 1 95.38 280 PHE B C 1
ATOM 5113 O O . PHE B 1 280 ? 1.109 -8.539 12.82 1 95.38 280 PHE B O 1
ATOM 5120 N N . PHE B 1 281 ? -0.289 -9.664 11.461 1 94.06 281 PHE B N 1
ATOM 5121 C CA . PHE B 1 281 ? -1.284 -8.594 11.453 1 94.06 281 PHE B CA 1
ATOM 5122 C C . PHE B 1 281 ? -1.742 -8.273 12.875 1 94.06 281 PHE B C 1
ATOM 5124 O O . PHE B 1 281 ? -1.906 -7.109 13.227 1 94.06 281 PHE B O 1
ATOM 5131 N N . LYS B 1 282 ? -1.883 -9.211 13.688 1 90.62 282 LYS B N 1
ATOM 5132 C CA . LYS B 1 282 ? -2.379 -9.055 15.055 1 90.62 282 LYS B CA 1
ATOM 5133 C C . LYS B 1 282 ? -1.421 -8.211 15.891 1 90.62 282 LYS B C 1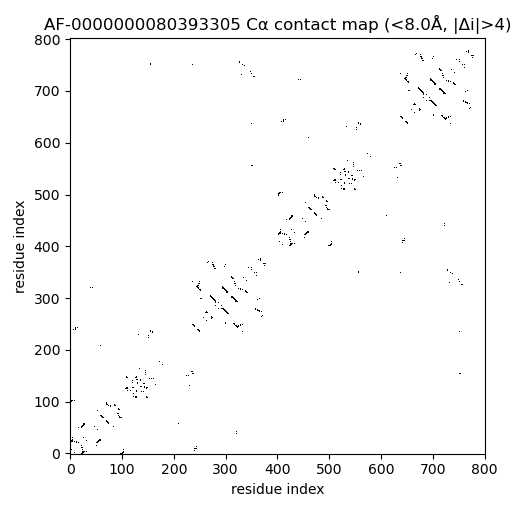
ATOM 5135 O O . LYS B 1 282 ? -1.795 -7.707 16.953 1 90.62 282 LYS B O 1
ATOM 5140 N N . ASP B 1 283 ? -0.192 -8.086 15.398 1 86.25 283 ASP B N 1
ATOM 5141 C CA . ASP B 1 283 ? 0.816 -7.348 16.156 1 86.25 283 ASP B CA 1
ATOM 5142 C C . ASP B 1 283 ? 0.657 -5.844 15.945 1 86.25 283 ASP B C 1
ATOM 5144 O O . ASP B 1 283 ? 1.27 -5.047 16.656 1 86.25 283 ASP B O 1
ATOM 5148 N N . LEU B 1 284 ? -0.116 -5.453 14.977 1 87.44 284 LEU B N 1
ATOM 5149 C CA . LEU B 1 284 ? -0.345 -4.047 14.672 1 87.44 284 LEU B CA 1
ATOM 5150 C C . LEU B 1 284 ? -1.774 -3.641 15.023 1 87.44 284 LEU B C 1
ATOM 5152 O O . LEU B 1 284 ? -2.709 -4.422 14.836 1 87.44 284 LEU B O 1
ATOM 5156 N N . ALA B 1 285 ? -1.876 -2.4 15.461 1 82.88 285 ALA B N 1
ATOM 5157 C CA . ALA B 1 285 ? -3.211 -1.878 15.734 1 82.88 285 ALA B CA 1
ATOM 5158 C C . ALA B 1 285 ? -4.102 -1.965 14.5 1 82.88 285 ALA B C 1
ATOM 5160 O O . ALA B 1 285 ? -5.246 -2.418 14.586 1 82.88 285 ALA B O 1
ATOM 5161 N N . ARG B 1 286 ? -3.619 -1.608 13.414 1 85.94 286 ARG B N 1
ATOM 5162 C CA . ARG B 1 286 ? -4.387 -1.645 12.172 1 85.94 286 ARG B CA 1
ATOM 5163 C C . ARG B 1 286 ? -4.773 -3.074 11.805 1 85.94 286 ARG B C 1
ATOM 5165 O O . ARG B 1 286 ? -5.855 -3.312 11.266 1 85.94 286 ARG B O 1
ATOM 5172 N N . GLY B 1 287 ? -3.832 -3.939 11.961 1 86.56 287 GLY B N 1
ATOM 5173 C CA . GLY B 1 287 ? -4.129 -5.344 11.711 1 86.56 287 GLY B CA 1
ATOM 5174 C C . GLY B 1 287 ? -5.258 -5.875 12.57 1 86.56 287 GLY B C 1
ATOM 5175 O O . GLY B 1 287 ? -6.133 -6.594 12.086 1 86.56 287 GLY B O 1
ATOM 5176 N N . ARG B 1 288 ? -5.262 -5.453 13.781 1 82.44 288 ARG B N 1
ATOM 5177 C CA . ARG B 1 288 ? -6.309 -5.875 14.703 1 82.44 288 ARG B CA 1
ATOM 5178 C C . ARG B 1 288 ? -7.66 -5.297 14.297 1 82.44 288 ARG B C 1
ATOM 5180 O O . ARG B 1 288 ? -8.68 -5.984 14.367 1 82.44 288 ARG B O 1
ATOM 5187 N N . LEU B 1 289 ? -7.648 -4.105 13.844 1 81.19 289 LEU B N 1
ATOM 5188 C CA . LEU B 1 289 ? -8.875 -3.43 13.422 1 81.19 289 LEU B CA 1
ATOM 5189 C C . LEU B 1 289 ? -9.445 -4.074 12.164 1 81.19 289 LEU B C 1
ATOM 5191 O O . LEU B 1 289 ? -10.656 -4.031 11.938 1 81.19 289 LEU B O 1
ATOM 5195 N N . SER B 1 290 ? -8.633 -4.637 11.344 1 79.81 290 SER B N 1
ATOM 5196 C CA . SER B 1 290 ? -9.078 -5.289 10.117 1 79.81 290 SER B CA 1
ATOM 5197 C C . SER B 1 290 ? -9.82 -6.586 10.422 1 79.81 290 SER B C 1
ATOM 5199 O O . SER B 1 290 ? -10.555 -7.098 9.57 1 79.81 290 SER B O 1
ATOM 5201 N N . GLY B 1 291 ? -9.523 -7.148 11.57 1 79.56 291 GLY B N 1
ATOM 5202 C CA . GLY B 1 291 ? -10.141 -8.414 11.945 1 79.56 291 GLY B CA 1
ATOM 5203 C C . GLY B 1 291 ? -9.383 -9.617 11.43 1 79.56 291 GLY B C 1
ATOM 5204 O O . GLY B 1 291 ? -9.742 -10.758 11.734 1 79.56 291 GLY B O 1
ATOM 5205 N N . ASP B 1 292 ? -8.484 -9.383 10.516 1 77.81 292 ASP B N 1
ATOM 5206 C CA . ASP B 1 292 ? -7.684 -10.477 9.977 1 77.81 292 ASP B CA 1
ATOM 5207 C C . ASP B 1 292 ? -6.531 -10.828 10.922 1 77.81 292 ASP B C 1
ATOM 5209 O O . ASP B 1 292 ? -5.383 -10.461 10.664 1 77.81 292 ASP B O 1
ATOM 5213 N N . LEU B 1 293 ? -6.715 -11.68 11.773 1 80.69 293 LEU B N 1
ATOM 5214 C CA . LEU B 1 293 ? -5.746 -11.922 12.836 1 80.69 293 LEU B CA 1
ATOM 5215 C C . LEU B 1 293 ? -4.703 -12.945 12.406 1 80.69 293 LEU B C 1
ATOM 5217 O O . LEU B 1 293 ? -3.635 -13.039 13.016 1 80.69 293 LEU B O 1
ATOM 5221 N N . ASN B 1 294 ? -4.961 -13.648 11.352 1 87.44 294 ASN B N 1
ATOM 5222 C CA . ASN B 1 294 ? -4.043 -14.711 10.961 1 87.44 294 ASN B CA 1
ATOM 5223 C C . ASN B 1 294 ? -3.09 -14.258 9.859 1 87.44 294 ASN B C 1
ATOM 5225 O O . ASN B 1 294 ? -2.178 -14.992 9.477 1 87.44 294 ASN B O 1
ATOM 5229 N N . GLY B 1 295 ? -3.25 -13.102 9.391 1 94.31 295 GLY B N 1
ATOM 5230 C CA . GLY B 1 295 ? -2.389 -12.594 8.336 1 94.31 295 GLY B CA 1
ATOM 5231 C C . GLY B 1 295 ? -0.956 -12.383 8.781 1 94.31 295 GLY B C 1
ATOM 5232 O O . GLY B 1 295 ? -0.698 -12.156 9.969 1 94.31 295 GLY B O 1
ATOM 5233 N N . PHE B 1 296 ? -0.039 -12.508 7.809 1 97.19 296 PHE B N 1
ATOM 5234 C CA . PHE B 1 296 ? 1.356 -12.258 8.148 1 97.19 296 PHE B CA 1
ATOM 5235 C C . PHE B 1 296 ? 2.131 -11.766 6.938 1 97.19 296 PHE B C 1
ATOM 5237 O O . PHE B 1 296 ? 1.665 -11.891 5.801 1 97.19 296 PHE B O 1
ATOM 5244 N N . LEU B 1 297 ? 3.197 -11.141 7.203 1 98.12 297 LEU B N 1
ATOM 5245 C CA . LEU B 1 297 ? 4.219 -10.75 6.234 1 98.12 297 LEU B CA 1
ATOM 5246 C C . LEU B 1 297 ? 5.562 -11.383 6.586 1 98.12 297 LEU B C 1
ATOM 5248 O O . LEU B 1 297 ? 6.004 -11.312 7.734 1 98.12 297 LEU B O 1
ATOM 5252 N N . LYS B 1 298 ? 6.16 -12.07 5.633 1 98.31 298 LYS B N 1
A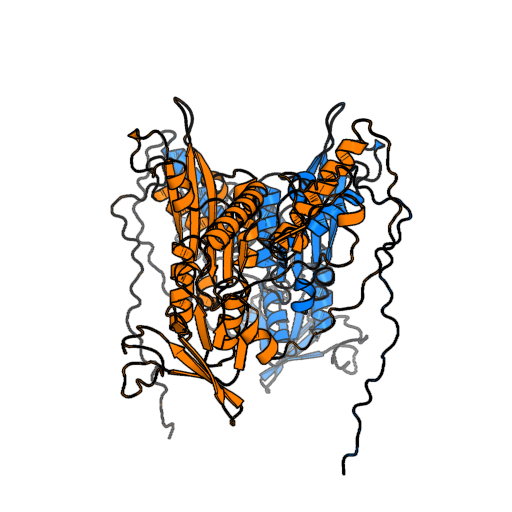TOM 5253 C CA . LYS B 1 298 ? 7.496 -12.641 5.77 1 98.31 298 LYS B CA 1
ATOM 5254 C C . LYS B 1 298 ? 8.5 -11.93 4.863 1 98.31 298 LYS B C 1
ATOM 5256 O O . LYS B 1 298 ? 8.234 -11.734 3.674 1 98.31 298 LYS B O 1
ATOM 5261 N N . ILE B 1 299 ? 9.578 -11.539 5.43 1 98.31 299 ILE B N 1
ATOM 5262 C CA . ILE B 1 299 ? 10.648 -10.906 4.664 1 98.31 299 ILE B CA 1
ATOM 5263 C C . ILE B 1 299 ? 11.898 -11.781 4.699 1 98.31 299 ILE B C 1
ATOM 5265 O O . ILE B 1 299 ? 12.219 -12.375 5.73 1 98.31 299 ILE B O 1
ATOM 5269 N N . ILE B 1 300 ? 12.539 -11.977 3.582 1 97.69 300 ILE B N 1
ATOM 5270 C CA . ILE B 1 300 ? 13.734 -12.805 3.426 1 97.69 300 ILE B CA 1
ATOM 5271 C C . ILE B 1 300 ? 14.898 -11.945 2.938 1 97.69 300 ILE B C 1
ATOM 5273 O O . ILE B 1 300 ? 14.742 -11.141 2.012 1 97.69 300 ILE B O 1
ATOM 5277 N N . ALA B 1 301 ? 16.062 -12.078 3.568 1 97.25 301 ALA B N 1
ATOM 5278 C CA . ALA B 1 301 ? 17.219 -11.281 3.193 1 97.25 301 ALA B CA 1
ATOM 5279 C C . ALA B 1 301 ? 18.484 -12.133 3.168 1 97.25 301 ALA B C 1
ATOM 5281 O O . ALA B 1 301 ? 18.562 -13.164 3.836 1 97.25 301 ALA B O 1
ATOM 5282 N N . ARG B 1 302 ? 19.406 -11.742 2.346 1 95.5 302 ARG B N 1
ATOM 5283 C CA . ARG B 1 302 ? 20.719 -12.352 2.246 1 95.5 302 ARG B CA 1
ATOM 5284 C C . ARG B 1 302 ? 21.766 -11.508 2.977 1 95.5 302 ARG B C 1
ATOM 5286 O O . ARG B 1 302 ? 21.953 -10.328 2.66 1 95.5 302 ARG B O 1
ATOM 5293 N N . ALA B 1 303 ? 22.359 -12.125 3.996 1 93.06 303 ALA B N 1
ATOM 5294 C CA . ALA B 1 303 ? 23.469 -11.461 4.688 1 93.06 303 ALA B CA 1
ATOM 5295 C C . ALA B 1 303 ? 24.75 -11.531 3.865 1 93.06 303 ALA B C 1
ATOM 5297 O O . ALA B 1 303 ? 25.219 -12.617 3.508 1 93.06 303 ALA B O 1
ATOM 5298 N N . GLU B 1 304 ? 25.203 -10.359 3.568 1 85.81 304 GLU B N 1
ATOM 5299 C CA . GLU B 1 304 ? 26.422 -10.281 2.762 1 85.81 304 GLU B CA 1
ATOM 5300 C C . GLU B 1 304 ? 27.406 -9.281 3.352 1 85.81 304 GLU B C 1
ATOM 5302 O O . GLU B 1 304 ? 27 -8.258 3.912 1 85.81 304 GLU B O 1
ATOM 5307 N N . GLY B 1 305 ? 28.625 -9.641 3.582 1 74.75 305 GLY B N 1
ATOM 5308 C CA . GLY B 1 305 ? 29.688 -8.789 4.055 1 74.75 305 GLY B CA 1
ATOM 5309 C C . GLY B 1 305 ? 31.062 -9.438 3.967 1 74.75 305 GLY B C 1
ATOM 5310 O O . GLY B 1 305 ? 31.156 -10.664 3.879 1 74.75 305 GLY B O 1
ATOM 5311 N N . GLY B 1 306 ? 32.062 -8.82 3.291 1 60.12 306 GLY B N 1
ATOM 5312 C CA . GLY B 1 306 ? 33.406 -9.352 3.219 1 60.12 306 GLY B CA 1
ATOM 5313 C C . GLY B 1 306 ? 34.281 -8.859 4.344 1 60.12 306 GLY B C 1
ATOM 5314 O O . GLY B 1 306 ? 33.812 -8.203 5.277 1 60.12 306 GLY B O 1
ATOM 5315 N N . SER B 1 307 ? 35.594 -9.469 4.273 1 57.62 307 SER B N 1
ATOM 5316 C CA . SER B 1 307 ? 36.656 -9.094 5.176 1 57.62 307 SER B CA 1
ATOM 5317 C C . SER B 1 307 ? 36.812 -7.582 5.262 1 57.62 307 SER B C 1
ATOM 5319 O O . SER B 1 307 ? 37.156 -6.926 4.27 1 57.62 307 SER B O 1
ATOM 5321 N N . GLY B 1 308 ? 36.375 -6.867 6.414 1 61.47 308 GLY B N 1
ATOM 5322 C CA . GLY B 1 308 ? 36.625 -5.473 6.742 1 61.47 308 GLY B CA 1
ATOM 5323 C C . GLY B 1 308 ? 35.406 -4.59 6.488 1 61.47 308 GLY B C 1
ATOM 5324 O O . GLY B 1 308 ? 35.438 -3.385 6.758 1 61.47 308 GLY B O 1
ATOM 5325 N N . GLN B 1 309 ? 34.375 -5.27 5.797 1 63.34 309 GLN B N 1
ATOM 5326 C CA . GLN B 1 309 ? 33.219 -4.406 5.504 1 63.34 309 GLN B CA 1
ATOM 5327 C C . GLN B 1 309 ? 32.031 -4.758 6.387 1 63.34 309 GLN B C 1
ATOM 5329 O O . GLN B 1 309 ? 31.875 -5.902 6.82 1 63.34 309 GLN B O 1
ATOM 5334 N N . LYS B 1 310 ? 31.234 -3.797 6.746 1 74.06 310 LYS B N 1
ATOM 5335 C CA . LYS B 1 310 ? 30.031 -3.949 7.555 1 74.06 310 LYS B CA 1
ATOM 5336 C C . LYS B 1 310 ? 29 -4.832 6.852 1 74.06 310 LYS B C 1
ATOM 5338 O O . LYS B 1 310 ? 28.766 -4.676 5.652 1 74.06 310 LYS B O 1
ATOM 5343 N N . MET B 1 311 ? 28.547 -5.953 7.555 1 82.88 311 MET B N 1
ATOM 5344 C CA . MET B 1 311 ? 27.547 -6.871 7.039 1 82.88 311 MET B CA 1
ATOM 5345 C C . MET B 1 311 ? 26.25 -6.137 6.723 1 82.88 311 MET B C 1
ATOM 5347 O O . MET B 1 311 ? 25.828 -5.242 7.465 1 82.88 311 MET B O 1
ATOM 5351 N N . ARG B 1 312 ? 25.703 -6.434 5.527 1 90.38 312 ARG B N 1
ATOM 5352 C CA . ARG B 1 312 ? 24.406 -5.91 5.094 1 90.38 312 ARG B CA 1
ATOM 5353 C C . ARG B 1 312 ? 23.453 -7.039 4.723 1 90.38 312 ARG B C 1
ATOM 5355 O O . ARG B 1 312 ? 23.891 -8.133 4.359 1 90.38 312 ARG B O 1
ATOM 5362 N N . HIS B 1 313 ? 22.234 -6.824 4.926 1 95.31 313 HIS B N 1
ATOM 5363 C CA . HIS B 1 313 ? 21.203 -7.82 4.656 1 95.31 313 HIS B CA 1
ATOM 5364 C C . HIS B 1 313 ? 20.312 -7.391 3.492 1 95.31 313 HIS B C 1
ATOM 5366 O O . HIS B 1 313 ? 19.297 -6.711 3.695 1 95.31 313 HIS B O 1
ATOM 5372 N N . THR B 1 314 ? 20.656 -7.859 2.309 1 96.19 314 THR B N 1
ATOM 5373 C CA . THR B 1 314 ? 19.922 -7.477 1.102 1 96.19 314 THR B CA 1
ATOM 5374 C C . THR B 1 314 ? 18.609 -8.25 0.991 1 96.19 314 THR B C 1
ATOM 5376 O O . THR B 1 314 ? 18.609 -9.484 1.048 1 96.19 314 THR B O 1
ATOM 5379 N N . ILE B 1 315 ? 17.516 -7.512 0.841 1 97.12 315 ILE B N 1
ATOM 5380 C CA . ILE B 1 315 ? 16.188 -8.133 0.764 1 97.12 315 ILE B CA 1
ATOM 5381 C C . ILE B 1 315 ? 16.047 -8.859 -0.568 1 97.12 315 ILE B C 1
ATOM 5383 O O . ILE B 1 315 ? 16.25 -8.273 -1.633 1 97.12 315 ILE B O 1
ATOM 5387 N N . ILE B 1 316 ? 15.602 -10.18 -0.51 1 96 316 ILE B N 1
ATOM 5388 C CA . ILE B 1 316 ? 15.555 -10.953 -1.742 1 96 316 ILE B CA 1
ATOM 5389 C C . ILE B 1 316 ? 14.156 -11.523 -1.938 1 96 316 ILE B C 1
ATOM 5391 O O . ILE B 1 316 ? 13.852 -12.094 -2.992 1 96 316 ILE B O 1
ATOM 5395 N N . GLY B 1 317 ? 13.266 -11.414 -0.945 1 96.38 317 GLY B N 1
ATOM 5396 C CA . GLY B 1 317 ? 11.914 -11.93 -1.086 1 96.38 317 GLY B CA 1
ATOM 5397 C C . GLY B 1 317 ? 10.961 -11.398 -0.032 1 96.38 317 GLY B C 1
ATOM 5398 O O . GLY B 1 317 ? 11.367 -11.094 1.09 1 96.38 317 GLY B O 1
ATOM 5399 N N . VAL B 1 318 ? 9.727 -11.25 -0.379 1 97.88 318 VAL B N 1
ATOM 5400 C CA . VAL B 1 318 ? 8.641 -10.844 0.517 1 97.88 318 VAL B CA 1
ATOM 5401 C C . VAL B 1 318 ? 7.387 -11.656 0.211 1 97.88 318 VAL B C 1
ATOM 5403 O O . VAL B 1 318 ? 7.027 -11.844 -0.954 1 97.88 318 VAL B O 1
ATOM 5406 N N . HIS B 1 319 ? 6.762 -12.219 1.248 1 98.06 319 HIS B N 1
ATOM 5407 C CA . HIS B 1 319 ? 5.5 -12.938 1.143 1 98.06 319 HIS B CA 1
ATOM 5408 C C . HIS B 1 319 ? 4.457 -12.367 2.104 1 98.06 319 HIS B C 1
ATOM 5410 O O . HIS B 1 319 ? 4.777 -12.047 3.25 1 98.06 319 HIS B O 1
ATOM 5416 N N . ILE B 1 320 ? 3.242 -12.203 1.606 1 97.94 320 ILE B N 1
ATOM 5417 C CA . ILE B 1 320 ? 2.184 -11.641 2.436 1 97.94 320 ILE B CA 1
ATOM 5418 C C . ILE B 1 320 ? 0.907 -12.461 2.273 1 97.94 320 ILE B C 1
ATOM 5420 O O . ILE B 1 320 ? 0.514 -12.789 1.152 1 97.94 320 ILE B O 1
ATOM 5424 N N . VAL B 1 321 ? 0.292 -12.852 3.34 1 97.31 321 VAL B N 1
ATOM 5425 C CA . VAL B 1 321 ? -1.059 -13.398 3.396 1 97.31 321 VAL B CA 1
ATOM 5426 C C . VAL B 1 321 ? -1.929 -12.531 4.309 1 97.31 321 VAL B C 1
ATOM 5428 O O . VAL B 1 321 ? -1.582 -12.297 5.469 1 97.31 321 VAL B O 1
ATOM 5431 N N . GLY B 1 322 ? -2.971 -12.016 3.764 1 95.31 322 GLY B N 1
ATOM 5432 C CA . GLY B 1 322 ? -3.854 -11.203 4.586 1 95.31 322 GLY B CA 1
ATOM 5433 C C . GLY B 1 322 ? -4.574 -10.125 3.801 1 95.31 322 GLY B C 1
ATOM 5434 O O . GLY B 1 322 ? -4.363 -9.984 2.594 1 95.31 322 GLY B O 1
ATOM 5435 N N . ASP B 1 323 ? -5.387 -9.422 4.535 1 91.81 323 ASP B N 1
ATOM 5436 C CA . ASP B 1 323 ? -6.145 -8.328 3.939 1 91.81 323 ASP B CA 1
ATOM 5437 C C . ASP B 1 323 ? -5.215 -7.25 3.391 1 91.81 323 ASP B C 1
ATOM 5439 O O . ASP B 1 323 ? -4.309 -6.789 4.09 1 91.81 323 ASP B O 1
ATOM 5443 N N . GLY B 1 324 ? -5.434 -6.938 2.057 1 93.5 324 GLY B N 1
ATOM 5444 C CA . GLY B 1 324 ? -4.648 -5.867 1.468 1 93.5 324 GLY B CA 1
ATOM 5445 C C . GLY B 1 324 ? -3.275 -6.32 1.006 1 93.5 324 GLY B C 1
ATOM 5446 O O . GLY B 1 324 ? -2.428 -5.496 0.657 1 93.5 324 GLY B O 1
ATOM 5447 N N . ALA B 1 325 ? -3.029 -7.641 0.943 1 96.44 325 ALA B N 1
ATOM 5448 C CA . ALA B 1 325 ? -1.724 -8.18 0.572 1 96.44 325 ALA B CA 1
ATOM 5449 C C . ALA B 1 325 ? -1.319 -7.723 -0.827 1 96.44 325 ALA B C 1
ATOM 5451 O O . ALA B 1 325 ? -0.15 -7.422 -1.074 1 96.44 325 ALA B O 1
ATOM 5452 N N . ASN B 1 326 ? -2.273 -7.664 -1.715 1 94.75 326 ASN B N 1
ATOM 5453 C CA . ASN B 1 326 ? -1.97 -7.324 -3.102 1 94.75 326 ASN B CA 1
ATOM 5454 C C . ASN B 1 326 ? -1.487 -5.883 -3.234 1 94.75 326 ASN B C 1
ATOM 5456 O O . ASN B 1 326 ? -0.62 -5.586 -4.059 1 94.75 326 ASN B O 1
ATOM 5460 N N . GLU B 1 327 ? -1.988 -4.98 -2.436 1 94.94 327 GLU B N 1
ATOM 5461 C CA . GLU B 1 327 ? -1.505 -3.604 -2.41 1 94.94 327 GLU B CA 1
ATOM 5462 C C . GLU B 1 327 ? -0.167 -3.504 -1.685 1 94.94 327 GLU B C 1
ATOM 5464 O O . GLU B 1 327 ? 0.75 -2.826 -2.154 1 94.94 327 GLU B O 1
ATOM 5469 N N . LEU B 1 328 ? -0.077 -4.223 -0.607 1 96.75 328 LEU B N 1
ATOM 5470 C CA . LEU B 1 328 ? 1.086 -4.148 0.27 1 96.75 328 LEU B CA 1
ATOM 5471 C C . LEU B 1 328 ? 2.332 -4.68 -0.433 1 96.75 328 LEU B C 1
ATOM 5473 O O . LEU B 1 328 ? 3.445 -4.234 -0.152 1 96.75 328 LEU B O 1
ATOM 5477 N N . ILE B 1 329 ? 2.145 -5.566 -1.346 1 97.06 329 ILE B N 1
ATOM 5478 C CA . ILE B 1 329 ? 3.281 -6.281 -1.911 1 97.06 329 ILE B CA 1
ATOM 5479 C C . ILE B 1 329 ? 4.074 -5.352 -2.826 1 97.06 329 ILE B C 1
ATOM 5481 O O . ILE B 1 329 ? 5.23 -5.629 -3.154 1 97.06 329 ILE B O 1
ATOM 5485 N N . GLN B 1 330 ? 3.453 -4.289 -3.293 1 95.44 330 GLN B N 1
ATOM 5486 C CA . GLN B 1 330 ? 4.172 -3.375 -4.172 1 95.44 330 GLN B CA 1
ATOM 5487 C C . GLN B 1 330 ? 5.422 -2.822 -3.49 1 95.44 330 GLN B C 1
ATOM 5489 O O . GLN B 1 330 ? 6.465 -2.666 -4.125 1 95.44 330 GLN B O 1
ATOM 5494 N N . LEU B 1 331 ? 5.273 -2.49 -2.225 1 96 331 LEU B N 1
ATOM 5495 C CA . LEU B 1 331 ? 6.453 -2.066 -1.479 1 96 331 LEU B CA 1
ATOM 5496 C C . LEU B 1 331 ? 7.523 -3.156 -1.482 1 96 331 LEU B C 1
ATOM 5498 O O . LEU B 1 331 ? 8.703 -2.873 -1.694 1 96 331 LEU B O 1
ATOM 5502 N N . GLY B 1 332 ? 7.113 -4.375 -1.27 1 96.38 332 GLY B N 1
ATOM 5503 C CA . GLY B 1 332 ? 8.039 -5.496 -1.32 1 96.38 332 GLY B CA 1
ATOM 5504 C C . GLY B 1 332 ? 8.727 -5.641 -2.664 1 96.38 332 GLY B C 1
ATOM 5505 O O . GLY B 1 332 ? 9.938 -5.891 -2.725 1 96.38 332 GLY B O 1
ATOM 5506 N N . SER B 1 333 ? 7.902 -5.527 -3.664 1 92.44 333 SER B N 1
ATOM 5507 C CA . SER B 1 333 ? 8.453 -5.594 -5.012 1 92.44 333 SER B CA 1
ATOM 5508 C C . SER B 1 333 ? 9.547 -4.543 -5.215 1 92.44 333 SER B C 1
ATOM 5510 O O . SER B 1 333 ? 10.602 -4.84 -5.77 1 92.44 333 SER B O 1
ATOM 5512 N N . MET B 1 334 ? 9.336 -3.389 -4.738 1 92.06 334 MET B N 1
ATOM 5513 C CA . MET B 1 334 ? 10.32 -2.32 -4.863 1 92.06 334 MET B CA 1
ATOM 5514 C C . MET B 1 334 ? 11.578 -2.645 -4.062 1 92.06 334 MET B C 1
ATOM 5516 O O . MET B 1 334 ? 12.695 -2.414 -4.535 1 92.06 334 MET B O 1
ATOM 5520 N N . LEU B 1 335 ? 11.398 -3.102 -2.883 1 94.88 335 LEU B N 1
ATOM 5521 C CA . LEU B 1 335 ? 12.531 -3.42 -2.023 1 94.88 335 LEU B CA 1
ATOM 5522 C C . LEU B 1 335 ? 13.422 -4.477 -2.666 1 94.88 335 LEU B C 1
ATOM 5524 O O . LEU B 1 335 ? 14.648 -4.359 -2.637 1 94.88 335 LEU B O 1
ATOM 5528 N N . VAL B 1 336 ? 12.789 -5.465 -3.252 1 93.38 336 VAL B N 1
ATOM 5529 C CA . VAL B 1 336 ? 13.523 -6.555 -3.889 1 93.38 336 VAL B CA 1
ATOM 5530 C C . VAL B 1 336 ? 14.234 -6.035 -5.137 1 93.38 336 VAL B C 1
ATOM 5532 O O . VAL B 1 336 ? 15.43 -6.273 -5.32 1 93.38 336 VAL B O 1
ATOM 5535 N N . HIS B 1 337 ? 13.562 -5.301 -5.918 1 87.88 337 HIS B N 1
ATOM 5536 C CA . HIS B 1 337 ? 14.086 -4.824 -7.195 1 87.88 337 HIS B CA 1
ATOM 5537 C C . HIS B 1 337 ? 15.211 -3.82 -6.988 1 87.88 337 HIS B C 1
ATOM 5539 O O . HIS B 1 337 ? 16.172 -3.787 -7.762 1 87.88 337 HIS B O 1
ATOM 5545 N N . SER B 1 338 ? 15.125 -3.021 -5.969 1 89.44 338 SER B N 1
ATOM 5546 C CA . SER B 1 338 ? 16.125 -1.999 -5.715 1 89.44 338 SER B CA 1
ATOM 5547 C C . SER B 1 338 ? 17.281 -2.549 -4.867 1 89.44 338 SER B C 1
ATOM 5549 O O . SER B 1 338 ? 18.203 -1.814 -4.508 1 89.44 338 SER B O 1
ATOM 5551 N N . HIS B 1 339 ? 17.25 -3.781 -4.48 1 91.88 339 HIS B N 1
ATOM 5552 C CA . HIS B 1 339 ? 18.25 -4.422 -3.637 1 91.88 339 HIS B CA 1
ATOM 5553 C C . HIS B 1 339 ? 18.438 -3.66 -2.328 1 91.88 339 HIS B C 1
ATOM 5555 O O . HIS B 1 339 ? 19.562 -3.406 -1.908 1 91.88 339 HIS B O 1
ATOM 5561 N N . SER B 1 340 ? 17.297 -3.242 -1.782 1 93.19 340 SER B N 1
ATOM 5562 C CA . SER B 1 340 ? 17.344 -2.562 -0.491 1 93.19 340 SER B CA 1
ATOM 5563 C C . SER B 1 340 ? 17.734 -3.523 0.628 1 93.19 340 SER B C 1
ATOM 5565 O O . SER B 1 340 ? 17.594 -4.738 0.483 1 93.19 340 SER B O 1
ATOM 5567 N N . THR B 1 341 ? 18.219 -2.955 1.736 1 94.5 341 THR B N 1
ATOM 5568 C CA . THR B 1 341 ? 18.656 -3.791 2.852 1 94.5 341 THR B CA 1
ATOM 5569 C C . THR B 1 341 ? 17.688 -3.676 4.023 1 94.5 341 THR B C 1
ATOM 5571 O O . THR B 1 341 ? 16.906 -2.717 4.102 1 94.5 341 THR B O 1
ATOM 5574 N N . LEU B 1 342 ? 17.766 -4.672 4.898 1 95 342 LEU B N 1
ATOM 5575 C CA . LEU B 1 342 ? 16.969 -4.617 6.117 1 95 342 LEU B CA 1
ATOM 5576 C C . LEU B 1 342 ? 17.328 -3.391 6.949 1 95 342 LEU B C 1
ATOM 5578 O O . LEU B 1 342 ? 16.453 -2.766 7.551 1 95 342 LEU B O 1
ATOM 5582 N N . GLU B 1 343 ? 18.594 -3.012 7.008 1 88.06 343 GLU B N 1
ATOM 5583 C CA . GLU B 1 343 ? 19.078 -1.854 7.762 1 88.06 343 GLU B CA 1
ATOM 5584 C C . GLU B 1 343 ? 18.438 -0.564 7.246 1 88.06 343 GLU B C 1
ATOM 5586 O O . GLU B 1 343 ? 18 0.278 8.031 1 88.06 343 GLU B O 1
ATOM 5591 N N . GLU B 1 344 ? 18.375 -0.477 5.934 1 88.5 344 GLU B N 1
ATOM 5592 C CA . GLU B 1 344 ? 17.75 0.691 5.328 1 88.5 344 GLU B CA 1
ATOM 5593 C C . GLU B 1 344 ? 16.25 0.734 5.633 1 88.5 344 GLU B C 1
ATOM 5595 O O . GLU B 1 344 ? 15.711 1.795 5.945 1 88.5 344 GLU B O 1
ATOM 5600 N N . LEU B 1 345 ? 15.617 -0.43 5.488 1 92.38 345 LEU B N 1
ATOM 5601 C CA . LEU B 1 345 ? 14.18 -0.519 5.73 1 92.38 345 LEU B CA 1
ATOM 5602 C C . LEU B 1 345 ? 13.844 -0.155 7.172 1 92.38 345 LEU B C 1
ATOM 5604 O O . LEU B 1 345 ? 12.867 0.546 7.426 1 92.38 345 LEU B O 1
ATOM 5608 N N . SER B 1 346 ? 14.617 -0.606 8.062 1 85.12 346 SER B N 1
ATOM 5609 C CA . SER B 1 346 ? 14.375 -0.367 9.484 1 85.12 346 SER B CA 1
ATOM 5610 C C . SER B 1 346 ? 14.523 1.11 9.828 1 85.12 346 SER B C 1
ATOM 5612 O O . SER B 1 346 ? 13.992 1.576 10.836 1 85.12 346 SER B O 1
ATOM 5614 N N . ASN B 1 347 ? 15.227 1.867 9.008 1 79.19 347 ASN B N 1
ATOM 5615 C CA . ASN B 1 347 ? 15.461 3.287 9.25 1 79.19 347 ASN B CA 1
ATOM 5616 C C . ASN B 1 347 ? 14.539 4.156 8.398 1 79.19 347 ASN B C 1
ATOM 5618 O O . ASN B 1 347 ? 14.625 5.387 8.445 1 79.19 347 ASN B O 1
ATOM 5622 N N . MET B 1 348 ? 13.742 3.496 7.703 1 83.94 348 MET B N 1
ATOM 5623 C CA . MET B 1 348 ? 12.812 4.219 6.84 1 83.94 348 MET B CA 1
ATOM 5624 C C . MET B 1 348 ? 11.633 4.766 7.641 1 83.94 348 MET B C 1
ATOM 5626 O O . MET B 1 348 ? 11.117 4.09 8.531 1 83.94 348 MET B O 1
ATOM 5630 N N . PRO B 1 349 ? 11.234 6.023 7.355 1 82.75 349 PRO B N 1
ATOM 5631 C CA . PRO B 1 349 ? 10.023 6.531 8 1 82.75 349 PRO B CA 1
ATOM 5632 C C . PRO B 1 349 ? 8.758 5.848 7.488 1 82.75 349 PRO B C 1
ATOM 5634 O O . PRO B 1 349 ? 8.57 5.707 6.277 1 82.75 349 PRO B O 1
ATOM 5637 N N . PHE B 1 350 ? 7.977 5.383 8.352 1 87.44 350 PHE B N 1
ATOM 5638 C CA . PHE B 1 350 ? 6.742 4.707 7.973 1 87.44 350 PHE B CA 1
ATOM 5639 C C . PHE B 1 350 ? 5.527 5.547 8.352 1 87.44 350 PHE B C 1
ATOM 5641 O O . PHE B 1 350 ? 5.551 6.266 9.352 1 87.44 350 PHE B O 1
ATOM 5648 N N . ALA B 1 351 ? 4.57 5.465 7.492 1 87.12 351 ALA B N 1
ATOM 5649 C CA . ALA B 1 351 ? 3.27 6.039 7.828 1 87.12 351 ALA B CA 1
ATOM 5650 C C . ALA B 1 351 ? 2.646 5.32 9.023 1 87.12 351 ALA B C 1
ATOM 5652 O O . ALA B 1 351 ? 2.6 4.086 9.055 1 87.12 351 ALA B O 1
ATOM 5653 N N . ALA B 1 352 ? 2.17 6.09 9.969 1 82 352 ALA B N 1
ATOM 5654 C CA . ALA B 1 352 ? 1.667 5.512 11.211 1 82 352 ALA B CA 1
ATOM 5655 C C . ALA B 1 352 ? 0.313 4.844 11 1 82 352 ALA B C 1
ATOM 5657 O O . ALA B 1 352 ? -0.49 5.297 10.18 1 82 352 ALA B O 1
ATOM 5658 N N . VAL B 1 353 ? 0.146 3.793 11.758 1 86.5 353 VAL B N 1
ATOM 5659 C CA . VAL B 1 353 ? -1.112 3.062 11.875 1 86.5 353 VAL B CA 1
ATOM 5660 C C . VAL B 1 353 ? -1.495 2.473 10.516 1 86.5 353 VAL B C 1
ATOM 5662 O O . VAL B 1 353 ? -2.637 2.609 10.07 1 86.5 353 VAL B O 1
ATOM 5665 N N . THR B 1 354 ? -0.579 2.098 9.758 1 91.56 354 THR B N 1
ATOM 5666 C CA . THR B 1 354 ? -0.817 1.43 8.484 1 91.56 354 THR B CA 1
ATOM 5667 C C . THR B 1 354 ? -0.325 -0.015 8.531 1 91.56 354 THR B C 1
ATOM 5669 O O . THR B 1 354 ? 0.477 -0.375 9.398 1 91.56 354 THR B O 1
ATOM 5672 N N . LEU B 1 355 ? -0.801 -0.814 7.641 1 94.44 355 LEU B N 1
ATOM 5673 C CA . LEU B 1 355 ? -0.337 -2.193 7.52 1 94.44 355 LEU B CA 1
ATOM 5674 C C . LEU B 1 355 ? 1.075 -2.244 6.949 1 94.44 355 LEU B C 1
ATOM 5676 O O . LEU B 1 355 ? 1.774 -3.248 7.098 1 94.44 355 LEU B O 1
ATOM 5680 N N . SER B 1 356 ? 1.505 -1.181 6.32 1 95.06 356 SER B N 1
ATOM 5681 C CA . SER B 1 356 ? 2.861 -1.108 5.789 1 95.06 356 SER B CA 1
ATOM 5682 C C . SER B 1 356 ? 3.898 -1.24 6.898 1 95.06 356 SER B C 1
ATOM 5684 O O . SER B 1 356 ? 5.043 -1.621 6.645 1 95.06 356 SER B O 1
ATOM 5686 N N . CYS B 1 357 ? 3.486 -0.941 8.125 1 92.75 357 CYS B N 1
ATOM 5687 C CA . CYS B 1 357 ? 4.387 -1.071 9.266 1 92.75 357 CYS B CA 1
ATOM 5688 C C . CYS B 1 357 ? 4.789 -2.525 9.484 1 92.75 357 CYS B C 1
ATOM 5690 O O . CYS B 1 357 ? 5.762 -2.809 10.18 1 92.75 357 CYS B O 1
ATOM 5692 N N . LEU B 1 358 ? 4.031 -3.475 8.875 1 95.75 358 LEU B N 1
ATOM 5693 C CA . LEU B 1 358 ? 4.418 -4.883 8.922 1 95.75 358 LEU B CA 1
ATOM 5694 C C . LEU B 1 358 ? 5.836 -5.074 8.391 1 95.75 358 LEU B C 1
ATOM 5696 O O . LEU B 1 358 ? 6.57 -5.934 8.875 1 95.75 358 LEU B O 1
ATOM 5700 N N . TYR B 1 359 ? 6.184 -4.293 7.41 1 96.88 359 TYR B N 1
ATOM 5701 C CA . TYR B 1 359 ? 7.516 -4.387 6.82 1 96.88 359 TYR B CA 1
ATOM 5702 C C . TYR B 1 359 ? 8.594 -4.055 7.844 1 96.88 359 TYR B C 1
ATOM 5704 O O . TYR B 1 359 ? 9.617 -4.73 7.918 1 96.88 359 TYR B O 1
ATOM 5712 N N . GLN B 1 360 ? 8.375 -3.004 8.57 1 91.69 360 GLN B N 1
ATOM 5713 C CA . GLN B 1 360 ? 9.336 -2.611 9.594 1 91.69 360 GLN B CA 1
ATOM 5714 C C . GLN B 1 360 ? 9.469 -3.689 10.672 1 91.69 360 GLN B C 1
ATOM 5716 O O . GLN B 1 360 ? 10.586 -4.035 11.07 1 91.69 360 GLN B O 1
ATOM 5721 N N . VAL B 1 361 ? 8.344 -4.184 11.141 1 92.38 361 VAL B N 1
ATOM 5722 C CA . VAL B 1 361 ? 8.32 -5.207 12.18 1 92.38 361 VAL B CA 1
ATOM 5723 C C . VAL B 1 361 ? 9.039 -6.457 11.688 1 92.38 361 VAL B C 1
ATOM 5725 O O . VAL B 1 361 ? 9.875 -7.027 12.398 1 92.38 361 VAL B O 1
ATOM 5728 N N . ALA B 1 362 ? 8.734 -6.895 10.461 1 96.69 362 ALA B N 1
ATOM 5729 C CA . ALA B 1 362 ? 9.367 -8.086 9.891 1 96.69 362 ALA B CA 1
ATOM 5730 C C . ALA B 1 362 ? 10.875 -7.879 9.727 1 96.69 362 ALA B C 1
ATOM 5732 O O . ALA B 1 362 ? 11.664 -8.797 9.961 1 96.69 362 ALA B O 1
ATOM 5733 N N . SER B 1 363 ? 11.25 -6.719 9.258 1 95.5 363 SER B N 1
ATOM 5734 C CA . SER B 1 363 ? 12.664 -6.391 9.102 1 95.5 363 SER B CA 1
ATOM 5735 C C . SER B 1 363 ? 13.398 -6.469 10.438 1 95.5 363 SER B C 1
ATOM 5737 O O . SER B 1 363 ? 14.461 -7.086 10.531 1 95.5 363 SER B O 1
ATOM 5739 N N . ASP B 1 364 ? 12.852 -5.82 11.469 1 90.25 364 ASP B N 1
ATOM 5740 C CA . ASP B 1 364 ? 13.461 -5.844 12.797 1 90.25 364 ASP B CA 1
ATOM 5741 C C . ASP B 1 364 ? 13.57 -7.273 13.32 1 90.25 364 ASP B C 1
ATOM 5743 O O . ASP B 1 364 ? 14.578 -7.641 13.93 1 90.25 364 ASP B O 1
ATOM 5747 N N . ASP B 1 365 ? 12.523 -8.055 13.125 1 93.69 365 ASP B N 1
ATOM 5748 C CA . ASP B 1 365 ? 12.555 -9.461 13.531 1 93.69 365 ASP B CA 1
ATOM 5749 C C . ASP B 1 365 ? 13.695 -10.203 12.852 1 93.69 365 ASP B C 1
ATOM 5751 O O . ASP B 1 365 ? 14.438 -10.945 13.5 1 93.69 365 ASP B O 1
ATOM 5755 N N . ALA B 1 366 ? 13.875 -10.023 11.547 1 95 366 ALA B N 1
ATOM 5756 C CA . ALA B 1 366 ? 14.938 -10.68 10.789 1 95 366 ALA B CA 1
ATOM 5757 C C . ALA B 1 366 ? 16.312 -10.266 11.305 1 95 366 ALA B C 1
ATOM 5759 O O . ALA B 1 366 ? 17.203 -11.109 11.461 1 95 366 ALA B O 1
ATOM 5760 N N . LEU B 1 367 ? 16.484 -8.984 11.531 1 90.38 367 LEU B N 1
ATOM 5761 C CA . LEU B 1 367 ? 17.766 -8.477 12.016 1 90.38 367 LEU B CA 1
ATOM 5762 C C . LEU B 1 367 ? 18.078 -9.031 13.398 1 90.38 367 LEU B C 1
ATOM 5764 O O . LEU B 1 367 ? 19.234 -9.352 13.695 1 90.38 367 LEU B O 1
ATOM 5768 N N . CYS B 1 368 ? 17.062 -9.133 14.234 1 86.12 368 CYS B N 1
ATOM 5769 C CA . CYS B 1 368 ? 17.25 -9.664 15.578 1 86.12 368 CYS B CA 1
ATOM 5770 C C . CYS B 1 368 ? 17.672 -11.133 15.523 1 86.12 368 CYS B C 1
ATOM 5772 O O . CYS B 1 368 ? 18.406 -11.602 16.406 1 86.12 368 CYS B O 1
ATOM 5774 N N . ARG B 1 369 ? 17.328 -11.844 14.516 1 85.62 369 ARG B N 1
ATOM 5775 C CA . ARG B 1 369 ? 17.625 -13.266 14.375 1 85.62 369 ARG B CA 1
ATOM 5776 C C . ARG B 1 369 ? 18.969 -13.461 13.672 1 85.62 369 ARG B C 1
ATOM 5778 O O . ARG B 1 369 ? 19.531 -14.562 13.711 1 85.62 369 ARG B O 1
ATOM 5785 N N . SER B 1 370 ? 19.469 -12.445 13.125 1 85.31 370 SER B N 1
ATOM 5786 C CA . SER B 1 370 ? 20.703 -12.555 12.359 1 85.31 370 SER B CA 1
ATOM 5787 C C . SER B 1 370 ? 21.922 -12.57 13.273 1 85.31 370 SER B C 1
ATOM 5789 O O . SER B 1 370 ? 22.078 -11.688 14.125 1 85.31 370 SER B O 1
ATOM 5791 N N . PRO B 1 371 ? 22.781 -13.484 13.039 1 78.62 371 PRO B N 1
ATOM 5792 C CA . PRO B 1 371 ? 24.016 -13.492 13.828 1 78.62 371 PRO B CA 1
ATOM 5793 C C . PRO B 1 371 ? 24.953 -12.344 13.469 1 78.62 371 PRO B C 1
ATOM 5795 O O . PRO B 1 371 ? 25.969 -12.133 14.141 1 78.62 371 PRO B O 1
ATOM 5798 N N . PHE B 1 372 ? 24.625 -11.609 12.492 1 75.62 372 PHE B N 1
ATOM 5799 C CA . PHE B 1 372 ? 25.516 -10.562 12 1 75.62 372 PHE B CA 1
ATOM 5800 C C . PHE B 1 372 ? 25 -9.18 12.383 1 75.62 372 PHE B C 1
ATOM 5802 O O . PHE B 1 372 ? 25.609 -8.172 12.047 1 75.62 372 PHE B O 1
ATOM 5809 N N . SER B 1 373 ? 23.812 -9.195 13.039 1 73.62 373 SER B N 1
ATOM 5810 C CA . SER B 1 373 ? 23.172 -7.926 13.359 1 73.62 373 SER B CA 1
ATOM 5811 C C . SER B 1 373 ? 23.484 -7.492 14.789 1 73.62 373 SER B C 1
ATOM 5813 O O . SER B 1 373 ? 23.562 -8.328 15.688 1 73.62 373 SER B O 1
ATOM 5815 N N . SER B 1 374 ? 23.641 -6.168 14.969 1 64.62 374 SER B N 1
ATOM 5816 C CA . SER B 1 374 ? 23.844 -5.625 16.312 1 64.62 374 SER B CA 1
ATOM 5817 C C . SER B 1 374 ? 22.516 -5.516 17.062 1 64.62 374 SER B C 1
ATOM 5819 O O . SER B 1 374 ? 22.516 -5.277 18.266 1 64.62 374 SER B O 1
ATOM 5821 N N . MET B 1 375 ? 21.375 -5.543 16.406 1 58.94 375 MET B N 1
ATOM 5822 C CA . MET B 1 375 ? 20.062 -5.48 17.031 1 58.94 375 MET B CA 1
ATOM 5823 C C . MET B 1 375 ? 19.734 -6.789 17.734 1 58.94 375 MET B C 1
ATOM 5825 O O . MET B 1 375 ? 18.594 -7.008 18.141 1 58.94 375 MET B O 1
ATOM 5829 N N . ARG B 1 376 ? 20.578 -7.617 17.906 1 53.81 376 ARG B N 1
ATOM 5830 C CA . ARG B 1 376 ? 20.312 -8.93 18.484 1 53.81 376 ARG B CA 1
ATOM 5831 C C . ARG B 1 376 ? 19.672 -8.812 19.859 1 53.81 376 ARG B C 1
ATOM 5833 O O . ARG B 1 376 ? 20.016 -7.918 20.641 1 53.81 376 ARG B O 1
ATOM 5840 N N . LYS B 1 377 ? 18.234 -9.297 19.984 1 48.94 377 LYS B N 1
ATOM 5841 C CA . LYS B 1 377 ? 17.516 -9.398 21.25 1 48.94 377 LYS B CA 1
ATOM 5842 C C . LYS B 1 377 ? 18.453 -9.82 22.375 1 48.94 377 LYS B C 1
ATOM 5844 O O . LYS B 1 377 ? 19.25 -10.75 22.219 1 48.94 377 LYS B O 1
ATOM 5849 N N . PRO B 1 378 ? 18.641 -8.938 23.344 1 38.88 378 PRO B N 1
ATOM 5850 C CA . PRO B 1 378 ? 19.234 -9.664 24.469 1 38.88 378 PRO B CA 1
ATOM 5851 C C . PRO B 1 378 ? 18.5 -10.969 24.781 1 38.88 378 PRO B C 1
ATOM 5853 O O . PRO B 1 378 ? 17.312 -11.109 24.453 1 38.88 378 PRO B O 1
ATOM 5856 N N . ALA B 1 379 ? 19.188 -12.164 25.094 1 32.5 379 ALA B N 1
ATOM 5857 C CA . ALA B 1 379 ? 18.578 -13.43 25.5 1 32.5 379 ALA B CA 1
ATOM 5858 C C . ALA B 1 379 ? 17.266 -13.188 26.266 1 32.5 379 ALA B C 1
ATOM 5860 O O . ALA B 1 379 ? 16.281 -13.906 26.062 1 32.5 379 ALA B O 1
ATOM 5861 N N . ASP B 1 380 ? 17.109 -12.531 27.516 1 29.38 380 ASP B N 1
ATOM 5862 C CA . ASP B 1 380 ? 16.141 -12.57 28.609 1 29.38 380 ASP B CA 1
ATOM 5863 C C . ASP B 1 380 ? 15.086 -11.477 28.453 1 29.38 380 ASP B C 1
ATOM 5865 O O . ASP B 1 380 ? 14.336 -11.188 29.391 1 29.38 380 ASP B O 1
ATOM 5869 N N . VAL B 1 381 ? 15.148 -10.578 27.766 1 27.69 381 VAL B N 1
ATOM 5870 C CA . VAL B 1 381 ? 14.156 -9.555 28.078 1 27.69 381 VAL B CA 1
ATOM 5871 C C . VAL B 1 381 ? 12.789 -9.984 27.562 1 27.69 381 VAL B C 1
ATOM 5873 O O . VAL B 1 381 ? 12.578 -10.062 26.344 1 27.69 381 VAL B O 1
ATOM 5876 N N . ALA B 1 382 ? 12 -10.766 28.312 1 25.28 382 ALA B N 1
ATOM 5877 C CA . ALA B 1 382 ? 10.586 -11.102 28.234 1 25.28 382 ALA B CA 1
ATOM 5878 C C . ALA B 1 382 ? 9.742 -9.859 27.969 1 25.28 382 ALA B C 1
ATOM 5880 O O . ALA B 1 382 ? 9.781 -8.898 28.75 1 25.28 382 ALA B O 1
ATOM 5881 N N . VAL B 1 383 ? 9.547 -9.414 26.859 1 27.41 383 VAL B N 1
ATOM 5882 C CA . VAL B 1 383 ? 8.547 -8.375 26.641 1 27.41 383 VAL B CA 1
ATOM 5883 C C . VAL B 1 383 ? 7.293 -8.68 27.453 1 27.41 383 VAL B C 1
ATOM 5885 O O . VAL B 1 383 ? 6.668 -9.727 27.281 1 27.41 383 VAL B O 1
ATOM 5888 N N . GLY B 1 384 ? 7.219 -8.289 28.703 1 24.31 384 GLY B N 1
ATOM 5889 C CA . GLY B 1 384 ? 6.039 -8.344 29.562 1 24.31 384 GLY B CA 1
ATOM 5890 C C . GLY B 1 384 ? 4.797 -7.785 28.891 1 24.31 384 GLY B C 1
ATOM 5891 O O . GLY B 1 384 ? 4.711 -6.586 28.641 1 24.31 384 GLY B O 1
ATOM 5892 N N . VAL B 1 385 ? 4.277 -8.461 27.984 1 25.36 385 VAL B N 1
ATOM 5893 C CA . VAL B 1 385 ? 2.883 -8.234 27.625 1 25.36 385 VAL B CA 1
ATOM 5894 C C . VAL B 1 385 ? 2.027 -8.164 28.891 1 25.36 385 VAL B C 1
ATOM 5896 O O . VAL B 1 385 ? 2.035 -9.094 29.703 1 25.36 385 VAL B O 1
ATOM 5899 N N . GLY B 1 386 ? 1.889 -7.02 29.562 1 25.48 386 GLY B N 1
ATOM 5900 C CA . GLY B 1 386 ? 0.936 -6.945 30.656 1 25.48 386 GLY B CA 1
ATOM 5901 C C . GLY B 1 386 ? -0.328 -7.746 30.406 1 25.48 386 GLY B C 1
ATOM 5902 O O . GLY B 1 386 ? -0.879 -7.715 29.312 1 25.48 386 GLY B O 1
ATOM 5903 N N . GLU B 1 387 ? -0.538 -8.773 31.094 1 23.83 387 GLU B N 1
ATOM 5904 C CA . GLU B 1 387 ? -1.726 -9.594 31.312 1 23.83 387 GLU B CA 1
ATOM 5905 C C . GLU B 1 387 ? -2.941 -8.727 31.625 1 23.83 387 GLU B C 1
ATOM 5907 O O . GLU B 1 387 ? -2.885 -7.863 32.5 1 23.83 387 GLU B O 1
ATOM 5912 N N . ARG B 1 388 ? -3.814 -8.453 30.672 1 24.19 388 ARG B N 1
ATOM 5913 C CA . ARG B 1 388 ? -5.148 -7.957 31.016 1 24.19 388 ARG B CA 1
ATOM 5914 C C . ARG B 1 388 ? -5.703 -8.68 32.25 1 24.19 388 ARG B C 1
ATOM 5916 O O . ARG B 1 388 ? -5.82 -9.906 32.25 1 24.19 388 ARG B O 1
ATOM 5923 N N . THR B 1 389 ? -5.555 -8.156 33.438 1 23.98 389 THR B N 1
ATOM 5924 C CA . THR B 1 389 ? -6.414 -8.578 34.531 1 23.98 389 THR B CA 1
ATOM 5925 C C . THR B 1 389 ? -7.883 -8.5 34.125 1 23.98 389 THR B C 1
ATOM 5927 O O . THR B 1 389 ? -8.227 -7.832 33.156 1 23.98 389 THR B O 1
ATOM 5930 N N . GLY B 1 390 ? -8.875 -9 34.969 1 21.28 390 GLY B N 1
ATOM 5931 C CA . GLY B 1 390 ? -10.281 -9.367 35 1 21.28 390 GLY B CA 1
ATOM 5932 C C . GLY B 1 390 ? -11.203 -8.234 34.562 1 21.28 390 GLY B C 1
ATOM 5933 O O . GLY B 1 390 ? -10.812 -7.066 34.594 1 21.28 390 GLY B O 1
ATOM 5934 N N . ALA B 1 391 ? -12.305 -8.586 33.812 1 22.72 391 ALA B N 1
ATOM 5935 C CA . ALA B 1 391 ? -13.594 -8.031 33.438 1 22.72 391 ALA B CA 1
ATOM 5936 C C . ALA B 1 391 ? -14.273 -7.336 34.594 1 22.72 391 ALA B C 1
ATOM 5938 O O . ALA B 1 391 ? -14.656 -7.984 35.594 1 22.72 391 ALA B O 1
ATOM 5939 N N . GLY B 1 392 ? -13.812 -6.332 35.188 1 22.02 392 GLY B N 1
ATOM 5940 C CA . GLY B 1 392 ? -14.812 -5.742 36.062 1 22.02 392 GLY B CA 1
ATOM 5941 C C . GLY B 1 392 ? -16.156 -5.559 35.406 1 22.02 392 GLY B C 1
ATOM 5942 O O . GLY B 1 392 ? -16.234 -5.102 34.25 1 22.02 392 GLY B O 1
ATOM 5943 N N . ARG B 1 393 ? -17.203 -6.391 35.75 1 23.27 393 ARG B N 1
ATOM 5944 C CA . ARG B 1 393 ? -18.641 -6.527 35.531 1 23.27 393 ARG B CA 1
ATOM 5945 C C . ARG B 1 393 ? -19.344 -5.184 35.656 1 23.27 393 ARG B C 1
ATOM 5947 O O . ARG B 1 393 ? -19.422 -4.625 36.75 1 23.27 393 ARG B O 1
ATOM 5954 N N . VAL B 1 394 ? -19.109 -4.254 34.844 1 20.91 394 VAL B N 1
ATOM 5955 C CA . VAL B 1 394 ? -20.109 -3.191 35 1 20.91 394 VAL B CA 1
ATOM 5956 C C . VAL B 1 394 ? -21.516 -3.775 34.906 1 20.91 394 VAL B C 1
ATOM 5958 O O . VAL B 1 394 ? -21.875 -4.359 33.875 1 20.91 394 VAL B O 1
ATOM 5961 N N . ARG B 1 395 ? -22.047 -4.223 36.031 1 20.45 395 ARG B N 1
ATOM 5962 C CA . ARG B 1 395 ? -23.438 -4.559 36.344 1 20.45 395 ARG B CA 1
ATOM 5963 C C . ARG B 1 395 ? -24.375 -3.479 35.812 1 20.45 395 ARG B C 1
ATOM 5965 O O . ARG B 1 395 ? -24.234 -2.305 36.156 1 20.45 395 ARG B O 1
ATOM 5972 N N . THR B 1 396 ? -24.781 -3.658 34.562 1 20.44 396 THR B N 1
ATOM 5973 C CA . THR B 1 396 ? -26 -3.008 34.094 1 20.44 396 THR B CA 1
ATOM 5974 C C . THR B 1 396 ? -27.109 -3.121 35.125 1 20.44 396 THR B C 1
ATOM 5976 O O . THR B 1 396 ? -27.359 -4.203 35.656 1 20.44 396 THR B O 1
ATOM 5979 N N . GLY B 1 397 ? -27.078 -2.217 36.125 1 19 397 GLY B N 1
ATOM 5980 C CA . GLY B 1 397 ? -28.234 -2.057 37 1 19 397 GLY B CA 1
ATOM 5981 C C . GLY B 1 397 ? -29.562 -2.27 36.312 1 19 397 GLY B C 1
ATOM 5982 O O . GLY B 1 397 ? -29.703 -1.912 35.125 1 19 397 GLY B O 1
ATOM 5983 N N . ALA B 1 398 ? -30.297 -3.338 36.688 1 21.14 398 ALA B N 1
ATOM 5984 C CA . ALA B 1 398 ? -31.688 -3.756 36.469 1 21.14 398 ALA B CA 1
ATOM 5985 C C . ALA B 1 398 ? -32.625 -2.555 36.469 1 21.14 398 ALA B C 1
ATOM 5987 O O . ALA B 1 398 ? -32.188 -1.419 36.688 1 21.14 398 ALA B O 1
ATOM 5988 N N . GLY B 1 399 ? -33.688 -2.787 37.375 1 19.11 399 GLY B N 1
ATOM 5989 C CA . GLY B 1 399 ? -35.094 -2.453 37.656 1 19.11 399 GLY B CA 1
ATOM 5990 C C . GLY B 1 399 ? -35.25 -1.086 38.312 1 19.11 399 GLY B C 1
ATOM 5991 O O . GLY B 1 399 ? -34.844 -0.874 39.438 1 19.11 399 GLY B O 1
ATOM 5992 N N . ALA B 1 400 ? -34.719 0.033 37.906 1 18.14 400 ALA B N 1
ATOM 5993 C CA . ALA B 1 400 ? -35.5 1.129 38.5 1 18.14 400 ALA B CA 1
ATOM 5994 C C . ALA B 1 400 ? -37 0.912 38.344 1 18.14 400 ALA B C 1
ATOM 5996 O O . ALA B 1 400 ? -37.5 0.79 37.219 1 18.14 400 ALA B O 1
ATOM 5997 N N . ASP B 1 401 ? -37.469 0.114 39.375 1 17.19 401 ASP B N 1
ATOM 5998 C CA . ASP B 1 401 ? -38.531 0.57 40.25 1 17.19 401 ASP B CA 1
ATOM 5999 C C . ASP B 1 401 ? -38.25 1.958 40.812 1 17.19 401 ASP B C 1
ATOM 6001 O O . ASP B 1 401 ? -37.094 2.268 41.156 1 17.19 401 ASP B O 1
#

Secondary structure (DSSP, 8-state):
-EE-SSHHHHHHHHHHHHTT---EEE--GGGSSTTS-HHHHHHHHHHHHHTTPEEE-SPEEEEEE-TTS-EEEEESS----SSS--EE-TTSPEEEEES--EE-S------TTS-TGGGT--B-GGGPBP--TTSB-SSTT-B--GGGG-TT--HHHHHHHHHHHHHHHHHHHHTT-----------------------HHHHHHH-TTSS---HHHHHHHHHHHHHHHHHHHHHTPPEEE--SS-EEEEE--HHHHHHTT--B---GGGS-EEEEEEEEGGGSHHHHHHT-TT-EEEEEEEEE--TTS--EEEEEEEEEESTTHHHHHHHHHHHHHTT-BHHHHHTS---TTSTTHHHHHHHHHHHHH-TT-TT---TT---------------------/-EE-SSHHHHHHHHHHHHTT---EEE--GGGSSTTS-HHHHHHHHHHHHHTTPEEE-SPEEEEEE-TTS-EEEEESS----SSS--EE-TTSPEEEEES--EE-S------TTS-TGGGT--B-GGGPBP--TTSB-SSTT-B--GGGG-TT--HHHHHHHHHHHHHHHHHHHHTT-----------------------HHHHHHH-TTSS---HHHHHHHHHHHHHHHHHHHHHTPPEEE--SS-EEEEE--HHHHHHTT--B---GGGS-EEEEEEEEGGGSHHHHHHT-TT-EEEEEEEEE--TTS--EEEEEEEEEESTTHHHHHHHHHHHHHTT-BHHHHHTS---TTSTTHHHHHHHHHHHHH-TT-TT---TT---------------------

Solvent-accessible surface area (backbone atoms only — not comparable to full-atom values): 44133 Å² total; per-residue (Å²): 59,28,34,28,27,41,70,69,22,48,26,49,44,31,50,41,27,73,73,67,39,89,32,37,37,40,29,45,70,80,46,47,44,64,86,51,55,65,69,57,49,52,51,52,50,52,49,33,49,75,57,56,36,44,75,40,47,56,53,69,70,44,73,47,74,44,96,83,61,31,37,37,36,33,34,45,86,41,63,69,72,82,78,72,89,52,49,58,44,93,88,46,42,32,41,47,78,34,77,54,76,47,84,39,80,75,82,65,28,85,49,77,90,72,52,39,70,79,63,50,34,51,65,46,78,64,34,15,39,49,54,51,98,75,27,36,28,74,24,87,88,40,71,59,60,37,50,39,50,32,62,81,62,40,67,35,54,25,52,49,42,47,50,53,43,50,48,53,55,48,49,44,42,67,74,57,56,71,68,81,76,70,69,79,66,75,73,69,76,70,74,73,79,73,76,72,80,74,50,67,68,64,48,68,73,68,57,61,79,79,41,76,80,50,68,67,57,50,51,52,49,49,52,48,47,49,50,25,50,49,52,40,58,71,59,48,44,34,47,68,41,82,28,68,61,17,33,16,35,18,67,50,48,72,67,55,42,43,74,71,69,51,47,70,34,76,46,63,86,65,58,38,25,38,39,57,16,57,20,47,24,55,78,34,73,44,24,48,72,68,65,44,58,82,20,35,33,39,36,31,26,40,37,45,42,59,97,95,48,78,67,41,32,34,29,44,15,30,40,28,38,19,84,62,15,46,57,56,36,41,52,41,25,48,36,34,74,68,55,35,33,41,69,57,50,57,68,50,56,50,37,59,81,32,68,68,44,40,56,40,46,6,32,50,42,16,37,31,63,26,57,76,37,88,64,40,65,68,95,75,73,70,79,74,71,77,73,82,74,81,82,78,75,76,71,74,80,81,70,86,122,59,27,33,28,26,40,69,68,20,48,25,49,44,29,50,41,26,75,72,66,40,89,32,37,34,39,27,46,70,77,46,48,45,64,88,52,55,66,70,56,49,51,51,51,51,52,48,33,47,75,58,56,37,42,74,39,46,55,54,68,71,43,74,48,75,43,95,83,61,32,35,36,38,30,36,46,85,42,67,75,70,84,77,73,89,49,50,64,43,94,89,54,42,32,40,44,78,35,78,52,78,47,82,39,82,74,82,66,27,86,50,75,91,72,52,41,70,80,62,51,34,50,65,46,76,63,35,16,39,48,54,50,98,76,28,36,28,74,23,87,88,41,70,58,61,38,50,39,51,33,63,81,60,38,69,34,53,26,53,49,43,48,50,53,46,50,48,52,56,48,49,45,42,70,75,58,59,73,69,80,77,69,68,80,67,74,73,67,75,69,76,73,81,72,78,72,82,73,50,68,69,65,49,67,74,68,55,61,79,80,42,75,79,49,68,67,56,50,52,53,49,48,52,48,47,50,50,24,50,48,52,39,58,71,58,48,42,36,48,67,41,82,28,70,61,16,32,15,34,22,67,50,46,73,67,56,42,43,74,70,69,50,46,70,34,76,45,63,85,65,57,37,26,37,38,56,15,58,21,48,24,56,79,33,74,44,23,48,73,69,65,44,57,82,18,36,34,38,37,30,24,39,38,45,41,59,98,96,46,81,68,41,32,34,29,43,15,31,40,27,39,20,82,62,16,46,57,55,37,41,52,42,24,49,37,34,74,67,56,36,32,40,70,57,51,58,68,49,55,51,37,58,81,31,70,68,45,38,56,40,46,7,32,49,43,17,37,32,62,26,57,77,38,90,64,41,64,69,94,75,74,71,79,77,70,78,72,82,74,82,80,78,74,78,71,74,76,78,77,83,121

Foldseek 3Di:
DEEFQAQVRQQVQQVCLVVPDQEEYEAAPCRHHVLDPPVVSVLSVVVCVVSRYHYDNFAWPDWDQDPVRKIKTWGPPPAPDDDDPQPCDDPRIGMDIDNDYHYDHFAAAPQPPPCCVVQVWDADPSRATDADLLQAGRRNVDGDAAPSNHPPRDPLRRVLSVVSNVCVVVVVCVVPPVDDPDPPPPPPPPDDPPPPPCDPVNVVPPDCSSPDPPPVNVVVVVVSVVSRSVSCQVSQGKDWRVGVFIKIKTFDDPVRCVVVPFADQQAVVVQKGKFKFKFFLCVAPLSVVVVWRGKMKMWMWIWHDDDPGQIWTFTGMMIITGHCNRVLCVVVSVSNVVRHTLVVQLPDDDDPRDPNCSSNRGSLRRLLNHNRHPSPPDPDDPPPPPDPDDDPPPPPDDDDD/DEEFQAQVRQQVQQVCLVVPDQEEYEAAPCRHHVLDPPVVSVLSVVVCVVSRYHYHNFAFPDWDQDPVRKIKTWGPPPAPDDDDPQPQDPPRIGMDIDNDYHYDHFAAAPQPPPCCVVQVWDADPSRATDADLLQAGRRNVDGDAAPSNHPPRDPLRRVLSVVSNVCVVVVVCVVDPVDDPDPPPPPPPPDDPDPPPQDPVNVVPPDCSSPDPPPVNVVVVVVSVVSRSVSCQVSQGKDWRVGVFIKIKTFDDPVRCVVVPFADQQAVVVQKGKFKFKFFLCVAPLSVVVVWRGKMKMWMWIWHDDDPGQIWTFTGMMIITGHCNRVLCVVVSVSNVVRHTLVVQLPDDDDPRDPNCSSNRGSLRRLLNHNRHPSPPDPDDPPPPPDPDDDPPPPPDDDPD

InterPro domains:
  IPR004099 Pyridine nucleotide-disulphide oxidoreductase, dimerisation domain [PF02852] (238-356)
  IPR016156 FAD/NAD-linked reductase, dimerisation domain superfamily [G3DSA:3.30.390.30] (237-373)
  IPR016156 FAD/NAD-linked reductase, dimerisation domain superfamily [SSF55424] (238-356)
  IPR023753 FAD/NAD(P)-binding domain [PF07992] (1-162)
  IPR036188 FAD/NAD(P)-binding domain superfamily [G3DSA:3.50.50.60] (1-105)
  IPR036188 FAD/NAD(P)-binding domain superfamily [G3DSA:3.50.50.60] (106-167)
  IPR036188 FAD/NAD(P)-binding domain superfamily [SSF51905] (1-171)
  IPR050151 Class-I pyridine nucleotide-disulfide oxidoreductase [PTHR22912] (1-361)

pLDDT: mean 75.5, std 23.39, range [17.19, 98.31]

Nearest PDB structures (foldseek):
  5j5z-assembly1_A  TM=8.564E-01  e=2.374E-19  Homo sapiens
  5x1y-assembly3_F  TM=8.494E-01  e=2.569E-17  Lysinibacillus sphaericus
  4jq9-assembly3_D  TM=8.398E-01  e=3.443E-17  Escherichia coli
  5u25-assembly1_A-2  TM=8.456E-01  e=1.178E-16  Neisseria gonorrhoeae
  2jk6-assembly1_A  TM=8.076E-01  e=4.801E-16  Leishmania infantum

Sequence (802 aa):
AVIGGGVISVEYATVFAAMGLPTSLLCREEAFLPFLPTELQTAIKADMARNGIEVIHNPVSRFEVGEDKMVRFEFEGLRGGEGGPVEEDDGGRRQLEVGLVLYSGGRDANSEKIGCEEVGVEVGKYGRIVVDKDFRTGNPRVFAIGDVIGPPGLASFAQQSARVVTDLLFREEREGRGRGGGEKGEGRRGGLMGQAEVTLEDWAGGDDFFAAPDANAEEEEEKERERSLALLKRMEAPLTLWTVPEIASSGMSTEEALARGERLAETEEQGGGIVFGYAFFKDLARGRLSGDLNGFLKIIARAEGGSGQKMRHTIIGVHIVGDGANELIQLGSMLVHSHSTLEELSNMPFAAVTLSCLYQVASDDALCRSPFSSMRKPADVAVGVGERTGAGRVRTGAGADAVIGGGVISVEYATVFAAMGLPTSLLCREEAFLPFLPTELQTAIKADMARNGIEVIHNPVSRFEVGEDKMVRFEFEGLRGGEGGPVEEDDGGRRQLEVGLVLYSGGRDANSEKIGCEEVGVEVGKYGRIVVDKDFRTGNPRVFAIGDVIGPPGLASFAQQSARVVTDLLFREEREGRGRGGGEKGEGRRGGLMGQAEVTLEDWAGGDDFFAAPDANAEEEEEKERERSLALLKRMEAPLTLWTVPEIASSGMSTEEALARGERLAETEEQGGGIVFGYAFFKDLARGRLSGDLNGFLKIIARAEGGSGQKMRHTIIGVHIVGDGANELIQLGSMLVHSHSTLEELSNMPFAAVTLSCLYQVASDDALCRSPFSSMRKPADVAVGVGERTGAGRVRTGAGAD